Protein 2UZZ (pdb70)

Secondary structure (DSSP, 8-state):
-EEEEES-TTHHHHHHHHHHHHTT--EEEE-SS-SSSSSSS--SSEEEE-SS-TT-GGGHHHHHHHHHHHHHHHTT-SSS-SEE---EEEEEETT-HHHHHHHHHHHHTT--EEEEEHHHHHHH-TT----TTEEEEEESS-EEEEHHHHHHHHHHHHHHTT-EEE-S--EEEEEE-SSSEEEEESS-EEEEEEEEE--GGGGGGTSTT---EEEE--EEEE---GGGSTTTTPPEEEEE-TT--EEEEE--SSS-EEEEESS--EE--SGGG---TTTSTTGGGSSHHHHHHHS-S---EEEE---EEEE-TTS---EEEETTEEEEEEE----S--GGGHHHHHHHHHHHHTT---SS--GGG-STT--/--BSEEES-TTHHHHHHHHHHHHHT--EEEE-SS-SSSSSSSS-SSEEEE-SS-TT-GGGHHHHHHHHHHHHHHHHH-SSS-SEE---EEEEEETT-HHHHHHHHHHHHTT--EEEE-HHHHHHHSTT----TTEEEEEESS-EEEEHHHHHHHHHHHHHHTT-EEE-S--EEEEEE-SSSEEEEESS-EEEESSEEE--GGGGGGTSTTS--EEEEEEEEEEE--GGGSGGGT--EEEEE-TT--EEEE---SSSEEEEEESS--EE--SGGGS--TTSSTTGGGSSHHHHHHHS-S---EEEEEEEEEEE-TTSS--EEEETTEEEEEEE----S--GGGHHHHHHHHHHHTTT---SS--GGG-STT--/-EEEEES--STTHHHHHHHHHHTT--EEEE-SS-SSSSSSSS-SSEEEE-SS-TT-GGGHHHHHHHHHHHHHHHTT-SSS-SEE---EEEEEETT-HHHHHHHHHHHHTT--EEEE-HHHHHHH-TT----TTEEEEEESS-EEEEHHHHHHHHHHHHHHTT-EEE-S--B---EE-SSSEE--BSS---EEEEEEE---TTGGGTSTTS--EEEEE-EEEEE--GGGSGGGTPPEEEE--TT---EEEE--SSSEEEEEE-S--EE--SGGG---GGGSTTGGGTTHHHHHHH--S---EEEE--EEEEE-TTSS--EEEETTEEEEEEE----SS-STTHHHHHHHHHHHHTTPPPSS--GGG-S--/-EEEEES-TTHHHHHHHHHHHHTT--EEEE-SS-SSSSSSSS-SSEEEE-SS-SS-GGGHHHHHHHHHHHHHHHTT-SSS-SEE---EEEEEETT-HHHHHHHHHHHHTT--EEEE-HHHHHHHSTT----TTEEEEEESS-EEEEHHHHHHHHHHHHHHTT-EEE-S--EEEEEE-SS-EEEEESS-EEEEEEEEE--GGGGGGTSTTS--EEEEE-EEEEE--GGGSTTTTPPEEEEE-TTS-EEEEE--SSSEEEEEESS--EE--SGGGS--GGGSTTTTTSSHHHHHHTS-S--SEEEE--EEEEE-TTSS--EEE-TT-TTEEEE----S--GGGHHHHHHHHHHHHTT---SS--GGG-STT-

Solvent-accessible surface area: 58742 Å² total; per-residue (Å²): 164,35,46,0,0,0,6,5,0,11,26,8,0,0,0,0,0,21,14,0,14,140,44,65,26,77,2,3,0,0,14,45,65,42,0,44,26,103,100,13,44,7,4,11,63,6,34,16,0,9,12,0,0,5,54,5,72,69,0,0,46,1,0,48,60,0,22,99,3,0,50,70,6,23,173,106,40,165,142,62,65,0,23,34,170,14,1,0,0,1,5,0,21,57,135,12,86,26,7,58,53,2,32,92,0,10,126,108,81,164,38,80,35,85,143,38,88,4,116,22,0,54,86,115,7,85,28,1,126,15,61,127,91,6,38,0,7,21,4,51,65,0,0,2,0,44,0,67,31,0,0,128,19,0,15,78,37,0,51,131,55,66,13,39,18,40,27,37,12,59,23,74,35,32,98,48,69,138,128,1,0,8,0,68,14,52,28,27,111,58,73,3,144,44,0,0,1,11,40,20,9,36,2,63,113,26,19,102,119,7,52,2,54,1,9,3,1,4,7,4,30,1,69,12,52,50,118,2,15,56,186,80,135,2,1,0,2,10,2,21,17,120,113,44,19,44,2,34,0,8,2,3,83,127,90,7,0,6,1,2,41,36,76,30,35,68,89,10,116,42,62,130,81,42,55,37,16,7,93,47,84,62,1,8,37,26,3,52,61,2,3,158,103,6,2,43,40,8,39,13,10,48,76,19,10,10,8,3,15,6,33,6,93,69,103,22,0,0,7,37,39,17,106,63,59,107,28,1,12,1,2,1,0,27,2,36,10,8,17,9,0,0,0,0,1,0,28,13,0,4,21,42,9,73,121,137,166,37,129,22,104,44,78,36,0,98,29,75,50,41,230,115,114,38,44,0,0,0,8,6,0,11,26,10,0,0,0,0,0,22,12,0,15,136,48,63,27,78,2,4,0,0,14,36,64,104,0,42,24,103,105,11,40,7,1,12,53,5,31,18,0,10,12,1,0,8,50,7,56,70,0,0,42,3,0,48,58,0,22,108,1,0,48,69,4,19,158,102,39,148,136,64,63,0,25,29,176,14,1,0,0,2,4,0,20,67,134,11,89,19,6,59,45,1,32,80,0,11,124,104,91,162,32,87,28,90,164,30,88,2,141,26,0,66,84,121,8,82,27,1,130,10,68,132,88,9,48,0,8,26,4,55,77,0,0,5,0,42,0,58,33,0,0,128,26,0,16,97,41,1,113,138,62,63,8,36,35,47,28,108,9,65,22,74,35,31,98,49,81,111,80,0,0,10,0,58,16,64,99,25,100,46,48,0,99,31,0,0,0,9,38,25,7,40,0,75,112,30,15,90,98,7,51,2,52,2,10,2,4,8,8,4,20,1,60,12,45,48,109,1,16,58,192,79,134,1,1,0,2,9,0,19,20,117,110,44,28,36,2,36,0,8,5,6,87,139,78,6,0,5,1,3,37,36,80,33,32,68,91,8,118,18,66,82,44,50,49,33,13,9,109,55,100,59,3,10,53,25,3,57,65,0,3,162,97,6,2,41,37,12,41,13,8,34,59,9,20,7,10,5,22,5,31,4,88,62,94,21,0,0,9,40,43,13,43,25,36,86,28,0,8,0,2,0,0,25,2,38,7,9,20,10,0,0,0,0,0,0,31,18,0,4,33,35,2,56,112,129,173,47,110,28,94,45,77,38,0,68,28,27,49,60,155,142,44,45,0,0,0,6,7,0,13,24,8,0,0,0,0,0,16,12,0,10,69,16,55,30,65,2,5,0,0,14,37,65,120,0,41,25,100,112,18,41,8,8,14,60,2,34,15,0,11,8,0,0,3,52,6,72,76,0,0,42,4,0,41,50,0,18,76,2,0,47,34,5,21,134,94,37,147,92,64,55,0,28,31,170,12,1,0,0,1,5,0,21,62,129,14,80,22,8,59,54,1,34,92,0,12,138,103,82,166,34,80,28,75,157,30,90,8,124,21,0,57,90,105,6,86,32,2,127,14,61,128,84,9,48,0,7,13,3,53,73,0,0,3,0,42,0,65,36,0,0,123,16,0,25,56,34,0,70,82,57,66,15,37,45,53,33,112,14,60,19,83,34,34,92,49,98,139,130,2,0,11,0,63,16,84,119,28,96,62,75,3,143,42,0,0,1,10,39,25,10,47,2,64,119,30,18,98,148,10,62,6,48,2,12,1,5,6,8,3,19,0,53,9,57,52,108,4,18,63,187,73,142,2,0,0,3,13,2,21,12,118,104,42,32,51,3,39,0,4,3,7,78,118,89,6,0,4,1,2,36,40,75,38,34,65,90,11,124,47,66,136,75,51,53,34,6,34,113,46,135,64,3,32,67,27,3,75,56,2,3,154,102,5,2,52,35,6,39,7,20,15,27,9,13,2,10,6,19,2,33,5,117,70,100,23,2,2,4,38,44,18,101,64,60,107,32,0,11,0,3,1,0,28,2,36,10,7,19,8,1,0,0,0,2,0,30,10,0,3,31,43,11,49,109,82,191,47,138,37,101,37,77,43,0,102,48,95,112,174,33,46,0,0,0,8,7,0,12,27,12,0,0,0,0,0,26,25,0,13,160,49,65,30,89,3,4,0,0,13,36,61,110,0,41,23,94,102,14,43,7,6,14,51,5,35,15,0,12,12,0,0,5,57,8,78,74,0,0,44,4,0,51,67,0,19,98,7,0,48,82,5,21,168,96,35,153,128,61,63,0,21,29,166,18,2,0,0,1,6,0,17,59,135,12,84,24,6,58,55,2,28,103,1,13,144,96,84,167,34,83,33,73,142,32,89,8,123,22,0,62,85,114,6,89,26,2,130,9,62,126,94,9,51,0,6,15,4,54,73,0,0,3,0,39,0,59,36,0,0,115,22,0,15,76,41,0,121,125,58,65,12,35,47,56,24,96,9,62,23,82,34,33,108,52,84,137,127,6,0,10,0,56,15,85,125,23,109,55,97,6,110,23,0,0,0,9,38,22,4,45,1,50,97,27,21,23,106,14,36,3,12,1,11,1,3,5,9,4,22,0,86,12,58,46,108,3,21,52,183,77,140,2,1,0,3,8,2,25,25,108,118,40,26,41,2,40,0,8,4,4,69,142,81,7,0,6,1,3,35,35,55,30,34,53,36,11,66,54,64,124,66,55,50,52,20,7,66,39,70,38,2,2,34,19,5,11,56,2,1,96,106,9,2,62,37,3,26,23,30,87,106,22,21,1,9,5,19,6,30,3,66,64,84,20,0,0,7,37,43,23,111,64,60,110,33,0,11,0,2,1,0,24,1,36,11,10,19,8,0,0,0,1,1,0,32,12,0,3,32,46,5,72,104,143,191,31,143,22,99,40,85,39,0,101,21,85,63,85

B-factor: mean 41.79, std 2.16, range [2.0, 50.11]

GO terms:
  GO:0050660 flavin adenine dinucleotide binding (F, IDA)
  GO:0005829 cytosol (C, IDA)
  GO:0050131 N-methyl-L-amino-acid oxidase activity (F, IDA)
  GO:0006974 DNA damage response (P, IEP)

Organism: Escherichia coli (strain K12) (NCBI:txid83333)

Nearest PDB structures (foldseek):
  2uzz-assembly2_B  TM=1.003E+00  e=5.710E-87  Escherichia coli BL21(DE3)
  2olo-assembly1_A  TM=8.456E-01  e=5.880E-31  Streptomyces tendae
  3hzl-assembly1_A  TM=8.498E-01  e=1.678E-30  Streptomyces tendae
  1ng3-assembly1_A  TM=8.204E-01  e=7.331E-23  Bacillus subtilis
  1ryi-assembly1_A  TM=8.083E-01  e=1.475E-22  Bacillus subtilis

Foldseek 3Di:
DFLEEEQACELQNLLLLLQLLVVPGAYEYEHQAAHLDFLAFLDDFKFWADQLFLLALQCRVLLVVLVVLLVVLLVVPDVDRQFDQLWEKEKEAPPDSSVVSSVVSCVVVVFDKDKAAQVRCCVLQVQFHDDNRMIMIIGGRTAMGRRSVSSVSSNVSSVVSVHHYDYNWHWQEWDDDPQAIWTQTVPGIDTHRAYEYPNEQQCCNHVVPAQWFKFKWKKFKFFADDCQASVVSHGWYWYQDPVRWIKTWHRADHRIIMMTTQPDGGTDRDSVPQDWQPPDPCRQCVCVVVCCRTRVPTHGTDGIGGHIFGAHPSLDWAWAADPVDLRYIYTYHNGRNPSSSSNSSSNQSSCSSVVHDRVRDCVVNYSPPPD/DAWLEEEQALALLNLLQLLLLLVVPTAYEYEHQAARLDFLAFLDDFWFWADQLWLLALQCRVLLVVLLVLLVVLQVVDPPDGQWDQLWEKEKEAPDDSRVVSSVVNCVVVVAPKDKAFQVRCCVLQVLFFDPRRMIMIIHRRTAMGGRSVSSVSSNVSSVVSPHHYDYNWNFQEWDDDPQAIWTQTPVGIDTHSAYEYPNEQPSCNHVVPAQWFKFKWKKFKFQAADCQASVVSHGWYWYADPVRWIKTWHGADPRIIIMTTQPDTGTDDDSVPQDWQVPDPCNQPVCVVPCCRTRVRIHGTPTMGMHIFGDHPSLDWAWDCDPVPLRYTYTYHNGSNPNSSSNSSSNQSSCSSVVHDDVPDCVVNYSVVVD/DWLEEEQACELLNLLLLLQQLVVPTAYEGEHQADHLDQLAFLDDFKFWADQLFLVDLQCRVLLVVLLVLLVVLQVVPPPDGFFDQLWEKEKEAPPDSRVVSSVVNCVVVVFPKDKAAQVRVCVVAVQWHDPNRMIMIIGRRTAMGGRSVSSVSSNVSSVVSPYHYHYNKNFQEWDDDPQAIWTQTPPGIDTHNAYEYEREQQCCNHPVVAQWFKFKWKKFWFQAADCQASVNSHGWYWYADPVGFIKTWHGQDPRTIMITTQRDTHTDDDSVPLDAQPPDPVRQCVCVVVCCRTRVPTHGTDGMGRHIFTAGPSLDWAWAADDVPLRYTYTGHNGSNCSSSSNSSSNVSSCSSVVHDDPRDCVVNHSVD/DWLEEEQDLELLNLLLLLQLLVVPTAYEYEAQADRLDQLAFLDDFKAWQDALWLLDLQCRVLLVVLLVLLVVLLVVDPPDGFFDQLWEKEKEAPPDSRVVSSVVNCVVVVFDKDWAAQVGVCVLQVLFFDDRRMTMIIHRRTAMGGRSVSSVSSVVSSVVSPYHYDYSWHFQEWDDDPQAIWTDTPVGIDIHSAYEYENEQPCCNHVVVAQWFKFKFKKFWFAAADCQASVVSHGWYWYADPVGWIKTWHRADPGTIIITTQPDTHTDDDSVPQDAQPPDDCRQVVCVVVCCRTRVPTHGTDGMGIRIFGAHPSLDWAWAAPPVDLRYTYTGHNGRNPNSSSNSSSNCSSCVSVVHHDPRDCVVNHSVVD

Radius of gyration: 38.66 Å; Cα contacts (8 Å, |Δi|>4): 3502; chains: 4; bounding box: 100×107×64 Å

InterPro domains:
  IPR006076 FAD dependent oxidoreductase [PF01266] (4-352)
  IPR023493 N-methyl-L-tryptophan oxidase MTOX [MF_00515] (1-372)
  IPR036188 FAD/NAD(P)-binding domain superfamily [G3DSA:3.50.50.60] (4-359)
  IPR036188 FAD/NAD(P)-binding domain superfamily [SSF51905] (2-371)
  IPR045170 MTOX family [PTHR10961] (2-372)

Structure (mmCIF, N/CA/C/O backbone):
data_2UZZ
#
_entry.id   2UZZ
#
_cell.length_a   88.188
_cell.length_b   89.809
_cell.length_c   91.915
_cell.angle_alpha   90.00
_cell.angle_beta   104.75
_cell.angle_gamma   90.00
#
_symmetry.space_group_name_H-M   'P 1 2 1'
#
loop_
_entity.id
_entity.type
_entity.pdbx_description
1 polymer 'N-METHYL-L-TRYPTOPHAN OXIDASE'
2 non-polymer 'FLAVIN-ADENINE DINUCLEOTIDE'
3 non-polymer 'SODIUM ION'
#
loop_
_atom_site.group_PDB
_atom_site.id
_atom_site.type_symbol
_atom_site.label_atom_id
_atom_site.label_alt_id
_atom_site.label_comp_id
_atom_site.label_asym_id
_atom_site.label_entity_id
_atom_site.label_seq_id
_atom_site.pdbx_PDB_ins_code
_atom_site.Cartn_x
_atom_site.Cartn_y
_atom_site.Cartn_z
_atom_site.occupancy
_atom_site.B_iso_or_equiv
_atom_site.auth_seq_id
_atom_site.auth_comp_id
_atom_site.auth_asym_id
_atom_site.auth_atom_id
_atom_site.pdbx_PDB_model_num
ATOM 1 N N . LYS A 1 2 ? -0.325 -41.277 -11.185 1.00 43.22 2 LYS A N 1
ATOM 2 C CA . LYS A 1 2 ? -0.526 -42.649 -11.749 1.00 43.14 2 LYS A CA 1
ATOM 3 C C . LYS A 1 2 ? 0.562 -43.075 -12.748 1.00 42.96 2 LYS A C 1
ATOM 4 O O . LYS A 1 2 ? 0.491 -44.163 -13.328 1.00 43.04 2 LYS A O 1
ATOM 10 N N . TYR A 1 3 ? 1.565 -42.221 -12.935 1.00 42.64 3 TYR A N 1
ATOM 11 C CA . TYR A 1 3 ? 2.669 -42.505 -13.853 1.00 42.35 3 TYR A CA 1
ATOM 12 C C . TYR A 1 3 ? 3.571 -43.619 -13.318 1.00 42.26 3 TYR A C 1
ATOM 13 O O . TYR A 1 3 ? 3.534 -43.942 -12.130 1.00 42.31 3 TYR A O 1
ATOM 22 N N . ASP A 1 4 ? 4.357 -44.226 -14.202 1.00 42.05 4 ASP A N 1
ATOM 23 C CA . ASP A 1 4 ? 5.347 -45.213 -13.786 1.00 41.87 4 ASP A CA 1
ATOM 24 C C . ASP A 1 4 ? 6.575 -44.521 -13.198 1.00 41.79 4 ASP A C 1
ATOM 25 O O . ASP A 1 4 ? 7.229 -45.061 -12.303 1.00 41.76 4 ASP A O 1
ATOM 30 N N . LEU A 1 5 ? 6.870 -43.321 -13.701 1.00 41.69 5 LEU A N 1
ATOM 31 C CA . LEU A 1 5 ? 8.065 -42.580 -13.306 1.00 41.65 5 LEU A CA 1
ATOM 32 C C . LEU A 1 5 ? 7.954 -41.074 -13.542 1.00 41.65 5 LEU A C 1
ATOM 33 O O . LEU A 1 5 ? 7.619 -40.633 -14.642 1.00 41.73 5 LEU A O 1
ATOM 38 N N . ILE A 1 6 ? 8.253 -40.292 -12.506 1.00 41.59 6 ILE A N 1
ATOM 39 C CA . ILE A 1 6 ? 8.371 -38.841 -12.644 1.00 41.45 6 ILE A CA 1
ATOM 40 C C . ILE A 1 6 ? 9.832 -38.409 -12.582 1.00 41.43 6 ILE A C 1
ATOM 41 O O . ILE A 1 6 ? 10.541 -38.686 -11.612 1.00 41.48 6 ILE A O 1
ATOM 46 N N . ILE A 1 7 ? 10.272 -37.738 -13.637 1.00 41.39 7 ILE A N 1
ATOM 47 C CA . ILE A 1 7 ? 11.575 -37.103 -13.661 1.00 41.31 7 ILE A CA 1
ATOM 48 C C . ILE A 1 7 ? 11.373 -35.654 -13.247 1.00 41.34 7 ILE A C 1
ATOM 49 O O . ILE A 1 7 ? 10.623 -34.915 -13.894 1.00 41.26 7 ILE A O 1
ATOM 54 N N . ILE A 1 8 ? 12.023 -35.263 -12.151 1.00 41.39 8 ILE A N 1
ATOM 55 C CA . ILE A 1 8 ? 11.930 -33.893 -11.652 1.00 41.46 8 ILE A CA 1
ATOM 56 C C . ILE A 1 8 ? 12.603 -32.903 -12.611 1.00 41.51 8 ILE A C 1
ATOM 57 O O . ILE A 1 8 ? 11.953 -31.974 -13.091 1.00 41.70 8 ILE A O 1
ATOM 62 N N . GLY A 1 9 ? 13.883 -33.111 -12.914 1.00 41.40 9 GLY A N 1
ATOM 63 C CA . GLY A 1 9 ? 14.594 -32.215 -13.824 1.00 41.35 9 GLY A CA 1
ATOM 64 C C . GLY A 1 9 ? 14.948 -32.847 -15.155 1.00 41.28 9 GLY A C 1
ATOM 65 O O . GLY A 1 9 ? 15.879 -33.643 -15.237 1.00 41.30 9 GLY A O 1
ATOM 66 N N . SER A 1 10 ? 14.219 -32.480 -16.204 1.00 41.19 10 SER A N 1
ATOM 67 C CA . SER A 1 10 ? 14.469 -33.020 -17.542 1.00 41.18 10 SER A CA 1
ATOM 68 C C . SER A 1 10 ? 15.573 -32.261 -18.295 1.00 41.06 10 SER A C 1
ATOM 69 O O . SER A 1 10 ? 15.410 -31.894 -19.465 1.00 40.88 10 SER A O 1
ATOM 72 N N . GLY A 1 11 ? 16.698 -32.049 -17.611 1.00 40.99 11 GLY A N 1
ATOM 73 C CA . GLY A 1 11 ? 17.845 -31.334 -18.165 1.00 40.83 11 GLY A CA 1
ATOM 74 C C . GLY A 1 11 ? 18.783 -32.232 -18.944 1.00 40.67 11 GLY A C 1
ATOM 75 O O . GLY A 1 11 ? 18.382 -32.857 -19.917 1.00 40.72 11 GLY A O 1
ATOM 76 N N . SER A 1 12 ? 20.037 -32.293 -18.516 1.00 40.57 12 SER A N 1
ATOM 77 C CA . SER A 1 12 ? 21.036 -33.105 -19.201 1.00 40.49 12 SER A CA 1
ATOM 78 C C . SER A 1 12 ? 20.946 -34.573 -18.800 1.00 40.39 12 SER A C 1
ATOM 79 O O . SER A 1 12 ? 21.061 -35.464 -19.643 1.00 40.32 12 SER A O 1
ATOM 82 N N . VAL A 1 13 ? 20.745 -34.810 -17.509 1.00 40.30 13 VAL A N 1
ATOM 83 C CA . VAL A 1 13 ? 20.577 -36.156 -16.974 1.00 40.24 13 VAL A CA 1
ATOM 84 C C . VAL A 1 13 ? 19.136 -36.634 -17.159 1.00 40.17 13 VAL A C 1
ATOM 85 O O . VAL A 1 13 ? 18.902 -37.781 -17.547 1.00 40.19 13 VAL A O 1
ATOM 89 N N . GLY A 1 14 ? 18.185 -35.744 -16.885 1.00 40.10 14 GLY A N 1
ATOM 90 C CA . GLY A 1 14 ? 16.761 -36.045 -17.000 1.00 40.04 14 GLY A CA 1
ATOM 91 C C . GLY A 1 14 ? 16.253 -36.259 -18.414 1.00 40.07 14 GLY A C 1
ATOM 92 O O . GLY A 1 14 ? 15.321 -37.037 -18.619 1.00 40.14 14 GLY A O 1
ATOM 93 N N . ALA A 1 15 ? 16.854 -35.569 -19.385 1.00 40.04 15 ALA A N 1
ATOM 94 C CA . ALA A 1 15 ? 16.487 -35.734 -20.796 1.00 40.10 15 ALA A CA 1
ATOM 95 C C . ALA A 1 15 ? 16.781 -37.152 -21.270 1.00 40.16 15 ALA A C 1
ATOM 96 O O . ALA A 1 15 ? 15.957 -37.774 -21.944 1.00 40.20 15 ALA A O 1
ATOM 98 N N . ALA A 1 16 ? 17.964 -37.644 -20.911 1.00 40.17 16 ALA A N 1
ATOM 99 C CA . ALA A 1 16 ? 18.350 -39.020 -21.166 1.00 40.25 16 ALA A CA 1
ATOM 100 C C . ALA A 1 16 ? 17.385 -39.945 -20.444 1.00 40.33 16 ALA A C 1
ATOM 101 O O . ALA A 1 16 ? 16.782 -40.828 -21.058 1.00 40.34 16 ALA A O 1
ATOM 103 N N . ALA A 1 17 ? 17.227 -39.709 -19.142 1.00 40.42 17 ALA A N 1
ATOM 104 C CA . ALA A 1 17 ? 16.343 -40.504 -18.292 1.00 40.52 17 ALA A CA 1
ATOM 105 C C . ALA A 1 17 ? 14.948 -40.677 -18.898 1.00 40.59 17 ALA A C 1
ATOM 106 O O . ALA A 1 17 ? 14.389 -41.775 -18.869 1.00 40.60 17 ALA A O 1
ATOM 108 N N . GLY A 1 18 ? 14.406 -39.598 -19.460 1.00 40.64 18 GLY A N 1
ATOM 109 C CA . GLY A 1 18 ? 13.092 -39.629 -20.096 1.00 40.80 18 GLY A CA 1
ATOM 110 C C . GLY A 1 18 ? 13.063 -40.512 -21.326 1.00 40.93 18 GLY A C 1
ATOM 111 O O . GLY A 1 18 ? 12.216 -41.402 -21.442 1.00 40.83 18 GLY A O 1
ATOM 112 N N . TYR A 1 19 ? 14.000 -40.266 -22.240 1.00 41.10 19 TYR A N 1
ATOM 113 C CA . TYR A 1 19 ? 14.103 -41.035 -23.474 1.00 41.26 19 TYR A CA 1
ATOM 114 C C . TYR A 1 19 ? 14.244 -42.532 -23.200 1.00 41.28 19 TYR A C 1
ATOM 115 O O . TYR A 1 19 ? 13.474 -43.331 -23.733 1.00 41.35 19 TYR A O 1
ATOM 124 N N . TYR A 1 20 ? 15.218 -42.898 -22.367 1.00 41.32 20 TYR A N 1
ATOM 125 C CA . TYR A 1 20 ? 15.499 -44.303 -22.065 1.00 41.39 20 TYR A CA 1
ATOM 126 C C . TYR A 1 20 ? 14.359 -44.989 -21.320 1.00 41.50 20 TYR A C 1
ATOM 127 O O . TYR A 1 20 ? 14.069 -46.156 -21.576 1.00 41.56 20 TYR A O 1
ATOM 136 N N . ALA A 1 21 ? 13.712 -44.263 -20.411 1.00 41.59 21 ALA A N 1
ATOM 137 C CA . ALA A 1 21 ? 12.606 -44.819 -19.633 1.00 41.69 21 ALA A CA 1
ATOM 138 C C . ALA A 1 21 ? 11.332 -45.006 -20.457 1.00 41.75 21 ALA A C 1
ATOM 139 O O . ALA A 1 21 ? 10.548 -45.913 -20.179 1.00 41.85 21 ALA A O 1
ATOM 141 N N . THR A 1 22 ? 11.129 -44.154 -21.462 1.00 41.78 22 THR A N 1
ATOM 142 C CA . THR A 1 22 ? 9.970 -44.264 -22.353 1.00 41.85 22 THR A CA 1
ATOM 143 C C . THR A 1 22 ? 10.202 -45.334 -23.421 1.00 41.96 22 THR A C 1
ATOM 144 O O . THR A 1 22 ? 9.266 -46.028 -23.832 1.00 42.05 22 THR A O 1
ATOM 148 N N . ARG A 1 23 ? 11.452 -45.449 -23.865 1.00 42.05 23 ARG A N 1
ATOM 149 C CA . ARG A 1 23 ? 11.869 -46.463 -24.833 1.00 42.11 23 ARG A CA 1
ATOM 150 C C . ARG A 1 23 ? 11.914 -47.841 -24.172 1.00 42.10 23 ARG A C 1
ATOM 151 O O . ARG A 1 23 ? 11.742 -48.864 -24.836 1.00 42.09 23 ARG A O 1
ATOM 159 N N . ALA A 1 24 ? 12.125 -47.850 -22.857 1.00 42.12 24 ALA A N 1
ATOM 160 C CA . ALA A 1 24 ? 11.985 -49.059 -22.046 1.00 42.19 24 ALA A CA 1
ATOM 161 C C . ALA A 1 24 ? 10.520 -49.493 -21.962 1.00 42.23 24 ALA A C 1
ATOM 162 O O . ALA A 1 24 ? 10.224 -50.645 -21.637 1.00 42.29 24 ALA A O 1
ATOM 164 N N . GLY A 1 25 ? 9.614 -48.556 -22.245 1.00 42.24 25 GLY A N 1
ATOM 165 C CA . GLY A 1 25 ? 8.181 -48.825 -22.291 1.00 42.21 25 GLY A CA 1
ATOM 166 C C . GLY A 1 25 ? 7.408 -48.424 -21.052 1.00 42.18 25 GLY A C 1
ATOM 167 O O . GLY A 1 25 ? 6.373 -49.019 -20.742 1.00 42.26 25 GLY A O 1
ATOM 168 N N . LEU A 1 26 ? 7.904 -47.411 -20.346 1.00 42.08 26 LEU A N 1
ATOM 169 C CA . LEU A 1 26 ? 7.275 -46.952 -19.110 1.00 42.01 26 LEU A CA 1
ATOM 170 C C . LEU A 1 26 ? 6.413 -45.713 -19.319 1.00 42.02 26 LEU A C 1
ATOM 171 O O . LEU A 1 26 ? 6.639 -44.926 -20.244 1.00 42.00 26 LEU A O 1
ATOM 176 N N . ASN A 1 27 ? 5.415 -45.556 -18.457 1.00 42.02 27 ASN A N 1
ATOM 177 C CA . ASN A 1 27 ? 4.564 -44.382 -18.484 1.00 42.04 27 ASN A CA 1
ATOM 178 C C . ASN A 1 27 ? 5.250 -43.250 -17.718 1.00 41.96 27 ASN A C 1
ATOM 179 O O . ASN A 1 27 ? 5.184 -43.181 -16.488 1.00 41.94 27 ASN A O 1
ATOM 184 N N . VAL A 1 28 ? 5.914 -42.367 -18.461 1.00 41.82 28 VAL A N 1
ATOM 185 C CA . VAL A 1 28 ? 6.833 -41.393 -17.872 1.00 41.65 28 VAL A CA 1
ATOM 186 C C . VAL A 1 28 ? 6.297 -39.963 -17.913 1.00 41.52 28 VAL A C 1
ATOM 187 O O . VAL A 1 28 ? 5.674 -39.553 -18.891 1.00 41.58 28 VAL A O 1
ATOM 191 N N . LEU A 1 29 ? 6.541 -39.219 -16.836 1.00 41.40 29 LEU A N 1
ATOM 192 C CA . LEU A 1 29 ? 6.296 -37.782 -16.804 1.00 41.35 29 LEU A CA 1
ATOM 193 C C . LEU A 1 29 ? 7.628 -37.036 -16.698 1.00 41.31 29 LEU A C 1
ATOM 194 O O . LEU A 1 29 ? 8.439 -37.311 -15.812 1.00 41.28 29 LEU A O 1
ATOM 199 N N . MET A 1 30 ? 7.840 -36.102 -17.619 1.00 41.30 30 MET A N 1
ATOM 200 C CA . MET A 1 30 ? 9.025 -35.254 -17.632 1.00 41.20 30 MET A CA 1
ATOM 201 C C . MET A 1 30 ? 8.678 -33.837 -17.209 1.00 41.19 30 MET A C 1
ATOM 202 O O . MET A 1 30 ? 7.731 -33.234 -17.720 1.00 41.11 30 MET A O 1
ATOM 207 N N . THR A 1 31 ? 9.458 -33.311 -16.273 1.00 41.23 31 THR A N 1
ATOM 208 C CA . THR A 1 31 ? 9.271 -31.951 -15.790 1.00 41.22 31 THR A CA 1
ATOM 209 C C . THR A 1 31 ? 10.571 -31.170 -15.832 1.00 41.31 31 THR A C 1
ATOM 210 O O . THR A 1 31 ? 11.656 -31.741 -15.716 1.00 41.33 31 THR A O 1
ATOM 214 N N . ASP A 1 32 ? 10.447 -29.861 -16.017 1.00 41.42 32 ASP A N 1
ATOM 215 C CA . ASP A 1 32 ? 11.566 -28.936 -15.879 1.00 41.55 32 ASP A CA 1
ATOM 216 C C . ASP A 1 32 ? 10.995 -27.606 -15.407 1.00 41.64 32 ASP A C 1
ATOM 217 O O . ASP A 1 32 ? 9.779 -27.457 -15.315 1.00 41.65 32 ASP A O 1
ATOM 222 N N . ALA A 1 33 ? 11.861 -26.650 -15.091 1.00 41.83 33 ALA A N 1
ATOM 223 C CA . ALA A 1 33 ? 11.408 -25.315 -14.715 1.00 41.97 33 ALA A CA 1
ATOM 224 C C . ALA A 1 33 ? 11.258 -24.433 -15.952 1.00 42.10 33 ALA A C 1
ATOM 225 O O . ALA A 1 33 ? 10.491 -23.467 -15.944 1.00 42.11 33 ALA A O 1
ATOM 227 N N . HIS A 1 34 ? 11.992 -24.780 -17.010 1.00 42.21 34 HIS A N 1
ATOM 228 C CA . HIS A 1 34 ? 11.981 -24.027 -18.262 1.00 42.31 34 HIS A CA 1
ATOM 229 C C . HIS A 1 34 ? 11.802 -24.961 -19.467 1.00 42.45 34 HIS A C 1
ATOM 230 O O . HIS A 1 34 ? 11.256 -26.056 -19.333 1.00 42.34 34 HIS A O 1
ATOM 237 N N . MET A 1 35 ? 12.256 -24.518 -20.640 1.00 42.67 35 MET A N 1
ATOM 238 C CA . MET A 1 35 ? 12.203 -25.328 -21.852 1.00 42.76 35 MET A CA 1
ATOM 239 C C . MET A 1 35 ? 13.574 -25.954 -22.102 1.00 42.83 35 MET A C 1
ATOM 240 O O . MET A 1 35 ? 14.456 -25.300 -22.660 1.00 42.82 35 MET A O 1
ATOM 245 N N . PRO A 1 36 ? 13.736 -27.234 -21.707 1.00 42.87 36 PRO A N 1
ATOM 246 C CA . PRO A 1 36 ? 14.957 -28.015 -21.527 1.00 42.86 36 PRO A CA 1
ATOM 247 C C . PRO A 1 36 ? 16.260 -27.496 -22.156 1.00 42.84 36 PRO A C 1
ATOM 248 O O . PRO A 1 36 ? 17.205 -27.241 -21.407 1.00 43.19 36 PRO A O 1
ATOM 252 N N . PRO A 1 37 ? 16.345 -27.356 -23.499 1.00 42.52 37 PRO A N 1
ATOM 253 C CA . PRO A 1 37 ? 17.593 -26.735 -23.953 1.00 42.29 37 PRO A CA 1
ATOM 254 C C . PRO A 1 37 ? 17.564 -25.218 -23.719 1.00 42.09 37 PRO A C 1
ATOM 255 O O . PRO A 1 37 ? 17.155 -24.454 -24.601 1.00 42.23 37 PRO A O 1
ATOM 259 N N . HIS A 1 38 ? 17.984 -24.797 -22.526 1.00 41.73 38 HIS A N 1
ATOM 260 C CA . HIS A 1 38 ? 17.896 -23.393 -22.120 1.00 41.49 38 HIS A CA 1
ATOM 261 C C . HIS A 1 38 ? 19.202 -22.836 -21.533 1.00 41.42 38 HIS A C 1
ATOM 262 O O . HIS A 1 38 ? 20.259 -23.457 -21.655 1.00 41.43 38 HIS A O 1
ATOM 269 N N . GLN A 1 39 ? 19.115 -21.665 -20.903 1.00 41.26 39 GLN A N 1
ATOM 270 C CA . GLN A 1 39 ? 20.291 -20.942 -20.418 1.00 41.19 39 GLN A CA 1
ATOM 271 C C . GLN A 1 39 ? 20.343 -20.870 -18.894 1.00 41.08 39 GLN A C 1
ATOM 272 O O . GLN A 1 39 ? 21.192 -20.171 -18.330 1.00 41.05 39 GLN A O 1
ATOM 278 N N . HIS A 1 40 ? 19.442 -21.595 -18.235 1.00 40.96 40 HIS A N 1
ATOM 279 C CA . HIS A 1 40 ? 19.290 -21.513 -16.778 1.00 40.88 40 HIS A CA 1
ATOM 280 C C . HIS A 1 40 ? 19.879 -22.704 -16.017 1.00 40.69 40 HIS A C 1
ATOM 281 O O . HIS A 1 40 ? 19.926 -22.699 -14.786 1.00 40.62 40 HIS A O 1
ATOM 288 N N . GLY A 1 41 ? 20.330 -23.715 -16.753 1.00 40.55 41 GLY A N 1
ATOM 289 C CA . GLY A 1 41 ? 20.915 -24.905 -16.147 1.00 40.40 41 GLY A CA 1
ATOM 290 C C . GLY A 1 41 ? 22.424 -24.936 -16.274 1.00 40.29 41 GLY A C 1
ATOM 291 O O . GLY A 1 41 ? 23.087 -23.907 -16.142 1.00 40.30 41 GLY A O 1
ATOM 292 N N . SER A 1 42 ? 22.962 -26.127 -16.523 1.00 40.16 42 SER A N 1
ATOM 293 C CA . SER A 1 42 ? 24.393 -26.308 -16.750 1.00 40.05 42 SER A CA 1
ATOM 294 C C . SER A 1 42 ? 24.661 -27.011 -18.083 1.00 40.05 42 SER A C 1
ATOM 295 O O . SER A 1 42 ? 25.719 -27.606 -18.282 1.00 40.01 42 SER A O 1
ATOM 298 N N . HIS A 1 43 ? 23.697 -26.931 -18.995 1.00 40.03 43 HIS A N 1
ATOM 299 C CA . HIS A 1 43 ? 23.804 -27.597 -20.291 1.00 40.01 43 HIS A CA 1
ATOM 300 C C . HIS A 1 43 ? 23.996 -26.629 -21.464 1.00 39.99 43 HIS A C 1
ATOM 301 O O . HIS A 1 43 ? 24.279 -27.058 -22.584 1.00 39.93 43 HIS A O 1
ATOM 308 N N . HIS A 1 44 ? 23.849 -25.330 -21.206 1.00 40.04 44 HIS A N 1
ATOM 309 C CA . HIS A 1 44 ? 24.053 -24.308 -22.238 1.00 40.06 44 HIS A CA 1
ATOM 310 C C . HIS A 1 44 ? 25.533 -24.164 -22.604 1.00 40.19 44 HIS A C 1
ATOM 311 O O . HIS A 1 44 ? 26.392 -24.836 -22.027 1.00 40.22 44 HIS A O 1
ATOM 318 N N . GLY A 1 45 ? 25.826 -23.285 -23.562 1.00 40.32 45 GLY A N 1
ATOM 319 C CA . GLY A 1 45 ? 27.144 -23.257 -24.199 1.00 40.43 45 GLY A CA 1
ATOM 320 C C . GLY A 1 45 ? 27.133 -24.340 -25.262 1.00 40.48 45 GLY A C 1
ATOM 321 O O . GLY A 1 45 ? 26.339 -25.281 -25.178 1.00 40.66 45 GLY A O 1
ATOM 322 N N . ASP A 1 46 ? 27.995 -24.226 -26.265 1.00 40.36 46 ASP A N 1
ATOM 323 C CA . ASP A 1 46 ? 27.897 -25.132 -27.408 1.00 40.25 46 ASP A CA 1
ATOM 324 C C . ASP A 1 46 ? 28.298 -26.563 -27.061 1.00 40.01 46 ASP A C 1
ATOM 325 O O . ASP A 1 46 ? 27.608 -27.512 -27.441 1.00 39.91 46 ASP A O 1
ATOM 330 N N . THR A 1 47 ? 29.389 -26.708 -26.312 1.00 39.76 47 THR A N 1
ATOM 331 C CA . THR A 1 47 ? 30.066 -28.001 -26.193 1.00 39.50 47 THR A CA 1
ATOM 332 C C . THR A 1 47 ? 30.360 -28.489 -24.772 1.00 39.30 47 THR A C 1
ATOM 333 O O . THR A 1 47 ? 30.477 -27.697 -23.838 1.00 39.20 47 THR A O 1
ATOM 337 N N . ARG A 1 48 ? 30.463 -29.811 -24.633 1.00 39.12 48 ARG A N 1
ATOM 338 C CA . ARG A 1 48 ? 30.887 -30.456 -23.393 1.00 39.06 48 ARG A CA 1
ATOM 339 C C . ARG A 1 48 ? 31.902 -31.560 -23.687 1.00 39.12 48 ARG A C 1
ATOM 340 O O . ARG A 1 48 ? 31.760 -32.302 -24.655 1.00 39.15 48 ARG A O 1
ATOM 348 N N . LEU A 1 49 ? 32.916 -31.671 -22.837 1.00 39.18 49 LEU A N 1
ATOM 349 C CA . LEU A 1 49 ? 34.046 -32.568 -23.074 1.00 39.39 49 LEU A CA 1
ATOM 350 C C . LEU A 1 49 ? 33.781 -34.019 -22.658 1.00 39.48 49 LEU A C 1
ATOM 351 O O . LEU A 1 49 ? 33.044 -34.271 -21.708 1.00 39.54 49 LEU A O 1
ATOM 356 N N . ILE A 1 50 ? 34.384 -34.968 -23.375 1.00 39.57 50 ILE A N 1
ATOM 357 C CA . ILE A 1 50 ? 34.346 -36.383 -22.981 1.00 39.66 50 ILE A CA 1
ATOM 358 C C . ILE A 1 50 ? 35.740 -37.019 -22.950 1.00 39.77 50 ILE A C 1
ATOM 359 O O . ILE A 1 50 ? 36.508 -36.918 -23.910 1.00 39.76 50 ILE A O 1
ATOM 364 N N . ARG A 1 51 ? 36.048 -37.663 -21.829 1.00 39.88 51 ARG A N 1
ATOM 365 C CA . ARG A 1 51 ? 37.327 -38.332 -21.633 1.00 39.97 51 ARG A CA 1
ATOM 366 C C . ARG A 1 51 ? 37.087 -39.733 -21.102 1.00 40.03 51 ARG A C 1
ATOM 367 O O . ARG A 1 51 ? 36.283 -39.921 -20.190 1.00 40.09 51 ARG A O 1
ATOM 375 N N . HIS A 1 52 ? 37.775 -40.715 -21.678 1.00 40.11 52 HIS A N 1
ATOM 376 C CA . HIS A 1 52 ? 37.652 -42.094 -21.221 1.00 40.24 52 HIS A CA 1
ATOM 377 C C . HIS A 1 52 ? 38.675 -42.368 -20.125 1.00 40.33 52 HIS A C 1
ATOM 378 O O . HIS A 1 52 ? 38.305 -42.571 -18.970 1.00 40.37 52 HIS A O 1
ATOM 385 N N . ALA A 1 53 ? 39.957 -42.363 -20.490 1.00 40.48 53 ALA A N 1
ATOM 386 C CA . ALA A 1 53 ? 41.041 -42.429 -19.521 1.00 40.61 53 ALA A CA 1
ATOM 387 C C . ALA A 1 53 ? 40.873 -41.246 -18.580 1.00 40.82 53 ALA A C 1
ATOM 388 O O . ALA A 1 53 ? 41.163 -40.100 -18.936 1.00 40.87 53 ALA A O 1
ATOM 390 N N . TYR A 1 54 ? 40.378 -41.537 -17.383 1.00 41.07 54 TYR A N 1
ATOM 391 C CA . TYR A 1 54 ? 39.845 -40.506 -16.501 1.00 41.28 54 TYR A CA 1
ATOM 392 C C . TYR A 1 54 ? 40.766 -40.205 -15.328 1.00 41.35 54 TYR A C 1
ATOM 393 O O . TYR A 1 54 ? 41.010 -41.063 -14.478 1.00 41.40 54 TYR A O 1
ATOM 402 N N . GLY A 1 55 ? 41.271 -38.977 -15.289 1.00 41.44 55 GLY A N 1
ATOM 403 C CA . GLY A 1 55 ? 42.206 -38.558 -14.248 1.00 41.60 55 GLY A CA 1
ATOM 404 C C . GLY A 1 55 ? 41.577 -38.327 -12.890 1.00 41.66 55 GLY A C 1
ATOM 405 O O . GLY A 1 55 ? 42.264 -38.374 -11.867 1.00 41.68 55 GLY A O 1
ATOM 406 N N . GLU A 1 56 ? 40.270 -38.075 -12.881 1.00 41.69 56 GLU A N 1
ATOM 407 C CA . GLU A 1 56 ? 39.538 -37.798 -11.649 1.00 41.76 56 GLU A CA 1
ATOM 408 C C . GLU A 1 56 ? 39.494 -39.006 -10.722 1.00 41.84 56 GLU A C 1
ATOM 409 O O . GLU A 1 56 ? 39.451 -38.859 -9.503 1.00 41.98 56 GLU A O 1
ATOM 415 N N . GLY A 1 57 ? 39.512 -40.199 -11.303 1.00 41.87 57 GLY A N 1
ATOM 416 C CA . GLY A 1 57 ? 39.469 -41.425 -10.522 1.00 41.93 57 GLY A CA 1
ATOM 417 C C . GLY A 1 57 ? 39.174 -42.636 -11.377 1.00 42.01 57 GLY A C 1
ATOM 418 O O . GLY A 1 57 ? 38.474 -42.547 -12.389 1.00 42.03 57 GLY A O 1
ATOM 419 N N . GLU A 1 58 ? 39.715 -43.772 -10.955 1.00 42.10 58 GLU A N 1
ATOM 420 C CA . GLU A 1 58 ? 39.533 -45.048 -11.637 1.00 42.10 58 GLU A CA 1
ATOM 421 C C . GLU A 1 58 ? 38.060 -45.462 -11.652 1.00 41.93 58 GLU A C 1
ATOM 422 O O . GLU A 1 58 ? 37.601 -46.132 -12.582 1.00 41.91 58 GLU A O 1
ATOM 428 N N . LYS A 1 59 ? 37.332 -45.034 -10.620 1.00 41.68 59 LYS A N 1
ATOM 429 C CA . LYS A 1 59 ? 35.925 -45.384 -10.405 1.00 41.44 59 LYS A CA 1
ATOM 430 C C . LYS A 1 59 ? 34.966 -44.983 -11.526 1.00 41.24 59 LYS A C 1
ATOM 431 O O . LYS A 1 59 ? 33.869 -45.533 -11.623 1.00 41.32 59 LYS A O 1
ATOM 437 N N . TYR A 1 60 ? 35.376 -44.037 -12.364 1.00 40.95 60 TYR A N 1
ATOM 438 C CA . TYR A 1 60 ? 34.495 -43.487 -13.392 1.00 40.74 60 TYR A CA 1
ATOM 439 C C . TYR A 1 60 ? 34.538 -44.226 -14.725 1.00 40.70 60 TYR A C 1
ATOM 440 O O . TYR A 1 60 ? 33.617 -44.096 -15.531 1.00 40.71 60 TYR A O 1
ATOM 449 N N . VAL A 1 61 ? 35.599 -44.998 -14.949 1.00 40.70 61 VAL A N 1
ATOM 450 C CA . VAL A 1 61 ? 35.929 -45.497 -16.295 1.00 40.69 61 VAL A CA 1
ATOM 451 C C . VAL A 1 61 ? 34.843 -46.351 -16.977 1.00 40.80 61 VAL A C 1
ATOM 452 O O . VAL A 1 61 ? 34.424 -46.023 -18.094 1.00 40.83 61 VAL A O 1
ATOM 456 N N . PRO A 1 62 ? 34.373 -47.437 -16.315 1.00 40.77 62 PRO A N 1
ATOM 457 C CA . PRO A 1 62 ? 33.357 -48.271 -16.964 1.00 40.73 62 PRO A CA 1
ATOM 458 C C . PRO A 1 62 ? 32.088 -47.499 -17.333 1.00 40.69 62 PRO A C 1
ATOM 459 O O . PRO A 1 62 ? 31.463 -47.800 -18.349 1.00 40.82 62 PRO A O 1
ATOM 463 N N . LEU A 1 63 ? 31.727 -46.507 -16.522 1.00 40.59 63 LEU A N 1
ATOM 464 C CA . LEU A 1 63 ? 30.519 -45.717 -16.752 1.00 40.56 63 LEU A CA 1
ATOM 465 C C . LEU A 1 63 ? 30.643 -44.831 -17.986 1.00 40.57 63 LEU A C 1
ATOM 466 O O . LEU A 1 63 ? 29.723 -44.767 -18.799 1.00 40.60 63 LEU A O 1
ATOM 471 N N . VAL A 1 64 ? 31.783 -44.159 -18.123 1.00 40.62 64 VAL A N 1
ATOM 472 C CA . VAL A 1 64 ? 32.026 -43.271 -19.262 1.00 40.69 64 VAL A CA 1
ATOM 473 C C . VAL A 1 64 ? 32.220 -44.067 -20.562 1.00 40.73 64 VAL A C 1
ATOM 474 O O . VAL A 1 64 ? 31.941 -43.568 -21.657 1.00 40.62 64 VAL A O 1
ATOM 478 N N . LEU A 1 65 ? 32.683 -45.309 -20.421 1.00 40.77 65 LEU A N 1
ATOM 479 C CA . LEU A 1 65 ? 32.795 -46.236 -21.544 1.00 40.75 65 LEU A CA 1
ATOM 480 C C . LEU A 1 65 ? 31.414 -46.624 -22.067 1.00 40.75 65 LEU A C 1
ATOM 481 O O . LEU A 1 65 ? 31.180 -46.641 -23.277 1.00 40.71 65 LEU A O 1
ATOM 486 N N . ARG A 1 66 ? 30.504 -46.920 -21.141 1.00 40.79 66 ARG A N 1
ATOM 487 C CA . ARG A 1 66 ? 29.116 -47.216 -21.469 1.00 40.92 66 ARG A CA 1
ATOM 488 C C . ARG A 1 66 ? 28.424 -45.956 -21.994 1.00 40.95 66 ARG A C 1
ATOM 489 O O . ARG A 1 66 ? 27.630 -46.021 -22.937 1.00 40.95 66 ARG A O 1
ATOM 497 N N . ALA A 1 67 ? 28.738 -44.815 -21.379 1.00 40.96 67 ALA A N 1
ATOM 498 C CA . ALA A 1 67 ? 28.231 -43.519 -21.826 1.00 40.96 67 ALA A CA 1
ATOM 499 C C . ALA A 1 67 ? 28.562 -43.284 -23.294 1.00 41.03 67 ALA A C 1
ATOM 500 O O . ALA A 1 67 ? 27.682 -42.933 -24.079 1.00 41.10 67 ALA A O 1
ATOM 502 N N . GLN A 1 68 ? 29.825 -43.508 -23.658 1.00 41.13 68 GLN A N 1
ATOM 503 C CA . GLN A 1 68 ? 30.285 -43.332 -25.036 1.00 41.21 68 GLN A CA 1
ATOM 504 C C . GLN A 1 68 ? 29.471 -44.166 -26.019 1.00 41.31 68 GLN A C 1
ATOM 505 O O . GLN A 1 68 ? 29.124 -43.683 -27.095 1.00 41.31 68 GLN A O 1
ATOM 511 N N . MET A 1 69 ? 29.169 -45.410 -25.641 1.00 41.55 69 MET A N 1
ATOM 512 C CA . MET A 1 69 ? 28.337 -46.298 -26.457 1.00 41.80 69 MET A CA 1
ATOM 513 C C . MET A 1 69 ? 26.990 -45.655 -26.755 1.00 41.65 69 MET A C 1
ATOM 514 O O . MET A 1 69 ? 26.517 -45.675 -27.894 1.00 41.60 69 MET A O 1
ATOM 519 N N . LEU A 1 70 ? 26.390 -45.075 -25.718 1.00 41.53 70 LEU A N 1
ATOM 520 C CA . LEU A 1 70 ? 25.077 -44.449 -25.817 1.00 41.41 70 LEU A CA 1
ATOM 521 C C . LEU A 1 70 ? 25.105 -43.151 -26.622 1.00 41.40 70 LEU A C 1
ATOM 522 O O . LEU A 1 70 ? 24.149 -42.850 -27.338 1.00 41.40 70 LEU A O 1
ATOM 527 N N . TRP A 1 71 ? 26.202 -42.400 -26.507 1.00 41.39 71 TRP A N 1
ATOM 528 C CA . TRP A 1 71 ? 26.428 -41.208 -27.328 1.00 41.38 71 TRP A CA 1
ATOM 529 C C . TRP A 1 71 ? 26.543 -41.559 -28.808 1.00 41.54 71 TRP A C 1
ATOM 530 O O . TRP A 1 71 ? 26.078 -40.805 -29.669 1.00 41.53 71 TRP A O 1
ATOM 541 N N . ASP A 1 72 ? 27.177 -42.700 -29.089 1.00 41.69 72 ASP A N 1
ATOM 542 C CA . ASP A 1 72 ? 27.326 -43.212 -30.448 1.00 41.78 72 ASP A CA 1
ATOM 543 C C . ASP A 1 72 ? 25.976 -43.644 -31.001 1.00 41.85 72 ASP A C 1
ATOM 544 O O . ASP A 1 72 ? 25.661 -43.378 -32.158 1.00 41.86 72 ASP A O 1
ATOM 549 N N . GLU A 1 73 ? 25.180 -44.297 -30.159 1.00 42.04 73 GLU A N 1
ATOM 550 C CA . GLU A 1 73 ? 23.827 -44.708 -30.528 1.00 42.23 73 GLU A CA 1
ATOM 551 C C . GLU A 1 73 ? 22.902 -43.512 -30.751 1.00 42.33 73 GLU A C 1
ATOM 552 O O . GLU A 1 73 ? 22.058 -43.538 -31.648 1.00 42.39 73 GLU A O 1
ATOM 558 N N . LEU A 1 74 ? 23.066 -42.470 -29.936 1.00 42.45 74 LEU A N 1
ATOM 559 C CA . LEU A 1 74 ? 22.253 -41.259 -30.039 1.00 42.58 74 LEU A CA 1
ATOM 560 C C . LEU A 1 74 ? 22.623 -40.448 -31.282 1.00 42.74 74 LEU A C 1
ATOM 561 O O . LEU A 1 74 ? 21.743 -39.947 -31.986 1.00 42.77 74 LEU A O 1
ATOM 566 N N . SER A 1 75 ? 23.922 -40.317 -31.547 1.00 42.86 75 SER A N 1
ATOM 567 C CA . SER A 1 75 ? 24.398 -39.535 -32.685 1.00 43.05 75 SER A CA 1
ATOM 568 C C . SER A 1 75 ? 23.840 -40.081 -33.995 1.00 43.21 75 SER A C 1
ATOM 569 O O . SER A 1 75 ? 23.653 -39.330 -34.953 1.00 43.21 75 SER A O 1
ATOM 572 N N . ARG A 1 76 ? 23.568 -41.387 -34.013 1.00 43.45 76 ARG A N 1
ATOM 573 C CA . ARG A 1 76 ? 22.929 -42.063 -35.147 1.00 43.78 76 ARG A CA 1
ATOM 574 C C . ARG A 1 76 ? 21.632 -41.377 -35.603 1.00 43.98 76 ARG A C 1
ATOM 575 O O . ARG A 1 76 ? 21.406 -41.214 -36.806 1.00 44.11 76 ARG A O 1
ATOM 583 N N . HIS A 1 77 ? 20.803 -40.965 -34.640 1.00 44.19 77 HIS A N 1
ATOM 584 C CA . HIS A 1 77 ? 19.499 -40.333 -34.905 1.00 44.34 77 HIS A CA 1
ATOM 585 C C . HIS A 1 77 ? 19.561 -38.991 -35.646 1.00 44.50 77 HIS A C 1
ATOM 586 O O . HIS A 1 77 ? 18.556 -38.543 -36.203 1.00 44.65 77 HIS A O 1
ATOM 593 N N . ASN A 1 78 ? 20.727 -38.353 -35.645 1.00 44.62 78 ASN A N 1
ATOM 594 C CA . ASN A 1 78 ? 20.924 -37.121 -36.402 1.00 44.81 78 ASN A CA 1
ATOM 595 C C . ASN A 1 78 ? 22.152 -37.195 -37.312 1.00 44.99 78 ASN A C 1
ATOM 596 O O . ASN A 1 78 ? 23.296 -37.237 -36.845 1.00 45.04 78 ASN A O 1
ATOM 601 N N . GLU A 1 79 ? 21.897 -37.196 -38.617 1.00 45.13 79 GLU A N 1
ATOM 602 C CA . GLU A 1 79 ? 22.948 -37.363 -39.616 1.00 45.25 79 GLU A CA 1
ATOM 603 C C . GLU A 1 79 ? 23.706 -36.062 -39.892 1.00 45.12 79 GLU A C 1
ATOM 604 O O . GLU A 1 79 ? 24.938 -36.033 -39.832 1.00 45.12 79 GLU A O 1
ATOM 610 N N . ASP A 1 80 ? 22.966 -34.993 -40.178 1.00 45.01 80 ASP A N 1
ATOM 611 C CA . ASP A 1 80 ? 23.558 -33.693 -40.512 1.00 44.88 80 ASP A CA 1
ATOM 612 C C . ASP A 1 80 ? 24.360 -33.086 -39.354 1.00 44.63 80 ASP A C 1
ATOM 613 O O . ASP A 1 80 ? 25.305 -32.320 -39.581 1.00 44.59 80 ASP A O 1
ATOM 618 N N . ASP A 1 81 ? 23.978 -33.436 -38.124 1.00 44.30 81 ASP A N 1
ATOM 619 C CA . ASP A 1 81 ? 24.624 -32.921 -36.914 1.00 43.91 81 ASP A CA 1
ATOM 620 C C . ASP A 1 81 ? 25.131 -34.014 -35.980 1.00 43.60 81 ASP A C 1
ATOM 621 O O . ASP A 1 81 ? 24.345 -34.653 -35.271 1.00 43.65 81 ASP A O 1
ATOM 626 N N . PRO A 1 82 ? 26.454 -34.235 -35.976 1.00 43.26 82 PRO A N 1
ATOM 627 C CA . PRO A 1 82 ? 27.046 -35.185 -35.040 1.00 43.00 82 PRO A CA 1
ATOM 628 C C . PRO A 1 82 ? 26.964 -34.661 -33.609 1.00 42.67 82 PRO A C 1
ATOM 629 O O . PRO A 1 82 ? 27.412 -33.544 -33.326 1.00 42.58 82 PRO A O 1
ATOM 633 N N . ILE A 1 83 ? 26.370 -35.463 -32.730 1.00 42.31 83 ILE 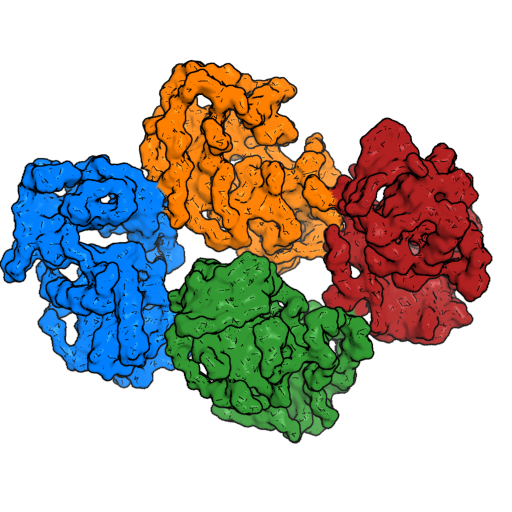A N 1
ATOM 634 C CA . ILE A 1 83 ? 26.270 -35.140 -31.307 1.00 41.96 83 ILE A CA 1
ATOM 635 C C . ILE A 1 83 ? 27.631 -35.312 -30.630 1.00 41.74 83 ILE A C 1
ATOM 636 O O . ILE A 1 83 ? 28.022 -34.501 -29.794 1.00 41.65 83 ILE A O 1
ATOM 641 N N . PHE A 1 84 ? 28.342 -36.371 -31.003 1.00 41.57 84 PHE A N 1
ATOM 642 C CA . PHE A 1 84 ? 29.709 -36.596 -30.556 1.00 41.36 84 PHE A CA 1
ATOM 643 C C . PHE A 1 84 ? 30.659 -36.341 -31.713 1.00 41.36 84 PHE A C 1
ATOM 644 O O . PHE A 1 84 ? 30.438 -36.832 -32.821 1.00 41.44 84 PHE A O 1
ATOM 652 N N . VAL A 1 85 ? 31.706 -35.563 -31.454 1.00 41.41 85 VAL A N 1
ATOM 653 C CA . VAL A 1 85 ? 32.750 -35.290 -32.444 1.00 41.47 85 VAL A CA 1
ATOM 654 C C . VAL A 1 85 ? 34.067 -35.863 -31.932 1.00 41.57 85 VAL A C 1
ATOM 655 O O . VAL A 1 85 ? 34.507 -35.523 -30.830 1.00 41.59 85 VAL A O 1
ATOM 659 N N . ARG A 1 86 ? 34.687 -36.733 -32.730 1.00 41.69 86 ARG A N 1
ATOM 660 C CA . ARG A 1 86 ? 35.915 -37.423 -32.320 1.00 41.84 86 ARG A CA 1
ATOM 661 C C . ARG A 1 86 ? 37.169 -36.613 -32.656 1.00 41.68 86 ARG A C 1
ATOM 662 O O . ARG A 1 86 ? 37.935 -36.968 -33.555 1.00 41.74 86 ARG A O 1
ATOM 670 N N . SER A 1 87 ? 37.371 -35.523 -31.918 1.00 41.54 87 SER A N 1
ATOM 671 C CA . SER A 1 87 ? 38.528 -34.651 -32.112 1.00 41.43 87 SER A CA 1
ATOM 672 C C . SER A 1 87 ? 39.758 -35.164 -31.365 1.00 41.31 87 SER A C 1
ATOM 673 O O . SER A 1 87 ? 40.882 -34.726 -31.625 1.00 41.36 87 SER A O 1
ATOM 676 N N . GLY A 1 88 ? 39.535 -36.091 -30.438 1.00 41.17 88 GLY A N 1
ATOM 677 C CA . GLY A 1 88 ? 40.591 -36.568 -29.557 1.00 41.06 88 GLY A CA 1
ATOM 678 C C . GLY A 1 88 ? 40.769 -35.608 -28.399 1.00 41.01 88 GLY A C 1
ATOM 679 O O . GLY A 1 88 ? 40.411 -34.432 -28.496 1.00 41.06 88 GLY A O 1
ATOM 680 N N . VAL A 1 89 ? 41.308 -36.108 -27.292 1.00 40.96 89 VAL A N 1
ATOM 681 C CA . VAL A 1 89 ? 41.565 -35.268 -26.128 1.00 40.94 89 VAL A CA 1
ATOM 682 C C . VAL A 1 89 ? 42.999 -35.442 -25.646 1.00 40.99 89 VAL A C 1
ATOM 683 O O . VAL A 1 89 ? 43.424 -36.555 -25.330 1.00 41.03 89 VAL A O 1
ATOM 687 N N . ILE A 1 90 ? 43.739 -34.337 -25.603 1.00 40.99 90 ILE A N 1
ATOM 688 C CA . ILE A 1 90 ? 45.101 -34.350 -25.082 1.00 40.94 90 ILE A CA 1
ATOM 689 C C . ILE A 1 90 ? 45.070 -33.911 -23.620 1.00 40.91 90 ILE A C 1
ATOM 690 O O . ILE A 1 90 ? 44.430 -32.915 -23.280 1.00 40.97 90 ILE A O 1
ATOM 695 N N . ASN A 1 91 ? 45.725 -34.683 -22.756 1.00 40.88 91 ASN A N 1
ATOM 696 C CA . ASN A 1 91 ? 45.849 -34.329 -21.341 1.00 40.85 91 ASN A CA 1
ATOM 697 C C . ASN A 1 91 ? 47.246 -33.819 -21.028 1.00 40.84 91 ASN A C 1
ATOM 698 O O . ASN A 1 91 ? 48.230 -34.558 -21.145 1.00 40.87 91 ASN A O 1
ATOM 703 N N . LEU A 1 92 ? 47.322 -32.547 -20.643 1.00 40.77 92 LEU A N 1
ATOM 704 C CA . LEU A 1 92 ? 48.596 -31.873 -20.403 1.00 40.70 92 LEU A CA 1
ATOM 705 C C . LEU A 1 92 ? 48.823 -31.620 -18.917 1.00 40.68 92 LEU A C 1
ATOM 706 O O . LEU A 1 92 ? 47.879 -31.353 -18.175 1.00 40.72 92 LEU A O 1
ATOM 711 N N . GLY A 1 93 ? 50.079 -31.714 -18.492 1.00 40.70 93 GLY A N 1
ATOM 712 C CA . GLY A 1 93 ? 50.441 -31.506 -17.093 1.00 40.89 93 GLY A CA 1
ATOM 713 C C . GLY A 1 93 ? 51.826 -32.030 -16.751 1.00 41.03 93 GLY A C 1
ATOM 714 O O . GLY A 1 93 ? 52.465 -32.678 -17.583 1.00 41.02 93 GLY A O 1
ATOM 715 N N . PRO A 1 94 ? 52.299 -31.755 -15.521 1.00 41.13 94 PRO A N 1
ATOM 716 C CA . PRO A 1 94 ? 53.623 -32.202 -15.096 1.00 41.26 94 PRO A CA 1
ATOM 717 C C . PRO A 1 94 ? 53.694 -33.717 -14.956 1.00 41.44 94 PRO A C 1
ATOM 718 O O . PRO A 1 94 ? 52.690 -34.358 -14.642 1.00 41.37 94 PRO A O 1
ATOM 722 N N . ALA A 1 95 ? 54.883 -34.267 -15.197 1.00 41.71 95 ALA A N 1
ATOM 723 C CA . ALA A 1 95 ? 55.116 -35.709 -15.173 1.00 41.84 95 ALA A CA 1
ATOM 724 C C . ALA A 1 95 ? 54.749 -36.338 -13.834 1.00 41.96 95 ALA A C 1
ATOM 725 O O . ALA A 1 95 ? 54.222 -37.450 -13.798 1.00 42.07 95 ALA A O 1
ATOM 727 N N . ASP A 1 96 ? 55.020 -35.624 -12.743 1.00 42.07 96 ASP A N 1
ATOM 728 C CA . ASP A 1 96 ? 54.751 -36.135 -11.395 1.00 42.26 96 ASP A CA 1
ATOM 729 C C . ASP A 1 96 ? 53.427 -35.634 -10.798 1.00 42.16 96 ASP A C 1
ATOM 730 O O . ASP A 1 96 ? 53.381 -35.191 -9.647 1.00 42.16 96 ASP A O 1
ATOM 735 N N . SER A 1 97 ? 52.354 -35.719 -11.584 1.00 42.06 97 SER A N 1
ATOM 736 C CA . SER A 1 97 ? 51.033 -35.267 -11.141 1.00 41.94 97 SER A CA 1
ATOM 737 C C . SER A 1 97 ? 50.089 -36.435 -10.899 1.00 41.85 97 SER A C 1
ATOM 738 O O . SER A 1 97 ? 50.044 -37.380 -11.688 1.00 41.90 97 SER A O 1
ATOM 741 N N . THR A 1 98 ? 49.325 -36.348 -9.813 1.00 41.72 98 THR A N 1
ATOM 742 C CA . THR A 1 98 ? 48.352 -37.379 -9.449 1.00 41.61 98 THR A CA 1
ATOM 743 C C . THR A 1 98 ? 47.248 -37.558 -10.501 1.00 41.55 98 THR A C 1
ATOM 744 O O . THR A 1 98 ? 46.730 -38.663 -10.676 1.00 41.58 98 THR A O 1
ATOM 746 N N . PHE A 1 99 ? 46.901 -36.476 -11.197 1.00 41.42 99 PHE A N 1
ATOM 747 C CA . PHE A 1 99 ? 45.838 -36.505 -12.201 1.00 41.29 99 PHE A CA 1
ATOM 748 C C . PHE A 1 99 ? 46.226 -37.315 -13.434 1.00 41.23 99 PHE A C 1
ATOM 749 O O . PHE A 1 99 ? 45.446 -38.143 -13.899 1.00 41.26 99 PHE A O 1
ATOM 757 N N . LEU A 1 100 ? 47.423 -37.069 -13.963 1.00 41.17 100 LEU A N 1
ATOM 758 C CA . LEU A 1 100 ? 47.895 -37.799 -15.140 1.00 41.15 100 LEU A CA 1
ATOM 759 C C . LEU A 1 100 ? 48.264 -39.232 -14.776 1.00 41.15 100 LEU A C 1
ATOM 760 O O . LEU A 1 100 ? 48.272 -40.113 -15.636 1.00 41.04 100 LEU A O 1
ATOM 765 N N . ALA A 1 101 ? 48.554 -39.451 -13.492 1.00 41.25 101 ALA A N 1
ATOM 766 C CA . ALA A 1 101 ? 48.823 -40.784 -12.951 1.00 41.37 101 ALA A CA 1
ATOM 767 C C . ALA A 1 101 ? 47.581 -41.677 -12.983 1.00 41.47 101 ALA A C 1
ATOM 768 O O . ALA A 1 101 ? 47.691 -42.903 -13.051 1.00 41.55 101 ALA A O 1
ATOM 770 N N . ASN A 1 102 ? 46.404 -41.057 -12.933 1.00 41.54 102 ASN A N 1
ATOM 771 C CA . ASN A 1 102 ? 45.141 -41.785 -13.032 1.00 41.59 102 ASN A CA 1
ATOM 772 C C . ASN A 1 102 ? 44.649 -41.962 -14.473 1.00 41.55 102 ASN A C 1
ATOM 773 O O . ASN A 1 102 ? 43.833 -42.837 -14.751 1.00 41.56 102 ASN A O 1
ATOM 778 N N . VAL A 1 103 ? 45.148 -41.131 -15.382 1.00 41.60 103 VAL A N 1
ATOM 779 C CA . VAL A 1 103 ? 44.853 -41.277 -16.808 1.00 41.70 103 VAL A CA 1
ATOM 780 C C . VAL A 1 103 ? 45.628 -42.468 -17.378 1.00 41.90 103 VAL A C 1
ATOM 781 O O . VAL A 1 103 ? 45.084 -43.257 -18.153 1.00 41.82 103 VAL A O 1
ATOM 785 N N . ALA A 1 104 ? 46.893 -42.594 -16.973 1.00 42.18 104 ALA A N 1
ATOM 786 C CA . ALA A 1 104 ? 47.792 -43.625 -17.494 1.00 42.39 104 ALA A CA 1
ATOM 787 C C . ALA A 1 104 ? 47.466 -45.002 -16.936 1.00 42.57 104 ALA A C 1
ATOM 788 O O . ALA A 1 104 ? 47.525 -46.002 -17.660 1.00 42.59 104 ALA A O 1
ATOM 790 N N . HIS A 1 105 ? 47.122 -45.042 -15.651 1.00 42.75 105 HIS A N 1
ATOM 791 C CA . HIS A 1 105 ? 46.788 -46.291 -14.970 1.00 43.00 105 HIS A CA 1
ATOM 792 C C . HIS A 1 105 ? 45.471 -46.880 -15.469 1.00 43.00 105 HIS A C 1
ATOM 793 O O . HIS A 1 105 ? 45.365 -48.089 -15.677 1.00 42.98 105 HIS A O 1
ATOM 800 N N . SER A 1 106 ? 44.479 -46.013 -15.665 1.00 43.10 106 SER A N 1
ATOM 801 C CA . SER A 1 106 ? 43.148 -46.428 -16.099 1.00 43.15 106 SER A CA 1
ATOM 802 C C . SER A 1 106 ? 43.091 -46.760 -17.586 1.00 43.22 106 SER A C 1
ATOM 803 O O . SER A 1 106 ? 42.201 -47.490 -18.024 1.00 43.33 106 SER A O 1
ATOM 806 N N . ALA A 1 107 ? 44.034 -46.223 -18.356 1.00 43.28 107 ALA A N 1
ATOM 807 C CA . ALA A 1 107 ? 44.161 -46.576 -19.769 1.00 43.39 107 ALA A CA 1
ATOM 808 C C . ALA A 1 107 ? 44.690 -47.999 -19.911 1.00 43.48 107 ALA A C 1
ATOM 809 O O . ALA A 1 107 ? 44.280 -48.735 -20.811 1.00 43.38 107 ALA A O 1
ATOM 811 N N . GLU A 1 108 ? 45.594 -48.372 -19.006 1.00 43.64 108 GLU A N 1
ATOM 812 C CA . GLU A 1 108 ? 46.239 -49.684 -19.029 1.00 43.85 108 GLU A CA 1
ATOM 813 C C . GLU A 1 108 ? 45.272 -50.830 -18.741 1.00 43.78 108 GLU A C 1
ATOM 814 O O . GLU A 1 108 ? 45.216 -51.799 -19.501 1.00 43.76 108 GLU A O 1
ATOM 820 N N . GLN A 1 109 ? 44.507 -50.705 -17.659 1.00 43.82 109 GLN A N 1
ATOM 821 C CA . GLN A 1 109 ? 43.568 -51.751 -17.245 1.00 43.82 109 GLN A CA 1
ATOM 822 C C . GLN A 1 109 ? 42.446 -51.979 -18.263 1.00 43.81 109 GLN A C 1
ATOM 823 O O . GLN A 1 109 ? 42.116 -53.129 -18.577 1.00 43.89 109 GLN A O 1
ATOM 829 N N . TRP A 1 110 ? 41.880 -50.891 -18.787 1.00 43.69 110 TRP A N 1
ATOM 830 C CA . TRP A 1 110 ? 40.738 -50.981 -19.707 1.00 43.54 110 TRP A CA 1
ATOM 831 C C . TRP A 1 110 ? 41.108 -51.055 -21.196 1.00 43.44 110 TRP A C 1
ATOM 832 O O . TRP A 1 110 ? 40.225 -50.990 -22.060 1.00 43.39 110 TRP A O 1
ATOM 843 N N . GLN A 1 111 ? 42.403 -51.208 -21.481 1.00 43.32 111 GLN A N 1
ATOM 844 C CA . GLN A 1 111 ? 42.920 -51.320 -22.854 1.00 43.25 111 GLN A CA 1
ATOM 845 C C . GLN A 1 111 ? 42.429 -50.181 -23.758 1.00 43.10 111 GLN A C 1
ATOM 846 O O . GLN A 1 111 ? 41.761 -50.407 -24.770 1.00 43.04 111 GLN A O 1
ATOM 852 N N . LEU A 1 112 ? 42.772 -48.957 -23.371 1.00 43.02 112 LEU A N 1
ATOM 853 C CA . LEU A 1 112 ? 42.305 -47.758 -24.057 1.00 42.85 112 LEU A CA 1
ATOM 854 C C . LEU A 1 112 ? 43.412 -47.154 -24.909 1.00 42.84 112 LEU A C 1
ATOM 855 O O . LEU A 1 112 ? 44.592 -47.232 -24.560 1.00 42.84 112 LEU A O 1
ATOM 860 N N . ASN A 1 113 ? 43.017 -46.539 -26.020 1.00 42.88 113 ASN A N 1
ATOM 861 C CA . ASN A 1 113 ? 43.961 -45.961 -26.972 1.00 42.96 113 ASN A CA 1
ATOM 862 C C . ASN A 1 113 ? 44.568 -44.638 -26.488 1.00 43.02 113 ASN A C 1
ATOM 863 O O . ASN A 1 113 ? 44.110 -43.555 -26.873 1.00 43.06 113 ASN A O 1
ATOM 868 N N . VAL A 1 114 ? 45.595 -44.733 -25.644 1.00 43.05 114 VAL A N 1
ATOM 869 C CA . VAL A 1 114 ? 46.280 -43.544 -25.123 1.00 43.13 114 VAL A CA 1
ATOM 870 C C . VAL A 1 114 ? 47.786 -43.585 -25.383 1.00 43.34 114 VAL A C 1
ATOM 871 O O . VAL A 1 114 ? 48.465 -44.546 -25.012 1.00 43.54 114 VAL A O 1
ATOM 875 N N . GLU A 1 115 ? 48.296 -42.529 -26.014 1.00 43.48 115 GLU A N 1
ATOM 876 C CA . GLU A 1 115 ? 49.722 -42.394 -26.307 1.00 43.55 115 GLU A CA 1
ATOM 877 C C . GLU A 1 115 ? 50.412 -41.464 -25.315 1.00 43.57 115 GLU A C 1
ATOM 878 O O . GLU A 1 115 ? 50.012 -40.307 -25.159 1.00 43.50 115 GLU A O 1
ATOM 884 N N . LYS A 1 116 ? 51.449 -41.972 -24.654 1.00 43.66 116 LYS A N 1
ATOM 885 C CA . LYS A 1 116 ? 52.365 -41.123 -23.894 1.00 43.74 116 LYS A CA 1
ATOM 886 C C . LYS A 1 116 ? 53.174 -40.305 -24.893 1.00 43.73 116 LYS A C 1
ATOM 887 O O . LYS A 1 116 ? 53.776 -40.859 -25.817 1.00 43.78 116 LYS A O 1
ATOM 893 N N . LEU A 1 117 ? 53.176 -38.991 -24.718 1.00 43.75 117 LEU A N 1
ATOM 894 C CA . LEU A 1 117 ? 53.924 -38.123 -25.614 1.00 43.75 117 LEU A CA 1
ATOM 895 C C . LEU A 1 117 ? 54.891 -37.221 -24.856 1.00 43.77 117 LEU A C 1
ATOM 896 O O . LEU A 1 117 ? 54.641 -36.828 -23.712 1.00 43.71 117 LEU A O 1
ATOM 901 N N . ASP A 1 118 ? 56.004 -36.917 -25.512 1.00 43.91 118 ASP A N 1
ATOM 902 C CA . ASP A 1 118 ? 57.082 -36.133 -24.926 1.00 44.02 118 ASP A CA 1
ATOM 903 C C . ASP A 1 118 ? 56.787 -34.640 -25.025 1.00 43.96 118 ASP A C 1
ATOM 904 O O . ASP A 1 118 ? 56.016 -34.216 -25.889 1.00 43.98 118 ASP A O 1
ATOM 909 N N . ALA A 1 119 ? 57.402 -33.851 -24.142 1.00 43.90 119 ALA A N 1
ATOM 910 C CA . ALA A 1 119 ? 57.276 -32.388 -24.168 1.00 43.81 119 ALA A CA 1
ATOM 911 C C . ALA A 1 119 ? 57.700 -31.813 -25.520 1.00 43.79 119 ALA A C 1
ATOM 912 O O . ALA A 1 119 ? 57.053 -30.907 -26.051 1.00 43.65 119 ALA A O 1
ATOM 914 N N . GLN A 1 120 ? 58.791 -32.351 -26.063 1.00 43.81 120 GLN A N 1
ATOM 915 C CA . GLN A 1 120 ? 59.280 -31.981 -27.390 1.00 43.84 120 GLN A CA 1
ATOM 916 C C . GLN A 1 120 ? 58.463 -32.676 -28.476 1.00 43.76 120 GLN A C 1
ATOM 917 O O . GLN A 1 120 ? 58.326 -32.158 -29.588 1.00 43.77 120 GLN A O 1
ATOM 923 N N . GLY A 1 121 ? 57.929 -33.851 -28.144 1.00 43.55 121 GLY A N 1
ATOM 924 C CA . GLY A 1 121 ? 57.066 -34.605 -29.046 1.00 43.27 121 GLY A CA 1
ATOM 925 C C . GLY A 1 121 ? 55.782 -33.871 -29.380 1.00 43.11 121 GLY A C 1
ATOM 926 O O . GLY A 1 121 ? 55.424 -33.759 -30.553 1.00 43.03 121 GLY A O 1
ATOM 927 N N . ILE A 1 122 ? 55.091 -33.370 -28.352 1.00 42.99 122 ILE A N 1
ATOM 928 C CA . ILE A 1 122 ? 53.834 -32.631 -28.549 1.00 42.92 122 ILE A CA 1
ATOM 929 C C . ILE A 1 122 ? 54.031 -31.340 -29.336 1.00 42.87 122 ILE A C 1
ATOM 930 O O . ILE A 1 122 ? 53.258 -31.046 -30.249 1.00 42.86 122 ILE A O 1
ATOM 935 N N . MET A 1 123 ? 55.073 -30.586 -28.990 1.00 42.78 123 MET A N 1
ATOM 936 C CA . MET A 1 123 ? 55.432 -29.379 -29.730 1.00 42.68 123 MET A CA 1
ATOM 937 C C . MET A 1 123 ? 55.761 -29.702 -31.191 1.00 42.61 123 MET A C 1
ATOM 938 O O . MET A 1 123 ? 55.501 -28.888 -32.083 1.00 42.60 123 MET A O 1
ATOM 943 N N . ALA A 1 124 ? 56.305 -30.898 -31.427 1.00 42.48 124 ALA A N 1
ATOM 944 C CA . ALA A 1 124 ? 56.615 -31.370 -32.782 1.00 42.44 124 ALA A CA 1
ATOM 945 C C . ALA A 1 124 ? 55.377 -31.845 -33.547 1.00 42.43 124 ALA A C 1
ATOM 946 O O . ALA A 1 124 ? 55.332 -31.754 -34.778 1.00 42.40 124 ALA A O 1
ATOM 948 N N . ARG A 1 125 ? 54.385 -32.361 -32.820 1.00 42.38 125 ARG A N 1
ATOM 949 C CA . ARG A 1 125 ? 53.128 -32.782 -33.436 1.00 42.28 125 ARG A CA 1
ATOM 950 C C . ARG A 1 125 ? 52.163 -31.603 -33.541 1.00 42.25 125 ARG A C 1
ATOM 951 O O . ARG A 1 125 ? 51.540 -31.400 -34.582 1.00 42.36 125 ARG A O 1
ATOM 959 N N . TRP A 1 126 ? 52.045 -30.835 -32.461 1.00 42.12 126 TRP A N 1
ATOM 960 C CA . TRP A 1 126 ? 51.272 -29.596 -32.469 1.00 42.05 126 TRP A CA 1
ATOM 961 C C . TRP A 1 126 ? 52.181 -28.418 -32.118 1.00 42.11 126 TRP A C 1
ATOM 962 O O . TRP A 1 126 ? 52.485 -28.187 -30.940 1.00 42.14 126 TRP A O 1
ATOM 973 N N . PRO A 1 127 ? 52.625 -27.669 -33.141 1.00 42.08 127 PRO A N 1
ATOM 974 C CA . PRO A 1 127 ? 53.496 -26.507 -32.942 1.00 42.04 127 PRO A CA 1
ATOM 975 C C . PRO A 1 127 ? 52.861 -25.446 -32.045 1.00 41.99 127 PRO A C 1
ATOM 976 O O . PRO A 1 127 ? 53.572 -24.722 -31.344 1.00 41.92 127 PRO A O 1
ATOM 980 N N . GLU A 1 128 ? 51.530 -25.384 -32.065 1.00 41.96 128 GLU A N 1
ATOM 981 C CA . GLU A 1 128 ? 50.761 -24.341 -31.386 1.00 41.89 128 GLU A CA 1
ATOM 982 C C . GLU A 1 128 ? 50.676 -24.589 -29.885 1.00 41.88 128 GLU A C 1
ATOM 983 O O . GLU A 1 128 ? 50.501 -23.653 -29.103 1.00 41.88 128 GLU A O 1
ATOM 989 N N . ILE A 1 129 ? 50.782 -25.855 -29.493 1.00 41.89 129 ILE A N 1
ATOM 990 C CA . ILE A 1 129 ? 50.785 -26.229 -28.085 1.00 42.03 129 ILE A CA 1
ATOM 991 C C . ILE A 1 129 ? 52.210 -26.115 -27.548 1.00 42.26 129 ILE A C 1
ATOM 992 O O . ILE A 1 129 ? 53.128 -26.747 -28.077 1.00 42.38 129 ILE A O 1
ATOM 997 N N . ARG A 1 130 ? 52.384 -25.310 -26.502 1.00 42.39 130 ARG A N 1
ATOM 998 C CA . ARG A 1 130 ? 53.704 -25.000 -25.967 1.00 42.57 130 ARG A CA 1
ATOM 999 C C . ARG A 1 130 ? 53.750 -25.254 -24.460 1.00 42.43 130 ARG A C 1
ATOM 1000 O O . ARG A 1 130 ? 53.063 -24.588 -23.690 1.00 42.35 130 ARG A O 1
ATOM 1008 N N . VAL A 1 131 ? 54.565 -26.221 -24.047 1.00 42.45 131 VAL A N 1
ATOM 1009 C CA . VAL A 1 131 ? 54.667 -26.621 -22.635 1.00 42.42 131 VAL A CA 1
ATOM 1010 C C . VAL A 1 131 ? 56.088 -26.440 -22.086 1.00 42.39 131 VAL A C 1
ATOM 1011 O O . VAL A 1 131 ? 57.023 -26.238 -22.865 1.00 42.49 131 VAL A O 1
ATOM 1015 N N . PRO A 1 132 ? 56.252 -26.489 -20.746 1.00 42.33 132 PRO A N 1
ATOM 1016 C CA . PRO A 1 132 ? 57.580 -26.605 -20.136 1.00 42.39 132 PRO A CA 1
ATOM 1017 C C . PRO A 1 132 ? 58.219 -27.950 -20.461 1.00 42.51 132 PRO A C 1
ATOM 1018 O O . PRO A 1 132 ? 57.501 -28.933 -20.654 1.00 42.54 132 PRO A O 1
ATOM 1022 N N . ASP A 1 133 ? 59.553 -27.987 -20.516 1.00 42.65 133 ASP A N 1
ATOM 1023 C CA . ASP A 1 133 ? 60.309 -29.217 -20.830 1.00 42.69 133 ASP A CA 1
ATOM 1024 C C . ASP A 1 133 ? 60.053 -30.352 -19.840 1.00 42.57 133 ASP A C 1
ATOM 1025 O O . ASP A 1 133 ? 60.097 -31.526 -20.202 1.00 42.63 133 ASP A O 1
ATOM 1030 N N . ASN A 1 134 ? 59.782 -29.978 -18.594 1.00 42.44 134 ASN A N 1
ATOM 1031 C CA . ASN A 1 134 ? 59.436 -30.910 -17.525 1.00 42.35 134 ASN A CA 1
ATOM 1032 C C . ASN A 1 134 ? 58.088 -31.635 -17.741 1.00 42.29 134 ASN A C 1
ATOM 1033 O O . ASN A 1 134 ? 57.811 -32.655 -17.103 1.00 42.22 134 ASN A O 1
ATOM 1038 N N . TYR A 1 135 ? 57.283 -31.120 -18.671 1.00 42.24 135 TYR A N 1
ATOM 1039 C CA . TYR A 1 135 ? 55.910 -31.589 -18.902 1.00 42.17 135 TYR A CA 1
ATOM 1040 C C . TYR A 1 135 ? 55.775 -32.842 -19.771 1.00 42.09 135 TYR A C 1
ATOM 1041 O O . TYR A 1 135 ? 56.677 -33.191 -20.535 1.00 42.07 135 TYR A O 1
ATOM 1050 N N . ILE A 1 136 ? 54.623 -33.499 -19.638 1.00 41.99 136 ILE A N 1
ATOM 1051 C CA . ILE A 1 136 ? 54.269 -34.689 -20.409 1.00 41.87 136 ILE A CA 1
ATOM 1052 C C . ILE A 1 136 ? 52.826 -34.566 -20.908 1.00 41.67 136 ILE A C 1
ATOM 1053 O O . ILE A 1 136 ? 52.010 -33.882 -20.289 1.00 41.59 136 ILE A O 1
ATOM 1058 N N . GLY A 1 137 ? 52.527 -35.208 -22.036 1.00 41.60 137 GLY A N 1
ATOM 1059 C CA . GLY A 1 137 ? 51.171 -35.218 -22.598 1.00 41.42 137 GLY A CA 1
ATOM 1060 C C . GLY A 1 137 ? 50.653 -36.620 -22.873 1.00 41.20 137 GLY A C 1
ATOM 1061 O O . GLY A 1 137 ? 51.405 -37.480 -23.327 1.00 41.16 137 GLY A O 1
ATOM 1062 N N . LEU A 1 138 ? 49.371 -36.849 -22.588 1.00 41.06 138 LEU A N 1
ATOM 1063 C CA . LEU A 1 138 ? 48.728 -38.148 -22.838 1.00 40.93 138 LEU A CA 1
ATOM 1064 C C . LEU A 1 138 ? 47.555 -38.021 -23.817 1.00 40.89 138 LEU A C 1
ATOM 1065 O O . LEU A 1 138 ? 46.432 -37.689 -23.426 1.00 40.87 138 LEU A O 1
ATOM 1070 N N . PHE A 1 139 ? 47.829 -38.290 -25.090 1.00 40.84 139 PHE A N 1
ATOM 1071 C CA . PHE A 1 139 ? 46.846 -38.114 -26.156 1.00 40.82 139 PHE A CA 1
ATOM 1072 C C . PHE A 1 139 ? 45.838 -39.262 -26.215 1.00 40.98 139 PHE A C 1
ATOM 1073 O O . PHE A 1 139 ? 46.209 -40.430 -26.340 1.00 41.05 139 PHE A O 1
ATOM 1081 N N . GLU A 1 140 ? 44.560 -38.914 -26.128 1.00 41.11 140 GLU A N 1
ATOM 1082 C CA . GLU A 1 140 ? 43.493 -39.898 -26.204 1.00 41.27 140 GLU A CA 1
ATOM 1083 C C . GLU A 1 140 ? 42.857 -39.850 -27.587 1.00 41.34 140 GLU A C 1
ATOM 1084 O O . GLU A 1 140 ? 42.360 -38.808 -28.020 1.00 41.31 140 GLU A O 1
ATOM 1090 N N . THR A 1 141 ? 42.875 -40.989 -28.270 1.00 41.42 141 THR A N 1
ATOM 1091 C CA . THR A 1 141 ? 42.497 -41.049 -29.675 1.00 41.55 141 THR A CA 1
ATOM 1092 C C . THR A 1 141 ? 40.983 -41.065 -29.898 1.00 41.60 141 THR A C 1
ATOM 1093 O O . THR A 1 141 ? 40.466 -40.316 -30.734 1.00 41.66 141 THR A O 1
ATOM 1097 N N . ASP A 1 142 ? 40.283 -41.913 -29.146 1.00 41.51 142 ASP A N 1
ATOM 1098 C CA . ASP A 1 142 ? 38.857 -42.164 -29.369 1.00 41.43 142 ASP A CA 1
ATOM 1099 C C . ASP A 1 142 ? 37.926 -41.189 -28.642 1.00 41.35 142 ASP A C 1
ATOM 1100 O O . ASP A 1 142 ? 36.698 -41.277 -28.778 1.00 41.40 142 ASP A O 1
ATOM 1105 N N . SER A 1 143 ? 38.511 -40.268 -27.876 1.00 41.05 143 SER A N 1
ATOM 1106 C CA . SER A 1 143 ? 37.742 -39.268 -27.136 1.00 40.75 143 SER A CA 1
ATOM 1107 C C . SER A 1 143 ? 37.349 -38.078 -28.008 1.00 40.61 143 SER A C 1
ATOM 1108 O O . SER A 1 143 ? 37.420 -38.148 -29.238 1.00 40.64 143 SER A O 1
ATOM 1111 N N . GLY A 1 144 ? 36.926 -36.994 -27.360 1.00 40.43 144 GLY A N 1
ATOM 1112 C CA . GLY A 1 144 ? 36.556 -35.763 -28.046 1.00 40.13 144 GLY A CA 1
ATOM 1113 C C . GLY A 1 144 ? 35.630 -34.905 -27.209 1.00 40.00 144 GLY A C 1
ATOM 1114 O O . GLY A 1 144 ? 35.885 -34.663 -26.027 1.00 39.82 144 GLY A O 1
ATOM 1115 N N . PHE A 1 145 ? 34.549 -34.445 -27.831 1.00 40.01 145 PHE A N 1
ATOM 1116 C CA . PHE A 1 145 ? 33.564 -33.609 -27.149 1.00 39.96 145 PHE A CA 1
ATOM 1117 C C . PHE A 1 145 ? 32.140 -33.884 -27.629 1.00 39.93 145 PHE A C 1
ATOM 1118 O O . PHE A 1 145 ? 31.929 -34.687 -28.538 1.00 39.97 145 PHE A O 1
ATOM 1126 N N . LEU A 1 146 ? 31.174 -33.212 -27.005 1.00 39.92 146 LEU A N 1
ATOM 1127 C CA . LEU A 1 146 ? 29.754 -33.438 -27.263 1.00 39.95 146 LEU A CA 1
ATOM 1128 C C . LEU A 1 146 ? 28.991 -32.132 -27.497 1.00 39.99 146 LEU A C 1
ATOM 1129 O O . LEU A 1 146 ? 29.264 -31.123 -26.846 1.00 39.98 146 LEU A O 1
ATOM 1134 N N . ARG A 1 147 ? 28.035 -32.163 -28.425 1.00 40.01 147 ARG A N 1
ATOM 1135 C CA . ARG A 1 147 ? 27.103 -31.049 -28.613 1.00 40.05 147 ARG A CA 1
ATOM 1136 C C . ARG A 1 147 ? 26.002 -31.148 -27.560 1.00 40.08 147 ARG A C 1
ATOM 1137 O O . ARG A 1 147 ? 25.022 -31.881 -27.724 1.00 40.03 147 ARG A O 1
ATOM 1145 N N . SER A 1 148 ? 26.194 -30.406 -26.472 1.00 40.12 148 SER A N 1
ATOM 1146 C CA . SER A 1 148 ? 25.374 -30.528 -25.270 1.00 40.12 148 SER A CA 1
ATOM 1147 C C . SER A 1 148 ? 23.921 -30.119 -25.464 1.00 40.22 148 SER A C 1
ATOM 1148 O O . SER A 1 148 ? 23.016 -30.787 -24.963 1.00 40.26 148 SER A O 1
ATOM 1151 N N . GLU A 1 149 ? 23.710 -29.016 -26.177 1.00 40.24 149 GLU A N 1
ATOM 1152 C CA . GLU A 1 149 ? 22.369 -28.499 -26.421 1.00 40.25 149 GLU A CA 1
ATOM 1153 C C . GLU A 1 149 ? 21.591 -29.446 -27.328 1.00 40.25 149 GLU A C 1
ATOM 1154 O O . GLU A 1 149 ? 20.436 -29.771 -27.055 1.00 40.31 149 GLU A O 1
ATOM 1160 N N . LEU A 1 150 ? 22.249 -29.901 -28.389 1.00 40.28 150 LEU A N 1
ATOM 1161 C CA . LEU A 1 150 ? 21.669 -30.832 -29.345 1.00 40.34 150 LEU A CA 1
ATOM 1162 C C . LEU A 1 150 ? 21.239 -32.126 -28.664 1.00 40.40 150 LEU A C 1
ATOM 1163 O O . LEU A 1 150 ? 20.184 -32.681 -28.980 1.00 40.44 150 LEU A O 1
ATOM 1168 N N . ALA A 1 151 ? 22.065 -32.597 -27.732 1.00 40.47 151 ALA A N 1
ATOM 1169 C CA . ALA A 1 151 ? 21.807 -33.833 -26.993 1.00 40.55 151 ALA A CA 1
ATOM 1170 C C . ALA A 1 151 ? 20.465 -33.794 -26.262 1.00 40.61 151 ALA A C 1
ATOM 1171 O O . ALA A 1 151 ? 19.721 -34.776 -26.265 1.00 40.63 151 ALA A O 1
ATOM 1173 N N . ILE A 1 152 ? 20.168 -32.653 -25.642 1.00 40.68 152 ILE A N 1
ATOM 1174 C CA . ILE A 1 152 ? 18.890 -32.435 -24.973 1.00 40.73 152 ILE A CA 1
ATOM 1175 C C . ILE A 1 152 ? 17.798 -32.444 -26.036 1.00 40.79 152 ILE A C 1
ATOM 1176 O O . ILE A 1 152 ? 16.934 -33.322 -26.034 1.00 40.84 152 ILE A O 1
ATOM 1181 N N . LYS A 1 153 ? 17.874 -31.478 -26.953 1.00 40.88 153 LYS A N 1
ATOM 1182 C CA . LYS A 1 153 ? 16.932 -31.324 -28.070 1.00 40.93 153 LYS A CA 1
ATOM 1183 C C . LYS A 1 153 ? 16.443 -32.658 -28.637 1.00 40.90 153 LYS A C 1
ATOM 1184 O O . LYS A 1 153 ? 15.239 -32.868 -28.796 1.00 40.88 153 LYS A O 1
ATOM 1190 N N . THR A 1 154 ? 17.383 -33.553 -28.926 1.00 40.92 154 THR A N 1
ATOM 1191 C CA . THR A 1 154 ? 17.065 -34.849 -29.512 1.00 41.07 154 THR A CA 1
ATOM 1192 C C . THR A 1 154 ? 16.402 -35.788 -28.508 1.00 41.08 154 THR A C 1
ATOM 1193 O O . THR A 1 154 ? 15.411 -36.441 -28.832 1.00 41.11 154 THR A O 1
ATOM 1197 N N . TRP A 1 155 ? 16.940 -35.844 -27.292 1.00 41.08 155 TRP A N 1
ATOM 1198 C CA . TRP A 1 155 ? 16.374 -36.686 -26.239 1.00 41.12 155 TRP A CA 1
ATOM 1199 C C . TRP A 1 155 ? 14.916 -36.352 -25.932 1.00 41.25 155 TRP A C 1
ATOM 1200 O O . TRP A 1 155 ? 14.133 -37.241 -25.597 1.00 41.36 155 TRP A O 1
ATOM 1211 N N . ILE A 1 156 ? 14.564 -35.073 -26.042 1.00 41.36 156 ILE A N 1
ATOM 1212 C CA . ILE A 1 156 ? 13.191 -34.617 -25.826 1.00 41.45 156 ILE A CA 1
ATOM 1213 C C . ILE A 1 156 ? 12.259 -35.061 -26.955 1.00 41.61 156 ILE A C 1
ATOM 1214 O O . ILE A 1 156 ? 11.232 -35.692 -26.694 1.00 41.67 156 ILE A O 1
ATOM 1219 N N . GLN A 1 157 ? 12.622 -34.747 -28.198 1.00 41.74 157 GLN A N 1
ATOM 1220 C CA . GLN A 1 157 ? 11.780 -35.073 -29.347 1.00 41.87 157 GLN A CA 1
ATOM 1221 C C . GLN A 1 157 ? 11.586 -36.579 -29.490 1.00 41.91 157 GLN A C 1
ATOM 1222 O O . GLN A 1 157 ? 10.497 -37.040 -29.836 1.00 41.92 157 GLN A O 1
ATOM 1228 N N . LEU A 1 158 ? 12.641 -37.337 -29.202 1.00 42.01 158 LEU A N 1
ATOM 1229 C CA . LEU A 1 158 ? 12.576 -38.795 -29.225 1.00 42.09 158 LEU A CA 1
ATOM 1230 C C . LEU A 1 158 ? 11.623 -39.333 -28.162 1.00 42.12 158 LEU A C 1
ATOM 1231 O O . LEU A 1 158 ? 10.917 -40.314 -28.398 1.00 42.19 158 LEU A O 1
ATOM 1236 N N . ALA A 1 159 ? 11.610 -38.685 -26.997 1.00 42.15 159 ALA A N 1
ATOM 1237 C CA . ALA A 1 159 ? 10.694 -39.045 -25.917 1.00 42.22 159 ALA A CA 1
ATOM 1238 C C . ALA A 1 159 ? 9.272 -38.604 -26.259 1.00 42.28 159 ALA A C 1
ATOM 1239 O O . ALA A 1 159 ? 8.317 -39.368 -26.100 1.00 42.23 159 ALA A O 1
ATOM 1241 N N . LYS A 1 160 ? 9.151 -37.371 -26.745 1.00 42.43 160 LYS A N 1
ATOM 1242 C CA . LYS A 1 160 ? 7.871 -36.793 -27.150 1.00 42.59 160 LYS A CA 1
ATOM 1243 C C . LYS A 1 160 ? 7.174 -37.619 -28.239 1.00 42.58 160 LYS A C 1
ATOM 1244 O O . LYS A 1 160 ? 5.947 -37.736 -28.238 1.00 42.62 160 LYS A O 1
ATOM 1250 N N . GLU A 1 161 ? 7.959 -38.198 -29.147 1.00 42.57 161 GLU A N 1
ATOM 1251 C CA . GLU A 1 161 ? 7.422 -39.066 -30.195 1.00 42.60 161 GLU A CA 1
ATOM 1252 C C . GLU A 1 161 ? 7.059 -40.441 -29.656 1.00 42.51 161 GLU A C 1
ATOM 1253 O O . GLU A 1 161 ? 6.153 -41.096 -30.173 1.00 42.57 161 GLU A O 1
ATOM 1259 N N . ALA A 1 162 ? 7.775 -40.869 -28.620 1.00 42.41 162 ALA A N 1
ATOM 1260 C CA . ALA A 1 162 ? 7.556 -42.169 -27.997 1.00 42.36 162 ALA A CA 1
ATOM 1261 C C . ALA A 1 162 ? 6.386 -42.160 -26.999 1.00 42.36 162 ALA A C 1
ATOM 1262 O O . ALA A 1 162 ? 6.159 -43.140 -26.280 1.00 42.41 162 ALA A O 1
ATOM 1264 N N . GLY A 1 163 ? 5.655 -41.047 -26.960 1.00 42.27 163 GLY A N 1
ATOM 1265 C CA . GLY A 1 163 ? 4.448 -40.930 -26.148 1.00 42.16 163 GLY A CA 1
ATOM 1266 C C . GLY A 1 163 ? 4.654 -40.459 -24.720 1.00 42.08 163 GLY A C 1
ATOM 1267 O O . GLY A 1 163 ? 3.764 -40.604 -23.883 1.00 42.07 163 GLY A O 1
ATOM 1268 N N . CYS A 1 164 ? 5.823 -39.891 -24.443 1.00 42.04 164 CYS A N 1
ATOM 1269 C CA . CYS A 1 164 ? 6.140 -39.372 -23.114 1.00 41.95 164 CYS A CA 1
ATOM 1270 C C . CYS A 1 164 ? 5.367 -38.086 -22.821 1.00 41.88 164 CYS A C 1
ATOM 1271 O O . CYS A 1 164 ? 5.297 -37.187 -23.661 1.00 41.80 164 CYS A O 1
ATOM 1274 N N . ALA A 1 165 ? 4.776 -38.019 -21.632 1.00 41.81 165 ALA A N 1
ATOM 1275 C CA . ALA A 1 165 ? 4.080 -36.821 -21.177 1.00 41.78 165 ALA A CA 1
ATOM 1276 C C . ALA A 1 165 ? 5.093 -35.842 -20.599 1.00 41.73 165 ALA A C 1
ATOM 1277 O O . ALA A 1 165 ? 5.832 -36.184 -19.674 1.00 41.61 165 ALA A O 1
ATOM 1279 N N . GLN A 1 166 ? 5.122 -34.631 -21.151 1.00 41.69 166 GLN A N 1
ATOM 1280 C CA . GLN A 1 166 ? 6.141 -33.645 -20.804 1.00 41.68 166 GLN A CA 1
ATOM 1281 C C . GLN A 1 166 ? 5.553 -32.318 -20.333 1.00 41.80 166 GLN A C 1
ATOM 1282 O O . GLN A 1 166 ? 4.848 -31.635 -21.081 1.00 41.88 166 GLN A O 1
ATOM 1288 N N . LEU A 1 167 ? 5.857 -31.963 -19.088 1.00 41.89 167 LEU A N 1
ATOM 1289 C CA . LEU A 1 167 ? 5.416 -30.701 -18.498 1.00 42.04 167 LEU A CA 1
ATOM 1290 C C . LEU A 1 167 ? 6.634 -29.803 -18.277 1.00 42.12 167 LEU A C 1
ATOM 1291 O O . LEU A 1 167 ? 7.382 -29.984 -17.313 1.00 42.25 167 LEU A O 1
ATOM 1296 N N . PHE A 1 168 ? 6.830 -28.832 -19.166 1.00 42.12 168 PHE A N 1
ATOM 1297 C CA . PHE A 1 168 ? 8.119 -28.146 -19.248 1.00 42.08 168 PHE A CA 1
ATOM 1298 C C . PHE A 1 168 ? 8.261 -26.806 -18.532 1.00 42.18 168 PHE A C 1
ATOM 1299 O O . PHE A 1 168 ? 9.084 -26.689 -17.631 1.00 42.26 168 PHE A O 1
ATOM 1307 N N . ASN A 1 169 ? 7.487 -25.801 -18.931 1.00 42.23 169 ASN A N 1
ATOM 1308 C CA . ASN A 1 169 ? 7.630 -24.465 -18.347 1.00 42.33 169 ASN A CA 1
ATOM 1309 C C . ASN A 1 169 ? 6.979 -24.334 -16.970 1.00 42.42 169 ASN A C 1
ATOM 1310 O O . ASN A 1 169 ? 6.577 -23.243 -16.557 1.00 42.57 169 ASN A O 1
ATOM 1315 N N . CYS A 1 170 ? 6.901 -25.453 -16.259 1.00 42.49 170 CYS A N 1
ATOM 1316 C CA . CYS A 1 170 ? 6.202 -25.533 -14.985 1.00 42.52 170 CYS A CA 1
ATOM 1317 C C . CYS A 1 170 ? 7.131 -26.050 -13.885 1.00 42.38 170 CYS A C 1
ATOM 1318 O O . CYS A 1 170 ? 7.363 -27.256 -13.786 1.00 42.35 170 CYS A O 1
ATOM 1321 N N . PRO A 1 171 ? 7.672 -25.134 -13.057 1.00 42.31 171 PRO A N 1
ATOM 1322 C CA . PRO A 1 171 ? 8.559 -25.520 -11.959 1.00 42.30 171 PRO A CA 1
ATOM 1323 C C . PRO A 1 171 ? 7.880 -26.460 -10.967 1.00 42.32 171 PRO A C 1
ATOM 1324 O O . PRO A 1 171 ? 6.668 -26.372 -10.761 1.00 42.31 171 PRO A O 1
ATOM 1328 N N . VAL A 1 172 ? 8.663 -27.364 -10.383 1.00 42.38 172 VAL A N 1
ATOM 1329 C CA . VAL A 1 172 ? 8.210 -28.184 -9.260 1.00 42.39 172 VAL A CA 1
ATOM 1330 C C . VAL A 1 172 ? 8.488 -27.387 -7.991 1.00 42.47 172 VAL A C 1
ATOM 1331 O O . VAL A 1 172 ? 9.499 -26.692 -7.901 1.00 42.50 172 VAL A O 1
ATOM 1335 N N . THR A 1 173 ? 7.586 -27.477 -7.019 1.00 42.60 173 THR A N 1
ATOM 1336 C CA . THR A 1 173 ? 7.713 -26.678 -5.803 1.00 42.85 173 THR A CA 1
ATOM 1337 C C . THR A 1 173 ? 8.019 -27.480 -4.537 1.00 42.98 173 THR A C 1
ATOM 1338 O O . THR A 1 173 ? 8.693 -26.978 -3.636 1.00 42.96 173 THR A O 1
ATOM 1342 N N . ALA A 1 174 ? 7.529 -28.719 -4.475 1.00 43.22 174 ALA A N 1
ATOM 1343 C CA . ALA A 1 174 ? 7.829 -29.625 -3.361 1.00 43.52 174 ALA A CA 1
ATOM 1344 C C . ALA A 1 174 ? 7.667 -31.098 -3.738 1.00 43.76 174 ALA A C 1
ATOM 1345 O O . ALA A 1 174 ? 6.846 -31.438 -4.599 1.00 43.74 174 ALA A O 1
ATOM 1347 N N . ILE A 1 175 ? 8.463 -31.956 -3.093 1.00 44.04 175 ILE A N 1
ATOM 1348 C CA . ILE A 1 175 ? 8.349 -33.413 -3.236 1.00 44.35 175 ILE A CA 1
ATOM 1349 C C . ILE A 1 175 ? 7.726 -34.014 -1.983 1.00 44.65 175 ILE A C 1
ATOM 1350 O O . ILE A 1 175 ? 8.179 -33.755 -0.865 1.00 44.61 175 ILE A O 1
ATOM 1355 N N . ARG A 1 176 ? 6.690 -34.822 -2.186 1.00 45.09 176 ARG A N 1
ATOM 1356 C CA . ARG A 1 176 ? 5.973 -35.469 -1.094 1.00 45.62 176 ARG A CA 1
ATOM 1357 C C . ARG A 1 176 ? 6.025 -36.988 -1.256 1.00 45.91 176 ARG A C 1
ATOM 1358 O O . ARG A 1 176 ? 6.022 -37.505 -2.379 1.00 46.02 176 ARG A O 1
ATOM 1366 N N . HIS A 1 177 ? 6.069 -37.698 -0.134 1.00 46.23 177 HIS A N 1
ATOM 1367 C CA . HIS A 1 177 ? 6.101 -39.157 -0.169 1.00 46.65 177 HIS A CA 1
ATOM 1368 C C . HIS A 1 177 ? 4.878 -39.790 0.475 1.00 46.89 177 HIS A C 1
ATOM 1369 O O . HIS A 1 177 ? 4.425 -39.350 1.534 1.00 47.04 177 HIS A O 1
ATOM 1376 N N . ASP A 1 178 ? 4.355 -40.825 -0.177 1.00 47.14 178 ASP A N 1
ATOM 1377 C CA . ASP A 1 178 ? 3.186 -41.549 0.313 1.00 47.39 178 ASP A CA 1
ATOM 1378 C C . ASP A 1 178 ? 3.635 -42.864 0.956 1.00 47.51 178 ASP A C 1
ATOM 1379 O O . ASP A 1 178 ? 4.212 -42.868 2.050 1.00 47.51 178 ASP A O 1
ATOM 1384 N N . ASP A 1 179 ? 3.364 -43.969 0.267 1.00 47.59 179 ASP A N 1
ATOM 1385 C CA . ASP A 1 179 ? 3.850 -45.287 0.651 1.00 47.58 179 ASP A CA 1
ATOM 1386 C C . ASP A 1 179 ? 3.961 -46.141 -0.605 1.00 47.55 179 ASP A C 1
ATOM 1387 O O . ASP A 1 179 ? 4.759 -47.078 -0.666 1.00 47.59 179 ASP A O 1
ATOM 1392 N N . ASP A 1 180 ? 3.145 -45.803 -1.602 1.00 47.42 180 ASP A N 1
ATOM 1393 C CA . ASP A 1 180 ? 3.206 -46.427 -2.918 1.00 47.26 180 ASP A CA 1
ATOM 1394 C C . ASP A 1 180 ? 4.344 -45.805 -3.721 1.00 47.05 180 ASP A C 1
ATOM 1395 O O . ASP A 1 180 ? 5.339 -46.472 -4.027 1.00 47.06 180 ASP A O 1
ATOM 1400 N N . GLY A 1 181 ? 4.191 -44.522 -4.047 1.00 46.72 181 GLY A N 1
ATOM 1401 C CA . GLY A 1 181 ? 5.145 -43.813 -4.889 1.00 46.20 181 GLY A CA 1
ATOM 1402 C C . GLY A 1 181 ? 5.496 -42.420 -4.407 1.00 45.87 181 GLY A C 1
ATOM 1403 O O . GLY A 1 181 ? 5.639 -42.177 -3.204 1.00 45.84 181 GLY A O 1
ATOM 1404 N N . VAL A 1 182 ? 5.647 -41.506 -5.360 1.00 45.52 182 VAL A N 1
ATOM 1405 C CA . VAL A 1 182 ? 6.097 -40.149 -5.075 1.00 45.26 182 VAL A CA 1
ATOM 1406 C C . VAL A 1 182 ? 5.122 -39.133 -5.657 1.00 45.07 182 VAL A C 1
ATOM 1407 O O . VAL A 1 182 ? 4.727 -39.245 -6.819 1.00 45.01 182 VAL A O 1
ATOM 1411 N N . THR A 1 183 ? 4.739 -38.152 -4.841 1.00 44.81 183 THR A N 1
ATOM 1412 C CA . THR A 1 183 ? 3.972 -36.997 -5.311 1.00 44.67 183 THR A CA 1
ATOM 1413 C C . THR A 1 183 ? 4.855 -35.771 -5.459 1.00 44.56 183 THR A C 1
ATOM 1414 O O . THR A 1 183 ? 5.754 -35.531 -4.646 1.00 44.42 183 THR A O 1
ATOM 1418 N N . ILE A 1 184 ? 4.589 -35.002 -6.512 1.00 44.50 184 ILE A N 1
ATOM 1419 C CA . ILE A 1 184 ? 5.215 -33.699 -6.708 1.00 44.34 184 ILE A CA 1
ATOM 1420 C C . ILE A 1 184 ? 4.139 -32.630 -6.870 1.00 44.35 184 ILE A C 1
ATOM 1421 O O . ILE A 1 184 ? 3.302 -32.704 -7.771 1.00 44.35 184 ILE A O 1
ATOM 1426 N N . GLU A 1 185 ? 4.137 -31.662 -5.961 1.00 44.39 185 GLU A N 1
ATOM 1427 C CA . GLU A 1 185 ? 3.235 -30.523 -6.082 1.00 44.45 185 GLU A CA 1
ATOM 1428 C C . GLU A 1 185 ? 3.935 -29.402 -6.840 1.00 44.44 185 GLU A C 1
ATOM 1429 O O . GLU A 1 185 ? 5.060 -29.021 -6.514 1.00 44.50 185 GLU A O 1
ATOM 1435 N N . THR A 1 186 ? 3.271 -28.905 -7.874 1.00 44.44 186 THR A N 1
ATOM 1436 C CA . THR A 1 186 ? 3.813 -27.838 -8.700 1.00 44.50 186 THR A CA 1
ATOM 1437 C C . THR A 1 186 ? 2.936 -26.606 -8.555 1.00 44.56 186 THR A C 1
ATOM 1438 O O . THR A 1 186 ? 1.825 -26.690 -8.027 1.00 44.58 186 THR A O 1
ATOM 1442 N N . ALA A 1 187 ? 3.435 -25.465 -9.026 1.00 44.69 187 ALA A N 1
ATOM 1443 C CA . ALA A 1 187 ? 2.643 -24.238 -9.085 1.00 44.79 187 ALA A CA 1
ATOM 1444 C C . ALA A 1 187 ? 1.443 -24.442 -10.016 1.00 44.87 187 ALA A C 1
ATOM 1445 O O . ALA A 1 187 ? 0.513 -23.628 -10.051 1.00 44.90 187 ALA A O 1
ATOM 1447 N N . ASP A 1 188 ? 1.484 -25.550 -10.756 1.00 44.88 188 ASP A N 1
ATOM 1448 C CA . ASP A 1 188 ? 0.417 -25.959 -11.652 1.00 44.90 188 ASP A CA 1
ATOM 1449 C C . ASP A 1 188 ? -0.573 -26.830 -10.882 1.00 44.93 188 ASP A C 1
ATOM 1450 O O . ASP A 1 188 ? -1.549 -26.316 -10.328 1.00 44.98 188 ASP A O 1
ATOM 1455 N N . GLY A 1 189 ? -0.305 -28.138 -10.837 1.00 44.93 189 GLY A N 1
ATOM 1456 C CA . GLY A 1 189 ? -1.163 -29.108 -10.143 1.00 44.84 189 GLY A CA 1
ATOM 1457 C C . GLY A 1 189 ? -0.382 -30.173 -9.390 1.00 44.79 189 GLY A C 1
ATOM 1458 O O . GLY A 1 189 ? 0.803 -29.996 -9.099 1.00 44.86 189 GLY A O 1
ATOM 1459 N N . GLU A 1 190 ? -1.049 -31.281 -9.071 1.00 44.71 190 GLU A N 1
ATOM 1460 C CA . GLU A 1 190 ? -0.419 -32.390 -8.347 1.00 44.60 190 GLU A CA 1
ATOM 1461 C C . GLU A 1 190 ? -0.367 -33.672 -9.178 1.00 44.50 190 GLU A C 1
ATOM 1462 O O . GLU A 1 190 ? -1.393 -34.133 -9.686 1.00 44.59 190 GLU A O 1
ATOM 1468 N N . TYR A 1 191 ? 0.830 -34.242 -9.302 1.00 44.32 191 TYR A N 1
ATOM 1469 C CA . TYR A 1 191 ? 1.039 -35.475 -10.068 1.00 44.20 191 TYR A CA 1
ATOM 1470 C C . TYR A 1 191 ? 1.803 -36.509 -9.243 1.00 44.20 191 TYR A C 1
ATOM 1471 O O . TYR A 1 191 ? 2.626 -36.150 -8.393 1.00 44.16 191 TYR A O 1
ATOM 1480 N N . GLN A 1 192 ? 1.536 -37.788 -9.499 1.00 44.14 192 GLN A N 1
ATOM 1481 C CA . GLN A 1 192 ? 2.244 -38.855 -8.793 1.00 44.19 192 GLN A CA 1
ATOM 1482 C C . GLN A 1 192 ? 2.676 -40.033 -9.676 1.00 44.06 192 GLN A C 1
ATOM 1483 O O . GLN A 1 192 ? 2.150 -40.234 -10.771 1.00 44.12 192 GLN A O 1
ATOM 1489 N N . ALA A 1 193 ? 3.659 -40.789 -9.189 1.00 43.88 193 ALA A N 1
ATOM 1490 C CA . ALA A 1 193 ? 4.191 -41.938 -9.913 1.00 43.72 193 ALA A CA 1
ATOM 1491 C C . ALA A 1 193 ? 4.708 -43.007 -8.963 1.00 43.62 193 ALA A C 1
ATOM 1492 O O . ALA A 1 193 ? 4.906 -42.742 -7.777 1.00 43.63 193 ALA A O 1
ATOM 1494 N N . LYS A 1 194 ? 4.929 -44.208 -9.501 1.00 43.46 194 LYS A N 1
ATOM 1495 C CA . LYS A 1 194 ? 5.451 -45.343 -8.738 1.00 43.39 194 LYS A CA 1
ATOM 1496 C C . LYS A 1 194 ? 6.850 -45.078 -8.196 1.00 43.19 194 LYS A C 1
ATOM 1497 O O . LYS A 1 194 ? 7.153 -45.421 -7.052 1.00 43.28 194 LYS A O 1
ATOM 1503 N N . LYS A 1 195 ? 7.696 -44.486 -9.036 1.00 42.83 195 LYS A N 1
ATOM 1504 C CA . LYS A 1 195 ? 9.064 -44.140 -8.667 1.00 42.46 195 LYS A CA 1
ATOM 1505 C C . LYS A 1 195 ? 9.414 -42.756 -9.201 1.00 42.18 195 LYS A C 1
ATOM 1506 O O . LYS A 1 195 ? 8.712 -42.218 -10.061 1.00 42.07 195 LYS A O 1
ATOM 1512 N N . ALA A 1 196 ? 10.500 -42.182 -8.690 1.00 41.92 196 ALA A N 1
ATOM 1513 C CA . ALA A 1 196 ? 10.958 -40.868 -9.137 1.00 41.67 196 ALA A CA 1
ATOM 1514 C C . ALA A 1 196 ? 12.478 -40.741 -9.191 1.00 41.46 196 ALA A C 1
ATOM 1515 O O . ALA A 1 196 ? 13.199 -41.334 -8.386 1.00 41.33 196 ALA A O 1
ATOM 1517 N N . ILE A 1 197 ? 12.949 -39.964 -10.159 1.00 41.23 197 ILE A N 1
ATOM 1518 C CA . ILE A 1 197 ? 14.353 -39.592 -10.239 1.00 40.97 197 ILE A CA 1
ATOM 1519 C C . ILE A 1 197 ? 14.482 -38.077 -10.109 1.00 40.77 197 ILE A C 1
ATOM 1520 O O . ILE A 1 197 ? 13.822 -37.313 -10.823 1.00 40.67 197 ILE A O 1
ATOM 1525 N N . VAL A 1 198 ? 15.318 -37.659 -9.166 1.00 40.61 198 VAL A N 1
ATOM 1526 C CA . VAL A 1 198 ? 15.527 -36.251 -8.890 1.00 40.54 198 VAL A CA 1
ATOM 1527 C C . VAL A 1 198 ? 16.821 -35.806 -9.550 1.00 40.55 198 VAL A C 1
ATOM 1528 O O . VAL A 1 198 ? 17.914 -36.213 -9.147 1.00 40.56 198 VAL A O 1
ATOM 1532 N N . CYS A 1 199 ? 16.682 -34.981 -10.582 1.00 40.50 199 CYS A N 1
ATOM 1533 C CA . CYS A 1 199 ? 17.821 -34.438 -11.303 1.00 40.39 199 CYS A CA 1
ATOM 1534 C C . CYS A 1 199 ? 17.556 -32.987 -11.681 1.00 40.46 199 CYS A C 1
ATOM 1535 O O . CYS A 1 199 ? 17.693 -32.596 -12.840 1.00 40.51 199 CYS A O 1
ATOM 1538 N N . ALA A 1 200 ? 17.175 -32.198 -10.677 1.00 40.57 200 ALA A N 1
ATOM 1539 C CA . ALA A 1 200 ? 16.992 -30.751 -10.819 1.00 40.61 200 ALA A CA 1
ATOM 1540 C C . ALA A 1 200 ? 18.328 -30.025 -10.980 1.00 40.64 200 ALA A C 1
ATOM 1541 O O . ALA A 1 200 ? 18.365 -28.833 -11.286 1.00 40.69 200 ALA A O 1
ATOM 1543 N N . GLY A 1 201 ? 19.419 -30.753 -10.759 1.00 40.71 201 GLY A N 1
ATOM 1544 C CA . GLY A 1 201 ? 20.757 -30.254 -11.034 1.00 40.78 201 GLY A CA 1
ATOM 1545 C C . GLY A 1 201 ? 21.274 -29.279 -10.003 1.00 40.79 201 GLY A C 1
ATOM 1546 O O . GLY A 1 201 ? 21.177 -29.519 -8.802 1.00 40.73 201 GLY A O 1
ATOM 1547 N N . THR A 1 202 ? 21.807 -28.166 -10.492 1.00 40.91 202 THR A N 1
ATOM 1548 C CA . THR A 1 202 ? 22.542 -27.197 -9.676 1.00 41.04 202 THR A CA 1
ATOM 1549 C C . THR A 1 202 ? 21.677 -26.351 -8.720 1.00 41.04 202 THR A C 1
ATOM 1550 O O . THR A 1 202 ? 22.213 -25.587 -7.918 1.00 41.13 202 THR A O 1
ATOM 1554 N N . TRP A 1 203 ? 20.354 -26.493 -8.796 1.00 41.11 203 TRP A N 1
ATOM 1555 C CA . TRP A 1 203 ? 19.450 -25.808 -7.861 1.00 41.16 203 TRP A CA 1
ATOM 1556 C C . TRP A 1 203 ? 18.502 -26.761 -7.135 1.00 41.21 203 TRP A C 1
ATOM 1557 O O . TRP A 1 203 ? 17.459 -26.346 -6.628 1.00 41.15 203 TRP A O 1
ATOM 1568 N N . VAL A 1 204 ? 18.878 -28.036 -7.080 1.00 41.36 204 VAL A N 1
ATOM 1569 C CA . VAL A 1 204 ? 18.104 -29.059 -6.377 1.00 41.55 204 VAL A CA 1
ATOM 1570 C C . VAL A 1 204 ? 18.052 -28.759 -4.877 1.00 41.71 204 VAL A C 1
ATOM 1571 O O . VAL A 1 204 ? 17.172 -29.244 -4.164 1.00 41.82 204 VAL A O 1
ATOM 1575 N N . LYS A 1 205 ? 18.997 -27.941 -4.419 1.00 41.88 205 LYS A N 1
ATOM 1576 C CA . LYS A 1 205 ? 19.105 -27.548 -3.018 1.00 41.87 205 LYS A CA 1
ATOM 1577 C C . LYS A 1 205 ? 17.815 -26.901 -2.509 1.00 41.76 205 LYS A C 1
ATOM 1578 O O . LYS A 1 205 ? 17.360 -27.226 -1.420 1.00 41.76 205 LYS A O 1
ATOM 1584 N N . ASP A 1 206 ? 17.220 -26.003 -3.294 1.00 41.72 206 ASP A N 1
ATOM 1585 C CA . ASP A 1 206 ? 15.952 -25.376 -2.888 1.00 41.71 206 ASP A CA 1
ATOM 1586 C C . ASP A 1 206 ? 14.703 -26.204 -3.241 1.00 41.61 206 ASP A C 1
ATOM 1587 O O . ASP A 1 206 ? 13.608 -25.666 -3.416 1.00 41.56 206 ASP A O 1
ATOM 1592 N N . LEU A 1 207 ? 14.888 -27.517 -3.334 1.00 41.52 207 LEU A N 1
ATOM 1593 C CA . LEU A 1 207 ? 13.790 -28.466 -3.463 1.00 41.55 207 LEU A CA 1
ATOM 1594 C C . LEU A 1 207 ? 14.034 -29.639 -2.517 1.00 41.62 207 LEU A C 1
ATOM 1595 O O . LEU A 1 207 ? 13.107 -30.369 -2.169 1.00 41.66 207 LEU A O 1
ATOM 1600 N N . LEU A 1 208 ? 15.291 -29.807 -2.110 1.00 41.73 208 LEU A N 1
ATOM 1601 C CA . LEU A 1 208 ? 15.704 -30.849 -1.172 1.00 41.75 208 LEU A CA 1
ATOM 1602 C C . LEU A 1 208 ? 16.877 -30.298 -0.349 1.00 41.81 208 LEU A C 1
ATOM 1603 O O . LEU A 1 208 ? 18.024 -30.699 -0.558 1.00 41.83 208 LEU A O 1
ATOM 1608 N N . PRO A 1 209 ? 16.582 -29.382 0.600 1.00 41.88 209 PRO A N 1
ATOM 1609 C CA . PRO A 1 209 ? 17.568 -28.491 1.244 1.00 41.95 209 PRO A CA 1
ATOM 1610 C C . PRO A 1 209 ? 18.742 -29.132 1.992 1.00 41.99 209 PRO A C 1
ATOM 1611 O O . PRO A 1 209 ? 19.796 -28.506 2.111 1.00 41.98 209 PRO A O 1
ATOM 1615 N N . GLU A 1 210 ? 18.571 -30.355 2.482 1.00 42.06 210 GLU A N 1
ATOM 1616 C CA . GLU A 1 210 ? 19.579 -30.976 3.344 1.00 42.23 210 GLU A CA 1
ATOM 1617 C C . GLU A 1 210 ? 20.845 -31.446 2.622 1.00 42.20 210 GLU A C 1
ATOM 1618 O O . GLU A 1 210 ? 21.884 -31.633 3.261 1.00 42.29 210 GLU A O 1
ATOM 1624 N N . LEU A 1 211 ? 20.748 -31.633 1.304 1.00 42.07 211 LEU A N 1
ATOM 1625 C CA . LEU A 1 211 ? 21.841 -32.190 0.493 1.00 41.89 211 LEU A CA 1
ATOM 1626 C C . LEU A 1 211 ? 23.148 -31.406 0.630 1.00 41.76 211 LEU A C 1
ATOM 1627 O O . LEU A 1 211 ? 23.127 -30.177 0.713 1.00 41.78 211 LEU A O 1
ATOM 1632 N N . PRO A 1 212 ? 24.292 -32.118 0.664 1.00 41.61 212 PRO A N 1
ATOM 1633 C CA . PRO A 1 212 ? 25.573 -31.440 0.802 1.00 41.47 212 PRO A CA 1
ATOM 1634 C C . PRO A 1 212 ? 26.167 -31.048 -0.550 1.00 41.37 212 PRO A C 1
ATOM 1635 O O . PRO A 1 212 ? 27.335 -31.325 -0.816 1.00 41.47 212 PRO A O 1
ATOM 1639 N N . VAL A 1 213 ? 25.362 -30.410 -1.394 1.00 41.21 213 VAL A N 1
ATOM 1640 C CA . VAL A 1 213 ? 25.839 -29.915 -2.684 1.00 41.10 213 VAL A CA 1
ATOM 1641 C C . VAL A 1 213 ? 25.832 -28.393 -2.733 1.00 41.07 213 VAL A C 1
ATOM 1642 O O . VAL A 1 213 ? 24.851 -27.758 -2.348 1.00 41.06 213 VAL A O 1
ATOM 1646 N N . GLN A 1 214 ? 26.938 -27.821 -3.205 1.00 41.03 214 GLN A N 1
ATOM 1647 C CA . GLN A 1 214 ? 27.126 -26.374 -3.230 1.00 40.99 214 GLN A CA 1
ATOM 1648 C C . GLN A 1 214 ? 27.266 -25.843 -4.659 1.00 40.92 214 GLN A C 1
ATOM 1649 O O . GLN A 1 214 ? 28.272 -26.108 -5.322 1.00 40.96 214 GLN A O 1
ATOM 1655 N N . PRO A 1 215 ? 26.243 -25.111 -5.147 1.00 40.80 215 PRO A N 1
ATOM 1656 C CA . PRO A 1 215 ? 26.341 -24.415 -6.431 1.00 40.75 215 PRO A CA 1
ATOM 1657 C C . PRO A 1 215 ? 27.427 -23.339 -6.415 1.00 40.75 215 PRO A C 1
ATOM 1658 O O . PRO A 1 215 ? 27.577 -22.623 -5.421 1.00 40.76 215 PRO A O 1
ATOM 1662 N N . VAL A 1 216 ? 28.183 -23.250 -7.508 1.00 40.72 216 VAL A N 1
ATOM 1663 C CA . VAL A 1 216 ? 29.303 -22.316 -7.635 1.00 40.61 216 VAL A CA 1
ATOM 1664 C C . VAL A 1 216 ? 29.278 -21.705 -9.033 1.00 40.57 216 VAL A C 1
ATOM 1665 O O . VAL A 1 216 ? 29.163 -22.429 -10.024 1.00 40.59 216 VAL A O 1
ATOM 1669 N N . ARG A 1 217 ? 29.381 -20.379 -9.112 1.00 40.53 217 ARG A N 1
ATOM 1670 C CA . ARG A 1 217 ? 29.387 -19.683 -10.403 1.00 40.49 217 ARG A CA 1
ATOM 1671 C C . ARG A 1 217 ? 30.679 -19.937 -11.177 1.00 40.54 217 ARG A C 1
ATOM 1672 O O . ARG A 1 217 ? 31.760 -19.496 -10.773 1.00 40.46 217 ARG A O 1
ATOM 1680 N N . LYS A 1 218 ? 30.549 -20.653 -12.289 1.00 40.57 218 LYS A N 1
ATOM 1681 C CA . LYS A 1 218 ? 31.670 -20.882 -13.189 1.00 40.66 218 LYS A CA 1
ATOM 1682 C C . LYS A 1 218 ? 31.442 -20.232 -14.552 1.00 40.69 218 LYS A C 1
ATOM 1683 O O . LYS A 1 218 ? 30.316 -19.876 -14.898 1.00 40.73 218 LYS A O 1
ATOM 1689 N N . VAL A 1 219 ? 32.523 -20.078 -15.313 1.00 40.67 219 VAL A N 1
ATOM 1690 C CA . VAL A 1 219 ? 32.486 -19.358 -16.581 1.00 40.68 219 VAL A CA 1
ATOM 1691 C C . VAL A 1 219 ? 33.464 -19.956 -17.597 1.00 40.75 219 VAL A C 1
ATOM 1692 O O . VAL A 1 219 ? 34.629 -20.220 -17.271 1.00 40.83 219 VAL A O 1
ATOM 1696 N N . PHE A 1 220 ? 32.980 -20.191 -18.815 1.00 40.74 220 PHE A N 1
ATOM 1697 C CA . PHE A 1 220 ? 33.873 -20.444 -19.951 1.00 40.85 220 PHE A CA 1
ATOM 1698 C C . PHE A 1 220 ? 33.783 -19.317 -20.997 1.00 40.88 220 PHE A C 1
ATOM 1699 O O . PHE A 1 220 ? 32.783 -18.595 -21.053 1.00 41.01 220 PHE A O 1
ATOM 1707 N N . ALA A 1 221 ? 34.830 -19.161 -21.806 1.00 40.79 221 ALA A N 1
ATOM 1708 C CA . ALA A 1 221 ? 34.912 -18.040 -22.744 1.00 40.69 221 ALA A CA 1
ATOM 1709 C C . ALA A 1 221 ? 35.428 -18.429 -24.127 1.00 40.69 221 ALA A C 1
ATOM 1710 O O . ALA A 1 221 ? 36.068 -19.467 -24.294 1.00 40.63 221 ALA A O 1
ATOM 1712 N N . TRP A 1 222 ? 35.143 -17.575 -25.109 1.00 40.74 222 TRP A N 1
ATOM 1713 C CA . TRP A 1 222 ? 35.594 -17.762 -26.489 1.00 40.84 222 TRP A CA 1
ATOM 1714 C C . TRP A 1 222 ? 36.670 -16.739 -26.880 1.00 41.00 222 TRP A C 1
ATOM 1715 O O . TRP A 1 222 ? 36.426 -15.527 -26.886 1.00 40.96 222 TRP A O 1
ATOM 1726 N N . TYR A 1 223 ? 37.858 -17.244 -27.204 1.00 41.14 223 TYR A N 1
ATOM 1727 C CA . TYR A 1 223 ? 38.990 -16.410 -27.600 1.00 41.27 223 TYR A CA 1
ATOM 1728 C C . TYR A 1 223 ? 39.235 -16.517 -29.109 1.00 41.45 223 TYR A C 1
ATOM 1729 O O . TYR A 1 223 ? 38.907 -17.536 -29.718 1.00 41.49 223 TYR A O 1
ATOM 1738 N N . GLN A 1 224 ? 39.809 -15.471 -29.706 1.00 41.63 224 GLN A N 1
ATOM 1739 C CA . GLN A 1 224 ? 40.003 -15.431 -31.164 1.00 41.84 224 GLN A CA 1
ATOM 1740 C C . GLN A 1 224 ? 41.136 -16.336 -31.668 1.00 41.88 224 GLN A C 1
ATOM 1741 O O . GLN A 1 224 ? 42.317 -16.052 -31.467 1.00 41.82 224 GLN A O 1
ATOM 1747 N N . ALA A 1 225 ? 40.756 -17.426 -32.329 1.00 42.00 225 ALA A N 1
ATOM 1748 C CA . ALA A 1 225 ? 41.716 -18.360 -32.913 1.00 42.07 225 ALA A CA 1
ATOM 1749 C C . ALA A 1 225 ? 41.682 -18.320 -34.441 1.00 42.14 225 ALA A C 1
ATOM 1750 O O . ALA A 1 225 ? 41.075 -17.426 -35.036 1.00 42.19 225 ALA A O 1
ATOM 1752 N N . ASP A 1 226 ? 42.340 -19.293 -35.067 1.00 42.21 226 ASP A N 1
ATOM 1753 C CA . ASP A 1 226 ? 42.405 -19.387 -36.526 1.00 42.32 226 ASP A CA 1
ATOM 1754 C C . ASP A 1 226 ? 42.493 -20.845 -36.993 1.00 42.32 226 ASP A C 1
ATOM 1755 O O . ASP A 1 226 ? 42.788 -21.740 -36.197 1.00 42.41 226 ASP A O 1
ATOM 1760 N N . GLY A 1 227 ? 42.244 -21.063 -38.285 1.00 42.33 227 GLY A N 1
ATOM 1761 C CA . GLY A 1 227 ? 42.188 -22.402 -38.900 1.00 42.39 227 GLY A CA 1
ATOM 1762 C C . GLY A 1 227 ? 43.150 -23.499 -38.453 1.00 42.37 227 GLY A C 1
ATOM 1763 O O . GLY A 1 227 ? 42.803 -24.680 -38.503 1.00 42.24 227 GLY A O 1
ATOM 1764 N N . ARG A 1 228 ? 44.355 -23.122 -38.026 1.00 42.42 228 ARG A N 1
ATOM 1765 C CA . ARG A 1 228 ? 45.360 -24.100 -37.583 1.00 42.47 228 ARG A CA 1
ATOM 1766 C C . ARG A 1 228 ? 45.140 -24.581 -36.138 1.00 42.36 228 ARG A C 1
ATOM 1767 O O . ARG A 1 228 ? 45.883 -25.426 -35.632 1.00 42.23 228 ARG A O 1
ATOM 1775 N N . TYR A 1 229 ? 44.117 -24.032 -35.486 1.00 42.32 229 TYR A N 1
ATOM 1776 C CA . TYR A 1 229 ? 43.697 -24.473 -34.160 1.00 42.32 229 TYR A CA 1
ATOM 1777 C C . TYR A 1 229 ? 42.461 -25.381 -34.232 1.00 42.45 229 TYR A C 1
ATOM 1778 O O . TYR A 1 229 ? 41.825 -25.645 -33.210 1.00 42.54 229 TYR A O 1
ATOM 1787 N N . SER A 1 230 ? 42.138 -25.871 -35.429 1.00 42.52 230 SER A N 1
ATOM 1788 C CA . SER A 1 230 ? 40.863 -26.559 -35.676 1.00 42.58 230 SER A CA 1
ATOM 1789 C C . SER A 1 230 ? 40.968 -28.082 -35.814 1.00 42.62 230 SER A C 1
ATOM 1790 O O . SER A 1 230 ? 42.065 -28.636 -35.909 1.00 42.68 230 SER A O 1
ATOM 1793 N N . VAL A 1 231 ? 39.807 -28.742 -35.832 1.00 42.67 231 VAL A N 1
ATOM 1794 C CA . VAL A 1 231 ? 39.706 -30.189 -36.066 1.00 42.69 231 VAL A CA 1
ATOM 1795 C C . VAL A 1 231 ? 40.223 -30.553 -37.463 1.00 42.78 231 VAL A C 1
ATOM 1796 O O . VAL A 1 231 ? 40.779 -31.638 -37.662 1.00 42.82 231 VAL A O 1
ATOM 1800 N N . LYS A 1 232 ? 40.031 -29.643 -38.419 1.00 42.81 232 LYS A N 1
ATOM 1801 C CA . LYS A 1 232 ? 40.550 -29.810 -39.777 1.00 42.91 232 LYS A CA 1
ATOM 1802 C C . LYS A 1 232 ? 42.071 -29.927 -39.772 1.00 42.81 232 LYS A C 1
ATOM 1803 O O . LYS A 1 232 ? 42.639 -30.774 -40.472 1.00 42.89 232 LYS A O 1
ATOM 1809 N N . ASN A 1 233 ? 42.720 -29.087 -38.966 1.00 42.55 233 ASN A N 1
ATOM 1810 C CA . ASN A 1 233 ? 44.169 -29.143 -38.797 1.00 42.26 233 ASN A CA 1
ATOM 1811 C C . ASN A 1 233 ? 44.602 -30.027 -37.619 1.00 42.07 233 ASN A C 1
ATOM 1812 O O . ASN A 1 233 ? 45.652 -29.806 -37.014 1.00 42.03 233 ASN A O 1
ATOM 1817 N N . LYS A 1 234 ? 43.778 -31.025 -37.306 1.00 41.89 234 LYS A N 1
ATOM 1818 C CA . LYS A 1 234 ? 44.101 -32.058 -36.311 1.00 41.83 234 LYS A CA 1
ATOM 1819 C C . LYS A 1 234 ? 44.311 -31.562 -34.875 1.00 41.68 234 LYS A C 1
ATOM 1820 O O . LYS A 1 234 ? 44.894 -32.275 -34.051 1.00 41.78 234 LYS A O 1
ATOM 1826 N N . PHE A 1 235 ? 43.835 -30.355 -34.575 1.00 41.37 235 PHE A N 1
ATOM 1827 C CA . PHE A 1 235 ? 43.947 -29.807 -33.224 1.00 41.17 235 PHE A CA 1
ATOM 1828 C C . PHE A 1 235 ? 42.935 -30.464 -32.279 1.00 41.07 235 PHE A C 1
ATOM 1829 O O . PHE A 1 235 ? 41.738 -30.499 -32.579 1.00 41.20 235 PHE A O 1
ATOM 1837 N N . PRO A 1 236 ? 43.417 -30.998 -31.141 1.00 40.86 236 PRO A N 1
ATOM 1838 C CA . PRO A 1 236 ? 42.581 -31.742 -30.207 1.00 40.78 236 PRO A CA 1
ATOM 1839 C C . PRO A 1 236 ? 42.005 -30.910 -29.062 1.00 40.72 236 PRO A C 1
ATOM 1840 O O . PRO A 1 236 ? 42.565 -29.870 -28.702 1.00 40.66 236 PRO A O 1
ATOM 1844 N N . ALA A 1 237 ? 40.891 -31.385 -28.502 1.00 40.62 237 ALA A N 1
ATOM 1845 C CA . ALA A 1 237 ? 40.334 -30.844 -27.263 1.00 40.54 237 ALA A CA 1
ATOM 1846 C C . ALA A 1 237 ? 41.249 -31.224 -26.101 1.00 40.54 237 ALA A C 1
ATOM 1847 O O . ALA A 1 237 ? 41.862 -32.292 -26.122 1.00 40.61 237 ALA A O 1
ATOM 1849 N N . PHE A 1 238 ? 41.343 -30.362 -25.089 1.00 40.44 238 PHE A N 1
ATOM 1850 C CA . PHE A 1 238 ? 42.387 -30.525 -24.070 1.00 40.44 238 PHE A CA 1
ATOM 1851 C C . PHE A 1 238 ? 41.963 -30.369 -22.611 1.00 40.51 238 PHE A C 1
ATOM 1852 O O . PHE A 1 238 ? 40.946 -29.751 -22.305 1.00 40.51 238 PHE A O 1
ATOM 1860 N N . THR A 1 239 ? 42.762 -30.962 -21.725 1.00 40.68 239 THR A N 1
ATOM 1861 C CA . THR A 1 239 ? 42.756 -30.640 -20.298 1.00 40.90 239 THR A CA 1
ATOM 1862 C C . THR A 1 239 ? 44.185 -30.373 -19.868 1.00 41.04 239 THR A C 1
ATOM 1863 O O . THR A 1 239 ? 45.084 -31.170 -20.155 1.00 41.06 239 THR A O 1
ATOM 1867 N N . GLY A 1 240 ? 44.392 -29.254 -19.182 1.00 41.20 240 GLY A N 1
ATOM 1868 C CA . GLY A 1 240 ? 45.731 -28.854 -18.774 1.00 41.49 240 GLY A CA 1
ATOM 1869 C C . GLY A 1 240 ? 45.894 -28.653 -17.284 1.00 41.69 240 GLY A C 1
ATOM 1870 O O . GLY A 1 240 ? 44.956 -28.259 -16.593 1.00 41.76 240 GLY A O 1
ATOM 1871 N N . GLU A 1 241 ? 47.094 -28.945 -16.793 1.00 41.87 241 GLU A N 1
ATOM 1872 C CA . GLU A 1 241 ? 47.507 -28.548 -15.455 1.00 42.05 241 GLU A CA 1
ATOM 1873 C C . GLU A 1 241 ? 48.590 -27.478 -15.547 1.00 42.18 241 GLU A C 1
ATOM 1874 O O . GLU A 1 241 ? 49.457 -27.524 -16.425 1.00 42.15 241 GLU A O 1
ATOM 1880 N N . LEU A 1 242 ? 48.525 -26.510 -14.643 1.00 42.30 242 LEU A N 1
ATOM 1881 C CA . LEU A 1 242 ? 49.583 -25.523 -14.500 1.00 42.42 242 LEU A CA 1
ATOM 1882 C C . LEU A 1 242 ? 50.383 -25.845 -13.232 1.00 42.57 242 LEU A C 1
ATOM 1883 O O . LEU A 1 242 ? 49.883 -26.577 -12.368 1.00 42.50 242 LEU A O 1
ATOM 1888 N N . PRO A 1 243 ? 51.634 -25.334 -13.121 1.00 42.68 243 PRO A N 1
ATOM 1889 C CA . PRO A 1 243 ? 52.456 -25.597 -11.925 1.00 42.74 243 PRO A CA 1
ATOM 1890 C C . PRO A 1 243 ? 51.743 -25.127 -10.666 1.00 42.75 243 PRO A C 1
ATOM 1891 O O . PRO A 1 243 ? 52.116 -25.492 -9.548 1.00 42.81 243 PRO A O 1
ATOM 1895 N N . ASN A 1 244 ? 50.715 -24.317 -10.895 1.00 42.76 244 ASN A N 1
ATOM 1896 C CA . ASN A 1 244 ? 49.770 -23.847 -9.901 1.00 42.78 244 ASN A CA 1
ATOM 1897 C C . ASN A 1 244 ? 48.899 -24.966 -9.330 1.00 42.74 244 ASN A C 1
ATOM 1898 O O . ASN A 1 244 ? 48.422 -24.876 -8.198 1.00 42.81 244 ASN A O 1
ATOM 1903 N N . GLY A 1 245 ? 48.682 -26.010 -10.125 1.00 42.70 245 GLY A N 1
ATOM 1904 C CA . GLY A 1 245 ? 47.715 -27.054 -9.793 1.00 42.61 245 GLY A CA 1
ATOM 1905 C C . GLY A 1 245 ? 46.352 -26.733 -10.383 1.00 42.47 245 GLY A C 1
ATOM 1906 O O . GLY A 1 245 ? 45.393 -27.489 -10.208 1.00 42.43 245 GLY A O 1
ATOM 1907 N N . ASP A 1 246 ? 46.278 -25.602 -11.083 1.00 42.34 246 ASP A N 1
ATOM 1908 C CA . ASP A 1 246 ? 45.055 -25.146 -11.733 1.00 42.14 246 ASP A CA 1
ATOM 1909 C C . ASP A 1 246 ? 44.769 -25.968 -12.980 1.00 42.00 246 ASP A C 1
ATOM 1910 O O . ASP A 1 246 ? 45.642 -26.148 -13.828 1.00 42.06 246 ASP A O 1
ATOM 1915 N N . GLN A 1 247 ? 43.542 -26.473 -13.076 1.00 41.82 247 GLN A N 1
ATOM 1916 C CA . GLN A 1 247 ? 43.114 -27.258 -14.229 1.00 41.62 247 GLN A CA 1
ATOM 1917 C C . GLN A 1 247 ? 42.336 -26.403 -15.223 1.00 41.47 247 GLN A C 1
ATOM 1918 O O . GLN A 1 247 ? 41.527 -25.557 -14.831 1.00 41.47 247 GLN A O 1
ATOM 1924 N N . TYR A 1 248 ? 42.586 -26.631 -16.508 1.00 41.25 248 TYR A N 1
ATOM 1925 C CA . TYR A 1 248 ? 41.857 -25.945 -17.569 1.00 41.03 248 TYR A CA 1
ATOM 1926 C C . TYR A 1 248 ? 41.366 -26.940 -18.609 1.00 40.92 248 TYR A C 1
ATOM 1927 O O . TYR A 1 248 ? 42.054 -27.908 -18.929 1.00 40.92 248 TYR A O 1
ATOM 1936 N N . TYR A 1 249 ? 40.167 -26.696 -19.124 1.00 40.78 249 TYR A N 1
ATOM 1937 C CA . TYR A 1 249 ? 39.603 -27.498 -20.204 1.00 40.69 249 TYR A CA 1
ATOM 1938 C C . TYR A 1 249 ? 39.450 -26.631 -21.452 1.00 40.67 249 TYR A C 1
ATOM 1939 O O . TYR A 1 249 ? 39.299 -25.411 -21.350 1.00 40.68 249 TYR A O 1
ATOM 1948 N N . GLY A 1 250 ? 39.489 -27.259 -22.625 1.00 40.62 250 GLY A N 1
ATOM 1949 C CA . GLY A 1 250 ? 39.389 -26.523 -23.882 1.00 40.61 250 GLY A CA 1
ATOM 1950 C C . GLY A 1 250 ? 38.976 -27.328 -25.099 1.00 40.60 250 GLY A C 1
ATOM 1951 O O . GLY A 1 250 ? 39.118 -28.551 -25.126 1.00 40.59 250 GLY A O 1
ATOM 1952 N N . PHE A 1 251 ? 38.487 -26.622 -26.115 1.00 40.60 251 PHE A N 1
ATOM 1953 C CA . PHE A 1 251 ? 37.928 -27.238 -27.316 1.00 40.62 251 PHE A CA 1
ATOM 1954 C C . PHE A 1 251 ? 38.612 -26.701 -28.572 1.00 40.73 251 PHE A C 1
ATOM 1955 O O . PHE A 1 251 ? 39.086 -25.569 -28.574 1.00 40.72 251 PHE A O 1
ATOM 1963 N N . PRO A 1 252 ? 38.668 -27.516 -29.644 1.00 40.89 252 PRO A N 1
ATOM 1964 C CA . PRO A 1 252 ? 39.260 -27.081 -30.907 1.00 41.06 252 PRO A CA 1
ATOM 1965 C C . PRO A 1 252 ? 38.462 -25.948 -31.531 1.00 41.26 252 PRO A C 1
ATOM 1966 O O . PRO A 1 252 ? 37.252 -26.079 -31.714 1.00 41.28 252 PRO A O 1
ATOM 1970 N N . ALA A 1 253 ? 39.146 -24.852 -31.851 1.00 41.57 253 ALA A N 1
ATOM 1971 C CA . ALA A 1 253 ? 38.527 -23.669 -32.444 1.00 41.88 253 ALA A CA 1
ATOM 1972 C C . ALA A 1 253 ? 37.425 -24.027 -33.439 1.00 42.19 253 ALA A C 1
ATOM 1973 O O . ALA A 1 253 ? 37.649 -24.803 -34.374 1.00 42.25 253 ALA A O 1
ATOM 1975 N N . GLU A 1 254 ? 36.238 -23.465 -33.218 1.00 42.55 254 GLU A N 1
ATOM 1976 C CA . GLU A 1 254 ? 35.058 -23.797 -34.011 1.00 42.84 254 GLU A CA 1
ATOM 1977 C C . GLU A 1 254 ? 35.092 -23.060 -35.345 1.00 42.96 254 GLU A C 1
ATOM 1978 O O . GLU A 1 254 ? 35.676 -23.556 -36.312 1.00 43.06 254 GLU A O 1
ATOM 1984 N N . ASN A 1 255 ? 34.459 -21.891 -35.402 1.00 43.10 255 ASN A N 1
ATOM 1985 C CA . ASN A 1 255 ? 34.693 -20.958 -36.501 1.00 43.18 255 ASN A CA 1
ATOM 1986 C C . ASN A 1 255 ? 35.489 -19.759 -35.993 1.00 43.09 255 ASN A C 1
ATOM 1987 O O . ASN A 1 255 ? 34.923 -18.734 -35.619 1.00 43.15 255 ASN A O 1
ATOM 1992 N N . ASP A 1 256 ? 36.811 -19.934 -35.958 1.00 42.98 256 ASP A N 1
ATOM 1993 C CA . ASP A 1 256 ? 37.772 -18.912 -35.521 1.00 42.86 256 ASP A CA 1
ATOM 1994 C C . ASP A 1 256 ? 37.549 -18.465 -34.065 1.00 42.72 256 ASP A C 1
ATOM 1995 O O . ASP A 1 256 ? 37.606 -17.271 -33.745 1.00 42.67 256 ASP A O 1
ATOM 2000 N N . ALA A 1 257 ? 37.296 -19.443 -33.194 1.00 42.51 257 ALA A N 1
ATOM 2001 C CA . ALA A 1 257 ? 37.109 -19.202 -31.764 1.00 42.26 257 ALA A CA 1
ATOM 2002 C C . ALA A 1 257 ? 37.506 -20.424 -30.931 1.00 42.13 257 ALA A C 1
ATOM 2003 O O . ALA A 1 257 ? 36.996 -21.522 -31.157 1.00 42.26 257 ALA A O 1
ATOM 2005 N N . LEU A 1 258 ? 38.408 -20.220 -29.969 1.00 41.86 258 LEU A N 1
ATOM 2006 C CA . LEU A 1 258 ? 38.882 -21.277 -29.061 1.00 41.57 258 LEU A CA 1
ATOM 2007 C C . LEU A 1 258 ? 38.205 -21.155 -27.689 1.00 41.44 258 LEU A C 1
ATOM 2008 O O . LEU A 1 258 ? 38.287 -20.105 -27.045 1.00 41.43 258 LEU A O 1
ATOM 2013 N N . LYS A 1 259 ? 37.547 -22.224 -27.240 1.00 41.27 259 LYS A N 1
ATOM 2014 C CA . LYS A 1 259 ? 36.834 -22.199 -25.954 1.00 41.10 259 LYS A CA 1
ATOM 2015 C C . LYS A 1 259 ? 37.673 -22.754 -24.798 1.00 41.12 259 LYS A C 1
ATOM 2016 O O . LYS A 1 259 ? 38.108 -23.905 -24.840 1.00 41.13 259 LYS A O 1
ATOM 2022 N N . ILE A 1 260 ? 37.894 -21.933 -23.772 1.00 41.08 260 ILE A N 1
ATOM 2023 C CA . ILE A 1 260 ? 38.633 -22.359 -22.577 1.00 41.14 260 ILE A CA 1
ATOM 2024 C C . ILE A 1 260 ? 37.846 -22.045 -21.305 1.00 41.16 260 ILE A C 1
ATOM 2025 O O . ILE A 1 260 ? 36.899 -21.257 -21.328 1.00 41.22 260 ILE A O 1
ATOM 2030 N N . GLY A 1 261 ? 38.254 -22.659 -20.198 1.00 41.12 261 GLY A N 1
ATOM 2031 C CA . GLY A 1 261 ? 37.701 -22.351 -18.883 1.00 41.20 261 GLY A CA 1
ATOM 2032 C C . GLY A 1 261 ? 38.570 -22.903 -17.770 1.00 41.27 261 GLY A C 1
ATOM 2033 O O . GLY A 1 261 ? 39.227 -23.927 -17.945 1.00 41.41 261 GLY A O 1
ATOM 2034 N N . LYS A 1 262 ? 38.591 -22.214 -16.632 1.00 41.30 262 LYS A N 1
ATOM 2035 C CA . LYS A 1 262 ? 39.261 -22.709 -15.433 1.00 41.37 262 LYS A CA 1
ATOM 2036 C C . LYS A 1 262 ? 38.326 -23.713 -14.774 1.00 41.43 262 LYS A C 1
ATOM 2037 O O . LYS A 1 262 ? 37.113 -23.642 -14.968 1.00 41.49 262 LYS A O 1
ATOM 2043 N N . HIS A 1 263 ? 38.880 -24.644 -14.000 1.00 41.59 263 HIS A N 1
ATOM 2044 C CA . HIS A 1 263 ? 38.068 -25.672 -13.341 1.00 41.73 263 HIS A CA 1
ATOM 2045 C C . HIS A 1 263 ? 38.033 -25.549 -11.816 1.00 41.78 263 HIS A C 1
ATOM 2046 O O . HIS A 1 263 ? 37.015 -25.846 -11.192 1.00 41.80 263 HIS A O 1
ATOM 2053 N N . ASN A 1 264 ? 39.141 -25.110 -11.227 1.00 41.87 264 ASN A N 1
ATOM 2054 C CA . ASN A 1 264 ? 39.325 -25.161 -9.772 1.00 42.02 264 ASN A CA 1
ATOM 2055 C C . ASN A 1 264 ? 38.719 -24.008 -8.960 1.00 41.99 264 ASN A C 1
ATOM 2056 O O . ASN A 1 264 ? 38.413 -24.177 -7.774 1.00 41.95 264 ASN A O 1
ATOM 2061 N N . GLY A 1 265 ? 38.548 -22.850 -9.596 1.00 41.93 265 GLY A N 1
ATOM 2062 C CA . GLY A 1 265 ? 38.108 -21.635 -8.900 1.00 41.89 265 GLY A CA 1
ATOM 2063 C C . GLY A 1 265 ? 36.612 -21.386 -8.931 1.00 41.81 265 GLY A C 1
ATOM 2064 O O . GLY A 1 265 ? 35.817 -22.311 -8.756 1.00 41.78 265 GLY A O 1
ATOM 2065 N N . GLY A 1 266 ? 36.234 -20.128 -9.150 1.00 41.77 266 GLY A N 1
ATOM 2066 C CA . GLY A 1 266 ? 34.827 -19.738 -9.253 1.00 41.70 266 GLY A CA 1
ATOM 2067 C C . GLY A 1 266 ? 34.242 -19.260 -7.936 1.00 41.66 266 GLY A C 1
ATOM 2068 O O . GLY A 1 266 ? 34.520 -19.841 -6.880 1.00 41.74 266 GLY A O 1
ATOM 2069 N N . GLN A 1 267 ? 33.424 -18.207 -8.006 1.00 41.47 267 GLN A N 1
ATOM 2070 C CA . GLN A 1 267 ? 32.802 -17.604 -6.821 1.00 41.30 267 GLN A CA 1
ATOM 2071 C C . GLN A 1 267 ? 31.489 -18.276 -6.409 1.00 41.23 267 GLN A C 1
ATOM 2072 O O . GLN A 1 267 ? 30.623 -18.544 -7.241 1.00 41.19 267 GLN A O 1
ATOM 2078 N N . VAL A 1 268 ? 31.365 -18.538 -5.110 1.00 41.17 268 VAL A N 1
ATOM 2079 C CA . VAL A 1 268 ? 30.254 -19.300 -4.542 1.00 41.16 268 VAL A CA 1
ATOM 2080 C C . VAL A 1 268 ? 28.961 -18.480 -4.543 1.00 41.20 268 VAL A C 1
ATOM 2081 O O . VAL A 1 268 ? 28.950 -17.336 -4.086 1.00 41.37 268 VAL A O 1
ATOM 2085 N N . ILE A 1 269 ? 27.885 -19.061 -5.076 1.00 41.20 269 ILE A N 1
ATOM 2086 C CA . ILE A 1 269 ? 26.550 -18.446 -5.014 1.00 41.26 269 ILE A CA 1
ATOM 2087 C C . ILE A 1 269 ? 25.527 -19.382 -4.365 1.00 41.36 269 ILE A C 1
ATOM 2088 O O . ILE A 1 269 ? 25.857 -20.513 -4.007 1.00 41.30 269 ILE A O 1
ATOM 2093 N N . HIS A 1 270 ? 24.292 -18.905 -4.209 1.00 41.58 270 HIS A N 1
ATOM 2094 C CA . HIS A 1 270 ? 23.244 -19.681 -3.536 1.00 41.81 270 HIS A CA 1
ATOM 2095 C C . HIS A 1 270 ? 21.866 -19.590 -4.197 1.00 41.91 270 HIS A C 1
ATOM 2096 O O . HIS A 1 270 ? 21.033 -20.480 -4.024 1.00 41.92 270 HIS A O 1
ATOM 2103 N N . SER A 1 271 ? 21.635 -18.519 -4.948 1.00 42.05 271 SER A N 1
ATOM 2104 C CA . SER A 1 271 ? 20.378 -18.329 -5.666 1.00 42.22 271 SER A CA 1
ATOM 2105 C C . SER A 1 271 ? 20.618 -18.333 -7.168 1.00 42.30 271 SER A C 1
ATOM 2106 O O . SER A 1 271 ? 21.700 -17.962 -7.627 1.00 42.33 271 SER A O 1
ATOM 2109 N N . ALA A 1 272 ? 19.602 -18.749 -7.925 1.00 42.46 272 ALA A N 1
ATOM 2110 C CA . ALA A 1 272 ? 19.656 -18.756 -9.396 1.00 42.56 272 ALA A CA 1
ATOM 2111 C C . ALA A 1 272 ? 19.830 -17.353 -9.964 1.00 42.64 272 ALA A C 1
ATOM 2112 O O . ALA A 1 272 ? 20.426 -17.172 -11.026 1.00 42.63 272 ALA A O 1
ATOM 2114 N N . ASP A 1 273 ? 19.300 -16.373 -9.234 1.00 42.79 273 ASP A N 1
ATOM 2115 C CA . ASP A 1 273 ? 19.429 -14.960 -9.558 1.00 42.88 273 ASP A CA 1
ATOM 2116 C C . ASP A 1 273 ? 20.872 -14.475 -9.419 1.00 42.77 273 ASP A C 1
ATOM 2117 O O . ASP A 1 273 ? 21.299 -13.569 -10.139 1.00 42.79 273 ASP A O 1
ATOM 2122 N N . GLU A 1 274 ? 21.618 -15.086 -8.499 1.00 42.64 274 GLU A N 1
ATOM 2123 C CA . GLU A 1 274 ? 22.984 -14.653 -8.187 1.00 42.58 274 GLU A CA 1
ATOM 2124 C C . GLU A 1 274 ? 24.011 -14.977 -9.282 1.00 42.48 274 GLU A C 1
ATOM 2125 O O . GLU A 1 274 ? 25.158 -14.538 -9.219 1.00 42.55 274 GLU A O 1
ATOM 2131 N N . ARG A 1 275 ? 23.585 -15.723 -10.293 1.00 42.37 275 ARG A N 1
ATOM 2132 C CA . ARG A 1 275 ? 24.454 -16.090 -11.399 1.00 42.29 275 ARG A CA 1
ATOM 2133 C C . ARG A 1 275 ? 24.585 -14.935 -12.390 1.00 42.38 275 ARG A C 1
ATOM 2134 O O . ARG A 1 275 ? 23.998 -14.971 -13.476 1.00 42.44 275 ARG A O 1
ATOM 2142 N N . VAL A 1 276 ? 25.351 -13.914 -12.008 1.00 42.42 276 VAL A N 1
ATOM 2143 C CA . VAL A 1 276 ? 25.600 -12.749 -12.870 1.00 42.45 276 VAL A CA 1
ATOM 2144 C C . VAL A 1 276 ? 26.250 -13.166 -14.191 1.00 42.44 276 VAL A C 1
ATOM 2145 O O . VAL A 1 276 ? 27.216 -13.924 -14.182 1.00 42.43 276 VAL A O 1
ATOM 2149 N N . PRO A 1 277 ? 25.705 -12.686 -15.328 1.00 42.55 277 PRO A N 1
ATOM 2150 C CA . PRO A 1 277 ? 26.153 -13.035 -16.688 1.00 42.66 277 PRO A CA 1
ATOM 2151 C C . PRO A 1 277 ? 27.653 -12.830 -16.941 1.00 42.78 277 PRO A C 1
ATOM 2152 O O . PRO A 1 277 ? 28.370 -12.331 -16.067 1.00 42.79 277 PRO A O 1
ATOM 2156 N N . PHE A 1 278 ? 28.106 -13.191 -18.141 1.00 42.84 278 PHE A N 1
ATOM 2157 C CA . PHE A 1 278 ? 29.536 -13.300 -18.442 1.00 42.94 278 PHE A CA 1
ATOM 2158 C C . PHE A 1 278 ? 30.432 -12.163 -17.936 1.00 43.16 278 PHE A C 1
ATOM 2159 O O . PHE A 1 278 ? 31.293 -12.390 -17.088 1.00 43.28 278 PHE A O 1
ATOM 2167 N N . ALA A 1 279 ? 30.233 -10.951 -18.439 1.00 43.27 279 ALA A N 1
ATOM 2168 C CA . ALA A 1 279 ? 31.200 -9.877 -18.199 1.00 43.46 279 ALA A CA 1
ATOM 2169 C C . ALA A 1 279 ? 31.009 -9.085 -16.897 1.00 43.59 279 ALA A C 1
ATOM 2170 O O . ALA A 1 279 ? 31.750 -8.133 -16.633 1.00 43.53 279 ALA A O 1
ATOM 2172 N N . GLU A 1 280 ? 30.039 -9.490 -16.078 1.00 43.74 280 GLU A N 1
ATOM 2173 C CA . GLU A 1 280 ? 29.644 -8.695 -14.909 1.00 43.89 280 GLU A CA 1
ATOM 2174 C C . GLU A 1 280 ? 30.621 -8.724 -13.734 1.00 43.91 280 GLU A C 1
ATOM 2175 O O . GLU A 1 280 ? 30.844 -7.699 -13.090 1.00 44.01 280 GLU A O 1
ATOM 2181 N N . VAL A 1 281 ? 31.198 -9.888 -13.454 1.00 43.96 281 VAL A N 1
ATOM 2182 C CA . VAL A 1 281 ? 32.321 -9.956 -12.516 1.00 43.99 281 VAL A CA 1
ATOM 2183 C C . VAL A 1 281 ? 33.629 -10.028 -13.317 1.00 44.06 281 VAL A C 1
ATOM 2184 O O . VAL A 1 281 ? 33.681 -10.648 -14.382 1.00 44.26 281 VAL A O 1
ATOM 2188 N N . VAL A 1 282 ? 34.674 -9.384 -12.803 1.00 44.07 282 VAL A N 1
ATOM 2189 C CA . VAL A 1 282 ? 35.816 -8.976 -13.633 1.00 43.99 282 VAL A CA 1
ATOM 2190 C C . VAL A 1 282 ? 37.021 -9.929 -13.724 1.00 43.93 282 VAL A C 1
ATOM 2191 O O . VAL A 1 282 ? 38.067 -9.560 -14.282 1.00 43.99 282 VAL A O 1
ATOM 2195 N N . SER A 1 283 ? 36.884 -11.142 -13.193 1.00 43.82 283 SER A N 1
ATOM 2196 C CA . SER A 1 283 ? 37.915 -12.158 -13.394 1.00 43.81 283 SER A CA 1
ATOM 2197 C C . SER A 1 283 ? 37.710 -12.802 -14.754 1.00 43.78 283 SER A C 1
ATOM 2198 O O . SER A 1 283 ? 38.654 -13.298 -15.375 1.00 43.86 283 SER A O 1
ATOM 2201 N N . ASP A 1 284 ? 36.461 -12.751 -15.210 1.00 43.62 284 ASP A N 1
ATOM 2202 C CA . ASP A 1 284 ? 35.969 -13.562 -16.315 1.00 43.53 284 ASP A CA 1
ATOM 2203 C C . ASP A 1 284 ? 36.743 -13.389 -17.616 1.00 43.46 284 ASP A C 1
ATOM 2204 O O . ASP A 1 284 ? 37.327 -14.349 -18.118 1.00 43.54 284 ASP A O 1
ATOM 2209 N N . GLY A 1 285 ? 36.769 -12.163 -18.135 1.00 43.35 285 GLY A N 1
ATOM 2210 C CA . GLY A 1 285 ? 37.435 -11.864 -19.404 1.00 43.24 285 GLY A CA 1
ATOM 2211 C C . GLY A 1 285 ? 38.910 -12.227 -19.481 1.00 43.17 285 GLY A C 1
ATOM 2212 O O . GLY A 1 285 ? 39.477 -12.287 -20.571 1.00 43.20 285 GLY A O 1
ATOM 2213 N N . SER A 1 286 ? 39.524 -12.473 -18.326 1.00 43.13 286 SER A N 1
ATOM 2214 C CA . SER A 1 286 ? 40.952 -12.774 -18.242 1.00 43.16 286 SER A CA 1
ATOM 2215 C C . SER A 1 286 ? 41.221 -14.005 -17.375 1.00 43.11 286 SER A C 1
ATOM 2216 O O . SER A 1 286 ? 42.297 -14.142 -16.787 1.00 43.11 286 SER A O 1
ATOM 2219 N N . GLU A 1 287 ? 40.237 -14.899 -17.311 1.00 43.11 287 GLU A N 1
ATOM 2220 C CA . GLU A 1 287 ? 40.313 -16.098 -16.478 1.00 43.07 287 GLU A CA 1
ATOM 2221 C C . GLU A 1 287 ? 41.190 -17.182 -17.108 1.00 42.99 287 GLU A C 1
ATOM 2222 O O . GLU A 1 287 ? 41.966 -17.842 -16.415 1.00 42.97 287 GLU A O 1
ATOM 2228 N N . ALA A 1 288 ? 41.065 -17.353 -18.421 1.00 42.88 288 ALA A N 1
ATOM 2229 C CA . ALA A 1 288 ? 41.815 -18.371 -19.147 1.00 42.91 288 ALA A CA 1
ATOM 2230 C C . ALA A 1 288 ? 43.197 -17.880 -19.611 1.00 43.00 288 ALA A C 1
ATOM 2231 O O . ALA A 1 288 ? 43.956 -18.626 -20.238 1.00 42.95 288 ALA A O 1
ATOM 2233 N N . PHE A 1 289 ? 43.519 -16.631 -19.280 1.00 43.13 289 PHE A N 1
ATOM 2234 C CA . PHE A 1 289 ? 44.769 -15.990 -19.699 1.00 43.16 289 PHE A CA 1
ATOM 2235 C C . PHE A 1 289 ? 46.031 -16.725 -19.223 1.00 42.97 289 PHE A C 1
ATOM 2236 O O . PHE A 1 289 ? 46.920 -16.996 -20.032 1.00 43.05 289 PHE A O 1
ATOM 2244 N N . PRO A 1 290 ? 46.119 -17.046 -17.914 1.00 42.79 290 PRO A N 1
ATOM 2245 C CA . PRO A 1 290 ? 47.324 -17.720 -17.412 1.00 42.67 290 PRO A CA 1
ATOM 2246 C C . PRO A 1 290 ? 47.678 -19.010 -18.162 1.00 42.48 290 PRO A C 1
ATOM 2247 O O . PRO A 1 290 ? 48.860 -19.327 -18.319 1.00 42.41 290 PRO A O 1
ATOM 2251 N N . PHE A 1 291 ? 46.664 -19.739 -18.618 1.00 42.30 291 PHE A N 1
ATOM 2252 C CA . PHE A 1 291 ? 46.881 -20.931 -19.428 1.00 42.18 291 PHE A CA 1
ATOM 2253 C C . PHE A 1 291 ? 47.266 -20.542 -20.849 1.00 42.13 291 PHE A C 1
ATOM 2254 O O . PHE A 1 291 ? 48.182 -21.119 -21.429 1.00 42.09 291 PHE A O 1
ATOM 2262 N N . LEU A 1 292 ? 46.563 -19.555 -21.397 1.00 42.16 292 LEU A N 1
ATOM 2263 C CA . LEU A 1 292 ? 46.690 -19.199 -22.810 1.00 42.21 292 LEU A CA 1
ATOM 2264 C C . LEU A 1 292 ? 48.038 -18.604 -23.210 1.00 42.25 292 LEU A C 1
ATOM 2265 O O . LEU A 1 292 ? 48.564 -18.933 -24.267 1.00 42.23 292 LEU A O 1
ATOM 2270 N N . ARG A 1 293 ? 48.594 -17.733 -22.373 1.00 42.31 293 ARG A N 1
ATOM 2271 C CA . ARG A 1 293 ? 49.855 -17.074 -22.701 1.00 42.48 293 ARG A CA 1
ATOM 2272 C C . ARG A 1 293 ? 51.026 -18.056 -22.642 1.00 42.47 293 ARG A C 1
ATOM 2273 O O . ARG A 1 293 ? 51.956 -17.969 -23.446 1.00 42.57 293 ARG A O 1
ATOM 2281 N N . ASN A 1 294 ? 50.967 -18.993 -21.698 1.00 42.42 294 ASN A N 1
ATOM 2282 C CA . ASN A 1 294 ? 51.983 -20.038 -21.570 1.00 42.32 294 ASN A CA 1
ATOM 2283 C C . ASN A 1 294 ? 51.837 -21.171 -22.588 1.00 42.24 294 ASN A C 1
ATOM 2284 O O . ASN A 1 294 ? 52.793 -21.506 -23.292 1.00 42.30 294 ASN A O 1
ATOM 2289 N N . VAL A 1 295 ? 50.638 -21.744 -22.666 1.00 42.07 295 VAL A N 1
ATOM 2290 C CA . VAL A 1 295 ? 50.410 -22.969 -23.434 1.00 41.97 295 VAL A CA 1
ATOM 2291 C C . VAL A 1 295 ? 49.975 -22.720 -24.879 1.00 41.95 295 VAL A C 1
ATOM 2292 O O . VAL A 1 295 ? 50.415 -23.425 -25.789 1.00 42.08 295 VAL A O 1
ATOM 2296 N N . LEU A 1 296 ? 49.116 -21.727 -25.093 1.00 41.85 296 LEU A N 1
ATOM 2297 C CA . LEU A 1 296 ? 48.626 -21.427 -26.438 1.00 41.84 296 LEU A CA 1
ATOM 2298 C C . LEU A 1 296 ? 48.870 -19.959 -26.783 1.00 41.91 296 LEU A C 1
ATOM 2299 O O . LEU A 1 296 ? 47.915 -19.214 -26.997 1.00 42.03 296 LEU A O 1
ATOM 2304 N N . PRO A 1 297 ? 50.151 -19.541 -26.856 1.00 41.90 297 PRO A N 1
ATOM 2305 C CA . PRO A 1 297 ? 50.510 -18.115 -26.879 1.00 41.93 297 PRO A CA 1
ATOM 2306 C C . PRO A 1 297 ? 49.978 -17.305 -28.073 1.00 42.00 297 PRO A C 1
ATOM 2307 O O . PRO A 1 297 ? 49.761 -16.097 -27.942 1.00 41.95 297 PRO A O 1
ATOM 2311 N N . GLY A 1 298 ? 49.772 -17.956 -29.215 1.00 42.08 298 GLY A N 1
ATOM 2312 C CA . GLY A 1 298 ? 49.195 -17.290 -30.384 1.00 42.19 298 GLY A CA 1
ATOM 2313 C C . GLY A 1 298 ? 47.687 -17.460 -30.455 1.00 42.29 298 GLY A C 1
ATOM 2314 O O . GLY A 1 298 ? 47.172 -18.047 -31.408 1.00 42.33 298 GLY A O 1
ATOM 2315 N N . ILE A 1 299 ? 46.979 -16.929 -29.456 1.00 42.29 299 ILE A N 1
ATOM 2316 C CA . ILE A 1 299 ? 45.542 -17.185 -29.312 1.00 42.35 299 ILE A CA 1
ATOM 2317 C C . ILE A 1 299 ? 44.650 -15.934 -29.190 1.00 42.42 299 ILE A C 1
ATOM 2318 O O . ILE A 1 299 ? 43.419 -16.036 -29.259 1.00 42.51 299 ILE A O 1
ATOM 2323 N N . GLY A 1 300 ? 45.262 -14.770 -28.992 1.00 42.36 300 GLY A N 1
ATOM 2324 C CA . GLY A 1 300 ? 44.533 -13.498 -29.033 1.00 42.30 300 GLY A CA 1
ATOM 2325 C C . GLY A 1 300 ? 43.493 -13.242 -27.950 1.00 42.18 300 GLY A C 1
ATOM 2326 O O . GLY A 1 300 ? 43.483 -13.901 -26.904 1.00 42.14 300 GLY A O 1
ATOM 2327 N N . CYS A 1 301 ? 42.610 -12.282 -28.230 1.00 42.03 301 CYS A N 1
ATOM 2328 C CA . CYS A 1 301 ? 41.676 -11.720 -27.251 1.00 41.92 301 CYS A CA 1
ATOM 2329 C C . CYS A 1 301 ? 40.412 -12.537 -27.016 1.00 41.95 301 CYS A C 1
ATOM 2330 O O . CYS A 1 301 ? 39.968 -13.287 -27.886 1.00 42.02 301 CYS A O 1
ATOM 2333 N N . CYS A 1 302 ? 39.834 -12.359 -25.831 1.00 41.89 302 CYS A N 1
ATOM 2334 C CA . CYS A 1 302 ? 38.508 -12.866 -25.516 1.00 41.91 302 CYS A CA 1
ATOM 2335 C C . CYS A 1 302 ? 37.466 -12.130 -26.357 1.00 41.82 302 CYS A C 1
ATOM 2336 O O . CYS A 1 302 ? 37.502 -10.900 -26.456 1.00 41.82 302 CYS A O 1
ATOM 2339 N N . LEU A 1 303 ? 36.548 -12.884 -26.961 1.00 41.70 303 LEU A N 1
ATOM 2340 C CA . LEU A 1 303 ? 35.506 -12.311 -27.823 1.00 41.61 303 LEU A CA 1
ATOM 2341 C C . LEU A 1 303 ? 34.150 -12.224 -27.109 1.00 41.56 303 LEU A C 1
ATOM 2342 O O . LEU A 1 303 ? 33.514 -11.167 -27.085 1.00 41.48 303 LEU A O 1
ATOM 2347 N N . TYR A 1 304 ? 33.726 -13.351 -26.538 1.00 41.57 304 TYR A N 1
ATOM 2348 C CA . TYR A 1 304 ? 32.490 -13.467 -25.756 1.00 41.52 304 TYR A CA 1
ATOM 2349 C C . TYR A 1 304 ? 32.633 -14.661 -24.810 1.00 41.49 304 TYR A C 1
ATOM 2350 O O . TYR A 1 304 ? 33.684 -15.307 -24.803 1.00 41.50 304 TYR A O 1
ATOM 2359 N N . GLY A 1 305 ? 31.609 -14.950 -24.003 1.00 41.51 305 GLY A N 1
ATOM 2360 C CA . GLY A 1 305 ? 31.691 -16.087 -23.062 1.00 41.66 305 GLY A CA 1
ATOM 2361 C C . GLY A 1 305 ? 30.373 -16.462 -22.359 1.00 41.75 305 GLY A C 1
ATOM 2362 O O . GLY A 1 305 ? 29.272 -16.018 -22.752 1.00 41.82 305 GLY A O 1
ATOM 2363 N N . ALA A 1 306 ? 30.487 -17.295 -21.317 1.00 41.78 306 ALA A N 1
ATOM 2364 C CA . ALA A 1 306 ? 29.302 -17.810 -20.635 1.00 41.77 306 ALA A CA 1
ATOM 2365 C C . ALA A 1 306 ? 29.084 -17.596 -19.136 1.00 41.81 306 ALA A C 1
ATOM 2366 O O . ALA A 1 306 ? 29.623 -16.632 -18.541 1.00 42.08 306 ALA A O 1
ATOM 2368 N N . ALA A 1 307 ? 28.288 -18.471 -18.518 1.00 41.66 307 ALA A N 1
ATOM 2369 C CA . ALA A 1 307 ? 27.642 -18.069 -17.252 1.00 41.51 307 ALA A CA 1
ATOM 2370 C C . ALA A 1 307 ? 27.308 -19.258 -16.320 1.00 41.44 307 ALA A C 1
ATOM 2371 O O . ALA A 1 307 ? 26.570 -19.098 -15.344 1.00 41.65 307 ALA A O 1
ATOM 2373 N N . CYS A 1 308 ? 27.863 -20.408 -16.610 1.00 41.13 308 CYS A N 1
ATOM 2374 C CA . CYS A 1 308 ? 27.383 -21.672 -16.048 1.00 40.83 308 CYS A CA 1
ATOM 2375 C C . CYS A 1 308 ? 27.560 -21.850 -14.522 1.00 40.70 308 CYS A C 1
ATOM 2376 O O . CYS A 1 308 ? 28.156 -21.002 -13.853 1.00 40.65 308 CYS A O 1
ATOM 2379 N N . THR A 1 309 ? 27.044 -22.975 -13.983 1.00 40.60 309 THR A N 1
ATOM 2380 C CA . THR A 1 309 ? 27.164 -23.299 -12.549 1.00 40.48 309 THR A CA 1
ATOM 2381 C C . THR A 1 309 ? 27.578 -24.749 -12.261 1.00 40.46 309 THR A C 1
ATOM 2382 O O . THR A 1 309 ? 26.958 -25.688 -12.762 1.00 40.47 309 THR A O 1
ATOM 2386 N N . TYR A 1 310 ? 28.626 -24.919 -11.452 1.00 40.50 310 TYR A N 1
ATOM 2387 C CA . TYR A 1 310 ? 29.050 -26.241 -10.971 1.00 40.48 310 TYR A CA 1
ATOM 2388 C C . TYR A 1 310 ? 28.164 -26.738 -9.829 1.00 40.53 310 TYR A C 1
ATOM 2389 O O . TYR A 1 310 ? 27.874 -26.000 -8.884 1.00 40.41 310 TYR A O 1
ATOM 2398 N N . ASP A 1 311 ? 27.752 -27.998 -9.915 1.00 40.66 311 ASP A N 1
ATOM 2399 C CA . ASP A 1 311 ? 26.996 -28.643 -8.846 1.00 40.88 311 ASP A CA 1
ATOM 2400 C C . ASP A 1 311 ? 27.970 -29.415 -7.957 1.00 40.91 311 ASP A C 1
ATOM 2401 O O . ASP A 1 311 ? 28.007 -30.649 -7.972 1.00 41.01 311 ASP A O 1
ATOM 2406 N N . ASN A 1 312 ? 28.759 -28.671 -7.185 1.00 40.96 312 ASN A N 1
ATOM 2407 C CA . ASN A 1 312 ? 29.852 -29.233 -6.392 1.00 40.93 312 ASN A CA 1
ATOM 2408 C C . ASN A 1 312 ? 29.402 -30.043 -5.183 1.00 40.93 312 ASN A C 1
ATOM 2409 O O . ASN A 1 312 ? 28.530 -29.612 -4.434 1.00 40.89 312 ASN A O 1
ATOM 2414 N N . SER A 1 313 ? 29.999 -31.222 -5.018 1.00 40.99 313 SER A N 1
ATOM 2415 C CA . SER A 1 313 ? 29.932 -31.974 -3.767 1.00 41.04 313 SER A CA 1
ATOM 2416 C C . SER A 1 313 ? 31.219 -31.663 -2.988 1.00 41.15 313 SER A C 1
ATOM 2417 O O . SER A 1 313 ? 32.166 -31.124 -3.570 1.00 41.15 313 SER A O 1
ATOM 2420 N N . PRO A 1 314 ? 31.268 -31.996 -1.679 1.00 41.19 314 PRO A N 1
ATOM 2421 C CA . PRO A 1 314 ? 32.438 -31.626 -0.869 1.00 41.24 314 PRO A CA 1
ATOM 2422 C C . PRO A 1 314 ? 33.725 -32.380 -1.207 1.00 41.26 314 PRO A C 1
ATOM 2423 O O . PRO A 1 314 ? 34.811 -31.896 -0.877 1.00 41.34 314 PRO A O 1
ATOM 2427 N N . ASP A 1 315 ? 33.609 -33.546 -1.843 1.00 41.24 315 ASP A N 1
ATOM 2428 C CA . ASP A 1 315 ? 34.789 -34.288 -2.305 1.00 41.20 315 ASP A CA 1
ATOM 2429 C C . ASP A 1 315 ? 34.907 -34.302 -3.831 1.00 41.18 315 ASP A C 1
ATOM 2430 O O . ASP A 1 315 ? 35.761 -34.998 -4.388 1.00 41.20 315 ASP A O 1
ATOM 2435 N N . GLU A 1 316 ? 34.035 -33.529 -4.484 1.00 41.14 316 GLU A N 1
ATOM 2436 C CA . GLU A 1 316 ? 34.003 -33.356 -5.949 1.00 41.14 316 GLU A CA 1
ATOM 2437 C C . GLU A 1 316 ? 33.574 -34.595 -6.742 1.00 41.00 316 GLU A C 1
ATOM 2438 O O . GLU A 1 316 ? 33.562 -34.566 -7.974 1.00 40.96 316 GLU A O 1
ATOM 2444 N N . ASP A 1 317 ? 33.217 -35.669 -6.038 1.00 40.87 317 ASP A N 1
ATOM 2445 C CA . ASP A 1 317 ? 32.701 -36.882 -6.672 1.00 40.77 317 ASP A CA 1
ATOM 2446 C C . ASP A 1 317 ? 31.183 -36.821 -6.826 1.00 40.69 317 ASP A C 1
ATOM 2447 O O . ASP A 1 317 ? 30.525 -35.988 -6.204 1.00 40.64 317 ASP A O 1
ATOM 2452 N N . PHE A 1 318 ? 30.635 -37.705 -7.658 1.00 40.70 318 PHE A N 1
ATOM 2453 C CA . PHE A 1 318 ? 29.195 -37.731 -7.920 1.00 40.64 318 PHE A CA 1
ATOM 2454 C C . PHE A 1 318 ? 28.410 -38.248 -6.716 1.00 40.72 318 PHE A C 1
ATOM 2455 O O . PHE A 1 318 ? 28.939 -38.986 -5.877 1.00 40.84 318 PHE A O 1
ATOM 2463 N N . ILE A 1 319 ? 27.145 -37.848 -6.644 1.00 40.70 319 ILE A N 1
ATOM 2464 C CA . ILE A 1 319 ? 26.201 -38.418 -5.696 1.00 40.69 319 ILE A CA 1
ATOM 2465 C C . ILE A 1 319 ? 25.117 -39.139 -6.494 1.00 40.73 319 ILE A C 1
ATOM 2466 O O . ILE A 1 319 ? 24.237 -38.509 -7.088 1.00 40.71 319 ILE A O 1
ATOM 2471 N N . ILE A 1 320 ? 25.222 -40.463 -6.532 1.00 40.77 320 ILE A N 1
ATOM 2472 C CA . ILE A 1 320 ? 24.227 -41.314 -7.174 1.00 40.82 320 ILE A CA 1
ATOM 2473 C C . ILE A 1 320 ? 23.759 -42.316 -6.127 1.00 41.01 320 ILE A C 1
ATOM 2474 O O . ILE A 1 320 ? 24.440 -43.303 -5.843 1.00 41.10 320 ILE A O 1
ATOM 2479 N N . ASP A 1 321 ? 22.605 -42.035 -5.533 1.00 41.20 321 ASP A N 1
ATOM 2480 C CA . ASP A 1 321 ? 22.076 -42.857 -4.454 1.00 41.46 321 ASP A CA 1
ATOM 2481 C C . ASP A 1 321 ? 20.574 -42.656 -4.327 1.00 41.62 321 ASP A C 1
ATOM 2482 O O . ASP A 1 321 ? 20.039 -41.608 -4.699 1.00 41.64 321 ASP A O 1
ATOM 2487 N N . THR A 1 322 ? 19.900 -43.682 -3.818 1.00 41.81 322 THR A N 1
ATOM 2488 C CA . THR A 1 322 ? 18.493 -43.589 -3.466 1.00 41.82 322 THR A CA 1
ATOM 2489 C C . THR A 1 322 ? 18.362 -42.771 -2.173 1.00 41.88 322 THR A C 1
ATOM 2490 O O . THR A 1 322 ? 19.246 -42.808 -1.309 1.00 41.83 322 THR A O 1
ATOM 2494 N N . LEU A 1 323 ? 17.270 -42.019 -2.064 1.00 42.02 323 LEU A N 1
ATOM 2495 C CA . LEU A 1 323 ? 17.043 -41.102 -0.948 1.00 42.11 323 LEU A CA 1
ATOM 2496 C C . LEU A 1 323 ? 17.074 -41.851 0.389 1.00 42.25 323 LEU A C 1
ATOM 2497 O O . LEU A 1 323 ? 16.581 -42.981 0.464 1.00 42.40 323 LEU A O 1
ATOM 2502 N N . PRO A 1 324 ? 17.675 -41.238 1.437 1.00 42.33 324 PRO A N 1
ATOM 2503 C CA . PRO A 1 324 ? 17.818 -41.824 2.782 1.00 42.33 324 PRO A CA 1
ATOM 2504 C C . PRO A 1 324 ? 16.602 -42.608 3.303 1.00 42.28 324 PRO A C 1
ATOM 2505 O O . PRO A 1 324 ? 16.759 -43.729 3.788 1.00 42.27 324 PRO A O 1
ATOM 2509 N N . GLY A 1 325 ? 15.409 -42.029 3.200 1.00 42.20 325 GLY A N 1
ATOM 2510 C CA . GLY A 1 325 ? 14.211 -42.675 3.716 1.00 42.23 325 GLY A CA 1
ATOM 2511 C C . GLY A 1 325 ? 13.375 -43.406 2.684 1.00 42.27 325 GLY A C 1
ATOM 2512 O O . GLY A 1 325 ? 12.459 -44.148 3.043 1.00 42.27 325 GLY A O 1
ATOM 2513 N N . HIS A 1 326 ? 13.687 -43.205 1.404 1.00 42.36 326 HIS A N 1
ATOM 2514 C CA . HIS A 1 326 ? 12.857 -43.730 0.315 1.00 42.32 326 HIS A CA 1
ATOM 2515 C C . HIS A 1 326 ? 13.667 -44.383 -0.807 1.00 42.28 326 HIS A C 1
ATOM 2516 O O . HIS A 1 326 ? 14.335 -43.696 -1.584 1.00 42.13 326 HIS A O 1
ATOM 2523 N N . ASP A 1 327 ? 13.598 -45.714 -0.875 1.00 42.38 327 ASP A N 1
ATOM 2524 C CA . ASP A 1 327 ? 14.140 -46.488 -2.001 1.00 42.48 327 ASP A CA 1
ATOM 2525 C C . ASP A 1 327 ? 13.287 -46.211 -3.228 1.00 42.45 327 ASP A C 1
ATOM 2526 O O . ASP A 1 327 ? 13.708 -46.414 -4.370 1.00 42.36 327 ASP A O 1
ATOM 2531 N N . ASN A 1 328 ? 12.067 -45.767 -2.942 1.00 42.45 328 ASN A N 1
ATOM 2532 C CA . ASN A 1 328 ? 11.123 -45.190 -3.886 1.00 42.45 328 ASN A CA 1
ATOM 2533 C C . ASN A 1 328 ? 11.758 -44.250 -4.918 1.00 42.31 328 ASN A C 1
ATOM 2534 O O . ASN A 1 328 ? 11.472 -44.352 -6.111 1.00 42.32 328 ASN A O 1
ATOM 2539 N N . THR A 1 329 ? 12.617 -43.347 -4.447 1.00 42.17 329 THR A N 1
ATOM 2540 C CA . THR A 1 329 ? 13.205 -42.302 -5.291 1.00 42.01 329 THR A CA 1
ATOM 2541 C C . THR A 1 329 ? 14.741 -42.290 -5.312 1.00 41.89 329 THR A C 1
ATOM 2542 O O . THR A 1 329 ? 15.396 -42.469 -4.280 1.00 41.86 329 THR A O 1
ATOM 2546 N N . LEU A 1 330 ? 15.285 -42.047 -6.503 1.00 41.65 330 LEU A N 1
ATOM 2547 C CA . LEU A 1 330 ? 16.723 -41.999 -6.756 1.00 41.45 330 LEU A CA 1
ATOM 2548 C C . LEU A 1 330 ? 17.130 -40.573 -7.113 1.00 41.34 330 LEU A C 1
ATOM 2549 O O . LEU A 1 330 ? 16.416 -39.893 -7.846 1.00 41.41 330 LEU A O 1
ATOM 2554 N N . LEU A 1 331 ? 18.268 -40.114 -6.602 1.00 41.21 331 LEU A N 1
ATOM 2555 C CA . LEU A 1 331 ? 18.780 -38.802 -7.004 1.00 41.19 331 LEU A CA 1
ATOM 2556 C C . LEU A 1 331 ? 20.201 -38.822 -7.586 1.00 41.16 331 LEU A C 1
ATOM 2557 O O . LEU A 1 331 ? 21.066 -39.583 -7.138 1.00 41.17 331 LEU A O 1
ATOM 2562 N N . ILE A 1 332 ? 20.408 -37.981 -8.599 1.00 41.04 332 ILE A N 1
ATOM 2563 C CA . ILE A 1 332 ? 21.713 -37.764 -9.218 1.00 40.89 332 ILE A CA 1
ATOM 2564 C C . ILE A 1 332 ? 22.023 -36.275 -9.101 1.00 40.91 332 ILE A C 1
ATOM 2565 O O . ILE A 1 332 ? 21.311 -35.445 -9.674 1.00 40.90 332 ILE A O 1
ATOM 2570 N N . THR A 1 333 ? 23.069 -35.932 -8.351 1.00 40.99 333 THR A N 1
ATOM 2571 C CA . THR A 1 333 ? 23.338 -34.521 -8.047 1.00 41.18 333 THR A CA 1
ATOM 2572 C C . THR A 1 333 ? 24.799 -34.112 -7.809 1.00 41.25 333 THR A C 1
ATOM 2573 O O . THR A 1 333 ? 25.136 -32.935 -7.938 1.00 41.30 333 THR A O 1
ATOM 2577 N N . GLY A 1 334 ? 25.657 -35.064 -7.457 1.00 41.28 334 GLY A N 1
ATOM 2578 C CA . GLY A 1 334 ? 27.040 -34.739 -7.095 1.00 41.27 334 GLY A CA 1
ATOM 2579 C C . GLY A 1 334 ? 27.920 -34.242 -8.228 1.00 41.25 334 GLY A C 1
ATOM 2580 O O . GLY A 1 334 ? 29.026 -33.757 -7.985 1.00 41.19 334 GLY A O 1
ATOM 2581 N N . LEU A 1 335 ? 27.420 -34.359 -9.459 1.00 41.25 335 LEU A N 1
ATOM 2582 C CA . LEU A 1 335 ? 28.170 -34.012 -10.672 1.00 41.27 335 LEU A CA 1
ATOM 2583 C C . LEU A 1 335 ? 28.819 -32.633 -10.628 1.00 41.18 335 LEU A C 1
ATOM 2584 O O . LEU A 1 335 ? 28.203 -31.623 -10.972 1.00 41.20 335 LEU A O 1
ATOM 2589 N N . SER A 1 336 ? 30.082 -32.621 -10.208 1.00 41.15 336 SER A N 1
ATOM 2590 C CA . SER A 1 336 ? 30.809 -31.392 -9.920 1.00 41.06 336 SER A CA 1
ATOM 2591 C C . SER A 1 336 ? 31.625 -30.914 -11.113 1.00 41.03 336 SER A C 1
ATOM 2592 O O . SER A 1 336 ? 32.854 -30.887 -11.061 1.00 41.12 336 SER A O 1
ATOM 2595 N N . GLY A 1 337 ? 30.937 -30.545 -12.190 1.00 40.96 337 GLY A N 1
ATOM 2596 C CA . GLY A 1 337 ? 31.590 -29.930 -13.343 1.00 40.88 337 GLY A CA 1
ATOM 2597 C C . GLY A 1 337 ? 32.214 -30.867 -14.363 1.00 40.82 337 GLY A C 1
ATOM 2598 O O . GLY A 1 337 ? 32.807 -30.412 -15.344 1.00 40.80 337 GLY A O 1
ATOM 2599 N N . HIS A 1 338 ? 32.086 -32.172 -14.140 1.00 40.69 338 HIS A N 1
ATOM 2600 C CA . HIS A 1 338 ? 32.569 -33.153 -15.105 1.00 40.72 338 HIS A CA 1
ATOM 2601 C C . HIS A 1 338 ? 31.513 -34.222 -15.395 1.00 40.72 338 HIS A C 1
ATOM 2602 O O . HIS A 1 338 ? 31.836 -35.385 -15.653 1.00 40.89 338 HIS A O 1
ATOM 2609 N N . GLY A 1 339 ? 30.250 -33.805 -15.388 1.00 40.60 339 GLY A N 1
ATOM 2610 C CA . GLY A 1 339 ? 29.130 -34.735 -15.435 1.00 40.39 339 GLY A CA 1
ATOM 2611 C C . GLY A 1 339 ? 28.424 -34.939 -16.762 1.00 40.31 339 GLY A C 1
ATOM 2612 O O . GLY A 1 339 ? 27.768 -35.969 -16.947 1.00 40.32 339 GLY A O 1
ATOM 2613 N N . PHE A 1 340 ? 28.535 -33.985 -17.687 1.00 40.16 340 PHE A N 1
ATOM 2614 C CA . PHE A 1 340 ? 27.784 -34.106 -18.943 1.00 40.07 340 PHE A CA 1
ATOM 2615 C C . PHE A 1 340 ? 28.175 -35.322 -19.778 1.00 40.02 340 PHE A C 1
ATOM 2616 O O . PHE A 1 340 ? 27.310 -35.973 -20.351 1.00 40.12 340 PHE A O 1
ATOM 2624 N N . LYS A 1 341 ? 29.468 -35.624 -19.845 1.00 39.98 341 LYS A N 1
ATOM 2625 C CA . LYS A 1 341 ? 29.945 -36.826 -20.535 1.00 39.96 341 LYS A CA 1
ATOM 2626 C C . LYS A 1 341 ? 29.243 -38.098 -20.044 1.00 39.89 341 LYS A C 1
ATOM 2627 O O . LYS A 1 341 ? 29.159 -39.088 -20.771 1.00 39.81 341 LYS A O 1
ATOM 2633 N N . PHE A 1 342 ? 28.733 -38.047 -18.815 1.00 39.84 342 PHE A N 1
ATOM 2634 C CA . PHE A 1 342 ? 28.048 -39.173 -18.193 1.00 39.84 342 PHE A CA 1
ATOM 2635 C C . PHE A 1 342 ? 26.533 -39.124 -18.359 1.00 39.86 342 PHE A C 1
ATOM 2636 O O . PHE A 1 342 ? 25.849 -40.097 -18.048 1.00 39.90 342 PHE A O 1
ATOM 2644 N N . ALA A 1 343 ? 26.011 -37.998 -18.844 1.00 39.89 343 ALA A N 1
ATOM 2645 C CA . ALA A 1 343 ? 24.559 -37.800 -18.992 1.00 39.97 343 ALA A CA 1
ATOM 2646 C C . ALA A 1 343 ? 23.811 -39.014 -19.557 1.00 39.99 343 ALA A C 1
ATOM 2647 O O . ALA A 1 343 ? 22.793 -39.433 -19.003 1.00 40.06 343 ALA A O 1
ATOM 2649 N N . SER A 1 344 ? 24.331 -39.574 -20.648 1.00 40.03 344 SER A N 1
ATOM 2650 C CA . SER A 1 344 ? 23.715 -40.715 -21.324 1.00 40.02 344 SER A CA 1
ATOM 2651 C C . SER A 1 344 ? 23.650 -41.967 -20.449 1.00 40.09 344 SER A C 1
ATOM 2652 O O . SER A 1 344 ? 22.622 -42.652 -20.417 1.00 40.17 344 SER A O 1
ATOM 2655 N N . VAL A 1 345 ? 24.741 -42.264 -19.742 1.00 40.05 345 VAL A N 1
ATOM 2656 C CA . VAL A 1 345 ? 24.794 -43.451 -18.886 1.00 40.06 345 VAL A CA 1
ATOM 2657 C C . VAL A 1 345 ? 23.974 -43.274 -17.609 1.00 40.10 345 VAL A C 1
ATOM 2658 O O . VAL A 1 345 ? 23.436 -44.245 -17.075 1.00 40.19 345 VAL A O 1
ATOM 2662 N N . LEU A 1 346 ? 23.870 -42.033 -17.136 1.00 40.11 346 LEU A N 1
ATOM 2663 C CA . LEU A 1 346 ? 23.141 -41.740 -15.907 1.00 40.11 346 LEU A CA 1
ATOM 2664 C C . LEU A 1 346 ? 21.638 -41.821 -16.119 1.00 40.23 346 LEU A C 1
ATOM 2665 O O . LEU A 1 346 ? 20.898 -42.203 -15.210 1.00 40.19 346 LEU A O 1
ATOM 2670 N N . GLY A 1 347 ? 21.202 -41.466 -17.326 1.00 40.37 347 GLY A N 1
ATOM 2671 C CA . GLY A 1 347 ? 19.811 -41.639 -17.735 1.00 40.55 347 GLY A CA 1
ATOM 2672 C C . GLY A 1 347 ? 19.432 -43.109 -17.832 1.00 40.70 347 GLY A C 1
ATOM 2673 O O . GLY A 1 347 ? 18.326 -43.500 -17.445 1.00 40.69 347 GLY A O 1
ATOM 2674 N N . GLU A 1 348 ? 20.362 -43.917 -18.340 1.00 40.74 348 GLU A N 1
ATOM 2675 C CA . GLU A 1 348 ? 20.160 -45.356 -18.496 1.00 40.84 348 GLU A CA 1
ATOM 2676 C C . GLU A 1 348 ? 20.041 -46.068 -17.151 1.00 40.96 348 GLU A C 1
ATOM 2677 O O . GLU A 1 348 ? 19.160 -46.910 -16.971 1.00 40.95 348 GLU A O 1
ATOM 2683 N N . ILE A 1 349 ? 20.924 -45.731 -16.213 1.00 41.14 349 ILE A N 1
ATOM 2684 C CA . ILE A 1 349 ? 20.891 -46.345 -14.884 1.00 41.33 349 ILE A CA 1
ATOM 2685 C C . ILE A 1 349 ? 19.644 -45.917 -14.098 1.00 41.45 349 ILE A C 1
ATOM 2686 O O . ILE A 1 349 ? 19.176 -46.641 -13.213 1.00 41.45 349 ILE A O 1
ATOM 2691 N N . ALA A 1 350 ? 19.113 -44.744 -14.442 1.00 41.53 350 ALA A N 1
ATOM 2692 C CA . ALA A 1 350 ? 17.843 -44.270 -13.902 1.00 41.62 350 ALA A CA 1
ATOM 2693 C C . ALA A 1 350 ? 16.669 -45.032 -14.520 1.00 41.74 350 ALA A C 1
ATOM 2694 O O . ALA A 1 350 ? 15.726 -45.402 -13.819 1.00 41.71 350 ALA A O 1
ATOM 2696 N N . ALA A 1 351 ? 16.737 -45.262 -15.832 1.00 41.89 351 ALA A N 1
ATOM 2697 C CA . ALA A 1 351 ? 15.736 -46.064 -16.540 1.00 41.95 351 ALA A CA 1
ATOM 2698 C C . ALA A 1 351 ? 15.748 -47.508 -16.038 1.00 42.04 351 ALA A C 1
ATOM 2699 O O . ALA A 1 351 ? 14.693 -48.132 -15.903 1.00 42.08 351 ALA A O 1
ATOM 2701 N N . ASP A 1 352 ? 16.947 -48.024 -15.762 1.00 42.13 352 ASP A N 1
ATOM 2702 C CA . ASP A 1 352 ? 17.108 -49.338 -15.141 1.00 42.16 352 ASP A CA 1
ATOM 2703 C C . ASP A 1 352 ? 16.516 -49.341 -13.735 1.00 42.15 352 ASP A C 1
ATOM 2704 O O . ASP A 1 352 ? 15.779 -50.260 -13.369 1.00 42.26 352 ASP A O 1
ATOM 2709 N N . PHE A 1 353 ? 16.827 -48.301 -12.963 1.00 41.99 353 PHE A N 1
ATOM 2710 C CA . PHE A 1 353 ? 16.309 -48.162 -11.606 1.00 41.88 353 PHE A CA 1
ATOM 2711 C C . PHE A 1 353 ? 14.779 -48.161 -11.576 1.00 41.83 353 PHE A C 1
ATOM 2712 O O . PHE A 1 353 ? 14.173 -48.713 -10.653 1.00 41.79 353 PHE A O 1
ATOM 2720 N N . ALA A 1 354 ? 14.176 -47.543 -12.593 1.00 41.81 354 ALA A N 1
ATOM 2721 C CA . ALA A 1 354 ? 12.726 -47.333 -12.664 1.00 41.77 354 ALA A CA 1
ATOM 2722 C C . ALA A 1 354 ? 11.947 -48.638 -12.754 1.00 41.75 354 ALA A C 1
ATOM 2723 O O . ALA A 1 354 ? 10.905 -48.789 -12.107 1.00 41.64 354 ALA A O 1
ATOM 2725 N N . GLN A 1 355 ? 12.458 -49.568 -13.560 1.00 41.71 355 GLN A N 1
ATOM 2726 C CA . GLN A 1 355 ? 11.880 -50.907 -13.676 1.00 41.73 355 GLN A CA 1
ATOM 2727 C C . GLN A 1 355 ? 12.661 -51.907 -12.824 1.00 41.70 355 GLN A C 1
ATOM 2728 O O . GLN A 1 355 ? 12.903 -53.043 -13.242 1.00 41.67 355 GLN A O 1
ATOM 2734 N N . ASP A 1 356 ? 13.020 -51.462 -11.616 1.00 41.78 356 ASP A N 1
ATOM 2735 C CA . ASP A 1 356 ? 13.887 -52.188 -10.671 1.00 41.87 356 ASP A CA 1
ATOM 2736 C C . ASP A 1 356 ? 14.769 -53.242 -11.336 1.00 41.97 356 ASP A C 1
ATOM 2737 O O . ASP A 1 356 ? 14.638 -54.446 -11.085 1.00 41.92 356 ASP A O 1
ATOM 2742 N N . LYS A 1 357 ? 15.665 -52.750 -12.192 1.00 42.07 357 LYS A N 1
ATOM 2743 C CA . LYS A 1 357 ? 16.544 -53.590 -12.996 1.00 42.13 357 LYS A CA 1
ATOM 2744 C C . LYS A 1 357 ? 17.992 -53.558 -12.468 1.00 42.26 357 LYS A C 1
ATOM 2745 O O . LYS A 1 357 ? 18.223 -53.170 -11.292 1.00 42.26 357 LYS A O 1
ATOM 2751 N N . LYS A 1 358 ? 18.976 -53.930 -13.378 1.00 42.40 358 LYS A N 1
ATOM 2752 C CA . LYS A 1 358 ? 20.350 -54.261 -12.856 1.00 42.52 358 LYS A CA 1
ATOM 2753 C C . LYS A 1 358 ? 21.495 -53.373 -13.412 1.00 42.65 358 LYS A C 1
ATOM 2754 O O . LYS A 1 358 ? 21.799 -53.359 -14.664 1.00 42.69 358 LYS A O 1
ATOM 2760 N N . SER A 1 359 ? 22.308 -52.963 -12.626 1.00 20.00 359 SER A N 1
ATOM 2761 C CA . SER A 1 359 ? 23.283 -51.879 -12.597 1.00 20.00 359 SER A CA 1
ATOM 2762 C C . SER A 1 359 ? 24.167 -51.898 -13.841 1.00 20.00 359 SER A C 1
ATOM 2763 O O . SER A 1 359 ? 24.535 -50.557 -14.140 1.00 43.03 359 SER A O 1
ATOM 2766 N N . ASP A 1 360 ? 24.676 -52.878 -14.366 1.00 42.83 360 ASP A N 1
ATOM 2767 C CA . ASP A 1 360 ? 26.072 -53.393 -14.132 1.00 42.79 360 ASP A CA 1
ATOM 2768 C C . ASP A 1 360 ? 27.124 -52.765 -13.186 1.00 42.70 360 ASP A C 1
ATOM 2769 O O . ASP A 1 360 ? 27.845 -53.504 -12.525 1.00 42.78 360 ASP A O 1
ATOM 2774 N N . PHE A 1 361 ? 27.279 -51.445 -13.170 1.00 42.49 361 PHE A N 1
ATOM 2775 C CA . PHE A 1 361 ? 28.350 -50.789 -12.420 1.00 42.18 361 PHE A CA 1
ATOM 2776 C C . PHE A 1 361 ? 28.174 -50.917 -10.943 1.00 42.02 361 PHE A C 1
ATOM 2777 O O . PHE A 1 361 ? 27.083 -51.182 -10.495 1.00 41.98 361 PHE A O 1
ATOM 2785 N N . ASP A 1 362 ? 29.244 -50.713 -10.181 1.00 41.84 362 ASP A N 1
ATOM 2786 C CA . ASP A 1 362 ? 29.100 -50.553 -8.735 1.00 41.84 362 ASP A CA 1
ATOM 2787 C C . ASP A 1 362 ? 29.135 -49.070 -8.364 1.00 41.80 362 ASP A C 1
ATOM 2788 O O . ASP A 1 362 ? 30.130 -48.374 -8.593 1.00 41.73 362 ASP A O 1
ATOM 2793 N N . LEU A 1 363 ? 28.023 -48.587 -7.819 1.00 41.70 363 LEU A N 1
ATOM 2794 C CA . LEU A 1 363 ? 27.879 -47.170 -7.503 1.00 41.63 363 LEU A CA 1
ATOM 2795 C C . LEU A 1 363 ? 28.237 -46.876 -6.047 1.00 41.65 363 LEU A C 1
ATOM 2796 O O . LEU A 1 363 ? 27.780 -45.882 -5.475 1.00 41.65 363 LEU A O 1
ATOM 2801 N N . THR A 1 364 ? 29.067 -47.740 -5.464 1.00 41.67 364 THR A N 1
ATOM 2802 C CA . THR A 1 364 ? 29.465 -47.619 -4.059 1.00 41.79 364 THR A CA 1
ATOM 2803 C C . THR A 1 364 ? 30.105 -46.259 -3.730 1.00 41.72 364 THR A C 1
ATOM 2804 O O . THR A 1 364 ? 29.679 -45.603 -2.780 1.00 41.74 364 THR A O 1
ATOM 2808 N N . PRO A 1 365 ? 31.110 -45.817 -4.519 1.00 41.65 365 PRO A N 1
ATOM 2809 C CA . PRO A 1 365 ? 31.773 -44.551 -4.184 1.00 41.73 365 PRO A CA 1
ATOM 2810 C C . PRO A 1 365 ? 30.911 -43.300 -4.375 1.00 41.79 365 PRO A C 1
ATOM 2811 O O . PRO A 1 365 ? 31.375 -42.190 -4.106 1.00 41.88 365 PRO A O 1
ATOM 2815 N N . PHE A 1 366 ? 29.675 -43.478 -4.832 1.00 41.85 366 PHE A N 1
ATOM 2816 C CA . PHE A 1 366 ? 28.749 -42.358 -5.011 1.00 41.88 366 PHE A CA 1
ATOM 2817 C C . PHE A 1 366 ? 27.638 -42.405 -3.960 1.00 42.08 366 PHE A C 1
ATOM 2818 O O . PHE A 1 366 ? 26.558 -41.825 -4.132 1.00 42.10 366 PHE A O 1
ATOM 2826 N N . ARG A 1 367 ? 27.938 -43.109 -2.869 1.00 42.19 367 ARG A N 1
ATOM 2827 C CA . ARG A 1 367 ? 27.118 -43.140 -1.668 1.00 42.39 367 ARG A CA 1
ATOM 2828 C C . ARG A 1 367 ? 26.818 -41.740 -1.145 1.0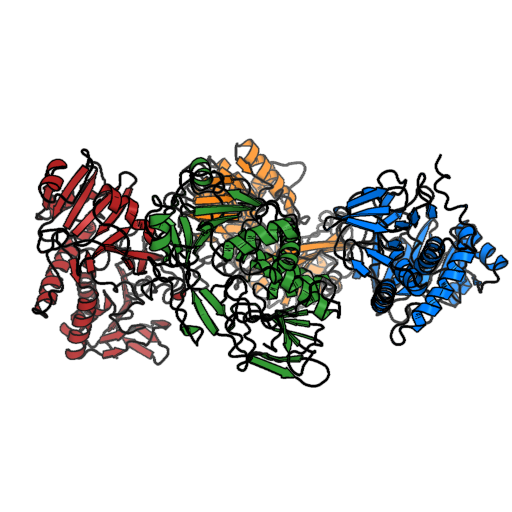0 42.41 367 ARG A C 1
ATOM 2829 O O . ARG A 1 367 ? 27.621 -40.814 -1.298 1.00 42.47 367 ARG A O 1
ATOM 2837 N N . LEU A 1 368 ? 25.658 -41.600 -0.518 1.00 42.42 368 LEU A N 1
ATOM 2838 C CA . LEU A 1 368 ? 25.320 -40.393 0.219 1.00 42.42 368 LEU A CA 1
ATOM 2839 C C . LEU A 1 368 ? 25.906 -40.507 1.631 1.00 42.43 368 LEU A C 1
ATOM 2840 O O . LEU A 1 368 ? 26.117 -39.505 2.316 1.00 42.40 368 LEU A O 1
ATOM 2845 N N . SER A 1 369 ? 26.191 -41.743 2.034 1.00 42.58 369 SER A N 1
ATOM 2846 C CA . SER A 1 369 ? 26.730 -42.071 3.354 1.00 42.76 369 SER A CA 1
ATOM 2847 C C . SER A 1 369 ? 28.097 -41.458 3.626 1.00 42.88 369 SER A C 1
ATOM 2848 O O . SER A 1 369 ? 28.365 -41.043 4.752 1.00 42.86 369 SER A O 1
ATOM 2851 N N . ARG A 1 370 ? 28.953 -41.416 2.599 1.00 43.16 370 ARG A N 1
ATOM 2852 C CA . ARG A 1 370 ? 30.345 -40.943 2.719 1.00 43.37 370 ARG A CA 1
ATOM 2853 C C . ARG A 1 370 ? 30.503 -39.842 3.767 1.00 43.82 370 ARG A C 1
ATOM 2854 O O . ARG A 1 370 ? 31.329 -39.945 4.679 1.00 43.90 370 ARG A O 1
ATOM 2862 N N . PHE A 1 371 ? 29.696 -38.795 3.629 1.00 44.37 371 PHE A N 1
ATOM 2863 C CA . PHE A 1 371 ? 29.774 -37.630 4.497 1.00 45.05 371 PHE A CA 1
ATOM 2864 C C . PHE A 1 371 ? 29.298 -38.013 5.888 1.00 45.39 371 PHE A C 1
ATOM 2865 O O . PHE A 1 371 ? 28.178 -38.506 6.052 1.00 45.55 371 PHE A O 1
ATOM 2873 N N . GLN A 1 372 ? 30.172 -37.796 6.874 1.00 45.70 372 GLN A N 1
ATOM 2874 C CA . GLN A 1 372 ? 30.020 -38.306 8.248 1.00 45.98 372 GLN A CA 1
ATOM 2875 C C . GLN A 1 372 ? 30.648 -39.692 8.363 1.00 45.96 372 GLN A C 1
ATOM 2876 O O . GLN A 1 372 ? 31.815 -39.825 8.732 1.00 45.99 372 GLN A O 1
ATOM 2882 N N . MET B 1 1 ? 0.698 23.190 -2.329 1.00 45.85 1 MET B N 1
ATOM 2883 C CA . MET B 1 1 ? 0.080 21.770 -2.486 1.00 45.92 1 MET B CA 1
ATOM 2884 C C . MET B 1 1 ? 0.854 20.711 -1.620 1.00 45.50 1 MET B C 1
ATOM 2885 O O . MET B 1 1 ? 0.339 19.573 -1.410 1.00 45.65 1 MET B O 1
ATOM 2890 N N . LYS B 1 2 ? 2.089 20.478 -1.188 1.00 44.74 2 LYS B N 1
ATOM 2891 C CA . LYS B 1 2 ? 2.499 19.467 -0.192 1.00 44.09 2 LYS B CA 1
ATOM 2892 C C . LYS B 1 2 ? 4.017 19.444 -0.129 1.00 43.69 2 LYS B C 1
ATOM 2893 O O . LYS B 1 2 ? 4.620 19.800 0.895 1.00 43.66 2 LYS B O 1
ATOM 2899 N N . TYR B 1 3 ? 4.618 19.009 -1.234 1.00 43.10 3 TYR B N 1
ATOM 2900 C CA . TYR B 1 3 ? 6.021 19.246 -1.482 1.00 42.53 3 TYR B CA 1
ATOM 2901 C C . TYR B 1 3 ? 6.091 20.400 -2.463 1.00 42.31 3 TYR B C 1
ATOM 2902 O O . TYR B 1 3 ? 5.176 20.599 -3.261 1.00 42.21 3 TYR B O 1
ATOM 2911 N N . ASP B 1 4 ? 7.161 21.179 -2.389 1.00 42.15 4 ASP B N 1
ATOM 2912 C CA . ASP B 1 4 ? 7.382 22.251 -3.348 1.00 42.01 4 ASP B CA 1
ATOM 2913 C C . ASP B 1 4 ? 7.825 21.686 -4.696 1.00 41.99 4 ASP B C 1
ATOM 2914 O O . ASP B 1 4 ? 7.513 22.257 -5.750 1.00 41.95 4 ASP B O 1
ATOM 2919 N N . LEU B 1 5 ? 8.533 20.554 -4.650 1.00 41.87 5 LEU B N 1
ATOM 2920 C CA . LEU B 1 5 ? 9.078 19.920 -5.847 1.00 41.76 5 LEU B CA 1
ATOM 2921 C C . LEU B 1 5 ? 9.123 18.398 -5.761 1.00 41.70 5 LEU B C 1
ATOM 2922 O O . LEU B 1 5 ? 9.595 17.844 -4.771 1.00 41.80 5 LEU B O 1
ATOM 2927 N N . ILE B 1 6 ? 8.638 17.735 -6.810 1.00 41.66 6 ILE B N 1
ATOM 2928 C CA . ILE B 1 6 ? 8.748 16.277 -6.942 1.00 41.61 6 ILE B CA 1
ATOM 2929 C C . ILE B 1 6 ? 9.700 15.921 -8.082 1.00 41.57 6 ILE B C 1
ATOM 2930 O O . ILE B 1 6 ? 9.549 16.407 -9.204 1.00 41.64 6 ILE B O 1
ATOM 2935 N N . ILE B 1 7 ? 10.681 15.076 -7.785 1.00 41.46 7 ILE B N 1
ATOM 2936 C CA . ILE B 1 7 ? 11.653 14.642 -8.782 1.00 41.31 7 ILE B CA 1
ATOM 2937 C C . ILE B 1 7 ? 11.396 13.184 -9.135 1.00 41.30 7 ILE B C 1
ATOM 2938 O O . ILE B 1 7 ? 11.602 12.287 -8.314 1.00 41.18 7 ILE B O 1
ATOM 2943 N N . ILE B 1 8 ? 10.937 12.968 -10.364 1.00 41.40 8 ILE B N 1
ATOM 2944 C CA . ILE B 1 8 ? 10.521 11.646 -10.824 1.00 41.52 8 ILE B CA 1
ATOM 2945 C C . ILE B 1 8 ? 11.685 10.660 -10.905 1.00 41.64 8 ILE B C 1
ATOM 2946 O O . ILE B 1 8 ? 11.524 9.483 -10.567 1.00 41.92 8 ILE B O 1
ATOM 2951 N N . GLY B 1 9 ? 12.851 11.137 -11.333 1.00 41.58 9 GLY B N 1
ATOM 2952 C CA . GLY B 1 9 ? 14.023 10.271 -11.457 1.00 41.52 9 GLY B CA 1
ATOM 2953 C C . GLY B 1 9 ? 15.269 10.830 -10.801 1.00 41.48 9 GLY B C 1
ATOM 2954 O O . GLY B 1 9 ? 15.989 11.626 -11.405 1.00 41.56 9 GLY B O 1
ATOM 2955 N N . SER B 1 10 ? 15.537 10.398 -9.571 1.00 41.38 10 SER B N 1
ATOM 2956 C CA . SER B 1 10 ? 16.707 10.874 -8.829 1.00 41.28 10 SER B CA 1
ATOM 2957 C C . SER B 1 10 ? 18.005 10.137 -9.202 1.00 41.19 10 SER B C 1
ATOM 2958 O O . SER B 1 10 ? 18.741 9.658 -8.333 1.00 41.14 10 SER B O 1
ATOM 2961 N N . GLY B 1 11 ? 18.272 10.067 -10.506 1.00 41.03 11 GLY B N 1
ATOM 2962 C CA . GLY B 1 11 ? 19.520 9.522 -11.027 1.00 40.81 11 GLY B CA 1
ATOM 2963 C C . GLY B 1 11 ? 20.580 10.598 -11.040 1.00 40.65 11 GLY B C 1
ATOM 2964 O O . GLY B 1 11 ? 20.838 11.216 -10.016 1.00 40.71 11 GLY B O 1
ATOM 2965 N N . SER B 1 12 ? 21.184 10.837 -12.200 1.00 40.52 12 SER B N 1
ATOM 2966 C CA . SER B 1 12 ? 22.252 11.833 -12.313 1.00 40.41 12 SER B CA 1
ATOM 2967 C C . SER B 1 12 ? 21.760 13.283 -12.317 1.00 40.24 12 SER B C 1
ATOM 2968 O O . SER B 1 12 ? 22.269 14.110 -11.565 1.00 40.21 12 SER B O 1
ATOM 2971 N N . VAL B 1 13 ? 20.777 13.587 -13.160 1.00 40.16 13 VAL B N 1
ATOM 2972 C CA . VAL B 1 13 ? 20.156 14.911 -13.172 1.00 40.11 13 VAL B CA 1
ATOM 2973 C C . VAL B 1 13 ? 19.362 15.108 -11.885 1.00 40.06 13 VAL B C 1
ATOM 2974 O O . VAL B 1 13 ? 19.351 16.197 -11.316 1.00 40.07 13 VAL B O 1
ATOM 2978 N N . GLY B 1 14 ? 18.717 14.035 -11.429 1.00 40.07 14 GLY B N 1
ATOM 2979 C CA . GLY B 1 14 ? 17.858 14.064 -10.249 1.00 39.98 14 GLY B CA 1
ATOM 2980 C C . GLY B 1 14 ? 18.597 14.254 -8.942 1.00 39.94 14 GLY B C 1
ATOM 2981 O O . GLY B 1 14 ? 18.172 15.047 -8.102 1.00 39.93 14 GLY B O 1
ATOM 2982 N N . ALA B 1 15 ? 19.700 13.526 -8.769 1.00 39.99 15 ALA B N 1
ATOM 2983 C CA . ALA B 1 15 ? 20.554 13.666 -7.587 1.00 40.04 15 ALA B CA 1
ATOM 2984 C C . ALA B 1 15 ? 21.040 15.101 -7.431 1.00 40.10 15 ALA B C 1
ATOM 2985 O O . ALA B 1 15 ? 21.135 15.613 -6.315 1.00 40.24 15 ALA B O 1
ATOM 2987 N N . ALA B 1 16 ? 21.343 15.742 -8.557 1.00 40.08 16 ALA B N 1
ATOM 2988 C CA . ALA B 1 16 ? 21.690 17.155 -8.573 1.00 40.09 16 ALA B CA 1
ATOM 2989 C C . ALA B 1 16 ? 20.475 17.998 -8.224 1.00 40.10 16 ALA B C 1
ATOM 2990 O O . ALA B 1 16 ? 20.538 18.853 -7.341 1.00 40.07 16 ALA B O 1
ATOM 2992 N N . ALA B 1 17 ? 19.368 17.732 -8.916 1.00 40.20 17 ALA B N 1
ATOM 2993 C CA . ALA B 1 17 ? 18.135 18.502 -8.768 1.00 40.31 17 ALA B CA 1
ATOM 2994 C C . ALA B 1 17 ? 17.684 18.587 -7.320 1.00 40.42 17 ALA B C 1
ATOM 2995 O O . ALA B 1 17 ? 17.307 19.658 -6.854 1.00 40.56 17 ALA B O 1
ATOM 2997 N N . GLY B 1 18 ? 17.742 17.457 -6.616 1.00 40.52 18 GLY B N 1
ATOM 2998 C CA . GLY B 1 18 ? 17.355 17.383 -5.210 1.00 40.53 18 GLY B CA 1
ATOM 2999 C C . GLY B 1 18 ? 18.267 18.166 -4.292 1.00 40.56 18 GLY B C 1
ATOM 3000 O O . GLY B 1 18 ? 17.800 18.963 -3.483 1.00 40.52 18 GLY B O 1
ATOM 3001 N N . TYR B 1 19 ? 19.571 17.943 -4.422 1.00 40.67 19 TYR B N 1
ATOM 3002 C CA . TYR B 1 19 ? 20.550 18.642 -3.602 1.00 40.86 19 TYR B CA 1
ATOM 3003 C C . TYR B 1 19 ? 20.396 20.159 -3.713 1.00 40.96 19 TYR B C 1
ATOM 3004 O O . TYR B 1 19 ? 20.327 20.852 -2.698 1.00 41.01 19 TYR B O 1
ATOM 3013 N N . TYR B 1 20 ? 20.329 20.662 -4.942 1.00 41.07 20 TYR B N 1
ATOM 3014 C CA . TYR B 1 20 ? 20.259 22.102 -5.172 1.00 41.22 20 TYR B CA 1
ATOM 3015 C C . TYR B 1 20 ? 18.913 22.702 -4.771 1.00 41.42 20 TYR B C 1
ATOM 3016 O O . TYR B 1 20 ? 18.869 23.799 -4.209 1.00 41.56 20 TYR B O 1
ATOM 3025 N N . ALA B 1 21 ? 17.828 21.977 -5.042 1.00 41.50 21 ALA B N 1
ATOM 3026 C CA . ALA B 1 21 ? 16.485 22.420 -4.665 1.00 41.59 21 ALA B CA 1
ATOM 3027 C C . ALA B 1 21 ? 16.298 22.475 -3.147 1.00 41.79 21 ALA B C 1
ATOM 3028 O O . ALA B 1 21 ? 15.711 23.425 -2.626 1.00 41.89 21 ALA B O 1
ATOM 3030 N N . THR B 1 22 ? 16.799 21.459 -2.445 1.00 41.96 22 THR B N 1
ATOM 3031 C CA . THR B 1 22 ? 16.716 21.419 -0.984 1.00 42.06 22 THR B CA 1
ATOM 3032 C C . THR B 1 22 ? 17.626 22.473 -0.363 1.00 42.20 22 THR B C 1
ATOM 3033 O O . THR B 1 22 ? 17.307 23.022 0.696 1.00 42.35 22 THR B O 1
ATOM 3037 N N . ARG B 1 23 ? 18.751 22.754 -1.026 1.00 42.26 23 ARG B N 1
ATOM 3038 C CA . ARG B 1 23 ? 19.678 23.794 -0.576 1.00 42.33 23 ARG B CA 1
ATOM 3039 C C . ARG B 1 23 ? 19.081 25.188 -0.766 1.00 42.28 23 ARG B C 1
ATOM 3040 O O . ARG B 1 23 ? 19.473 26.136 -0.085 1.00 42.22 23 ARG B O 1
ATOM 3048 N N . ALA B 1 24 ? 18.135 25.298 -1.697 1.00 42.35 24 ALA B N 1
ATOM 3049 C CA . ALA B 1 24 ? 17.356 26.523 -1.883 1.00 42.42 24 ALA B CA 1
ATOM 3050 C C . ALA B 1 24 ? 16.294 26.662 -0.790 1.00 42.43 24 ALA B C 1
ATOM 3051 O O . ALA B 1 24 ? 15.824 27.767 -0.503 1.00 42.45 24 ALA B O 1
ATOM 3053 N N . GLY B 1 25 ? 15.927 25.532 -0.186 1.00 42.38 25 GLY B N 1
ATOM 3054 C CA . GLY B 1 25 ? 15.019 25.506 0.957 1.00 42.33 25 GLY B CA 1
ATOM 3055 C C . GLY B 1 25 ? 13.603 25.105 0.609 1.00 42.29 25 GLY B C 1
ATOM 3056 O O . GLY B 1 25 ? 12.643 25.553 1.240 1.00 42.46 25 GLY B O 1
ATOM 3057 N N . LEU B 1 26 ? 13.474 24.251 -0.397 1.00 42.06 26 LEU B N 1
ATOM 3058 C CA . LEU B 1 26 ? 12.171 23.803 -0.837 1.00 41.90 26 LEU B CA 1
ATOM 3059 C C . LEU B 1 26 ? 11.865 22.442 -0.240 1.00 41.85 26 LEU B C 1
ATOM 3060 O O . LEU B 1 26 ? 12.758 21.614 -0.089 1.00 41.96 26 LEU B O 1
ATOM 3065 N N . ASN B 1 27 ? 10.606 22.228 0.129 1.00 41.80 27 ASN B N 1
ATOM 3066 C CA . ASN B 1 27 ? 10.159 20.922 0.583 1.00 41.78 27 ASN B CA 1
ATOM 3067 C C . ASN B 1 27 ? 10.122 19.999 -0.626 1.00 41.69 27 ASN B C 1
ATOM 3068 O O . ASN B 1 27 ? 9.252 20.132 -1.482 1.00 41.82 27 ASN B O 1
ATOM 3073 N N . VAL B 1 28 ? 11.088 19.088 -0.711 1.00 41.54 28 VAL B N 1
ATOM 3074 C CA . VAL B 1 28 ? 11.288 18.296 -1.927 1.00 41.41 28 VAL B CA 1
ATOM 3075 C C . VAL B 1 28 ? 11.100 16.796 -1.703 1.00 41.39 28 VAL B C 1
ATOM 3076 O O . VAL B 1 28 ? 11.483 16.263 -0.660 1.00 41.52 28 VAL B O 1
ATOM 3080 N N . LEU B 1 29 ? 10.498 16.130 -2.689 1.00 41.29 29 LEU B N 1
ATOM 3081 C CA . LEU B 1 29 ? 10.417 14.673 -2.715 1.00 41.16 29 LEU B CA 1
ATOM 3082 C C . LEU B 1 29 ? 11.238 14.114 -3.872 1.00 41.05 29 LEU B C 1
ATOM 3083 O O . LEU B 1 29 ? 10.977 14.415 -5.036 1.00 40.99 29 LEU B O 1
ATOM 3088 N N . MET B 1 30 ? 12.232 13.302 -3.526 1.00 41.03 30 MET B N 1
ATOM 3089 C CA . MET B 1 30 ? 13.068 12.595 -4.487 1.00 40.95 30 MET B CA 1
ATOM 3090 C C . MET B 1 30 ? 12.570 11.172 -4.677 1.00 40.97 30 MET B C 1
ATOM 3091 O O . MET B 1 30 ? 12.437 10.417 -3.709 1.00 40.86 30 MET B O 1
ATOM 3096 N N . THR B 1 31 ? 12.309 10.807 -5.927 1.00 41.04 31 THR B N 1
ATOM 3097 C CA . THR B 1 31 ? 11.844 9.464 -6.249 1.00 41.16 31 THR B CA 1
ATOM 3098 C C . THR B 1 31 ? 12.721 8.803 -7.305 1.00 41.25 31 THR B C 1
ATOM 3099 O O . THR B 1 31 ? 13.230 9.467 -8.208 1.00 41.28 31 THR B O 1
ATOM 3103 N N . ASP B 1 32 ? 12.908 7.494 -7.160 1.00 41.37 32 ASP B N 1
ATOM 3104 C CA . ASP B 1 32 ? 13.590 6.669 -8.154 1.00 41.50 32 ASP B CA 1
ATOM 3105 C C . ASP B 1 32 ? 12.960 5.286 -8.103 1.00 41.60 32 ASP B C 1
ATOM 3106 O O . ASP B 1 32 ? 12.164 5.004 -7.212 1.00 41.59 32 ASP B O 1
ATOM 3111 N N . ALA B 1 33 ? 13.301 4.432 -9.059 1.00 41.79 33 ALA B N 1
ATOM 3112 C CA . ALA B 1 33 ? 12.805 3.063 -9.060 1.00 41.96 33 ALA B CA 1
ATOM 3113 C C . ALA B 1 33 ? 13.754 2.145 -8.290 1.00 42.12 33 ALA B C 1
ATOM 3114 O O . ALA B 1 33 ? 13.320 1.169 -7.676 1.00 42.24 33 ALA B O 1
ATOM 3116 N N . HIS B 1 34 ? 15.044 2.472 -8.318 1.00 42.19 34 HIS B N 1
ATOM 3117 C CA . HIS B 1 34 ? 16.069 1.641 -7.700 1.00 42.31 34 HIS B CA 1
ATOM 3118 C C . HIS B 1 34 ? 16.831 2.421 -6.622 1.00 42.48 34 HIS B C 1
ATOM 3119 O O . HIS B 1 34 ? 16.299 3.371 -6.047 1.00 42.45 34 HIS B O 1
ATOM 3126 N N . MET B 1 35 ? 18.063 1.998 -6.339 1.00 42.71 35 MET B N 1
ATOM 3127 C CA . MET B 1 35 ? 18.971 2.740 -5.466 1.00 42.86 35 MET B CA 1
ATOM 3128 C C . MET B 1 35 ? 19.928 3.552 -6.340 1.00 42.87 35 MET B C 1
ATOM 3129 O O . MET B 1 35 ? 20.873 2.991 -6.892 1.00 42.84 35 MET B O 1
ATOM 3134 N N . PRO B 1 36 ? 19.689 4.876 -6.456 1.00 42.91 36 PRO B N 1
ATOM 3135 C CA . PRO B 1 36 ? 20.289 5.815 -7.418 1.00 42.89 36 PRO B CA 1
ATOM 3136 C C . PRO B 1 36 ? 21.697 5.498 -7.969 1.00 42.79 36 PRO B C 1
ATOM 3137 O O . PRO B 1 36 ? 21.860 5.503 -9.190 1.00 42.99 36 PRO B O 1
ATOM 3141 N N . PRO B 1 37 ? 22.713 5.262 -7.108 1.00 42.48 37 PRO B N 1
ATOM 3142 C CA . PRO B 1 37 ? 23.917 4.717 -7.742 1.00 42.20 37 PRO B CA 1
ATOM 3143 C C . PRO B 1 37 ? 23.729 3.225 -8.061 1.00 41.98 37 PRO B C 1
ATOM 3144 O O . PRO B 1 37 ? 24.165 2.361 -7.295 1.00 42.00 37 PRO B O 1
ATOM 3148 N N . HIS B 1 38 ? 23.064 2.945 -9.182 1.00 41.74 38 HIS B N 1
ATOM 3149 C CA . HIS B 1 38 ? 22.699 1.577 -9.575 1.00 41.50 38 HIS B CA 1
ATOM 3150 C C . HIS B 1 38 ? 23.108 1.213 -11.005 1.00 41.34 38 HIS B C 1
ATOM 3151 O O . HIS B 1 38 ? 23.809 1.972 -11.668 1.00 41.41 38 HIS B O 1
ATOM 3158 N N . GLN B 1 39 ? 22.646 0.054 -11.470 1.00 41.16 39 GLN B N 1
ATOM 3159 C CA . GLN B 1 39 ? 23.055 -0.499 -12.761 1.00 41.07 39 GLN B CA 1
ATOM 3160 C C . GLN B 1 39 ? 21.997 -0.379 -13.871 1.00 40.97 39 GLN B C 1
ATOM 3161 O O . GLN B 1 39 ? 22.272 -0.680 -15.034 1.00 40.84 39 GLN B O 1
ATOM 3167 N N . HIS B 1 40 ? 20.795 0.067 -13.513 1.00 40.93 40 HIS B N 1
ATOM 3168 C CA . HIS B 1 40 ? 19.670 0.108 -14.451 1.00 40.87 40 HIS B CA 1
ATOM 3169 C C . HIS B 1 40 ? 19.470 1.468 -15.131 1.00 40.79 40 HIS B C 1
ATOM 3170 O O . HIS B 1 40 ? 18.546 1.642 -15.927 1.00 40.78 40 HIS B O 1
ATOM 3177 N N . GLY B 1 41 ? 20.345 2.423 -14.824 1.00 40.73 41 GLY B N 1
ATOM 3178 C CA . GLY B 1 41 ? 20.300 3.750 -15.436 1.00 40.65 41 GLY B CA 1
ATOM 3179 C C . GLY B 1 41 ? 21.467 3.972 -16.378 1.00 40.61 41 GLY B C 1
ATOM 3180 O O . GLY B 1 41 ? 22.007 3.015 -16.932 1.00 40.71 41 GLY B O 1
ATOM 3181 N N . SER B 1 42 ? 21.857 5.232 -16.560 1.00 40.51 42 SER B N 1
ATOM 3182 C CA . SER B 1 42 ? 23.002 5.572 -17.413 1.00 40.34 42 SER B CA 1
ATOM 3183 C C . SER B 1 42 ? 24.108 6.321 -16.659 1.00 40.29 42 SER B C 1
ATOM 3184 O O . SER B 1 42 ? 24.953 6.985 -17.267 1.00 40.25 42 SER B O 1
ATOM 3187 N N . HIS B 1 43 ? 24.095 6.194 -15.335 1.00 40.20 43 HIS B N 1
ATOM 3188 C CA . HIS B 1 43 ? 25.068 6.856 -14.471 1.00 40.11 43 HIS B CA 1
ATOM 3189 C C . HIS B 1 43 ? 26.136 5.902 -13.935 1.00 40.10 43 HIS B C 1
ATOM 3190 O O . HIS B 1 43 ? 27.085 6.335 -13.280 1.00 40.17 43 HIS B O 1
ATOM 3197 N N . HIS B 1 44 ? 25.988 4.609 -14.219 1.00 40.10 44 HIS B N 1
ATOM 3198 C CA . HIS B 1 44 ? 26.956 3.604 -13.766 1.00 40.05 44 HIS B CA 1
ATOM 3199 C C . HIS B 1 44 ? 28.251 3.609 -14.593 1.00 40.18 44 HIS B C 1
ATOM 3200 O O . HIS B 1 44 ? 28.504 4.537 -15.360 1.00 40.17 44 HIS B O 1
ATOM 3207 N N . GLY B 1 45 ? 29.069 2.572 -14.431 1.00 40.33 45 GLY B N 1
ATOM 3208 C CA . GLY B 1 45 ? 30.440 2.593 -14.943 1.00 40.46 45 GLY B CA 1
ATOM 3209 C C . GLY B 1 45 ? 31.278 3.412 -13.979 1.00 40.56 45 GLY B C 1
ATOM 3210 O O . GLY B 1 45 ? 30.750 3.961 -13.006 1.00 40.66 45 GLY B O 1
ATOM 3211 N N . ASP B 1 46 ? 32.579 3.507 -14.227 1.00 40.44 46 ASP B N 1
ATOM 3212 C CA . ASP B 1 46 ? 33.438 4.217 -13.287 1.00 40.37 46 ASP B CA 1
ATOM 3213 C C . ASP B 1 46 ? 33.316 5.729 -13.458 1.00 40.18 46 ASP B C 1
ATOM 3214 O O . ASP B 1 46 ? 33.012 6.450 -12.501 1.00 40.10 46 ASP B O 1
ATOM 3219 N N . THR B 1 47 ? 33.525 6.192 -14.688 1.00 39.97 47 THR B N 1
ATOM 3220 C CA . THR B 1 47 ? 33.804 7.600 -14.945 1.00 39.66 47 THR B CA 1
ATOM 3221 C C . THR B 1 47 ? 32.992 8.181 -16.088 1.00 39.54 47 THR B C 1
ATOM 3222 O O . THR B 1 47 ? 32.584 7.465 -17.003 1.00 39.54 47 THR B O 1
ATOM 3226 N N . ARG B 1 48 ? 32.773 9.492 -16.021 1.00 39.40 48 ARG B N 1
ATOM 3227 C CA . ARG B 1 48 ? 32.200 10.256 -17.127 1.00 39.30 48 ARG B CA 1
ATOM 3228 C C . ARG B 1 48 ? 33.145 11.379 -17.548 1.00 39.33 48 ARG B C 1
ATOM 3229 O O . ARG B 1 48 ? 33.868 11.934 -16.721 1.00 39.28 48 ARG B O 1
ATOM 3237 N N . LEU B 1 49 ? 33.132 11.706 -18.835 1.00 39.26 49 LEU B N 1
ATOM 3238 C CA . LEU B 1 49 ? 34.018 12.725 -19.384 1.00 39.29 49 LEU B CA 1
ATOM 3239 C C . LEU B 1 49 ? 33.422 14.120 -19.223 1.00 39.28 49 LEU B C 1
ATOM 3240 O O . LEU B 1 49 ? 32.205 14.273 -19.140 1.00 39.16 49 LEU B O 1
ATOM 3245 N N . ILE B 1 50 ? 34.289 15.128 -19.172 1.00 39.38 50 ILE B N 1
ATOM 3246 C CA . ILE B 1 50 ? 33.860 16.528 -19.201 1.00 39.49 50 ILE B CA 1
ATOM 3247 C C . ILE B 1 50 ? 34.757 17.368 -20.111 1.00 39.62 50 ILE B C 1
ATOM 3248 O O . ILE B 1 50 ? 35.982 17.360 -19.981 1.00 39.63 50 ILE B O 1
ATOM 3253 N N . ARG B 1 51 ? 34.119 18.076 -21.041 1.00 39.81 51 ARG B N 1
ATOM 3254 C CA . ARG B 1 51 ? 34.799 18.897 -22.036 1.00 39.86 51 ARG B CA 1
ATOM 3255 C C . ARG B 1 51 ? 34.177 20.285 -22.059 1.00 39.99 51 ARG B C 1
ATOM 3256 O O . ARG B 1 51 ? 32.954 20.418 -22.096 1.00 39.98 51 ARG B O 1
ATOM 3264 N N . HIS B 1 52 ? 35.014 21.319 -22.032 1.00 40.19 52 HIS B N 1
ATOM 3265 C CA . HIS B 1 52 ? 34.514 22.696 -22.077 1.00 40.33 52 HIS B CA 1
ATOM 3266 C C . HIS B 1 52 ? 34.371 23.185 -23.513 1.00 40.41 52 HIS B C 1
ATOM 3267 O O . HIS B 1 52 ? 33.268 23.534 -23.944 1.00 40.48 52 HIS B O 1
ATOM 3274 N N . ALA B 1 53 ? 35.483 23.209 -24.244 1.00 40.50 53 ALA B N 1
ATOM 3275 C CA . ALA B 1 53 ? 35.462 23.519 -25.666 1.00 40.67 53 ALA B CA 1
ATOM 3276 C C . ALA B 1 53 ? 34.713 22.388 -26.355 1.00 40.79 53 ALA B C 1
ATOM 3277 O O . ALA B 1 53 ? 35.242 21.289 -26.535 1.00 40.81 53 ALA B O 1
ATOM 3279 N N . TYR B 1 54 ? 33.468 22.671 -26.723 1.00 41.01 54 TYR B N 1
ATOM 3280 C CA . TYR B 1 54 ? 32.515 21.622 -27.050 1.00 41.23 54 TYR B CA 1
ATOM 3281 C C . TYR B 1 54 ? 32.287 21.438 -28.545 1.00 41.31 54 TYR B C 1
ATOM 3282 O O . TYR B 1 54 ? 31.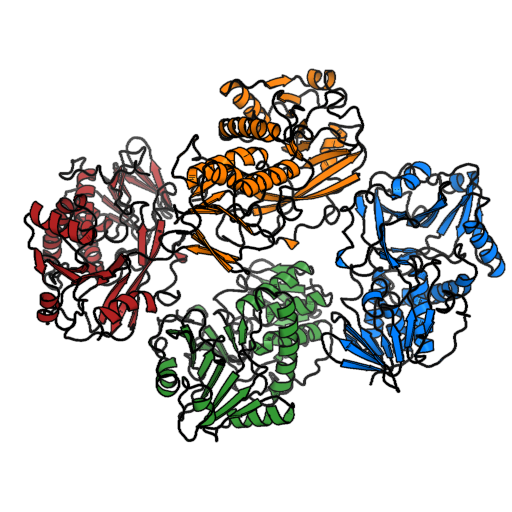702 22.297 -29.211 1.00 41.24 54 TYR B O 1
ATOM 3291 N N . GLY B 1 55 ? 32.753 20.300 -29.055 1.00 41.47 55 GLY B N 1
ATOM 3292 C CA . GLY B 1 55 ? 32.611 19.948 -30.466 1.00 41.66 55 GLY B CA 1
ATOM 3293 C C . GLY B 1 55 ? 31.177 19.751 -30.925 1.00 41.82 55 GLY B C 1
ATOM 3294 O O . GLY B 1 55 ? 30.876 19.906 -32.110 1.00 41.92 55 GLY B O 1
ATOM 3295 N N . GLU B 1 56 ? 30.292 19.410 -29.989 1.00 41.92 56 GLU B N 1
ATOM 3296 C CA . GLU B 1 56 ? 28.868 19.227 -30.282 1.00 41.92 56 GLU B CA 1
ATOM 3297 C C . GLU B 1 56 ? 28.183 20.533 -30.668 1.00 41.91 56 GLU B C 1
ATOM 3298 O O . GLU B 1 56 ? 27.163 20.522 -31.356 1.00 42.01 56 GLU B O 1
ATOM 3304 N N . GLY B 1 57 ? 28.741 21.653 -30.218 1.00 41.89 57 GLY B N 1
ATOM 3305 C CA . GLY B 1 57 ? 28.187 22.958 -30.548 1.00 42.01 57 GLY B CA 1
ATOM 3306 C C . GLY B 1 57 ? 28.584 24.053 -29.584 1.00 42.00 57 GLY B C 1
ATOM 3307 O O . GLY B 1 57 ? 28.844 23.796 -28.409 1.00 42.01 57 GLY B O 1
ATOM 3308 N N . GLU B 1 58 ? 28.628 25.280 -30.095 1.00 42.05 58 GLU B N 1
ATOM 3309 C CA . GLU B 1 58 ? 28.941 26.460 -29.294 1.00 42.07 58 GLU B CA 1
ATOM 3310 C C . GLU B 1 58 ? 27.886 26.690 -28.206 1.00 41.84 58 GLU B C 1
ATOM 3311 O O . GLU B 1 58 ? 28.212 27.138 -27.106 1.00 41.81 58 GLU B O 1
ATOM 3317 N N . LYS B 1 59 ? 26.632 26.367 -28.524 1.00 41.56 59 LYS B N 1
ATOM 3318 C CA . LYS B 1 59 ? 25.490 26.615 -27.636 1.00 41.28 59 LYS B CA 1
ATOM 3319 C C . LYS B 1 59 ? 25.643 26.063 -26.221 1.00 41.07 59 LYS B C 1
ATOM 3320 O O . LYS B 1 59 ? 25.094 26.629 -25.277 1.00 41.10 59 LYS B O 1
ATOM 3326 N N . TYR B 1 60 ? 26.396 24.973 -26.088 1.00 40.80 60 TYR B N 1
ATOM 3327 C CA . TYR B 1 60 ? 26.553 24.252 -24.820 1.00 40.50 60 TYR B CA 1
ATOM 3328 C C . TYR B 1 60 ? 27.534 24.877 -23.829 1.00 40.46 60 TYR B C 1
ATOM 3329 O O . TYR B 1 60 ? 27.450 24.626 -22.626 1.00 40.34 60 TYR B O 1
ATOM 3338 N N . VAL B 1 61 ? 28.457 25.685 -24.344 1.00 40.49 61 VAL B N 1
ATOM 3339 C CA . VAL B 1 61 ? 29.634 26.134 -23.589 1.00 40.49 61 VAL B CA 1
ATOM 3340 C C . VAL B 1 61 ? 29.344 26.885 -22.275 1.00 40.53 61 VAL B C 1
ATOM 3341 O O . VAL B 1 61 ? 29.862 26.492 -21.226 1.00 40.50 61 VAL B O 1
ATOM 3345 N N . PRO B 1 62 ? 28.514 27.951 -22.317 1.00 40.59 62 PRO B N 1
ATOM 3346 C CA . PRO B 1 62 ? 28.249 28.672 -21.065 1.00 40.58 62 PRO B CA 1
ATOM 3347 C C . PRO B 1 62 ? 27.622 27.808 -19.965 1.00 40.55 62 PRO B C 1
ATOM 3348 O O . PRO B 1 62 ? 27.796 28.103 -18.783 1.00 40.66 62 PRO B O 1
ATOM 3352 N N . LEU B 1 63 ? 26.915 26.748 -20.350 1.00 40.48 63 LEU B N 1
ATOM 3353 C CA . LEU B 1 63 ? 26.337 25.812 -19.385 1.00 40.44 63 LEU B CA 1
ATOM 3354 C C . LEU B 1 63 ? 27.417 24.951 -18.735 1.00 40.43 63 LEU B C 1
ATOM 3355 O O . LEU B 1 63 ? 27.513 24.891 -17.510 1.00 40.40 63 LEU B O 1
ATOM 3360 N N . VAL B 1 64 ? 28.230 24.297 -19.564 1.00 40.49 64 VAL B N 1
ATOM 3361 C CA . VAL B 1 64 ? 29.272 23.381 -19.090 1.00 40.51 64 VAL B CA 1
ATOM 3362 C C . VAL B 1 64 ? 30.326 24.106 -18.239 1.00 40.52 64 VAL B C 1
ATOM 3363 O O . VAL B 1 64 ? 30.978 23.498 -17.387 1.00 40.46 64 VAL B O 1
ATOM 3367 N N . LEU B 1 65 ? 30.470 25.408 -18.475 1.00 40.56 65 LEU B N 1
ATOM 3368 C CA . LEU B 1 65 ? 31.315 26.268 -17.655 1.00 40.57 65 LEU B CA 1
ATOM 3369 C C . LEU B 1 65 ? 30.701 26.505 -16.275 1.00 40.60 65 LEU B C 1
ATOM 3370 O O . LEU B 1 65 ? 31.419 26.562 -15.275 1.00 40.63 65 LEU B O 1
ATOM 3375 N N . ARG B 1 66 ? 29.375 26.639 -16.230 1.00 40.64 66 ARG B N 1
ATOM 3376 C CA . ARG B 1 66 ? 28.649 26.799 -14.972 1.00 40.65 66 ARG B CA 1
ATOM 3377 C C . ARG B 1 66 ? 28.631 25.464 -14.248 1.00 40.61 66 ARG B C 1
ATOM 3378 O O . ARG B 1 66 ? 28.642 25.414 -13.022 1.00 40.59 66 ARG B O 1
ATOM 3386 N N . ALA B 1 67 ? 28.605 24.384 -15.020 1.00 40.69 67 ALA B N 1
ATOM 3387 C CA . ALA B 1 67 ? 28.656 23.038 -14.466 1.00 40.80 67 ALA B CA 1
ATOM 3388 C C . ALA B 1 67 ? 29.977 22.797 -13.741 1.00 40.79 67 ALA B C 1
ATOM 3389 O O . ALA B 1 67 ? 29.994 22.222 -12.655 1.00 40.75 67 ALA B O 1
ATOM 3391 N N . GLN B 1 68 ? 31.068 23.262 -14.347 1.00 40.89 68 GLN B N 1
ATOM 3392 C CA . GLN B 1 68 ? 32.418 23.096 -13.807 1.00 40.92 68 GLN B CA 1
ATOM 3393 C C . GLN B 1 68 ? 32.607 23.786 -12.455 1.00 40.99 68 GLN B C 1
ATOM 3394 O O . GLN B 1 68 ? 33.285 23.249 -11.580 1.00 40.92 68 GLN B O 1
ATOM 3400 N N . MET B 1 69 ? 32.012 24.967 -12.290 1.00 41.23 69 MET B N 1
ATOM 3401 C CA . MET B 1 69 ? 31.983 25.646 -10.992 1.00 41.53 69 MET B CA 1
ATOM 3402 C C . MET B 1 69 ? 31.334 24.720 -9.960 1.00 41.54 69 MET B C 1
ATOM 3403 O O . MET B 1 69 ? 31.856 24.533 -8.858 1.00 41.62 69 MET B O 1
ATOM 3408 N N . LEU B 1 70 ? 30.194 24.142 -10.338 1.00 41.47 70 LEU B N 1
ATOM 3409 C CA . LEU B 1 70 ? 29.387 23.327 -9.434 1.00 41.38 70 LEU B CA 1
ATOM 3410 C C . LEU B 1 70 ? 30.001 21.955 -9.131 1.00 41.46 70 LEU B C 1
ATOM 3411 O O . LEU B 1 70 ? 29.740 21.376 -8.071 1.00 41.56 70 LEU B O 1
ATOM 3416 N N . TRP B 1 71 ? 30.807 21.436 -10.057 1.00 41.40 71 TRP B N 1
ATOM 3417 C CA . TRP B 1 71 ? 31.554 20.205 -9.820 1.00 41.32 71 TRP B CA 1
ATOM 3418 C C . TRP B 1 71 ? 32.703 20.469 -8.856 1.00 41.47 71 TRP B C 1
ATOM 3419 O O . TRP B 1 71 ? 32.977 19.650 -7.977 1.00 41.54 71 TRP B O 1
ATOM 3430 N N . ASP B 1 72 ? 33.367 21.612 -9.034 1.00 41.60 72 ASP B N 1
ATOM 3431 C CA . ASP B 1 72 ? 34.445 22.053 -8.146 1.00 41.75 72 ASP B CA 1
ATOM 3432 C C . ASP B 1 72 ? 33.946 22.212 -6.711 1.00 41.88 72 ASP B C 1
ATOM 3433 O O . ASP B 1 72 ? 34.589 21.740 -5.771 1.00 41.90 72 ASP B O 1
ATOM 3438 N N . GLU B 1 73 ? 32.800 22.876 -6.558 1.00 41.99 73 GLU B N 1
ATOM 3439 C CA . GLU B 1 73 ? 32.173 23.080 -5.250 1.00 42.13 73 GLU B CA 1
ATOM 3440 C C . GLU B 1 73 ? 31.787 21.754 -4.601 1.00 42.17 73 GLU B C 1
ATOM 3441 O O . GLU B 1 73 ? 31.932 21.584 -3.390 1.00 42.17 73 GLU B O 1
ATOM 3447 N N . LEU B 1 74 ? 31.298 20.824 -5.419 1.00 42.23 74 LEU B N 1
ATOM 3448 C CA . LEU B 1 74 ? 30.899 19.503 -4.951 1.00 42.38 74 LEU B CA 1
ATOM 3449 C C . LEU B 1 74 ? 32.121 18.703 -4.510 1.00 42.52 74 LEU B C 1
ATOM 3450 O O . LEU B 1 74 ? 32.100 18.042 -3.470 1.00 42.49 74 LEU B O 1
ATOM 3455 N N . SER B 1 75 ? 33.185 18.774 -5.306 1.00 42.69 75 SER B N 1
ATOM 3456 C CA . SER B 1 75 ? 34.414 18.038 -5.027 1.00 42.86 75 SER B CA 1
ATOM 3457 C C . SER B 1 75 ? 35.019 18.419 -3.680 1.00 43.10 75 SER B C 1
ATOM 3458 O O . SER B 1 75 ? 35.594 17.571 -3.000 1.00 43.15 75 SER B O 1
ATOM 3461 N N . ARG B 1 76 ? 34.874 19.691 -3.304 1.00 43.36 76 ARG B N 1
ATOM 3462 C CA . ARG B 1 76 ? 35.380 20.198 -2.028 1.00 43.68 76 ARG B CA 1
ATOM 3463 C C . ARG B 1 76 ? 34.850 19.434 -0.814 1.00 43.87 76 ARG B C 1
ATOM 3464 O O . ARG B 1 76 ? 35.572 19.255 0.171 1.00 43.91 76 ARG B O 1
ATOM 3472 N N . HIS B 1 77 ? 33.599 18.978 -0.894 1.00 44.09 77 HIS B N 1
ATOM 3473 C CA . HIS B 1 77 ? 32.974 18.198 0.182 1.00 44.33 77 HIS B CA 1
ATOM 3474 C C . HIS B 1 77 ? 33.730 16.908 0.508 1.00 44.50 77 HIS B C 1
ATOM 3475 O O . HIS B 1 77 ? 33.799 16.505 1.668 1.00 44.63 77 HIS B O 1
ATOM 3482 N N . ASN B 1 78 ? 34.300 16.272 -0.512 1.00 44.71 78 ASN B N 1
ATOM 3483 C CA . ASN B 1 78 ? 35.056 15.038 -0.324 1.00 44.90 78 ASN B CA 1
ATOM 3484 C C . ASN B 1 78 ? 36.535 15.219 -0.661 1.00 45.02 78 ASN B C 1
ATOM 3485 O O . ASN B 1 78 ? 36.902 15.405 -1.826 1.00 45.08 78 ASN B O 1
ATOM 3490 N N . GLU B 1 79 ? 37.378 15.152 0.366 1.00 45.12 79 GLU B N 1
ATOM 3491 C CA . GLU B 1 79 ? 38.827 15.299 0.190 1.00 45.24 79 GLU B CA 1
ATOM 3492 C C . GLU B 1 79 ? 39.455 13.990 -0.301 1.00 45.13 79 GLU B C 1
ATOM 3493 O O . GLU B 1 79 ? 40.267 13.998 -1.230 1.00 45.14 79 GLU B O 1
ATOM 3499 N N . ASP B 1 80 ? 39.060 12.879 0.325 1.00 44.96 80 ASP B N 1
ATOM 3500 C CA . ASP B 1 80 ? 39.593 11.539 0.031 1.00 44.79 80 ASP B CA 1
ATOM 3501 C C . ASP B 1 80 ? 39.426 11.107 -1.423 1.00 44.52 80 ASP B C 1
ATOM 3502 O O . ASP B 1 80 ? 40.348 10.550 -2.021 1.00 44.49 80 ASP B O 1
ATOM 3507 N N . ASP B 1 81 ? 38.244 11.356 -1.976 1.00 44.17 81 ASP B N 1
ATOM 3508 C CA . ASP B 1 81 ? 37.944 10.990 -3.352 1.00 43.81 81 ASP B CA 1
ATOM 3509 C C . ASP B 1 81 ? 37.489 12.201 -4.152 1.00 43.49 81 ASP B C 1
ATOM 3510 O O . ASP B 1 81 ? 36.409 12.745 -3.903 1.00 43.57 81 ASP B O 1
ATOM 3515 N N . PRO B 1 82 ? 38.318 12.638 -5.114 1.00 43.12 82 PRO B N 1
ATOM 3516 C CA . PRO B 1 82 ? 37.955 13.757 -5.967 1.00 42.85 82 PRO B CA 1
ATOM 3517 C C . PRO B 1 82 ? 36.881 13.322 -6.948 1.00 42.60 82 PRO B C 1
ATOM 3518 O O . PRO B 1 82 ? 37.060 12.327 -7.657 1.00 42.68 82 PRO B O 1
ATOM 3522 N N . ILE B 1 83 ? 35.767 14.049 -6.968 1.00 42.22 83 ILE B N 1
ATOM 3523 C CA . ILE B 1 83 ? 34.701 13.778 -7.925 1.00 41.82 83 ILE B CA 1
ATOM 3524 C C . ILE B 1 83 ? 35.160 14.194 -9.316 1.00 41.60 83 ILE B C 1
ATOM 3525 O O . ILE B 1 83 ? 34.878 13.503 -10.290 1.00 41.58 83 ILE B O 1
ATOM 3530 N N . PHE B 1 84 ? 35.872 15.316 -9.396 1.00 41.39 84 PHE B N 1
ATOM 3531 C CA . PHE B 1 84 ? 36.477 15.766 -10.648 1.00 41.29 84 PHE B CA 1
ATOM 3532 C C . PHE B 1 84 ? 37.989 15.593 -10.616 1.00 41.32 84 PHE B C 1
ATOM 3533 O O . PHE B 1 84 ? 38.646 15.980 -9.650 1.00 41.44 84 PHE B O 1
ATOM 3541 N N . VAL B 1 85 ? 38.526 15.014 -11.685 1.00 41.26 85 VAL B N 1
ATOM 3542 C CA . VAL B 1 85 ? 39.957 14.802 -11.832 1.00 41.24 85 VAL B CA 1
ATOM 3543 C C . VAL B 1 85 ? 40.427 15.584 -13.047 1.00 41.34 85 VAL B C 1
ATOM 3544 O O . VAL B 1 85 ? 39.913 15.393 -14.145 1.00 41.40 85 VAL B O 1
ATOM 3548 N N . ARG B 1 86 ? 41.403 16.464 -12.846 1.00 41.55 86 ARG B N 1
ATOM 3549 C CA . ARG B 1 86 ? 41.893 17.342 -13.911 1.00 41.68 86 ARG B CA 1
ATOM 3550 C C . ARG B 1 86 ? 42.972 16.658 -14.750 1.00 41.46 86 ARG B C 1
ATOM 3551 O O . ARG B 1 86 ? 44.122 17.101 -14.796 1.00 41.37 86 ARG B O 1
ATOM 3559 N N . SER B 1 87 ? 42.582 15.576 -15.418 1.00 41.33 87 SER B N 1
ATOM 3560 C CA . SER B 1 87 ? 43.495 14.793 -16.248 1.00 41.20 87 SER B CA 1
ATOM 3561 C C . SER B 1 87 ? 43.820 15.488 -17.564 1.00 41.12 87 SER B C 1
ATOM 3562 O O . SER B 1 87 ? 44.878 15.259 -18.148 1.00 41.17 87 SER B O 1
ATOM 3565 N N . GLY B 1 88 ? 42.903 16.337 -18.017 1.00 41.01 88 GLY B N 1
ATOM 3566 C CA . GLY B 1 88 ? 43.002 16.956 -19.329 1.00 40.84 88 GLY B CA 1
ATOM 3567 C C . GLY B 1 88 ? 42.270 16.107 -20.347 1.00 40.79 88 GLY B C 1
ATOM 3568 O O . GLY B 1 88 ? 42.092 14.904 -20.148 1.00 40.76 88 GLY B O 1
ATOM 3569 N N . VAL B 1 89 ? 41.828 16.738 -21.429 1.00 40.75 89 VAL B N 1
ATOM 3570 C CA . VAL B 1 89 ? 41.135 16.041 -22.505 1.00 40.72 89 VAL B CA 1
ATOM 3571 C C . VAL B 1 89 ? 41.774 16.421 -23.832 1.00 40.73 89 VAL B C 1
ATOM 3572 O O . VAL B 1 89 ? 41.843 17.601 -24.174 1.00 40.78 89 VAL B O 1
ATOM 3576 N N . ILE B 1 90 ? 42.248 15.419 -24.567 1.00 40.76 90 ILE B N 1
ATOM 3577 C CA . ILE B 1 90 ? 42.854 15.653 -25.876 1.00 40.76 90 ILE B CA 1
ATOM 3578 C C . ILE B 1 90 ? 41.892 15.263 -26.998 1.00 40.78 90 ILE B C 1
ATOM 3579 O O . ILE B 1 90 ? 41.399 14.135 -27.046 1.00 40.73 90 ILE B O 1
ATOM 3584 N N . ASN B 1 91 ? 41.617 16.212 -27.886 1.00 40.81 91 ASN B N 1
ATOM 3585 C CA . ASN B 1 91 ? 40.678 15.991 -28.978 1.00 40.85 91 ASN B CA 1
ATOM 3586 C C . ASN B 1 91 ? 41.381 15.659 -30.295 1.00 40.82 91 ASN B C 1
ATOM 3587 O O . ASN B 1 91 ? 42.089 16.493 -30.864 1.00 40.80 91 ASN B O 1
ATOM 3592 N N . LEU B 1 92 ? 41.178 14.430 -30.763 1.00 40.77 92 LEU B N 1
ATOM 3593 C CA . LEU B 1 92 ? 41.837 13.922 -31.963 1.00 40.73 92 LEU B CA 1
ATOM 3594 C C . LEU B 1 92 ? 40.879 13.783 -33.133 1.00 40.78 92 LEU B C 1
ATOM 3595 O O . LEU B 1 92 ? 39.689 13.504 -32.951 1.00 40.83 92 LEU B O 1
ATOM 3600 N N . GLY B 1 93 ? 41.415 13.966 -34.336 1.00 40.75 93 GLY B N 1
ATOM 3601 C CA . GLY B 1 93 ? 40.634 13.856 -35.558 1.00 40.81 93 GLY B CA 1
ATOM 3602 C C . GLY B 1 93 ? 41.353 14.456 -36.747 1.00 40.87 93 GLY B C 1
ATOM 3603 O O . GLY B 1 93 ? 42.379 15.114 -36.580 1.00 40.79 93 GLY B O 1
ATOM 3604 N N . PRO B 1 94 ? 40.823 14.227 -37.963 1.00 41.02 94 PRO B N 1
ATOM 3605 C CA . PRO B 1 94 ? 41.426 14.792 -39.162 1.00 41.22 94 PRO B CA 1
ATOM 3606 C C . PRO B 1 94 ? 41.222 16.304 -39.237 1.00 41.49 94 PRO B C 1
ATOM 3607 O O . PRO B 1 94 ? 40.280 16.836 -38.637 1.00 41.52 94 PRO B O 1
ATOM 3611 N N . ALA B 1 95 ? 42.104 16.975 -39.976 1.00 41.69 95 ALA B N 1
ATOM 3612 C CA . ALA B 1 95 ? 42.092 18.432 -40.113 1.00 41.89 95 ALA B CA 1
ATOM 3613 C C . ALA B 1 95 ? 40.709 19.019 -40.401 1.00 41.99 95 ALA B C 1
ATOM 3614 O O . ALA B 1 95 ? 40.331 20.044 -39.831 1.00 42.03 95 ALA B O 1
ATOM 3616 N N . ASP B 1 96 ? 39.957 18.355 -41.273 1.00 42.11 96 ASP B N 1
ATOM 3617 C CA . ASP B 1 96 ? 38.679 18.882 -41.743 1.00 42.37 96 ASP B CA 1
ATOM 3618 C C . ASP B 1 96 ? 37.457 18.198 -41.121 1.00 42.26 96 ASP B C 1
ATOM 3619 O O . ASP B 1 96 ? 36.603 17.669 -41.840 1.00 42.27 96 ASP B O 1
ATOM 3624 N N . SER B 1 97 ? 37.365 18.233 -39.791 1.00 42.15 97 SER B N 1
ATOM 3625 C CA . SER B 1 97 ? 36.235 17.628 -39.077 1.00 41.93 97 SER B CA 1
ATOM 3626 C C . SER B 1 97 ? 35.315 18.671 -38.450 1.00 41.85 97 SER B C 1
ATOM 3627 O O . SER B 1 97 ? 35.782 19.644 -37.852 1.00 41.83 97 SER B O 1
ATOM 3630 N N . THR B 1 98 ? 34.008 18.445 -38.579 1.00 41.76 98 THR B N 1
ATOM 3631 C CA . THR B 1 98 ? 32.984 19.325 -38.001 1.00 41.68 98 THR B CA 1
ATOM 3632 C C . THR B 1 98 ? 33.134 19.500 -36.488 1.00 41.65 98 THR B C 1
ATOM 3633 O O . THR B 1 98 ? 32.837 20.567 -35.946 1.00 41.59 98 THR B O 1
ATOM 3635 N N . PHE B 1 99 ? 33.605 18.445 -35.825 1.00 41.64 99 PHE B N 1
ATOM 3636 C CA . PHE B 1 99 ? 33.755 18.412 -34.370 1.00 41.52 99 PHE B CA 1
ATOM 3637 C C . PHE B 1 99 ? 34.892 19.310 -33.877 1.00 41.48 99 PHE B C 1
ATOM 3638 O O . PHE B 1 99 ? 34.662 20.204 -33.062 1.00 41.51 99 PHE B O 1
ATOM 3646 N N . LEU B 1 100 ? 36.107 19.076 -34.373 1.00 41.41 100 LEU B N 1
ATOM 3647 C CA . LEU B 1 100 ? 37.277 19.856 -33.949 1.00 41.36 100 LEU B CA 1
ATOM 3648 C C . LEU B 1 100 ? 37.143 21.339 -34.282 1.00 41.34 100 LEU B C 1
ATOM 3649 O O . LEU B 1 100 ? 37.719 22.185 -33.596 1.00 41.35 100 LEU B O 1
ATOM 3654 N N . ALA B 1 101 ? 36.381 21.640 -35.333 1.00 41.35 101 ALA B N 1
ATOM 3655 C CA . ALA B 1 101 ? 36.097 23.016 -35.730 1.00 41.35 101 ALA B CA 1
ATOM 3656 C C . ALA B 1 101 ? 35.344 23.764 -34.633 1.00 41.35 101 ALA B C 1
ATOM 3657 O O . ALA B 1 101 ? 35.636 24.931 -34.356 1.00 41.39 101 ALA B O 1
ATOM 3659 N N . ASN B 1 102 ? 34.383 23.082 -34.010 1.00 41.35 102 ASN B N 1
ATOM 3660 C CA . ASN B 1 102 ? 33.588 23.662 -32.930 1.00 41.32 102 ASN B CA 1
ATOM 3661 C C . ASN B 1 102 ? 34.329 23.725 -31.601 1.00 41.34 102 ASN B C 1
ATOM 3662 O O . ASN B 1 102 ? 33.970 24.506 -30.722 1.00 41.36 102 ASN B O 1
ATOM 3667 N N . VAL B 1 103 ? 35.359 22.897 -31.461 1.00 41.35 103 VAL B N 1
ATOM 3668 C CA . VAL B 1 103 ? 36.227 22.953 -30.296 1.00 41.36 103 VAL B CA 1
ATOM 3669 C C . VAL B 1 103 ? 37.095 24.205 -30.410 1.00 41.58 103 VAL B C 1
ATOM 3670 O O . VAL B 1 103 ? 37.264 24.943 -29.437 1.00 41.59 103 VAL B O 1
ATOM 3674 N N . ALA B 1 104 ? 37.609 24.449 -31.616 1.00 41.88 104 ALA B N 1
ATOM 3675 C CA . ALA B 1 104 ? 38.460 25.609 -31.899 1.00 42.11 104 ALA B CA 1
ATOM 3676 C C . ALA B 1 104 ? 37.681 26.910 -31.770 1.00 42.26 104 ALA B C 1
ATOM 3677 O O . ALA B 1 104 ? 38.133 27.849 -31.109 1.00 42.28 104 ALA B O 1
ATOM 3679 N N . HIS B 1 105 ? 36.508 26.945 -32.398 1.00 42.40 105 HIS B N 1
ATOM 3680 C CA . HIS B 1 105 ? 35.615 28.094 -32.345 1.00 42.69 105 HIS B CA 1
ATOM 3681 C C . HIS B 1 105 ? 35.206 28.436 -30.910 1.00 42.83 105 HIS B C 1
ATOM 3682 O O . HIS B 1 105 ? 35.296 29.592 -30.491 1.00 42.86 105 HIS B O 1
ATOM 3689 N N . SER B 1 106 ? 34.773 27.422 -30.162 1.00 43.01 106 SER B N 1
ATOM 3690 C CA . SER B 1 106 ? 34.358 27.594 -28.769 1.00 43.16 106 SER B CA 1
ATOM 3691 C C . SER B 1 106 ? 35.484 28.123 -27.892 1.00 43.22 106 SER B C 1
ATOM 3692 O O . SER B 1 106 ? 35.252 28.981 -27.039 1.00 43.33 106 SER B O 1
ATOM 3695 N N . ALA B 1 107 ? 36.693 27.604 -28.111 1.00 43.29 107 ALA B N 1
ATOM 3696 C CA . ALA B 1 107 ? 37.886 28.031 -27.377 1.00 43.36 107 ALA B CA 1
ATOM 3697 C C . ALA B 1 107 ? 38.138 29.527 -27.552 1.00 43.45 107 ALA B C 1
ATOM 3698 O O . ALA B 1 107 ? 38.373 30.242 -26.573 1.00 43.35 107 ALA B O 1
ATOM 3700 N N . GLU B 1 108 ? 38.073 29.983 -28.803 1.00 43.54 108 GLU B N 1
ATOM 3701 C CA . GLU B 1 108 ? 38.259 31.390 -29.148 1.00 43.63 108 GLU B CA 1
ATOM 3702 C C . GLU B 1 108 ? 37.224 32.254 -28.439 1.00 43.57 108 GLU B C 1
ATOM 3703 O O . GLU B 1 108 ? 37.572 33.095 -27.611 1.00 43.53 108 GLU B O 1
ATOM 3709 N N . GLN B 1 109 ? 35.955 32.003 -28.754 1.00 43.63 109 GLN B N 1
ATOM 3710 C CA . GLN B 1 109 ? 34.818 32.762 -28.232 1.00 43.62 109 GLN B CA 1
ATOM 3711 C C . GLN B 1 109 ? 34.842 32.972 -26.722 1.00 43.53 109 GLN B C 1
ATOM 3712 O O . GLN B 1 109 ? 34.714 34.101 -26.256 1.00 43.68 109 GLN B O 1
ATOM 3718 N N . TRP B 1 110 ? 35.010 31.891 -25.966 1.00 43.39 110 TRP B N 1
ATOM 3719 C CA . TRP B 1 110 ? 35.002 31.976 -24.504 1.00 43.32 110 TRP B CA 1
ATOM 3720 C C . TRP B 1 110 ? 36.396 32.006 -23.857 1.00 43.21 110 TRP B C 1
ATOM 3721 O O . TRP B 1 110 ? 36.534 31.765 -22.653 1.00 43.15 110 TRP B O 1
ATOM 3732 N N . GLN B 1 111 ? 37.413 32.317 -24.663 1.00 43.08 111 GLN B N 1
ATOM 3733 C CA . GLN B 1 111 ? 38.798 32.476 -24.200 1.00 42.99 111 GLN B CA 1
ATOM 3734 C C . GLN B 1 111 ? 39.312 31.257 -23.422 1.00 42.85 111 GLN B C 1
ATOM 3735 O O . GLN B 1 111 ? 40.040 31.396 -22.439 1.00 42.90 111 GLN B O 1
ATOM 3741 N N . LEU B 1 112 ? 38.935 30.066 -23.877 1.00 42.70 112 LEU B N 1
ATOM 3742 C CA . LEU B 1 112 ? 39.235 28.828 -23.160 1.00 42.62 112 LEU B CA 1
ATOM 3743 C C . LEU B 1 112 ? 40.671 28.380 -23.388 1.00 42.64 112 LEU B C 1
ATOM 3744 O O . LEU B 1 112 ? 41.218 28.572 -24.472 1.00 42.69 112 LEU B O 1
ATOM 3749 N N . ASN B 1 113 ? 41.277 27.784 -22.364 1.00 42.69 113 ASN B N 1
ATOM 3750 C CA . ASN B 1 113 ? 42.656 27.308 -22.456 1.00 42.74 113 ASN B CA 1
ATOM 3751 C C . ASN B 1 113 ? 42.743 26.030 -23.281 1.00 42.71 113 ASN B C 1
ATOM 3752 O O . ASN B 1 113 ? 42.753 24.922 -22.737 1.00 42.61 113 ASN B O 1
ATOM 3757 N N . VAL 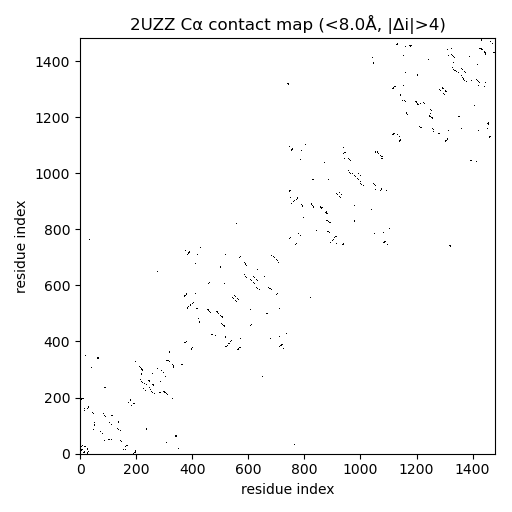B 1 114 ? 42.791 26.200 -24.601 1.00 42.79 114 VAL B N 1
ATOM 3758 C CA . VAL B 1 114 ? 42.912 25.083 -25.538 1.00 42.81 114 VAL B CA 1
ATOM 3759 C C . VAL B 1 114 ? 44.072 25.331 -26.497 1.00 42.90 114 VAL B C 1
ATOM 3760 O O . VAL B 1 114 ? 44.171 26.400 -27.101 1.00 42.92 114 VAL B O 1
ATOM 3764 N N . GLU B 1 115 ? 44.949 24.339 -26.617 1.00 42.99 115 GLU B N 1
ATOM 3765 C CA . GLU B 1 115 ? 46.098 24.412 -27.508 1.00 43.11 115 GLU B CA 1
ATOM 3766 C C . GLU B 1 115 ? 45.827 23.605 -28.771 1.00 43.15 115 GLU B C 1
ATOM 3767 O O . GLU B 1 115 ? 45.292 22.500 -28.702 1.00 43.21 115 GLU B O 1
ATOM 3773 N N . LYS B 1 116 ? 46.190 24.168 -29.922 1.00 43.24 116 LYS B N 1
ATOM 3774 C CA . LYS B 1 116 ? 46.068 23.471 -31.203 1.00 43.30 116 LYS B CA 1
ATOM 3775 C C . LYS B 1 116 ? 47.355 22.717 -31.507 1.00 43.22 116 LYS B C 1
ATOM 3776 O O . LYS B 1 116 ? 48.394 23.325 -31.757 1.00 43.22 116 LYS B O 1
ATOM 3782 N N . LEU B 1 117 ? 47.278 21.391 -31.483 1.00 43.29 117 LEU B N 1
ATOM 3783 C CA . LEU B 1 117 ? 48.465 20.549 -31.628 1.00 43.37 117 LEU B CA 1
ATOM 3784 C C . LEU B 1 117 ? 48.652 19.929 -33.008 1.00 43.47 117 LEU B C 1
ATOM 3785 O O . LEU B 1 117 ? 47.708 19.440 -33.637 1.00 43.29 117 LEU B O 1
ATOM 3790 N N . ASP B 1 118 ? 49.904 19.963 -33.450 1.00 43.68 118 ASP B N 1
ATOM 3791 C CA . ASP B 1 118 ? 50.349 19.364 -34.696 1.00 43.79 118 ASP B CA 1
ATOM 3792 C C . ASP B 1 118 ? 50.307 17.842 -34.586 1.00 43.80 118 ASP B C 1
ATOM 3793 O O . ASP B 1 118 ? 50.432 17.292 -33.488 1.00 43.96 118 ASP B O 1
ATOM 3798 N N . ALA B 1 119 ? 50.136 17.167 -35.719 1.00 43.72 119 ALA B N 1
ATOM 3799 C CA . ALA B 1 119 ? 50.211 15.707 -35.766 1.00 43.67 119 ALA B CA 1
ATOM 3800 C C . ALA B 1 119 ? 51.546 15.207 -35.216 1.00 43.65 119 ALA B C 1
ATOM 3801 O O . ALA B 1 119 ? 51.598 14.195 -34.516 1.00 43.66 119 ALA B O 1
ATOM 3803 N N . GLN B 1 120 ? 52.616 15.928 -35.539 1.00 43.65 120 GLN B N 1
ATOM 3804 C CA . GLN B 1 120 ? 53.948 15.638 -35.016 1.00 43.67 120 GLN B CA 1
ATOM 3805 C C . GLN B 1 120 ? 54.012 15.942 -33.520 1.00 43.51 120 GLN B C 1
ATOM 3806 O O . GLN B 1 120 ? 54.650 15.208 -32.760 1.00 43.52 120 GLN B O 1
ATOM 3812 N N . GLY B 1 121 ? 53.342 17.021 -33.114 1.00 43.24 121 GLY B N 1
ATOM 3813 C CA . GLY B 1 121 ? 53.359 17.495 -31.732 1.00 43.02 121 GLY B CA 1
ATOM 3814 C C . GLY B 1 121 ? 52.714 16.560 -30.725 1.00 42.88 121 GLY B C 1
ATOM 3815 O O . GLY B 1 121 ? 53.250 16.350 -29.636 1.00 42.80 121 GLY B O 1
ATOM 3816 N N . ILE B 1 122 ? 51.561 16.004 -31.091 1.00 42.79 122 ILE B N 1
ATOM 3817 C CA . ILE B 1 122 ? 50.841 15.071 -30.224 1.00 42.70 122 ILE B CA 1
ATOM 3818 C C . ILE B 1 122 ? 51.638 13.805 -29.946 1.00 42.58 122 ILE B C 1
ATOM 3819 O O . ILE B 1 122 ? 51.686 13.337 -28.812 1.00 42.63 122 ILE B O 1
ATOM 3824 N N . MET B 1 123 ? 52.269 13.267 -30.985 1.00 42.45 123 MET B N 1
ATOM 3825 C CA . MET B 1 123 ? 53.079 12.061 -30.857 1.00 42.30 123 MET B CA 1
ATOM 3826 C C . MET B 1 123 ? 54.377 12.326 -30.093 1.00 42.25 123 MET B C 1
ATOM 3827 O O . MET B 1 123 ? 54.868 11.457 -29.376 1.00 42.24 123 MET B O 1
ATOM 3832 N N . ALA B 1 124 ? 54.912 13.536 -30.237 1.00 42.21 124 ALA B N 1
ATOM 3833 C CA . ALA B 1 124 ? 56.096 13.962 -29.493 1.00 42.20 124 ALA B CA 1
ATOM 3834 C C . ALA B 1 124 ? 55.817 14.040 -27.991 1.00 42.21 124 ALA B C 1
ATOM 3835 O O . ALA B 1 124 ? 56.619 13.577 -27.178 1.00 42.20 124 ALA B O 1
ATOM 3837 N N . ARG B 1 125 ? 54.673 14.626 -27.642 1.00 42.23 125 ARG B N 1
ATOM 3838 C CA . ARG B 1 125 ? 54.274 14.824 -26.253 1.00 42.14 125 ARG B CA 1
ATOM 3839 C C . ARG B 1 125 ? 53.715 13.542 -25.651 1.00 42.13 125 ARG B C 1
ATOM 3840 O O . ARG B 1 125 ? 54.103 13.147 -24.554 1.00 42.29 125 ARG B O 1
ATOM 3848 N N . TRP B 1 126 ? 52.792 12.904 -26.363 1.00 42.02 126 TRP B N 1
ATOM 3849 C CA . TRP B 1 126 ? 52.271 11.609 -25.950 1.00 41.98 126 TRP B CA 1
ATOM 3850 C C . TRP B 1 126 ? 52.743 10.542 -26.924 1.00 42.03 126 TRP B C 1
ATOM 3851 O O . TRP B 1 126 ? 52.142 10.362 -27.988 1.00 42.14 126 TRP B O 1
ATOM 3862 N N . PRO B 1 127 ? 53.833 9.837 -26.562 1.00 42.00 127 PRO B N 1
ATOM 3863 C CA . PRO B 1 127 ? 54.512 8.873 -27.434 1.00 41.90 127 PRO B CA 1
ATOM 3864 C C . PRO B 1 127 ? 53.631 7.697 -27.849 1.00 41.80 127 PRO B C 1
ATOM 3865 O O . PRO B 1 127 ? 53.788 7.176 -28.953 1.00 41.69 127 PRO B O 1
ATOM 3869 N N . GLU B 1 128 ? 52.709 7.306 -26.970 1.00 41.82 128 GLU B N 1
ATOM 3870 C CA . GLU B 1 128 ? 51.833 6.144 -27.180 1.00 41.77 128 GLU B CA 1
ATOM 3871 C C . GLU B 1 128 ? 50.598 6.428 -28.048 1.00 41.73 128 GLU B C 1
ATOM 3872 O O . GLU B 1 128 ? 49.821 5.519 -28.347 1.00 41.65 128 GLU B O 1
ATOM 3878 N N . ILE B 1 129 ? 50.427 7.686 -28.448 1.00 41.78 129 ILE B N 1
ATOM 3879 C CA . ILE B 1 129 ? 49.396 8.065 -29.412 1.00 41.86 129 ILE B CA 1
ATOM 3880 C C . ILE B 1 129 ? 49.975 8.033 -30.831 1.00 41.97 129 ILE B C 1
ATOM 3881 O O . ILE B 1 129 ? 51.011 8.638 -31.101 1.00 41.89 129 ILE B O 1
ATOM 3886 N N . ARG B 1 130 ? 49.304 7.308 -31.723 1.00 42.17 130 ARG B N 1
ATOM 3887 C CA . ARG B 1 130 ? 49.739 7.175 -33.108 1.00 42.51 130 ARG B CA 1
ATOM 3888 C C . ARG B 1 130 ? 48.653 7.692 -34.046 1.00 42.50 130 ARG B C 1
ATOM 3889 O O . ARG B 1 130 ? 47.564 7.122 -34.126 1.00 42.61 130 ARG B O 1
ATOM 3897 N N . VAL B 1 131 ? 48.954 8.785 -34.741 1.00 42.43 131 VAL B N 1
ATOM 3898 C CA . VAL B 1 131 ? 48.003 9.413 -35.655 1.00 42.29 131 VAL B CA 1
ATOM 3899 C C . VAL B 1 131 ? 48.637 9.631 -37.026 1.00 42.30 131 VAL B C 1
ATOM 3900 O O . VAL B 1 131 ? 49.850 9.838 -37.115 1.00 42.32 131 VAL B O 1
ATOM 3904 N N . PRO B 1 132 ? 47.824 9.576 -38.102 1.00 42.32 132 PRO B N 1
ATOM 3905 C CA . PRO B 1 132 ? 48.319 9.969 -39.422 1.00 42.29 132 PRO B CA 1
ATOM 3906 C C . PRO B 1 132 ? 48.809 11.411 -39.406 1.00 42.30 132 PRO B C 1
ATOM 3907 O O . PRO B 1 132 ? 48.347 12.212 -38.592 1.00 42.24 132 PRO B O 1
ATOM 3911 N N . ASP B 1 133 ? 49.739 11.730 -40.301 1.00 42.35 133 ASP B N 1
ATOM 3912 C CA . ASP B 1 133 ? 50.390 13.045 -40.324 1.00 42.47 133 ASP B CA 1
ATOM 3913 C C . ASP B 1 133 ? 49.454 14.219 -40.640 1.00 42.38 133 ASP B C 1
ATOM 3914 O O . ASP B 1 133 ? 49.777 15.368 -40.339 1.00 42.30 133 ASP B O 1
ATOM 3919 N N . ASN B 1 134 ? 48.298 13.926 -41.232 1.00 42.36 134 ASN B N 1
ATOM 3920 C CA . ASN B 1 134 ? 47.322 14.962 -41.566 1.00 42.36 134 ASN B CA 1
ATOM 3921 C C . ASN B 1 134 ? 46.392 15.294 -40.399 1.00 42.29 134 ASN B C 1
ATOM 3922 O O . ASN B 1 134 ? 45.569 16.208 -40.492 1.00 42.37 134 ASN B O 1
ATOM 3927 N N . TYR B 1 135 ? 46.532 14.548 -39.307 1.00 42.21 135 TYR B N 1
ATOM 3928 C CA . TYR B 1 135 ? 45.674 14.712 -38.133 1.00 42.18 135 TYR B CA 1
ATOM 3929 C C . TYR B 1 135 ? 45.964 15.979 -37.329 1.00 42.11 135 TYR B C 1
ATOM 3930 O O . TYR B 1 135 ? 47.057 16.545 -37.403 1.00 42.21 135 TYR B O 1
ATOM 3939 N N . ILE B 1 136 ? 44.958 16.420 -36.578 1.00 41.96 136 ILE B N 1
ATOM 3940 C CA . ILE B 1 136 ? 45.035 17.624 -35.753 1.00 41.79 136 ILE B CA 1
ATOM 3941 C C . ILE B 1 136 ? 44.577 17.294 -34.333 1.00 41.65 136 ILE B C 1
ATOM 3942 O O . ILE B 1 136 ? 43.638 16.517 -34.137 1.00 41.68 136 ILE B O 1
ATOM 3947 N N . GLY B 1 137 ? 45.254 17.879 -33.350 1.00 41.47 137 GLY B N 1
ATOM 3948 C CA . GLY B 1 137 ? 44.867 17.725 -31.954 1.00 41.21 137 GLY B CA 1
ATOM 3949 C C . GLY B 1 137 ? 44.478 19.045 -31.322 1.00 41.03 137 GLY B C 1
ATOM 3950 O O . GLY B 1 137 ? 45.025 20.091 -31.665 1.00 41.05 137 GLY B O 1
ATOM 3951 N N . LEU B 1 138 ? 43.513 19.001 -30.412 1.00 40.91 138 LEU B N 1
ATOM 3952 C CA . LEU B 1 138 ? 43.199 20.163 -29.587 1.00 40.86 138 LEU B CA 1
ATOM 3953 C C . LEU B 1 138 ? 43.119 19.743 -28.128 1.00 40.77 138 LEU B C 1
ATOM 3954 O O . LEU B 1 138 ? 42.185 19.045 -27.725 1.00 40.74 138 LEU B O 1
ATOM 3959 N N . PHE B 1 139 ? 44.115 20.158 -27.349 1.00 40.66 139 PHE B N 1
ATOM 3960 C CA . PHE B 1 139 ? 44.242 19.734 -25.959 1.00 40.59 139 PHE B CA 1
ATOM 3961 C C . PHE B 1 139 ? 43.626 20.732 -24.985 1.00 40.69 139 PHE B C 1
ATOM 3962 O O . PHE B 1 139 ? 44.021 21.897 -24.935 1.00 40.74 139 PHE B O 1
ATOM 3970 N N . GLU B 1 140 ? 42.655 20.258 -24.213 1.00 40.80 140 GLU B N 1
ATOM 3971 C CA . GLU B 1 140 ? 42.017 21.066 -23.187 1.00 41.01 140 GLU B CA 1
ATOM 3972 C C . GLU B 1 140 ? 42.620 20.741 -21.824 1.00 41.12 140 GLU B C 1
ATOM 3973 O O . GLU B 1 140 ? 42.492 19.623 -21.324 1.00 41.23 140 GLU B O 1
ATOM 3979 N N . THR B 1 141 ? 43.276 21.734 -21.232 1.00 41.23 141 THR B N 1
ATOM 3980 C CA . THR B 1 141 ? 44.042 21.550 -20.001 1.00 41.24 141 THR B CA 1
ATOM 3981 C C . THR B 1 141 ? 43.159 21.534 -18.751 1.00 41.25 141 THR B C 1
ATOM 3982 O O . THR B 1 141 ? 43.355 20.707 -17.860 1.00 41.32 141 THR B O 1
ATOM 3986 N N . ASP B 1 142 ? 42.188 22.444 -18.699 1.00 41.20 142 ASP B N 1
ATOM 3987 C CA . ASP B 1 142 ? 41.312 22.590 -17.536 1.00 41.14 142 ASP B CA 1
ATOM 3988 C C . ASP B 1 142 ? 40.228 21.514 -17.424 1.00 40.93 142 ASP B C 1
ATOM 3989 O O . ASP B 1 142 ? 39.570 21.398 -16.387 1.00 40.87 142 ASP B O 1
ATOM 3994 N N . SER B 1 143 ? 40.057 20.734 -18.491 1.00 40.66 143 SER B N 1
ATOM 3995 C CA . SER B 1 143 ? 39.087 19.639 -18.537 1.00 40.36 143 SER B CA 1
ATOM 3996 C C . SER B 1 143 ? 39.552 18.427 -17.743 1.00 40.20 143 SER B C 1
ATOM 3997 O O . SER B 1 143 ? 40.584 18.464 -17.069 1.00 40.16 143 SER B O 1
ATOM 4000 N N . GLY B 1 144 ? 38.780 17.349 -17.836 1.00 39.98 144 GLY B N 1
ATOM 4001 C CA . GLY B 1 144 ? 39.134 16.089 -17.208 1.00 39.92 144 GLY B CA 1
ATOM 4002 C C . GLY B 1 144 ? 38.003 15.089 -17.281 1.00 39.91 144 GLY B C 1
ATOM 4003 O O . GLY B 1 144 ? 37.293 15.011 -18.284 1.00 40.01 144 GLY B O 1
ATOM 4004 N N . PHE B 1 145 ? 37.843 14.312 -16.217 1.00 39.84 145 PHE B N 1
ATOM 4005 C CA . PHE B 1 145 ? 36.747 13.364 -16.128 1.00 39.87 145 PHE B CA 1
ATOM 4006 C C . PHE B 1 145 ? 36.113 13.385 -14.747 1.00 39.95 145 PHE B C 1
ATOM 4007 O O . PHE B 1 145 ? 36.736 13.811 -13.774 1.00 39.97 145 PHE B O 1
ATOM 4015 N N . LEU B 1 146 ? 34.872 12.913 -14.676 1.00 39.99 146 LEU B N 1
ATOM 4016 C CA . LEU B 1 146 ? 34.104 12.922 -13.442 1.00 40.02 146 LEU B CA 1
ATOM 4017 C C . LEU B 1 146 ? 33.848 11.515 -12.925 1.00 40.10 146 LEU B C 1
ATOM 4018 O O . LEU B 1 146 ? 33.636 10.584 -13.703 1.00 40.16 146 LEU B O 1
ATOM 4023 N N . ARG B 1 147 ? 33.874 11.372 -11.605 1.00 40.15 147 ARG B N 1
ATOM 4024 C CA . ARG B 1 147 ? 33.499 10.125 -10.959 1.00 40.26 147 ARG B CA 1
ATOM 4025 C C . ARG B 1 147 ? 31.987 10.133 -10.750 1.00 40.25 147 ARG B C 1
ATOM 4026 O O . ARG B 1 147 ? 31.488 10.689 -9.769 1.00 40.26 147 ARG B O 1
ATOM 4034 N N . SER B 1 148 ? 31.273 9.520 -11.696 1.00 40.25 148 SER B N 1
ATOM 4035 C CA . SER B 1 148 ? 29.810 9.611 -11.781 1.00 40.19 148 SER B CA 1
ATOM 4036 C C . SER B 1 148 ? 29.076 9.014 -10.587 1.00 40.21 148 SER B C 1
ATOM 4037 O O . SER B 1 148 ? 28.247 9.685 -9.975 1.00 40.21 148 SER B O 1
ATOM 4040 N N . GLU B 1 149 ? 29.390 7.763 -10.257 1.00 40.25 149 GLU B N 1
ATOM 4041 C CA . GLU B 1 149 ? 28.757 7.069 -9.136 1.00 40.34 149 GLU B CA 1
ATOM 4042 C C . GLU B 1 149 ? 29.004 7.787 -7.807 1.00 40.39 149 GLU B C 1
ATOM 4043 O O . GLU B 1 149 ? 28.134 7.818 -6.935 1.00 40.48 149 GLU B O 1
ATOM 4049 N N . LEU B 1 150 ? 30.185 8.384 -7.675 1.00 40.40 150 LEU B N 1
ATOM 4050 C CA . LEU B 1 150 ? 30.543 9.161 -6.495 1.00 40.45 150 LEU B CA 1
ATOM 4051 C C . LEU B 1 150 ? 29.724 10.453 -6.405 1.00 40.44 150 LEU B C 1
ATOM 4052 O O . LEU B 1 150 ? 29.369 10.898 -5.311 1.00 40.36 150 LEU B O 1
ATOM 4057 N N . ALA B 1 151 ? 29.438 11.045 -7.562 1.00 40.47 151 ALA B N 1
ATOM 4058 C CA . ALA B 1 151 ? 28.690 12.296 -7.639 1.00 40.51 151 ALA B CA 1
ATOM 4059 C C . ALA B 1 151 ? 27.238 12.098 -7.228 1.00 40.58 151 ALA B C 1
ATOM 4060 O O . ALA B 1 151 ? 26.660 12.947 -6.545 1.00 40.56 151 ALA B O 1
ATOM 4062 N N . ILE B 1 152 ? 26.659 10.975 -7.648 1.00 40.65 152 ILE B N 1
ATOM 4063 C CA . ILE B 1 152 ? 25.300 10.613 -7.258 1.00 40.74 152 ILE B CA 1
ATOM 4064 C C . ILE B 1 152 ? 25.278 10.404 -5.746 1.00 40.83 152 ILE B C 1
ATOM 4065 O O . ILE B 1 152 ? 24.548 11.094 -5.032 1.00 40.85 152 ILE B O 1
ATOM 4070 N N . LYS B 1 153 ? 26.113 9.473 -5.279 1.00 40.90 153 LYS B N 1
ATOM 4071 C CA . LYS B 1 153 ? 26.218 9.097 -3.865 1.00 40.93 153 LYS B CA 1
ATOM 4072 C C . LYS B 1 153 ? 26.220 10.297 -2.923 1.00 40.94 153 LYS B C 1
ATOM 4073 O O . LYS B 1 153 ? 25.442 10.343 -1.970 1.00 40.98 153 LYS B O 1
ATOM 4079 N N . THR B 1 154 ? 27.090 11.263 -3.203 1.00 41.01 154 THR B N 1
ATOM 4080 C CA . THR B 1 154 ? 27.245 12.442 -2.351 1.00 41.15 154 THR B CA 1
ATOM 4081 C C . THR B 1 154 ? 26.073 13.420 -2.452 1.00 41.13 154 THR B C 1
ATOM 4082 O O . THR B 1 154 ? 25.722 14.059 -1.460 1.00 41.09 154 THR B O 1
ATOM 4086 N N . TRP B 1 155 ? 25.471 13.526 -3.640 1.00 41.12 155 TRP B N 1
ATOM 4087 C CA . TRP B 1 155 ? 24.302 14.391 -3.850 1.00 41.12 155 TRP B CA 1
ATOM 4088 C C . TRP B 1 155 ? 23.053 13.935 -3.088 1.00 41.21 155 TRP B C 1
ATOM 4089 O O . TRP B 1 155 ? 22.287 14.766 -2.596 1.00 41.20 155 TRP B O 1
ATOM 4100 N N . ILE B 1 156 ? 22.841 12.622 -3.012 1.00 41.30 156 ILE B N 1
ATOM 4101 C CA . ILE B 1 156 ? 21.749 12.069 -2.214 1.00 41.42 156 ILE B CA 1
ATOM 4102 C C . ILE B 1 156 ? 22.005 12.310 -0.724 1.00 41.60 156 ILE B C 1
ATOM 4103 O O . ILE B 1 156 ? 21.125 12.811 -0.019 1.00 41.73 156 ILE B O 1
ATOM 4108 N N . GLN B 1 157 ? 23.210 11.981 -0.258 1.00 41.70 157 GLN B N 1
ATOM 4109 C CA . GLN B 1 157 ? 23.526 12.063 1.166 1.00 41.86 157 GLN B CA 1
ATOM 4110 C C . GLN B 1 157 ? 23.495 13.489 1.698 1.00 41.87 157 GLN B C 1
ATOM 4111 O O . GLN B 1 157 ? 23.089 13.717 2.834 1.00 41.93 157 GLN B O 1
ATOM 4117 N N . LEU B 1 158 ? 23.912 14.444 0.871 1.00 41.94 158 LEU B N 1
ATOM 4118 C CA . LEU B 1 158 ? 23.855 15.859 1.239 1.00 41.96 158 LEU B CA 1
ATOM 4119 C C . LEU B 1 158 ? 22.413 16.361 1.296 1.00 42.04 158 LEU B C 1
ATOM 4120 O O . LEU B 1 158 ? 22.059 17.151 2.175 1.00 42.05 158 LEU B O 1
ATOM 4125 N N . ALA B 1 159 ? 21.594 15.894 0.354 1.00 42.06 159 ALA B N 1
ATOM 4126 C CA . ALA B 1 159 ? 20.179 16.244 0.298 1.00 42.09 159 ALA B CA 1
ATOM 4127 C C . ALA B 1 159 ? 19.429 15.679 1.500 1.00 42.17 159 ALA B C 1
ATOM 4128 O O . ALA B 1 159 ? 18.586 16.356 2.093 1.00 42.10 159 ALA B O 1
ATOM 4130 N N . LYS B 1 160 ? 19.760 14.442 1.861 1.00 42.32 160 LYS B N 1
ATOM 4131 C CA . LYS B 1 160 ? 19.088 13.738 2.946 1.00 42.54 160 LYS B CA 1
ATOM 4132 C C . LYS B 1 160 ? 19.407 14.342 4.312 1.00 42.64 160 LYS B C 1
ATOM 4133 O O . LYS B 1 160 ? 18.578 14.291 5.222 1.00 42.73 160 LYS B O 1
ATOM 4139 N N . GLU B 1 161 ? 20.606 14.907 4.446 1.00 42.71 161 GLU B N 1
ATOM 4140 C CA . GLU B 1 161 ? 20.999 15.627 5.659 1.00 42.76 161 GLU B CA 1
ATOM 4141 C C . GLU B 1 161 ? 20.250 16.948 5.788 1.00 42.68 161 GLU B C 1
ATOM 4142 O O . GLU B 1 161 ? 20.012 17.425 6.898 1.00 42.72 161 GLU B O 1
ATOM 4148 N N . ALA B 1 162 ? 19.886 17.528 4.644 1.00 42.61 162 ALA B N 1
ATOM 4149 C CA . ALA B 1 162 ? 19.154 18.793 4.591 1.00 42.52 162 ALA B CA 1
ATOM 4150 C C . ALA B 1 162 ? 17.633 18.608 4.675 1.00 42.48 162 ALA B C 1
ATOM 4151 O O . ALA B 1 162 ? 16.873 19.567 4.509 1.00 42.37 162 ALA B O 1
ATOM 4153 N N . GLY B 1 163 ? 17.199 17.372 4.927 1.00 42.49 163 GLY B N 1
ATOM 4154 C CA . GLY B 1 163 ? 15.788 17.063 5.185 1.00 42.48 163 GLY B CA 1
ATOM 4155 C C . GLY B 1 163 ? 14.933 16.699 3.980 1.00 42.42 163 GLY B C 1
ATOM 4156 O O . GLY B 1 163 ? 13.703 16.669 4.078 1.00 42.40 163 GLY B O 1
ATOM 4157 N N . CYS B 1 164 ? 15.582 16.425 2.848 1.00 42.30 164 CYS B N 1
ATOM 4158 C CA . CYS B 1 164 ? 14.894 16.037 1.616 1.00 42.18 164 CYS B CA 1
ATOM 4159 C C . CYS B 1 164 ? 14.300 14.633 1.757 1.00 42.11 164 CYS B C 1
ATOM 4160 O O . CYS B 1 164 ? 14.946 13.730 2.293 1.00 42.15 164 CYS B O 1
ATOM 4163 N N . ALA B 1 165 ? 13.066 14.464 1.287 1.00 41.99 165 ALA B N 1
ATOM 4164 C CA . ALA B 1 165 ? 12.376 13.180 1.371 1.00 41.95 165 ALA B CA 1
ATOM 4165 C C . ALA B 1 165 ? 12.751 12.301 0.190 1.00 41.90 165 ALA B C 1
ATOM 4166 O O . ALA B 1 165 ? 12.687 12.738 -0.955 1.00 41.86 165 ALA B O 1
ATOM 4168 N N . GLN B 1 166 ? 13.143 11.062 0.479 1.00 41.92 166 GLN B N 1
ATOM 4169 C CA . GLN B 1 166 ? 13.648 10.144 -0.548 1.00 41.91 166 GLN B CA 1
ATOM 4170 C C . GLN B 1 166 ? 12.948 8.785 -0.536 1.00 41.93 166 GLN B C 1
ATOM 4171 O O . GLN B 1 166 ? 13.084 8.005 0.415 1.00 41.85 166 GLN B O 1
ATOM 4177 N N . LEU B 1 167 ? 12.214 8.511 -1.611 1.00 41.89 167 LEU B N 1
ATOM 4178 C CA . LEU B 1 167 ? 11.482 7.263 -1.768 1.00 41.94 167 LEU B CA 1
ATOM 4179 C C . LEU B 1 167 ? 12.099 6.476 -2.920 1.00 42.00 167 LEU B C 1
ATOM 4180 O O . LEU B 1 167 ? 11.792 6.728 -4.086 1.00 42.09 167 LEU B O 1
ATOM 4185 N N . PHE B 1 168 ? 12.963 5.516 -2.592 1.00 42.09 168 PHE B N 1
ATOM 4186 C CA . PHE B 1 168 ? 13.867 4.944 -3.596 1.00 42.12 168 PHE B CA 1
ATOM 4187 C C . PHE B 1 168 ? 13.431 3.706 -4.366 1.00 42.29 168 PHE B C 1
ATOM 4188 O O . PHE B 1 168 ? 13.255 3.785 -5.577 1.00 42.50 168 PHE B O 1
ATOM 4196 N N . ASN B 1 169 ? 13.278 2.563 -3.705 1.00 42.35 169 ASN B N 1
ATOM 4197 C CA . ASN B 1 169 ? 12.928 1.337 -4.433 1.00 42.51 169 ASN B CA 1
ATOM 4198 C C . ASN B 1 169 ? 11.457 1.305 -4.860 1.00 42.65 169 ASN B C 1
ATOM 4199 O O . ASN B 1 169 ? 10.777 0.278 -4.743 1.00 42.84 169 ASN B O 1
ATOM 4204 N N . CYS B 1 170 ? 10.988 2.437 -5.383 1.00 42.71 170 CYS B N 1
ATOM 4205 C CA . CYS B 1 170 ? 9.573 2.657 -5.656 1.00 42.79 170 CYS B CA 1
ATOM 4206 C C . CYS B 1 170 ? 9.338 3.273 -7.039 1.00 42.67 170 CYS B C 1
ATOM 4207 O O . CYS B 1 170 ? 9.352 4.501 -7.182 1.00 42.63 170 CYS B O 1
ATOM 4210 N N . PRO B 1 171 ? 9.114 2.419 -8.060 1.00 42.58 171 PRO B N 1
ATOM 4211 C CA . PRO B 1 171 ? 8.854 2.868 -9.429 1.00 42.54 171 PRO B CA 1
ATOM 4212 C C . PRO B 1 171 ? 7.607 3.736 -9.521 1.00 42.52 171 PRO B C 1
ATOM 4213 O O . PRO B 1 171 ? 6.544 3.337 -9.040 1.00 42.60 171 PRO B O 1
ATOM 4217 N N . VAL B 1 172 ? 7.751 4.916 -10.119 1.00 42.49 172 VAL B N 1
ATOM 4218 C CA . VAL B 1 172 ? 6.620 5.802 -10.392 1.00 42.59 172 VAL B CA 1
ATOM 4219 C C . VAL B 1 172 ? 5.867 5.276 -11.612 1.00 42.74 172 VAL B C 1
ATOM 4220 O O . VAL B 1 172 ? 6.480 5.015 -12.650 1.00 42.82 172 VAL B O 1
ATOM 4224 N N . THR B 1 173 ? 4.549 5.116 -11.483 1.00 42.86 173 THR B N 1
ATOM 4225 C CA . THR B 1 173 ? 3.735 4.521 -12.552 1.00 43.05 173 THR B CA 1
ATOM 4226 C C . THR B 1 173 ? 3.126 5.521 -13.534 1.00 43.18 173 THR B C 1
ATOM 4227 O O . THR B 1 173 ? 3.019 5.221 -14.722 1.00 43.17 173 THR B O 1
ATOM 4231 N N . ALA B 1 174 ? 2.720 6.693 -13.043 1.00 43.44 174 ALA B N 1
ATOM 4232 C CA . ALA B 1 174 ? 2.072 7.704 -13.889 1.00 43.74 174 ALA B CA 1
ATOM 4233 C C . ALA B 1 174 ? 2.084 9.117 -13.305 1.00 43.99 174 ALA B C 1
ATOM 4234 O O . ALA B 1 174 ? 2.025 9.306 -12.083 1.00 44.03 174 ALA B O 1
ATOM 4236 N N . ILE B 1 175 ? 2.155 10.102 -14.199 1.00 44.20 175 ILE B N 1
ATOM 4237 C CA . ILE B 1 175 ? 1.995 11.503 -13.829 1.00 44.43 175 ILE B CA 1
ATOM 4238 C C . ILE B 1 175 ? 0.554 11.932 -14.112 1.00 44.78 175 ILE B C 1
ATOM 4239 O O . ILE B 1 175 ? -0.003 11.619 -15.169 1.00 44.76 175 ILE B O 1
ATOM 4244 N N . ARG B 1 176 ? -0.047 12.630 -13.151 1.00 45.20 176 ARG B N 1
ATOM 4245 C CA . ARG B 1 176 ? -1.400 13.154 -13.301 1.00 45.62 176 ARG B CA 1
ATOM 4246 C C . ARG B 1 176 ? -1.431 14.640 -12.944 1.00 45.82 176 ARG B C 1
ATOM 4247 O O . ARG B 1 176 ? -0.763 15.073 -12.001 1.00 45.83 176 ARG B O 1
ATOM 4255 N N . HIS B 1 177 ? -2.201 15.414 -13.704 1.00 46.10 177 HIS B N 1
ATOM 4256 C CA . HIS B 1 177 ? -2.310 16.852 -13.476 1.00 46.46 177 HIS B CA 1
ATOM 4257 C C . HIS B 1 177 ? -3.723 17.259 -13.076 1.00 46.76 177 HIS B C 1
ATOM 4258 O O . HIS B 1 177 ? -4.703 16.657 -13.523 1.00 46.91 177 HIS B O 1
ATOM 4265 N N . ASP B 1 178 ? -3.817 18.286 -12.235 1.00 47.04 178 ASP B N 1
ATOM 4266 C CA . ASP B 1 178 ? -5.099 18.775 -11.731 1.00 47.29 178 ASP B CA 1
ATOM 4267 C C . ASP B 1 178 ? -5.313 20.208 -12.199 1.00 47.42 178 ASP B C 1
ATOM 4268 O O . ASP B 1 178 ? -5.827 20.439 -13.294 1.00 47.57 178 ASP B O 1
ATOM 4273 N N . ASP B 1 179 ? -4.909 21.163 -11.366 1.00 47.53 179 ASP B N 1
ATOM 4274 C CA . ASP B 1 179 ? -4.932 22.581 -11.718 1.00 47.60 179 ASP B CA 1
ATOM 4275 C C . ASP B 1 179 ? -3.887 23.308 -10.890 1.00 47.58 179 ASP B C 1
ATOM 4276 O O . ASP B 1 179 ? -3.222 24.229 -11.375 1.00 47.69 179 ASP B O 1
ATOM 4281 N N . ASP B 1 180 ? -3.752 22.883 -9.635 1.00 47.44 180 ASP B N 1
ATOM 4282 C CA . ASP B 1 180 ? -2.760 23.440 -8.726 1.00 47.24 180 ASP B CA 1
ATOM 4283 C C . ASP B 1 180 ? -1.351 22.956 -9.086 1.00 47.00 180 ASP B C 1
ATOM 4284 O O . ASP B 1 180 ? -0.488 23.757 -9.458 1.00 46.96 180 ASP B O 1
ATOM 4289 N N . GLY B 1 181 ? -1.133 21.645 -8.995 1.00 46.66 181 GLY B N 1
ATOM 4290 C CA . GLY B 1 181 ? 0.192 21.080 -9.205 1.00 46.23 181 GLY B CA 1
ATOM 4291 C C . GLY B 1 181 ? 0.236 19.708 -9.846 1.00 45.96 181 GLY B C 1
ATOM 4292 O O . GLY B 1 181 ? -0.630 19.347 -10.649 1.00 46.01 181 GLY B O 1
ATOM 4293 N N . VAL B 1 182 ? 1.263 18.948 -9.477 1.00 45.61 182 VAL B N 1
ATOM 4294 C CA . VAL B 1 182 ? 1.534 17.634 -10.044 1.00 45.24 182 VAL B CA 1
ATOM 4295 C C . VAL B 1 182 ? 1.325 16.530 -9.006 1.00 45.03 182 VAL B C 1
ATOM 4296 O O . VAL B 1 182 ? 1.886 16.583 -7.911 1.00 44.96 182 VAL B O 1
ATOM 4300 N N . THR B 1 183 ? 0.504 15.544 -9.354 1.00 44.81 183 THR B N 1
ATOM 4301 C CA . THR B 1 183 ? 0.436 14.299 -8.596 1.00 44.69 183 THR B CA 1
ATOM 4302 C C . THR B 1 183 ? 1.151 13.197 -9.370 1.00 44.61 183 THR B C 1
ATOM 4303 O O . THR B 1 183 ? 1.039 13.117 -10.597 1.00 44.59 183 THR B O 1
ATOM 4307 N N . ILE B 1 184 ? 1.897 12.361 -8.656 1.00 44.49 184 ILE B N 1
ATOM 4308 C CA . ILE B 1 184 ? 2.441 11.144 -9.253 1.00 44.44 184 ILE B CA 1
ATOM 4309 C C . ILE B 1 184 ? 1.982 9.919 -8.471 1.00 44.45 184 ILE B C 1
ATOM 4310 O O . ILE B 1 184 ? 2.179 9.826 -7.257 1.00 44.39 184 ILE B O 1
ATOM 4315 N N . GLU B 1 185 ? 1.335 9.000 -9.180 1.00 44.47 185 GLU B N 1
ATOM 4316 C CA . GLU B 1 185 ? 0.838 7.771 -8.574 1.00 44.56 185 GLU B CA 1
ATOM 4317 C C . GLU B 1 185 ? 1.885 6.663 -8.638 1.00 44.56 185 GLU B C 1
ATOM 4318 O O . GLU B 1 185 ? 2.514 6.442 -9.676 1.00 44.54 185 GLU B O 1
ATOM 4324 N N . THR B 1 186 ? 2.072 5.987 -7.508 1.00 44.63 186 THR B N 1
ATOM 4325 C CA . THR B 1 186 ? 3.038 4.897 -7.388 1.00 44.61 186 THR B CA 1
ATOM 4326 C C . THR B 1 186 ? 2.381 3.636 -6.831 1.00 44.66 186 THR B C 1
ATOM 4327 O O . THR B 1 186 ? 1.327 3.705 -6.185 1.00 44.51 186 THR B O 1
ATOM 4331 N N . ALA B 1 187 ? 3.017 2.490 -7.085 1.00 44.80 187 ALA B N 1
ATOM 4332 C CA . ALA B 1 187 ? 2.614 1.210 -6.496 1.00 44.85 187 ALA B CA 1
ATOM 4333 C C . ALA B 1 187 ? 2.543 1.323 -4.973 1.00 44.85 187 ALA B C 1
ATOM 4334 O O . ALA B 1 187 ? 1.828 0.566 -4.309 1.00 44.88 187 ALA B O 1
ATOM 4336 N N . ASP B 1 188 ? 3.281 2.294 -4.442 1.00 44.87 188 ASP B N 1
ATOM 4337 C CA . ASP B 1 188 ? 3.360 2.558 -3.017 1.00 44.99 188 ASP B CA 1
ATOM 4338 C C . ASP B 1 188 ? 2.209 3.456 -2.555 1.00 44.98 188 ASP B C 1
ATOM 4339 O O . ASP B 1 188 ? 1.470 3.098 -1.638 1.00 45.02 188 ASP B O 1
ATOM 4344 N N . GLY B 1 189 ? 2.057 4.615 -3.197 1.00 45.00 189 GLY B N 1
ATOM 4345 C CA . GLY B 1 189 ? 1.017 5.584 -2.835 1.00 44.93 189 GLY B CA 1
ATOM 4346 C C . GLY B 1 189 ? 0.919 6.774 -3.781 1.00 44.86 189 GLY B C 1
ATOM 4347 O O . GLY B 1 189 ? 1.388 6.715 -4.922 1.00 44.82 189 GLY B O 1
ATOM 4348 N N . GLU B 1 190 ? 0.306 7.856 -3.302 1.00 44.70 190 GLU B N 1
ATOM 4349 C CA . GLU B 1 190 ? 0.101 9.055 -4.113 1.00 44.61 190 GLU B CA 1
ATOM 4350 C C . GLU B 1 190 ? 0.590 10.307 -3.405 1.00 44.53 190 GLU B C 1
ATOM 4351 O O . GLU B 1 190 ? 0.149 10.613 -2.293 1.00 44.62 190 GLU B O 1
ATOM 4357 N N . TYR B 1 191 ? 1.493 11.031 -4.065 1.00 44.41 191 TYR B N 1
ATOM 4358 C CA . TYR B 1 191 ? 2.103 12.243 -3.508 1.00 44.20 191 TYR B CA 1
ATOM 4359 C C . TYR B 1 191 ? 1.932 13.417 -4.467 1.00 44.16 191 TYR B C 1
ATOM 4360 O O . TYR B 1 191 ? 1.905 13.230 -5.685 1.00 44.22 191 TYR B O 1
ATOM 4369 N N . GLN B 1 192 ? 1.821 14.622 -3.913 1.00 44.09 192 GLN B N 1
ATOM 4370 C CA . GLN B 1 192 ? 1.558 15.811 -4.715 1.00 44.14 192 GLN B CA 1
ATOM 4371 C C . GLN B 1 192 ? 2.571 16.926 -4.462 1.00 43.99 192 GLN B C 1
ATOM 4372 O O . GLN B 1 192 ? 3.138 17.032 -3.369 1.00 43.99 192 GLN B O 1
ATOM 4378 N N . ALA B 1 193 ? 2.791 17.741 -5.492 1.00 43.80 193 ALA B N 1
ATOM 4379 C CA . ALA B 1 193 ? 3.616 18.943 -5.397 1.00 43.70 193 ALA B CA 1
ATOM 4380 C C . ALA B 1 193 ? 3.075 20.043 -6.302 1.00 43.61 193 ALA B C 1
ATOM 4381 O O . ALA B 1 193 ? 2.324 19.765 -7.232 1.00 43.53 193 ALA B O 1
ATOM 4383 N N . LYS B 1 194 ? 3.469 21.286 -6.030 1.00 43.55 194 LYS B N 1
ATOM 4384 C CA . LYS B 1 194 ? 3.034 22.430 -6.838 1.00 43.47 194 LYS B CA 1
ATOM 4385 C C . LYS B 1 194 ? 3.901 22.626 -8.087 1.00 43.30 194 LYS B C 1
ATOM 4386 O O . LYS B 1 194 ? 3.567 23.439 -8.954 1.00 43.40 194 LYS B O 1
ATOM 4392 N N . LYS B 1 195 ? 5.017 21.896 -8.150 1.00 42.96 195 LYS B N 1
ATOM 4393 C CA . LYS B 1 195 ? 5.917 21.864 -9.310 1.00 42.60 195 LYS B CA 1
ATOM 4394 C C . LYS B 1 195 ? 6.676 20.543 -9.316 1.00 42.36 195 LYS B C 1
ATOM 4395 O O . LYS B 1 195 ? 6.797 19.896 -8.276 1.00 42.42 195 LYS B O 1
ATOM 4401 N N . ALA B 1 196 ? 7.191 20.144 -10.476 1.00 42.02 196 ALA B N 1
ATOM 4402 C CA . ALA B 1 196 ? 7.856 18.846 -10.608 1.00 41.69 196 ALA B CA 1
ATOM 4403 C C . ALA B 1 196 ? 8.883 18.801 -11.734 1.00 41.47 196 ALA B C 1
ATOM 4404 O O . ALA B 1 196 ? 8.761 19.517 -12.727 1.00 41.50 196 ALA B O 1
ATOM 4406 N N . ILE B 1 197 ? 9.894 17.951 -11.568 1.00 41.25 197 ILE B N 1
ATOM 4407 C CA . ILE B 1 197 ? 10.902 17.715 -12.603 1.00 41.06 197 ILE B CA 1
ATOM 4408 C C . ILE B 1 197 ? 10.875 16.256 -13.056 1.00 40.87 197 ILE B C 1
ATOM 4409 O O . ILE B 1 197 ? 10.938 15.342 -12.233 1.00 40.87 197 ILE B O 1
ATOM 4414 N N . VAL B 1 198 ? 10.766 16.051 -14.365 1.00 40.69 198 VAL B N 1
ATOM 4415 C CA . VAL B 1 198 ? 10.742 14.707 -14.933 1.00 40.59 198 VAL B CA 1
ATOM 4416 C C . VAL B 1 198 ? 12.095 14.377 -15.555 1.00 40.56 198 VAL B C 1
ATOM 4417 O O . VAL B 1 198 ? 12.411 14.821 -16.663 1.00 40.51 198 VAL B O 1
ATOM 4421 N N . CYS B 1 199 ? 12.889 13.595 -14.828 1.00 40.49 199 CYS B N 1
ATOM 4422 C CA . CYS B 1 199 ? 14.218 13.200 -15.283 1.00 40.33 199 CYS B CA 1
ATOM 4423 C C . CYS B 1 199 ? 14.472 11.710 -15.062 1.00 40.34 199 CYS B C 1
ATOM 4424 O O . CYS B 1 199 ? 15.472 11.320 -14.450 1.00 40.33 199 CYS B O 1
ATOM 4427 N N . ALA B 1 200 ? 13.563 10.888 -15.585 1.00 40.30 200 ALA B N 1
ATOM 4428 C CA . ALA B 1 200 ? 13.661 9.429 -15.494 1.00 40.36 200 ALA B CA 1
ATOM 4429 C C . ALA B 1 200 ? 14.715 8.855 -16.443 1.00 40.37 200 ALA B C 1
ATOM 4430 O O . ALA B 1 200 ? 14.855 7.636 -16.573 1.00 40.27 200 ALA B O 1
ATOM 4432 N N . GLY B 1 201 ? 15.452 9.746 -17.097 1.00 40.46 201 GLY B N 1
ATOM 4433 C CA . GLY B 1 201 ? 16.526 9.361 -17.996 1.00 40.56 201 GLY B CA 1
ATOM 4434 C C . GLY B 1 201 ? 16.035 8.649 -19.236 1.00 40.66 201 GLY B C 1
ATOM 4435 O O . GLY B 1 201 ? 15.011 9.019 -19.819 1.00 40.61 201 GLY B O 1
ATOM 4436 N N . THR B 1 202 ? 16.774 7.610 -19.615 1.00 40.75 202 THR B N 1
ATOM 4437 C CA . THR B 1 202 ? 16.560 6.864 -20.857 1.00 40.85 202 THR B CA 1
ATOM 4438 C C . THR B 1 202 ? 15.148 6.288 -21.023 1.00 40.90 202 THR B C 1
ATOM 4439 O O . THR B 1 202 ? 14.627 6.229 -22.140 1.00 40.87 202 THR B O 1
ATOM 4443 N N . TRP B 1 203 ? 14.534 5.882 -19.913 1.00 41.09 203 TRP B N 1
ATOM 4444 C CA . TRP B 1 203 ? 13.217 5.236 -19.945 1.00 41.17 203 TRP B CA 1
ATOM 4445 C C . TRP B 1 203 ? 12.066 6.144 -19.523 1.00 41.24 203 TRP B C 1
ATOM 4446 O O . TRP B 1 203 ? 11.113 5.689 -18.890 1.00 41.31 203 TRP B O 1
ATOM 4457 N N . VAL B 1 204 ? 12.155 7.421 -19.888 1.00 41.34 204 VAL B N 1
ATOM 4458 C CA . VAL B 1 204 ? 11.089 8.385 -19.610 1.00 41.46 204 VAL B CA 1
ATOM 4459 C C . VAL B 1 204 ? 9.894 8.135 -20.541 1.00 41.58 204 VAL B C 1
ATOM 4460 O O . VAL B 1 204 ? 8.755 8.481 -20.220 1.00 41.59 204 VAL B O 1
ATOM 4464 N N . LYS B 1 205 ? 10.173 7.495 -21.675 1.00 41.74 205 LYS B N 1
ATOM 4465 C CA . LYS B 1 205 ? 9.195 7.266 -22.735 1.00 41.82 205 LYS B CA 1
ATOM 4466 C C . LYS B 1 205 ? 8.011 6.380 -22.313 1.00 41.87 205 LYS B C 1
ATOM 4467 O O . LYS B 1 205 ? 6.914 6.529 -22.841 1.00 41.87 205 LYS B O 1
ATOM 4473 N N . ASP B 1 206 ? 8.220 5.461 -21.371 1.00 41.95 206 ASP B N 1
ATOM 4474 C CA . ASP B 1 206 ? 7.112 4.623 -20.885 1.00 41.94 206 ASP B CA 1
ATOM 4475 C C . ASP B 1 206 ? 6.407 5.245 -19.672 1.00 41.91 206 ASP B C 1
ATOM 4476 O O . ASP B 1 206 ? 5.814 4.548 -18.842 1.00 41.92 206 ASP B O 1
ATOM 4481 N N . LEU B 1 207 ? 6.489 6.569 -19.598 1.00 41.78 207 LEU B N 1
ATOM 4482 C CA . LEU B 1 207 ? 5.821 7.362 -18.584 1.00 41.70 207 LEU B CA 1
ATOM 4483 C C . LEU B 1 207 ? 5.213 8.573 -19.288 1.00 41.73 207 LEU B C 1
ATOM 4484 O O . LEU B 1 207 ? 4.163 9.077 -18.892 1.00 41.71 207 LEU B O 1
ATOM 4489 N N . LEU B 1 208 ? 5.901 9.021 -20.337 1.00 41.81 208 LEU B N 1
ATOM 4490 C CA . LEU B 1 208 ? 5.444 10.077 -21.240 1.00 41.80 208 LEU B CA 1
ATOM 4491 C C . LEU B 1 208 ? 5.700 9.618 -22.685 1.00 41.84 208 LEU B C 1
ATOM 4492 O O . LEU B 1 208 ? 6.662 10.068 -23.314 1.00 41.84 208 LEU B O 1
ATOM 4497 N N . PRO B 1 209 ? 4.849 8.709 -23.214 1.00 41.87 209 PRO B N 1
ATOM 4498 C CA . PRO B 1 209 ? 5.125 8.029 -24.495 1.00 41.84 209 PRO B CA 1
ATOM 4499 C C . PRO B 1 209 ? 5.296 8.949 -25.699 1.00 41.88 209 PRO B C 1
ATOM 4500 O O . PRO B 1 209 ? 6.030 8.613 -26.628 1.00 41.85 209 PRO B O 1
ATOM 4504 N N . GLU B 1 210 ? 4.635 10.103 -25.654 1.00 42.00 210 GLU B N 1
ATOM 4505 C CA . GLU B 1 210 ? 4.615 11.081 -26.743 1.00 42.04 210 GLU B CA 1
ATOM 4506 C C . GLU B 1 210 ? 5.988 11.647 -27.118 1.00 41.96 210 GLU B C 1
ATOM 4507 O O . GLU B 1 210 ? 6.174 12.123 -28.238 1.00 42.01 210 GLU B O 1
ATOM 4513 N N . LEU B 1 211 ? 6.934 11.598 -26.180 1.00 41.86 211 LEU B N 1
ATOM 4514 C CA . LEU B 1 211 ? 8.239 12.244 -26.335 1.00 41.69 211 LEU B CA 1
ATOM 4515 C C . LEU B 1 211 ? 9.089 11.652 -27.456 1.00 41.69 211 LEU B C 1
ATOM 4516 O O . LEU B 1 211 ? 9.135 10.429 -27.624 1.00 41.72 211 LEU B O 1
ATOM 4521 N N . PRO B 1 212 ? 9.775 12.522 -28.223 1.00 41.66 212 PRO B N 1
ATOM 4522 C CA . PRO B 1 212 ? 10.558 12.081 -29.372 1.00 41.60 212 PRO B CA 1
ATOM 4523 C C . PRO B 1 212 ? 11.983 11.688 -28.984 1.00 41.51 212 PRO B C 1
ATOM 4524 O O . PRO B 1 212 ? 12.947 12.197 -29.555 1.00 41.55 212 PRO B O 1
ATOM 4528 N N . VAL B 1 213 ? 12.107 10.786 -28.016 1.00 41.40 213 VAL B N 1
ATOM 4529 C CA . VAL B 1 213 ? 13.414 10.296 -27.590 1.00 41.27 213 VAL B CA 1
ATOM 4530 C C . VAL B 1 213 ? 13.550 8.789 -27.782 1.00 41.18 213 VAL B C 1
ATOM 4531 O O . VAL B 1 213 ? 12.624 8.031 -27.497 1.00 41.13 213 VAL B O 1
ATOM 4535 N N . GLN B 1 214 ? 14.712 8.369 -28.274 1.00 41.14 214 GLN B N 1
ATOM 4536 C CA . GLN B 1 214 ? 14.972 6.960 -28.549 1.00 41.12 214 GLN B CA 1
ATOM 4537 C C . GLN B 1 214 ? 16.069 6.385 -27.647 1.00 41.01 214 GLN B C 1
ATOM 4538 O O . GLN B 1 214 ? 17.233 6.791 -27.743 1.00 41.00 214 GLN B O 1
ATOM 4544 N N . PRO B 1 215 ? 15.694 5.458 -26.745 1.00 40.82 215 PRO B N 1
ATOM 4545 C CA . PRO B 1 215 ? 16.694 4.667 -26.039 1.00 40.73 215 PRO B CA 1
ATOM 4546 C C . PRO B 1 215 ? 17.521 3.836 -27.019 1.00 40.65 215 PRO B C 1
ATOM 4547 O O . PRO B 1 215 ? 16.964 3.221 -27.933 1.00 40.68 215 PRO B O 1
ATOM 4551 N N . VAL B 1 216 ? 18.840 3.855 -26.838 1.00 40.53 216 VAL B N 1
ATOM 4552 C CA . VAL B 1 216 ? 19.771 3.116 -27.693 1.00 40.43 216 VAL B CA 1
ATOM 4553 C C . VAL B 1 216 ? 20.774 2.371 -26.815 1.00 40.31 216 VAL B C 1
ATOM 4554 O O . VAL B 1 216 ? 21.392 2.968 -25.937 1.00 40.17 216 VAL B O 1
ATOM 4558 N N . ARG B 1 217 ? 20.921 1.068 -27.046 1.00 40.29 217 ARG B N 1
ATOM 4559 C CA . ARG B 1 217 ? 21.876 0.263 -26.286 1.00 40.36 217 ARG B CA 1
ATOM 4560 C C . ARG B 1 217 ? 23.303 0.590 -26.696 1.00 40.46 217 ARG B C 1
ATOM 4561 O O . ARG B 1 217 ? 23.693 0.409 -27.850 1.00 40.48 217 ARG B O 1
ATOM 4569 N N . LYS B 1 218 ? 24.071 1.078 -25.732 1.00 40.60 218 LYS B N 1
ATOM 4570 C CA . LYS B 1 218 ? 25.462 1.435 -25.951 1.00 40.68 218 LYS B CA 1
ATOM 4571 C C . LYS B 1 218 ? 26.368 0.677 -24.994 1.00 40.73 218 LYS B C 1
ATOM 4572 O O . LYS B 1 218 ? 25.887 0.008 -24.077 1.00 40.82 218 LYS B O 1
ATOM 4578 N N . VAL B 1 219 ? 27.675 0.780 -25.215 1.00 40.73 219 VAL B N 1
ATOM 4579 C CA . VAL B 1 219 ? 28.651 -0.005 -24.471 1.00 40.76 219 VAL B CA 1
ATOM 4580 C C . VAL B 1 219 ? 29.963 0.752 -24.265 1.00 40.79 219 VAL B C 1
ATOM 4581 O O . VAL B 1 219 ? 30.434 1.455 -25.163 1.00 40.85 219 VAL B O 1
ATOM 4585 N N . PHE B 1 220 ? 30.531 0.625 -23.068 1.00 40.80 220 PHE B N 1
ATOM 4586 C CA . PHE B 1 220 ? 31.953 0.913 -22.869 1.00 40.88 220 PHE B CA 1
ATOM 4587 C C . PHE B 1 220 ? 32.699 -0.302 -22.308 1.00 40.83 220 PHE B C 1
ATOM 4588 O O . PHE B 1 220 ? 32.128 -1.107 -21.564 1.00 40.70 220 PHE B O 1
ATOM 4596 N N . ALA B 1 221 ? 33.970 -0.426 -22.685 1.00 40.78 221 ALA B N 1
ATOM 4597 C CA . ALA B 1 221 ? 34.778 -1.584 -22.323 1.00 40.81 221 ALA B CA 1
ATOM 4598 C C . ALA B 1 221 ? 36.170 -1.180 -21.858 1.00 40.81 221 ALA B C 1
ATOM 4599 O O . ALA B 1 221 ? 36.712 -0.169 -22.308 1.00 40.86 221 ALA B O 1
ATOM 4601 N N . TRP B 1 222 ? 36.737 -1.984 -20.962 1.00 40.82 222 TRP B N 1
ATOM 4602 C CA . TRP B 1 222 ? 38.076 -1.758 -20.425 1.00 40.85 222 TRP B CA 1
ATOM 4603 C C . TRP B 1 222 ? 39.116 -2.657 -21.092 1.00 41.02 222 TRP B C 1
ATOM 4604 O O . TRP B 1 222 ? 38.906 -3.862 -21.240 1.00 41.17 222 TRP B O 1
ATOM 4615 N N . TYR B 1 223 ? 40.237 -2.063 -21.492 1.00 41.14 223 TYR B N 1
ATOM 4616 C CA . TYR B 1 223 ? 41.296 -2.787 -22.186 1.00 41.21 223 TYR B CA 1
ATOM 4617 C C . TYR B 1 223 ? 42.586 -2.750 -21.383 1.00 41.40 223 TYR B C 1
ATOM 4618 O O . TYR B 1 223 ? 42.941 -1.714 -20.823 1.00 41.44 223 TYR B O 1
ATOM 4627 N N . GLN B 1 224 ? 43.284 -3.884 -21.334 1.00 41.63 224 GLN B N 1
ATOM 4628 C CA . GLN B 1 224 ? 44.498 -4.017 -20.525 1.00 41.82 224 GLN B CA 1
ATOM 4629 C C . GLN B 1 224 ? 45.630 -3.090 -20.972 1.00 41.89 224 GLN B C 1
ATOM 4630 O O . GLN B 1 224 ? 46.423 -3.426 -21.855 1.00 41.94 224 GLN B O 1
ATOM 4636 N N . ALA B 1 225 ? 45.683 -1.914 -20.354 1.00 41.97 225 ALA B N 1
ATOM 4637 C CA . ALA B 1 225 ? 46.779 -0.976 -20.563 1.00 42.04 225 ALA B CA 1
ATOM 4638 C C . ALA B 1 225 ? 47.815 -1.098 -19.439 1.00 42.12 225 ALA B C 1
ATOM 4639 O O . ALA B 1 225 ? 47.898 -2.134 -18.772 1.00 42.16 225 ALA B O 1
ATOM 4641 N N . ASP B 1 226 ? 48.604 -0.043 -19.241 1.00 42.17 226 ASP B N 1
ATOM 4642 C CA . ASP B 1 226 ? 49.669 -0.035 -18.239 1.00 42.21 226 ASP B CA 1
ATOM 4643 C C . ASP B 1 226 ? 49.942 1.365 -17.690 1.00 42.22 226 ASP B C 1
ATOM 4644 O O . ASP B 1 226 ? 49.320 2.340 -18.116 1.00 42.26 226 ASP B O 1
ATOM 4649 N N . GLY B 1 227 ? 50.886 1.454 -16.754 1.00 42.24 227 GLY B N 1
ATOM 4650 C CA . GLY B 1 227 ? 51.186 2.697 -16.041 1.00 42.28 227 GLY B CA 1
ATOM 4651 C C . GLY B 1 227 ? 51.471 3.939 -16.870 1.00 42.26 227 GLY B C 1
ATOM 4652 O O . GLY B 1 227 ? 51.262 5.057 -16.399 1.00 42.29 227 GLY B O 1
ATOM 4653 N N . ARG B 1 228 ? 51.947 3.752 -18.099 1.00 42.25 228 ARG B N 1
ATOM 4654 C CA . ARG B 1 228 ? 52.321 4.881 -18.958 1.00 42.31 228 ARG B CA 1
ATOM 4655 C C . ARG B 1 228 ? 51.116 5.588 -19.598 1.00 42.24 228 ARG B C 1
ATOM 4656 O O . ARG B 1 228 ? 51.243 6.695 -20.133 1.00 42.21 228 ARG B O 1
ATOM 4664 N N . TYR B 1 229 ? 49.955 4.942 -19.526 1.00 42.18 229 TYR B N 1
ATOM 4665 C CA . TYR B 1 229 ? 48.699 5.515 -19.999 1.00 42.10 229 TYR B CA 1
ATOM 4666 C C . TYR B 1 229 ? 47.913 6.179 -18.855 1.00 42.15 229 TYR B C 1
ATOM 4667 O O . TYR B 1 229 ? 46.726 6.481 -19.004 1.00 42.14 229 TYR B O 1
ATOM 4676 N N . SER B 1 230 ? 48.572 6.406 -17.720 1.00 42.17 230 SER B N 1
ATOM 4677 C CA . SER B 1 230 ? 47.900 6.935 -16.528 1.00 42.20 230 SER B CA 1
ATOM 4678 C C . SER B 1 230 ? 48.185 8.413 -16.279 1.00 42.15 230 SER B C 1
ATOM 4679 O O . SER B 1 230 ? 49.105 8.986 -16.861 1.00 42.14 230 SER B O 1
ATOM 4682 N N . VAL B 1 231 ? 47.388 9.008 -15.394 1.00 42.17 231 VAL B N 1
ATOM 4683 C CA . VAL B 1 231 ? 47.544 10.403 -14.984 1.00 42.21 231 VAL B CA 1
ATOM 4684 C C . VAL B 1 231 ? 48.911 10.620 -14.334 1.00 42.31 231 VAL B C 1
ATOM 4685 O O . VAL B 1 231 ? 49.490 11.705 -14.428 1.00 42.31 231 VAL B O 1
ATOM 4689 N N . LYS B 1 232 ? 49.418 9.579 -13.677 1.00 42.45 232 LYS B N 1
ATOM 4690 C CA . LYS B 1 232 ? 50.757 9.595 -13.094 1.00 42.61 232 LYS B CA 1
ATOM 4691 C C . LYS B 1 232 ? 51.815 9.872 -14.161 1.00 42.57 232 LYS B C 1
ATOM 4692 O O . LYS B 1 232 ? 52.790 10.588 -13.907 1.00 42.66 232 LYS B O 1
ATOM 4698 N N . ASN B 1 233 ? 51.614 9.301 -15.350 1.00 42.30 233 ASN B N 1
ATOM 4699 C CA . ASN B 1 233 ? 52.506 9.536 -16.477 1.00 42.06 233 ASN B CA 1
ATOM 4700 C C . ASN B 1 233 ? 51.945 10.599 -17.423 1.00 41.85 233 ASN B C 1
ATOM 4701 O O . ASN B 1 233 ? 52.162 10.547 -18.634 1.00 41.81 233 ASN B O 1
ATOM 4706 N N . LYS B 1 234 ? 51.216 11.557 -16.848 1.00 41.66 234 LYS B N 1
ATOM 4707 C CA . LYS B 1 234 ? 50.677 12.717 -17.570 1.00 41.48 234 LYS B CA 1
ATOM 4708 C C . LYS B 1 234 ? 49.838 12.383 -18.816 1.00 41.25 234 LYS B C 1
ATOM 4709 O O . LYS B 1 234 ? 49.795 13.160 -19.771 1.00 41.20 234 LYS B O 1
ATOM 4715 N N . PHE B 1 235 ? 49.175 11.231 -18.800 1.00 41.06 235 PHE B N 1
ATOM 4716 C CA . PHE B 1 235 ? 48.309 10.843 -19.903 1.00 40.89 235 PHE B CA 1
ATOM 4717 C C . PHE B 1 235 ? 46.905 11.413 -19.696 1.00 40.75 235 PHE B C 1
ATOM 4718 O O . PHE B 1 235 ? 46.374 11.355 -18.585 1.00 40.85 235 PHE B O 1
ATOM 4726 N N . PRO B 1 236 ? 46.304 11.977 -20.760 1.00 40.51 236 PRO B N 1
ATOM 4727 C CA . PRO B 1 236 ? 45.015 12.626 -20.614 1.00 40.43 236 PRO B CA 1
ATOM 4728 C C . PRO B 1 236 ? 43.835 11.719 -20.965 1.00 40.37 236 PRO B C 1
ATOM 4729 O O . PRO B 1 236 ? 44.013 10.532 -21.233 1.00 40.35 236 PRO B O 1
ATOM 4733 N N . ALA B 1 237 ? 42.639 12.297 -20.948 1.00 40.28 237 ALA B N 1
ATOM 4734 C CA . ALA B 1 237 ? 41.468 11.691 -21.553 1.00 40.22 237 ALA B CA 1
ATOM 4735 C C . ALA B 1 237 ? 41.407 12.114 -23.023 1.00 40.24 237 ALA B C 1
ATOM 4736 O O . ALA B 1 237 ? 42.133 13.018 -23.447 1.00 40.17 237 ALA B O 1
ATOM 4738 N N . PHE B 1 238 ? 40.550 11.463 -23.806 1.00 40.29 238 PHE B N 1
ATOM 4739 C CA . PHE B 1 238 ? 40.504 11.732 -25.242 1.00 40.29 238 PHE B CA 1
ATOM 4740 C C . PHE B 1 238 ? 39.138 11.602 -25.911 1.00 40.43 238 PHE B C 1
ATOM 4741 O O . PHE B 1 238 ? 38.255 10.904 -25.419 1.00 40.43 238 PHE B O 1
ATOM 4749 N N . THR B 1 239 ? 38.983 12.307 -27.030 1.00 40.68 239 THR B N 1
ATOM 4750 C CA . THR B 1 239 ? 37.939 12.027 -28.016 1.00 40.87 239 THR B CA 1
ATOM 4751 C C . THR B 1 239 ? 38.615 11.957 -29.375 1.00 41.00 239 THR B C 1
ATOM 4752 O O . THR B 1 239 ? 39.301 12.895 -29.786 1.00 41.07 239 THR B O 1
ATOM 4756 N N . GLY B 1 240 ? 38.439 10.837 -30.060 1.00 41.10 240 GLY B N 1
ATOM 4757 C CA . GLY B 1 240 ? 39.095 10.630 -31.337 1.00 41.44 240 GLY B CA 1
ATOM 4758 C C . GLY B 1 240 ? 38.114 10.420 -32.465 1.00 41.71 240 GLY B C 1
ATOM 4759 O O . GLY B 1 240 ? 36.997 9.941 -32.250 1.00 41.80 240 GLY B O 1
ATOM 4760 N N . GLU B 1 241 ? 38.535 10.796 -33.670 1.00 41.92 241 GLU B N 1
ATOM 4761 C CA . GLU B 1 241 ? 37.783 10.521 -34.887 1.00 42.08 241 GLU B CA 1
ATOM 4762 C C . GLU B 1 241 ? 38.632 9.693 -35.833 1.00 42.22 241 GLU B C 1
ATOM 4763 O O . GLU B 1 241 ? 39.864 9.724 -35.770 1.00 42.30 241 GLU B O 1
ATOM 4769 N N . LEU B 1 242 ? 37.962 8.950 -36.705 1.00 42.35 242 LEU B N 1
ATOM 4770 C CA . LEU B 1 242 ? 38.621 8.253 -37.801 1.00 42.48 242 LEU B CA 1
ATOM 4771 C C . LEU B 1 242 ? 38.123 8.841 -39.122 1.00 42.65 242 LEU B C 1
ATOM 4772 O O . LEU B 1 242 ? 37.146 9.594 -39.128 1.00 42.78 242 LEU B O 1
ATOM 4777 N N . PRO B 1 243 ? 38.808 8.538 -40.243 1.00 42.81 243 PRO B N 1
ATOM 4778 C CA . PRO B 1 243 ? 38.286 8.893 -41.574 1.00 42.84 243 PRO B CA 1
ATOM 4779 C C . PRO B 1 243 ? 36.814 8.521 -41.806 1.00 42.81 243 PRO B C 1
ATOM 4780 O O . PRO B 1 243 ? 36.139 9.184 -42.594 1.00 42.87 243 PRO B O 1
ATOM 4784 N N . ASN B 1 244 ? 36.335 7.477 -41.127 1.00 42.75 244 ASN B N 1
ATOM 4785 C CA . ASN B 1 244 ? 34.929 7.052 -41.195 1.00 42.80 244 ASN B CA 1
ATOM 4786 C C . ASN B 1 244 ? 33.961 8.106 -40.667 1.00 42.76 244 ASN B C 1
ATOM 4787 O O . ASN B 1 244 ? 32.820 8.201 -41.125 1.00 42.84 244 ASN B O 1
ATOM 4792 N N . GLY B 1 245 ? 34.425 8.879 -39.690 1.00 42.64 245 GLY B N 1
ATOM 4793 C CA . GLY B 1 245 ? 33.561 9.751 -38.916 1.00 42.45 245 GLY B CA 1
ATOM 4794 C C . GLY B 1 245 ? 33.106 9.038 -37.656 1.00 42.35 245 GLY B C 1
ATOM 4795 O O . GLY B 1 245 ? 32.226 9.525 -36.945 1.00 42.50 245 GLY B O 1
ATOM 4796 N N . ASP B 1 246 ? 33.702 7.877 -37.389 1.00 42.10 246 ASP B N 1
ATOM 4797 C CA . ASP B 1 246 ? 33.438 7.130 -36.167 1.00 41.96 246 ASP B CA 1
ATOM 4798 C C . ASP B 1 246 ? 34.125 7.815 -34.992 1.00 41.83 246 ASP B C 1
ATOM 4799 O O . ASP B 1 246 ? 35.338 8.012 -35.010 1.00 41.88 246 ASP B O 1
ATOM 4804 N N . GLN B 1 247 ? 33.344 8.185 -33.981 1.00 41.70 247 GLN B N 1
ATOM 4805 C CA . GLN B 1 247 ? 33.876 8.838 -32.786 1.00 41.55 247 GLN B CA 1
ATOM 4806 C C . GLN B 1 247 ? 34.091 7.850 -31.649 1.00 41.39 247 GLN B C 1
ATOM 4807 O O . GLN B 1 247 ? 33.271 6.953 -31.426 1.00 41.35 247 GLN B O 1
ATOM 4813 N N . TYR B 1 248 ? 35.199 8.030 -30.932 1.00 41.21 248 TYR B N 1
ATOM 4814 C CA . TYR B 1 248 ? 35.520 7.233 -29.744 1.00 41.03 248 TYR B CA 1
ATOM 4815 C C . TYR B 1 248 ? 35.946 8.157 -28.605 1.00 40.92 248 TYR B C 1
ATOM 4816 O O . TYR B 1 248 ? 36.566 9.195 -28.840 1.00 41.06 248 TYR B O 1
ATOM 4825 N N . TYR B 1 249 ? 35.605 7.777 -27.378 1.00 40.70 249 TYR B N 1
ATOM 4826 C CA . TYR B 1 249 ? 36.018 8.512 -26.185 1.00 40.47 249 TYR B CA 1
ATOM 4827 C C . TYR B 1 249 ? 36.776 7.576 -25.256 1.00 40.37 249 TYR B C 1
ATOM 4828 O O . TYR B 1 249 ? 36.590 6.361 -25.310 1.00 40.46 249 TYR B O 1
ATOM 4837 N N . GLY B 1 250 ? 37.623 8.138 -24.401 1.00 40.33 250 GLY B N 1
ATOM 4838 C CA . GLY B 1 250 ? 38.427 7.329 -23.489 1.00 40.24 250 GLY B CA 1
ATOM 4839 C C . GLY B 1 250 ? 38.899 8.017 -22.225 1.00 40.22 250 GLY B C 1
ATOM 4840 O O . GLY B 1 250 ? 38.786 9.236 -22.083 1.00 40.12 250 GLY B O 1
ATOM 4841 N N . PHE B 1 251 ? 39.440 7.216 -21.312 1.00 40.30 251 PHE B N 1
ATOM 4842 C CA . PHE B 1 251 ? 39.870 7.683 -19.996 1.00 40.41 251 PHE B CA 1
ATOM 4843 C C . PHE B 1 251 ? 41.269 7.163 -19.678 1.00 40.40 251 PHE B C 1
ATOM 4844 O O . PHE B 1 251 ? 41.680 6.149 -20.230 1.00 40.31 251 PHE B O 1
ATOM 4852 N N . PRO B 1 252 ? 42.009 7.855 -18.787 1.00 40.58 252 PRO B N 1
ATOM 4853 C CA . PRO B 1 252 ? 43.339 7.377 -18.402 1.00 40.82 252 PRO B CA 1
ATOM 4854 C C . PRO B 1 252 ? 43.276 6.047 -17.657 1.00 41.12 252 PRO B C 1
ATOM 4855 O O . PRO B 1 252 ? 42.349 5.820 -16.874 1.00 41.15 252 PRO B O 1
ATOM 4859 N N . ALA B 1 253 ? 44.259 5.183 -17.905 1.00 41.46 253 ALA B N 1
ATOM 4860 C CA . ALA B 1 253 ? 44.308 3.852 -17.297 1.00 41.84 253 ALA B CA 1
ATOM 4861 C C . ALA B 1 253 ? 44.203 3.919 -15.775 1.00 42.10 253 ALA B C 1
ATOM 4862 O O . ALA B 1 253 ? 44.860 4.742 -15.131 1.00 42.10 253 ALA B O 1
ATOM 4864 N N . GLU B 1 254 ? 43.364 3.053 -15.215 1.00 42.47 254 GLU B N 1
ATOM 4865 C CA . GLU B 1 254 ? 43.093 3.060 -13.784 1.00 42.80 254 GLU B CA 1
ATOM 4866 C C . GLU B 1 254 ? 43.984 2.056 -13.040 1.00 42.99 254 GLU B C 1
ATOM 4867 O O . GLU B 1 254 ? 45.115 2.390 -12.672 1.00 43.10 254 GLU B O 1
ATOM 4873 N N . ASN B 1 255 ? 43.483 0.839 -12.821 1.00 43.06 255 ASN B N 1
ATOM 4874 C CA . ASN B 1 255 ? 44.289 -0.218 -12.211 1.00 43.16 255 ASN B CA 1
ATOM 4875 C C . ASN B 1 255 ? 45.372 -0.629 -13.193 1.00 43.10 255 ASN B C 1
ATOM 4876 O O . ASN B 1 255 ? 46.563 -0.497 -12.908 1.00 43.22 255 ASN B O 1
ATOM 4881 N N . ASP B 1 256 ? 44.930 -1.126 -14.346 1.00 42.91 256 ASP B N 1
ATOM 4882 C CA . ASP B 1 256 ? 45.761 -1.343 -15.524 1.00 42.72 256 ASP B CA 1
ATOM 4883 C C . ASP B 1 256 ? 44.830 -1.532 -16.714 1.00 42.59 256 ASP B C 1
ATOM 4884 O O . ASP B 1 256 ? 45.131 -2.279 -17.646 1.00 42.62 256 ASP B O 1
ATOM 4889 N N . ALA B 1 257 ? 43.695 -0.837 -16.669 1.00 42.37 257 ALA B N 1
ATOM 4890 C CA . ALA B 1 257 ? 42.659 -0.975 -17.684 1.00 42.13 257 ALA B CA 1
ATOM 4891 C C . ALA B 1 257 ? 42.262 0.372 -18.274 1.00 41.97 257 ALA B C 1
ATOM 4892 O O . ALA B 1 257 ? 41.961 1.317 -17.543 1.00 42.09 257 ALA B O 1
ATOM 4894 N N . LEU B 1 258 ? 42.262 0.443 -19.601 1.00 41.66 258 LEU B N 1
ATOM 4895 C CA . LEU B 1 258 ? 41.896 1.652 -20.327 1.00 41.46 258 LEU B CA 1
ATOM 4896 C C . LEU B 1 258 ? 40.444 1.545 -20.786 1.00 41.32 258 LEU B C 1
ATOM 4897 O O . LEU B 1 258 ? 40.081 0.591 -21.475 1.00 41.28 258 LEU B O 1
ATOM 4902 N N . LYS B 1 259 ? 39.618 2.519 -20.406 1.00 41.12 259 LYS B N 1
ATOM 4903 C CA . LYS B 1 259 ? 38.217 2.531 -20.821 1.00 40.90 259 LYS B CA 1
ATOM 4904 C C . LYS B 1 259 ? 38.036 3.238 -22.161 1.00 40.93 259 LYS B C 1
ATOM 4905 O O . LYS B 1 259 ? 38.462 4.380 -22.334 1.00 40.89 259 LYS B O 1
ATOM 4911 N N . ILE B 1 260 ? 37.409 2.541 -23.104 1.00 40.96 260 ILE B N 1
ATOM 4912 C CA . ILE B 1 260 ? 37.071 3.103 -24.408 1.00 41.12 260 ILE B CA 1
ATOM 4913 C C . ILE B 1 260 ? 35.593 2.866 -24.668 1.00 41.21 260 ILE B C 1
ATOM 4914 O O . ILE B 1 260 ? 34.997 1.944 -24.107 1.00 41.33 260 ILE B O 1
ATOM 4919 N N . GLY B 1 261 ? 35.011 3.700 -25.524 1.00 41.22 261 GLY B N 1
ATOM 4920 C CA . GLY B 1 261 ? 33.649 3.497 -25.999 1.00 41.35 261 GLY B CA 1
ATOM 4921 C C . GLY B 1 261 ? 33.422 4.130 -27.358 1.00 41.41 261 GLY B C 1
ATOM 4922 O O . GLY B 1 261 ? 33.835 5.266 -27.596 1.00 41.49 261 GLY B O 1
ATOM 4923 N N . LYS B 1 262 ? 32.780 3.388 -28.257 1.00 41.42 262 LYS B N 1
ATOM 4924 C CA . LYS B 1 262 ? 32.349 3.944 -29.532 1.00 41.48 262 LYS B CA 1
ATOM 4925 C C . LYS B 1 262 ? 31.112 4.788 -29.255 1.00 41.50 262 LYS B C 1
ATOM 4926 O O . LYS B 1 262 ? 30.267 4.408 -28.443 1.00 41.46 262 LYS B O 1
ATOM 4932 N N . HIS B 1 263 ? 31.014 5.933 -29.925 1.00 41.60 263 HIS B N 1
ATOM 4933 C CA . HIS B 1 263 ? 29.959 6.903 -29.636 1.00 41.65 263 HIS B CA 1
ATOM 4934 C C . HIS B 1 263 ? 28.762 6.840 -30.581 1.00 41.72 263 HIS B C 1
ATOM 4935 O O . HIS B 1 263 ? 27.629 7.065 -30.157 1.00 41.77 263 HIS B O 1
ATOM 4942 N N . ASN B 1 264 ? 29.008 6.531 -31.850 1.00 41.84 264 ASN B N 1
ATOM 4943 C CA . ASN B 1 264 ? 27.993 6.741 -32.882 1.00 42.00 264 ASN B CA 1
ATOM 4944 C C . ASN B 1 264 ? 27.139 5.532 -33.261 1.00 41.97 264 ASN B C 1
ATOM 4945 O O . ASN B 1 264 ? 26.036 5.700 -33.784 1.00 42.12 264 ASN B O 1
ATOM 4950 N N . GLY B 1 265 ? 27.637 4.327 -32.997 1.00 41.89 265 GLY B N 1
ATOM 4951 C CA . GLY B 1 265 ? 26.906 3.102 -33.340 1.00 41.83 265 GLY B CA 1
ATOM 4952 C C . GLY B 1 265 ? 25.784 2.772 -32.371 1.00 41.70 265 GLY B C 1
ATOM 4953 O O . GLY B 1 265 ? 25.000 3.646 -31.991 1.00 41.64 265 GLY B O 1
ATOM 4954 N N . GLY B 1 266 ? 25.709 1.504 -31.973 1.00 41.66 266 GLY B N 1
ATOM 4955 C CA . GLY B 1 266 ? 24.764 1.065 -30.943 1.00 41.58 266 GLY B CA 1
ATOM 4956 C C . GLY B 1 266 ? 23.399 0.668 -31.468 1.00 41.45 266 GLY B C 1
ATOM 4957 O O . GLY B 1 266 ? 22.882 1.278 -32.404 1.00 41.48 266 GLY B O 1
ATOM 4958 N N . GLN B 1 267 ? 22.812 -0.351 -30.846 1.00 41.35 267 GLN B N 1
ATOM 4959 C CA . GLN B 1 267 ? 21.535 -0.907 -31.295 1.00 41.43 267 GLN B CA 1
ATOM 4960 C C . GLN B 1 267 ? 20.310 -0.236 -30.673 1.00 41.43 267 GLN B C 1
ATOM 4961 O O . GLN B 1 267 ? 20.292 0.089 -29.483 1.00 41.39 267 GLN B O 1
ATOM 4967 N N . VAL B 1 268 ? 19.287 -0.043 -31.500 1.00 41.38 268 VAL B N 1
ATOM 4968 C CA . VAL B 1 268 ? 18.037 0.565 -31.070 1.00 41.40 268 VAL B CA 1
ATOM 4969 C C . VAL B 1 268 ? 17.220 -0.453 -30.270 1.00 41.47 268 VAL B C 1
ATOM 4970 O O . VAL B 1 268 ? 17.015 -1.587 -30.712 1.00 41.52 268 VAL B O 1
ATOM 4974 N N .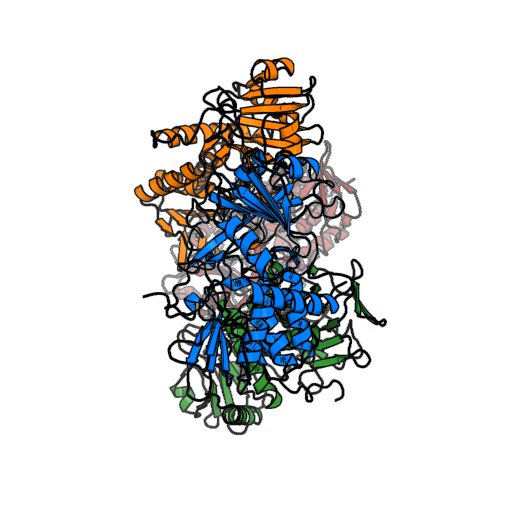 ILE B 1 269 ? 16.778 -0.042 -29.085 1.00 41.48 269 ILE B N 1
ATOM 4975 C CA . ILE B 1 269 ? 15.936 -0.879 -28.232 1.00 41.52 269 ILE B CA 1
ATOM 4976 C C . ILE B 1 269 ? 14.647 -0.143 -27.873 1.00 41.67 269 ILE B C 1
ATOM 4977 O O . ILE B 1 269 ? 14.470 1.023 -28.236 1.00 41.67 269 ILE B O 1
ATOM 4982 N N . HIS B 1 270 ? 13.747 -0.827 -27.170 1.00 41.76 270 HIS B N 1
ATOM 4983 C CA . HIS B 1 270 ? 12.457 -0.248 -26.803 1.00 41.86 270 HIS B CA 1
ATOM 4984 C C . HIS B 1 270 ? 12.034 -0.623 -25.380 1.00 41.96 270 HIS B C 1
ATOM 4985 O O . HIS B 1 270 ? 11.155 0.012 -24.797 1.00 41.98 270 HIS B O 1
ATOM 4992 N N . SER B 1 271 ? 12.676 -1.647 -24.822 1.00 42.08 271 SER B N 1
ATOM 4993 C CA . SER B 1 271 ? 12.346 -2.142 -23.491 1.00 42.21 271 SER B CA 1
ATOM 4994 C C . SER B 1 271 ? 13.586 -2.219 -22.603 1.00 42.24 271 SER B C 1
ATOM 4995 O O . SER B 1 271 ? 14.678 -2.530 -23.077 1.00 42.21 271 SER B O 1
ATOM 4998 N N . ALA B 1 272 ? 13.400 -1.936 -21.314 1.00 42.40 272 ALA B N 1
ATOM 4999 C CA . ALA B 1 272 ? 14.489 -1.935 -20.330 1.00 42.51 272 ALA B CA 1
ATOM 5000 C C . ALA B 1 272 ? 15.233 -3.265 -20.278 1.00 42.62 272 ALA B C 1
ATOM 5001 O O . ALA B 1 272 ? 16.427 -3.305 -19.970 1.00 42.62 272 ALA B O 1
ATOM 5003 N N . ASP B 1 273 ? 14.509 -4.338 -20.595 1.00 42.70 273 ASP B N 1
ATOM 5004 C CA . ASP B 1 273 ? 15.035 -5.700 -20.609 1.00 42.84 273 ASP B CA 1
ATOM 5005 C C . ASP B 1 273 ? 15.999 -5.940 -21.765 1.00 42.76 273 ASP B C 1
ATOM 5006 O O . ASP B 1 273 ? 16.883 -6.794 -21.677 1.00 42.71 273 ASP B O 1
ATOM 5011 N N . GLU B 1 274 ? 15.828 -5.180 -22.843 1.00 42.81 274 GLU B N 1
ATOM 5012 C CA . GLU B 1 274 ? 16.590 -5.392 -24.079 1.00 42.86 274 GLU B CA 1
ATOM 5013 C C . GLU B 1 274 ? 18.063 -4.965 -24.026 1.00 42.86 274 GLU B C 1
ATOM 5014 O O . GLU B 1 274 ? 18.845 -5.305 -24.921 1.00 42.98 274 GLU B O 1
ATOM 5020 N N . ARG B 1 275 ? 18.436 -4.227 -22.982 1.00 42.76 275 ARG B N 1
ATOM 5021 C CA . ARG B 1 275 ? 19.829 -3.845 -22.765 1.00 42.64 275 ARG B CA 1
ATOM 5022 C C . ARG B 1 275 ? 20.628 -5.048 -22.251 1.00 42.65 275 ARG B C 1
ATOM 5023 O O . ARG B 1 275 ? 20.897 -5.160 -21.049 1.00 42.71 275 ARG B O 1
ATOM 5031 N N . VAL B 1 276 ? 20.999 -5.942 -23.168 1.00 42.59 276 VAL B N 1
ATOM 5032 C CA . VAL B 1 276 ? 21.707 -7.181 -22.814 1.00 42.69 276 VAL B CA 1
ATOM 5033 C C . VAL B 1 276 ? 23.117 -6.932 -22.254 1.00 42.67 276 VAL B C 1
ATOM 5034 O O . VAL B 1 276 ? 23.843 -6.079 -22.771 1.00 42.65 276 VAL B O 1
ATOM 5038 N N . PRO B 1 277 ? 23.499 -7.670 -21.185 1.00 42.66 277 PRO B N 1
ATOM 5039 C CA . PRO B 1 277 ? 24.811 -7.552 -20.539 1.00 42.74 277 PRO B CA 1
ATOM 5040 C C . PRO B 1 277 ? 25.976 -7.494 -21.524 1.00 42.81 277 PRO B C 1
ATOM 5041 O O . PRO B 1 277 ? 25.904 -8.077 -22.607 1.00 42.82 277 PRO B O 1
ATOM 5045 N N . PHE B 1 278 ? 27.043 -6.806 -21.125 1.00 42.89 278 PHE B N 1
ATOM 5046 C CA . PHE B 1 278 ? 28.146 -6.454 -22.022 1.00 42.98 278 PHE B CA 1
ATOM 5047 C C . PHE B 1 278 ? 28.501 -7.511 -23.073 1.00 43.18 278 PHE B C 1
ATOM 5048 O O . PHE B 1 278 ? 28.658 -7.186 -24.244 1.00 43.26 278 PHE B O 1
ATOM 5056 N N . ALA B 1 279 ? 28.617 -8.768 -22.660 1.00 43.31 279 ALA B N 1
ATOM 5057 C CA . ALA B 1 279 ? 29.089 -9.813 -23.565 1.00 43.54 279 ALA B CA 1
ATOM 5058 C C . ALA B 1 279 ? 28.101 -10.209 -24.666 1.00 43.70 279 ALA B C 1
ATOM 5059 O O . ALA B 1 279 ? 28.509 -10.467 -25.802 1.00 43.72 279 ALA B O 1
ATOM 5061 N N . GLU B 1 280 ? 26.813 -10.235 -24.325 1.00 43.83 280 GLU B N 1
ATOM 5062 C CA . GLU B 1 280 ? 25.796 -10.957 -25.111 1.00 43.95 280 GLU B CA 1
ATOM 5063 C C . GLU B 1 280 ? 25.775 -10.703 -26.625 1.00 43.97 280 GLU B C 1
ATOM 5064 O O . GLU B 1 280 ? 25.825 -11.655 -27.407 1.00 44.00 280 GLU B O 1
ATOM 5070 N N . VAL B 1 281 ? 25.710 -9.441 -27.044 1.00 44.04 281 VAL B N 1
ATOM 5071 C CA . VAL B 1 281 ? 25.841 -9.139 -28.472 1.00 44.18 281 VAL B CA 1
ATOM 5072 C C . VAL B 1 281 ? 27.330 -9.023 -28.834 1.00 44.24 281 VAL B C 1
ATOM 5073 O O . VAL B 1 281 ? 28.141 -8.587 -28.010 1.00 44.33 281 VAL B O 1
ATOM 5077 N N . VAL B 1 282 ? 27.685 -9.426 -30.054 1.00 44.25 282 VAL B N 1
ATOM 5078 C CA . VAL B 1 282 ? 29.097 -9.640 -30.412 1.00 44.26 282 VAL B CA 1
ATOM 5079 C C . VAL B 1 282 ? 29.754 -8.562 -31.295 1.00 44.21 282 VAL B C 1
ATOM 5080 O O . VAL B 1 282 ? 30.415 -8.866 -32.291 1.00 44.35 282 VAL B O 1
ATOM 5084 N N . SER B 1 283 ? 29.560 -7.303 -30.922 1.00 44.06 283 SER B N 1
ATOM 5085 C CA . SER B 1 283 ? 30.420 -6.229 -31.396 1.00 43.88 283 SER B CA 1
ATOM 5086 C C . SER B 1 283 ? 31.200 -5.751 -30.182 1.00 43.87 283 SER B C 1
ATOM 5087 O O . SER B 1 283 ? 32.302 -5.223 -30.299 1.00 43.92 283 SER B O 1
ATOM 5090 N N . ASP B 1 284 ? 30.617 -5.994 -29.012 1.00 43.76 284 ASP B N 1
ATOM 5091 C CA . ASP B 1 284 ? 31.065 -5.428 -27.744 1.00 43.77 284 ASP B CA 1
ATOM 5092 C C . ASP B 1 284 ? 32.508 -5.746 -27.364 1.00 43.74 284 ASP B C 1
ATOM 5093 O O . ASP B 1 284 ? 33.224 -4.874 -26.870 1.00 43.88 284 ASP B O 1
ATOM 5098 N N . GLY B 1 285 ? 32.927 -6.988 -27.589 1.00 43.59 285 GLY B N 1
ATOM 5099 C CA . GLY B 1 285 ? 34.284 -7.406 -27.255 1.00 43.45 285 GLY B CA 1
ATOM 5100 C C . GLY B 1 285 ? 35.336 -6.698 -28.088 1.00 43.39 285 GLY B C 1
ATOM 5101 O O . GLY B 1 285 ? 36.433 -6.407 -27.603 1.00 43.34 285 GLY B O 1
ATOM 5102 N N . SER B 1 286 ? 34.987 -6.409 -29.340 1.00 43.31 286 SER B N 1
ATOM 5103 C CA . SER B 1 286 ? 35.915 -5.805 -30.291 1.00 43.33 286 SER B CA 1
ATOM 5104 C C . SER B 1 286 ? 35.295 -4.605 -31.011 1.00 43.28 286 SER B C 1
ATOM 5105 O O . SER B 1 286 ? 35.387 -4.478 -32.238 1.00 43.21 286 SER B O 1
ATOM 5108 N N . GLU B 1 287 ? 34.663 -3.726 -30.236 1.00 43.28 287 GLU B N 1
ATOM 5109 C CA . GLU B 1 287 ? 34.001 -2.547 -30.789 1.00 43.26 287 GLU B CA 1
ATOM 5110 C C . GLU B 1 287 ? 34.975 -1.386 -30.910 1.00 43.15 287 GLU B C 1
ATOM 5111 O O . GLU B 1 287 ? 34.849 -0.554 -31.809 1.00 43.19 287 GLU B O 1
ATOM 5117 N N . ALA B 1 288 ? 35.948 -1.351 -30.006 1.00 43.10 288 ALA B N 1
ATOM 5118 C CA . ALA B 1 288 ? 36.905 -0.253 -29.927 1.00 43.14 288 ALA B CA 1
ATOM 5119 C C . ALA B 1 288 ? 38.198 -0.517 -30.713 1.00 43.20 288 ALA B C 1
ATOM 5120 O O . ALA B 1 288 ? 39.098 0.327 -30.742 1.00 43.19 288 ALA B O 1
ATOM 5122 N N . PHE B 1 289 ? 38.276 -1.679 -31.359 1.00 43.25 289 PHE B N 1
ATOM 5123 C CA . PHE B 1 289 ? 39.481 -2.093 -32.089 1.00 43.21 289 PHE B CA 1
ATOM 5124 C C . PHE B 1 289 ? 39.924 -1.163 -33.231 1.00 42.93 289 PHE B C 1
ATOM 5125 O O . PHE B 1 289 ? 41.103 -0.819 -33.294 1.00 42.95 289 PHE B O 1
ATOM 5133 N N . PRO B 1 290 ? 38.998 -0.757 -34.133 1.00 42.69 290 PRO B N 1
ATOM 5134 C CA . PRO B 1 290 ? 39.416 0.126 -35.234 1.00 42.51 290 PRO B CA 1
ATOM 5135 C C . PRO B 1 290 ? 40.187 1.365 -34.766 1.00 42.31 290 PRO B C 1
ATOM 5136 O O . PRO B 1 290 ? 41.116 1.806 -35.441 1.00 42.28 290 PRO B O 1
ATOM 5140 N N . PHE B 1 291 ? 39.802 1.905 -33.614 1.00 42.15 291 PHE B N 1
ATOM 5141 C CA . PHE B 1 291 ? 40.495 3.037 -33.012 1.00 42.04 291 PHE B CA 1
ATOM 5142 C C . PHE B 1 291 ? 41.770 2.576 -32.307 1.00 42.07 291 PHE B C 1
ATOM 5143 O O . PHE B 1 291 ? 42.868 3.041 -32.621 1.00 42.03 291 PHE B O 1
ATOM 5151 N N . LEU B 1 292 ? 41.610 1.652 -31.364 1.00 42.15 292 LEU B N 1
ATOM 5152 C CA . LEU B 1 292 ? 42.701 1.201 -30.502 1.00 42.18 292 LEU B CA 1
ATOM 5153 C C . LEU B 1 292 ? 43.965 0.791 -31.248 1.00 42.32 292 LEU B C 1
ATOM 5154 O O . LEU B 1 292 ? 45.044 1.287 -30.947 1.00 42.43 292 LEU B O 1
ATOM 5159 N N . ARG B 1 293 ? 43.828 -0.095 -32.228 1.00 42.47 293 ARG B N 1
ATOM 5160 C CA . ARG B 1 293 ? 44.981 -0.612 -32.956 1.00 42.55 293 ARG B CA 1
ATOM 5161 C C . ARG B 1 293 ? 45.756 0.502 -33.673 1.00 42.48 293 ARG B C 1
ATOM 5162 O O . ARG B 1 293 ? 46.989 0.507 -33.668 1.00 42.48 293 ARG B O 1
ATOM 5170 N N . ASN B 1 294 ? 45.029 1.447 -34.269 1.00 42.42 294 ASN B N 1
ATOM 5171 C CA . ASN B 1 294 ? 45.644 2.558 -34.997 1.00 42.31 294 ASN B CA 1
ATOM 5172 C C . ASN B 1 294 ? 46.248 3.621 -34.094 1.00 42.21 294 ASN B C 1
ATOM 5173 O O . ASN B 1 294 ? 47.425 3.958 -34.222 1.00 42.25 294 ASN B O 1
ATOM 5178 N N . VAL B 1 295 ? 45.431 4.138 -33.181 1.00 42.07 295 VAL B N 1
ATOM 5179 C CA . VAL B 1 295 ? 45.788 5.301 -32.376 1.00 41.88 295 VAL B CA 1
ATOM 5180 C C . VAL B 1 295 ? 46.572 4.930 -31.114 1.00 41.79 295 VAL B C 1
ATOM 5181 O O . VAL B 1 295 ? 47.541 5.599 -30.765 1.00 41.78 295 VAL B O 1
ATOM 5185 N N . LEU B 1 296 ? 46.163 3.856 -30.448 1.00 41.73 296 LEU B N 1
ATOM 5186 C CA . LEU B 1 296 ? 46.808 3.415 -29.212 1.00 41.70 296 LEU B CA 1
ATOM 5187 C C . LEU B 1 296 ? 47.304 1.969 -29.344 1.00 41.80 296 LEU B C 1
ATOM 5188 O O . LEU B 1 296 ? 46.798 1.077 -28.662 1.00 41.87 296 LEU B O 1
ATOM 5193 N N . PRO B 1 297 ? 48.307 1.734 -30.213 1.00 41.82 297 PRO B N 1
ATOM 5194 C CA . PRO B 1 297 ? 48.671 0.375 -30.632 1.00 41.84 297 PRO B CA 1
ATOM 5195 C C . PRO B 1 297 ? 49.064 -0.585 -29.507 1.00 41.88 297 PRO B C 1
ATOM 5196 O O . PRO B 1 297 ? 48.750 -1.771 -29.591 1.00 41.89 297 PRO B O 1
ATOM 5200 N N . GLY B 1 298 ? 49.746 -0.084 -28.479 1.00 41.96 298 GLY B N 1
ATOM 5201 C CA . GLY B 1 298 ? 50.192 -0.926 -27.366 1.00 42.04 298 GLY B CA 1
ATOM 5202 C C . GLY B 1 298 ? 49.152 -0.981 -26.267 1.00 42.07 298 GLY B C 1
ATOM 5203 O O . GLY B 1 298 ? 49.319 -0.359 -25.223 1.00 42.16 298 GLY B O 1
ATOM 5204 N N . ILE B 1 299 ? 48.082 -1.739 -26.495 1.00 42.08 299 ILE B N 1
ATOM 5205 C CA . ILE B 1 299 ? 46.905 -1.648 -25.638 1.00 42.12 299 ILE B CA 1
ATOM 5206 C C . ILE B 1 299 ? 46.267 -2.986 -25.230 1.00 42.16 299 ILE B C 1
ATOM 5207 O O . ILE B 1 299 ? 45.599 -3.071 -24.198 1.00 42.24 299 ILE B O 1
ATOM 5212 N N . GLY B 1 300 ? 46.463 -4.025 -26.035 1.00 42.14 300 GLY B N 1
ATOM 5213 C CA . GLY B 1 300 ? 46.009 -5.364 -25.665 1.00 42.12 300 GLY B CA 1
ATOM 5214 C C . GLY B 1 300 ? 44.509 -5.613 -25.721 1.00 42.07 300 GLY B C 1
ATOM 5215 O O . GLY B 1 300 ? 43.781 -4.949 -26.466 1.00 42.09 300 GLY B O 1
ATOM 5216 N N . CYS B 1 301 ? 44.061 -6.573 -24.910 1.00 41.99 301 CYS B N 1
ATOM 5217 C CA . CYS B 1 301 ? 42.712 -7.143 -24.988 1.00 41.84 301 CYS B CA 1
ATOM 5218 C C . CYS B 1 301 ? 41.691 -6.453 -24.094 1.00 41.86 301 CYS B C 1
ATOM 5219 O O . CYS B 1 301 ? 42.055 -5.735 -23.163 1.00 41.89 301 CYS B O 1
ATOM 5222 N N . CYS B 1 302 ? 40.411 -6.694 -24.380 1.00 41.82 302 CYS B N 1
ATOM 5223 C CA . CYS B 1 302 ? 39.324 -6.278 -23.498 1.00 41.82 302 CYS B CA 1
ATOM 5224 C C . CYS B 1 302 ? 39.263 -7.194 -22.280 1.00 41.68 302 CYS B C 1
ATOM 5225 O O . CYS B 1 302 ? 39.158 -8.418 -22.415 1.00 41.63 302 CYS B O 1
ATOM 5228 N N . LEU B 1 303 ? 39.340 -6.589 -21.098 1.00 41.56 303 LEU B N 1
ATOM 5229 C CA . LEU B 1 303 ? 39.283 -7.321 -19.836 1.00 41.50 303 LEU B CA 1
ATOM 5230 C C . LEU B 1 303 ? 37.846 -7.477 -19.357 1.00 41.52 303 LEU B C 1
ATOM 5231 O O . LEU B 1 303 ? 37.474 -8.527 -18.832 1.00 41.56 303 LEU B O 1
ATOM 5236 N N . TYR B 1 304 ? 37.055 -6.419 -19.534 1.00 41.52 304 TYR B N 1
ATOM 5237 C CA . TYR B 1 304 ? 35.640 -6.404 -19.162 1.00 41.53 304 TYR B CA 1
ATOM 5238 C C . TYR B 1 304 ? 34.923 -5.191 -19.761 1.00 41.53 304 TYR B C 1
ATOM 5239 O O . TYR B 1 304 ? 35.537 -4.375 -20.449 1.00 41.49 304 TYR B O 1
ATOM 5248 N N . GLY B 1 305 ? 33.620 -5.088 -19.507 1.00 41.55 305 GLY B N 1
ATOM 5249 C CA . GLY B 1 305 ? 32.821 -3.963 -19.983 1.00 41.55 305 GLY B CA 1
ATOM 5250 C C . GLY B 1 305 ? 31.456 -3.911 -19.326 1.00 41.56 305 GLY B C 1
ATOM 5251 O O . GLY B 1 305 ? 31.165 -4.694 -18.422 1.00 41.59 305 GLY B O 1
ATOM 5252 N N . ALA B 1 306 ? 30.617 -2.985 -19.785 1.00 41.59 306 ALA B N 1
ATOM 5253 C CA . ALA B 1 306 ? 29.271 -2.811 -19.236 1.00 41.53 306 ALA B CA 1
ATOM 5254 C C . ALA B 1 306 ? 28.262 -2.368 -20.293 1.00 41.51 306 ALA B C 1
ATOM 5255 O O . ALA B 1 306 ? 28.635 -1.897 -21.370 1.00 41.56 306 ALA B O 1
ATOM 5257 N N . ALA B 1 307 ? 26.982 -2.529 -19.969 1.00 41.39 307 ALA B N 1
ATOM 5258 C CA . ALA B 1 307 ? 25.897 -2.119 -20.848 1.00 41.20 307 ALA B CA 1
ATOM 5259 C C . ALA B 1 307 ? 25.284 -0.822 -20.347 1.00 41.07 307 ALA B C 1
ATOM 5260 O O . ALA B 1 307 ? 24.861 -0.727 -19.195 1.00 41.05 307 ALA B O 1
ATOM 5262 N N . CYS B 1 308 ? 25.250 0.176 -21.223 1.00 40.91 308 CYS B N 1
ATOM 5263 C CA . CYS B 1 308 ? 24.634 1.458 -20.919 1.00 40.76 308 CYS B CA 1
ATOM 5264 C C . CYS B 1 308 ? 23.684 1.856 -22.054 1.00 40.64 308 CYS B C 1
ATOM 5265 O O . CYS B 1 308 ? 23.639 1.196 -23.094 1.00 40.47 308 CYS B O 1
ATOM 5268 N N . THR B 1 309 ? 22.909 2.916 -21.840 1.00 40.58 309 THR B N 1
ATOM 5269 C CA . THR B 1 309 ? 21.929 3.365 -22.825 1.00 40.55 309 THR B CA 1
ATOM 5270 C C . THR B 1 309 ? 21.980 4.867 -23.075 1.00 40.55 309 THR B C 1
ATOM 5271 O O . THR B 1 309 ? 22.195 5.653 -22.152 1.00 40.53 309 THR B O 1
ATOM 5275 N N . TYR B 1 310 ? 21.780 5.252 -24.333 1.00 40.52 310 TYR B N 1
ATOM 5276 C CA . TYR B 1 310 ? 21.660 6.655 -24.705 1.00 40.49 310 TYR B CA 1
ATOM 5277 C C . TYR B 1 310 ? 20.200 7.088 -24.729 1.00 40.55 310 TYR B C 1
ATOM 5278 O O . TYR B 1 310 ? 19.320 6.303 -25.075 1.00 40.57 310 TYR B O 1
ATOM 5287 N N . ASP B 1 311 ? 19.952 8.340 -24.358 1.00 40.65 311 ASP B N 1
ATOM 5288 C CA . ASP B 1 311 ? 18.616 8.923 -24.408 1.00 40.78 311 ASP B CA 1
ATOM 5289 C C . ASP B 1 311 ? 18.537 9.837 -25.629 1.00 40.89 311 ASP B C 1
ATOM 5290 O O . ASP B 1 311 ? 18.594 11.066 -25.505 1.00 40.97 311 ASP B O 1
ATOM 5295 N N . ASN B 1 312 ? 18.402 9.225 -26.807 1.00 40.92 312 ASN B N 1
ATOM 5296 C CA . ASN B 1 312 ? 18.599 9.918 -28.084 1.00 40.87 312 ASN B CA 1
ATOM 5297 C C . ASN B 1 312 ? 17.418 10.715 -28.629 1.00 40.90 312 ASN B C 1
ATOM 5298 O O . ASN B 1 312 ? 16.416 10.143 -29.064 1.00 40.93 312 ASN B O 1
ATOM 5303 N N . SER B 1 313 ? 17.558 12.039 -28.619 1.00 40.90 313 SER B N 1
ATOM 5304 C CA . SER B 1 313 ? 16.670 12.9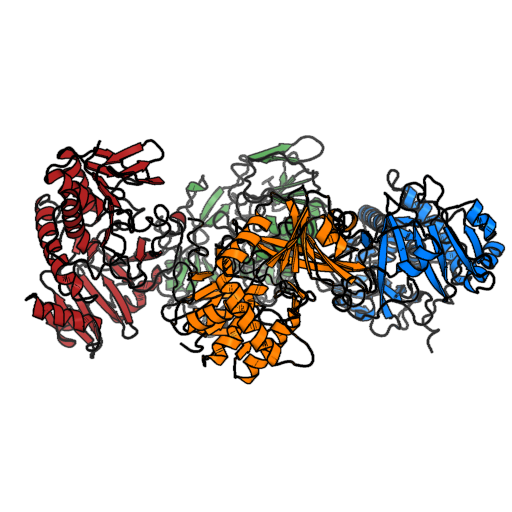18 -29.370 1.00 40.86 313 SER B CA 1
ATOM 5305 C C . SER B 1 313 ? 17.043 12.800 -30.851 1.00 40.95 313 SER B C 1
ATOM 5306 O O . SER B 1 313 ? 18.147 12.343 -31.165 1.00 41.02 313 SER B O 1
ATOM 5309 N N . PRO B 1 314 ? 16.132 13.188 -31.768 1.00 40.98 314 PRO B N 1
ATOM 5310 C CA . PRO B 1 314 ? 16.447 13.055 -33.198 1.00 41.01 314 PRO B CA 1
ATOM 5311 C C . PRO B 1 314 ? 17.626 13.912 -33.684 1.00 41.02 314 PRO B C 1
ATOM 5312 O O . PRO B 1 314 ? 18.400 13.457 -34.530 1.00 41.03 314 PRO B O 1
ATOM 5316 N N . ASP B 1 315 ? 17.769 15.124 -33.150 1.00 41.04 315 ASP B N 1
ATOM 5317 C CA . ASP B 1 315 ? 18.887 15.997 -33.524 1.00 41.08 315 ASP B CA 1
ATOM 5318 C C . ASP B 1 315 ? 20.062 15.908 -32.546 1.00 41.09 315 ASP B C 1
ATOM 5319 O O . ASP B 1 315 ? 20.981 16.728 -32.597 1.00 41.19 315 ASP B O 1
ATOM 5324 N N . GLU B 1 316 ? 20.011 14.914 -31.660 1.00 41.06 316 GLU B N 1
ATOM 5325 C CA . GLU B 1 316 ? 21.077 14.616 -30.689 1.00 41.05 316 GLU B CA 1
ATOM 5326 C C . GLU B 1 316 ? 21.483 15.773 -29.764 1.00 40.98 316 GLU B C 1
ATOM 5327 O O . GLU B 1 316 ? 22.601 15.815 -29.250 1.00 40.97 316 GLU B O 1
ATOM 5333 N N . ASP B 1 317 ? 20.554 16.702 -29.557 1.00 40.97 317 ASP B N 1
ATOM 5334 C CA . ASP B 1 317 ? 20.719 17.793 -28.599 1.00 40.88 317 ASP B CA 1
ATOM 5335 C C . ASP B 1 317 ? 19.778 17.583 -27.421 1.00 40.85 317 ASP B C 1
ATOM 5336 O O . ASP B 1 317 ? 18.866 16.760 -27.499 1.00 40.98 317 ASP B O 1
ATOM 5341 N N . PHE B 1 318 ? 19.998 18.323 -26.334 1.00 40.75 318 PHE B N 1
ATOM 5342 C CA . PHE B 1 318 ? 19.184 18.169 -25.124 1.00 40.55 318 PHE B CA 1
ATOM 5343 C C . PHE B 1 318 ? 17.761 18.661 -25.331 1.00 40.56 318 PHE B C 1
ATOM 5344 O O . PHE B 1 318 ? 17.507 19.553 -26.146 1.00 40.59 318 PHE B O 1
ATOM 5352 N N . ILE B 1 319 ? 16.838 18.064 -24.585 1.00 40.50 319 ILE B N 1
ATOM 5353 C CA . ILE B 1 319 ? 15.485 18.578 -24.471 1.00 40.51 319 ILE B CA 1
ATOM 5354 C C . ILE B 1 319 ? 15.298 19.084 -23.040 1.00 40.54 319 ILE B C 1
ATOM 5355 O O . ILE B 1 319 ? 15.194 18.298 -22.096 1.00 40.45 319 ILE B O 1
ATOM 5360 N N . ILE B 1 320 ? 15.311 20.409 -22.900 1.00 40.61 320 ILE B N 1
ATOM 5361 C CA . ILE B 1 320 ? 15.071 21.090 -21.632 1.00 40.68 320 ILE B CA 1
ATOM 5362 C C . ILE B 1 320 ? 13.929 22.080 -21.846 1.00 40.86 320 ILE B C 1
ATOM 5363 O O . ILE B 1 320 ? 14.161 23.245 -22.180 1.00 40.91 320 ILE B O 1
ATOM 5368 N N . ASP B 1 321 ? 12.696 21.610 -21.671 1.00 41.03 321 ASP B N 1
ATOM 5369 C CA . ASP B 1 321 ? 11.523 22.442 -21.932 1.00 41.29 321 ASP B CA 1
ATOM 5370 C C . ASP B 1 321 ? 10.366 22.135 -20.991 1.00 41.48 321 ASP B C 1
ATOM 5371 O O . ASP B 1 321 ? 10.180 20.996 -20.562 1.00 41.59 321 ASP B O 1
ATOM 5376 N N . THR B 1 322 ? 9.599 23.173 -20.673 1.00 41.63 322 THR B N 1
ATOM 5377 C CA . THR B 1 322 ? 8.364 23.038 -19.917 1.00 41.70 322 THR B CA 1
ATOM 5378 C C . THR B 1 322 ? 7.374 22.161 -20.688 1.00 41.76 322 THR B C 1
ATOM 5379 O O . THR B 1 322 ? 7.195 22.331 -21.894 1.00 41.82 322 THR B O 1
ATOM 5383 N N . LEU B 1 323 ? 6.762 21.212 -19.983 1.00 41.88 323 LEU B N 1
ATOM 5384 C CA . LEU B 1 323 ? 5.814 20.265 -20.575 1.00 41.93 323 LEU B CA 1
ATOM 5385 C C . LEU B 1 323 ? 4.706 20.999 -21.344 1.00 41.98 323 LEU B C 1
ATOM 5386 O O . LEU B 1 323 ? 4.146 21.970 -20.834 1.00 41.89 323 LEU B O 1
ATOM 5391 N N . PRO B 1 324 ? 4.414 20.550 -22.586 1.00 42.14 324 PRO B N 1
ATOM 5392 C CA . PRO B 1 324 ? 3.542 21.219 -23.564 1.00 42.26 324 PRO B CA 1
ATOM 5393 C C . PRO B 1 324 ? 2.308 21.947 -23.017 1.00 42.38 324 PRO B C 1
ATOM 5394 O O . PRO B 1 324 ? 2.041 23.083 -23.420 1.00 42.51 324 PRO B O 1
ATOM 5398 N N . GLY B 1 325 ? 1.567 21.308 -22.118 1.00 42.38 325 GLY B N 1
ATOM 5399 C CA . GLY B 1 325 ? 0.376 21.932 -21.547 1.00 42.41 325 GLY B CA 1
ATOM 5400 C C . GLY B 1 325 ? 0.462 22.227 -20.062 1.00 42.41 325 GLY B C 1
ATOM 5401 O O . GLY B 1 325 ? -0.557 22.481 -19.414 1.00 42.50 325 GLY B O 1
ATOM 5402 N N . HIS B 1 326 ? 1.674 22.195 -19.518 1.00 42.36 326 HIS B N 1
ATOM 5403 C CA . HIS B 1 326 ? 1.865 22.347 -18.081 1.00 42.34 326 HIS B CA 1
ATOM 5404 C C . HIS B 1 326 ? 3.153 23.104 -17.738 1.00 42.41 326 HIS B C 1
ATOM 5405 O O . HIS B 1 326 ? 4.218 22.497 -17.589 1.00 42.33 326 HIS B O 1
ATOM 5412 N N . ASP B 1 327 ? 3.039 24.431 -17.624 1.00 42.50 327 ASP B N 1
ATOM 5413 C CA . ASP B 1 327 ? 4.111 25.289 -17.098 1.00 42.58 327 ASP B CA 1
ATOM 5414 C C . ASP B 1 327 ? 4.561 24.740 -15.755 1.00 42.58 327 ASP B C 1
ATOM 5415 O O . ASP B 1 327 ? 5.697 24.936 -15.323 1.00 42.57 327 ASP B O 1
ATOM 5420 N N . ASN B 1 328 ? 3.617 24.064 -15.109 1.00 42.57 328 ASN B N 1
ATOM 5421 C CA . ASN B 1 328 ? 3.792 23.340 -13.867 1.00 42.43 328 ASN B CA 1
ATOM 5422 C C . ASN B 1 328 ? 5.086 22.536 -13.773 1.00 42.24 328 ASN B C 1
ATOM 5423 O O . ASN B 1 328 ? 5.872 22.718 -12.845 1.00 42.27 328 ASN B O 1
ATOM 5428 N N . THR B 1 329 ? 5.301 21.658 -14.747 1.00 42.04 329 THR B N 1
ATOM 5429 C CA . THR B 1 329 ? 6.351 20.654 -14.662 1.00 41.79 329 THR B CA 1
ATOM 5430 C C . THR B 1 329 ? 7.365 20.740 -15.795 1.00 41.66 329 THR B C 1
ATOM 5431 O O . THR B 1 329 ? 7.004 20.891 -16.964 1.00 41.71 329 THR B O 1
ATOM 5435 N N . LEU B 1 330 ? 8.635 20.618 -15.423 1.00 41.46 330 LEU B N 1
ATOM 5436 C CA . LEU B 1 330 ? 9.757 20.738 -16.346 1.00 41.29 330 LEU B CA 1
ATOM 5437 C C . LEU B 1 330 ? 10.385 19.372 -16.576 1.00 41.22 330 LEU B C 1
ATOM 5438 O O . LEU B 1 330 ? 10.532 18.593 -15.638 1.00 41.24 330 LEU B O 1
ATOM 5443 N N . LEU B 1 331 ? 10.760 19.081 -17.817 1.00 41.13 331 LEU B N 1
ATOM 5444 C CA . LEU B 1 331 ? 11.403 17.806 -18.116 1.00 41.07 331 LEU B CA 1
ATOM 5445 C C . LEU B 1 331 ? 12.760 17.944 -18.814 1.00 41.01 331 LEU B C 1
ATOM 5446 O O . LEU B 1 331 ? 12.971 18.849 -19.623 1.00 40.89 331 LEU B O 1
ATOM 5451 N N . ILE B 1 332 ? 13.676 17.043 -18.462 1.00 41.04 332 ILE B N 1
ATOM 5452 C CA . ILE B 1 332 ? 15.013 16.974 -19.056 1.00 40.98 332 ILE B CA 1
ATOM 5453 C C . ILE B 1 332 ? 15.265 15.552 -19.558 1.00 40.95 332 ILE B C 1
ATOM 5454 O O . ILE B 1 332 ? 15.315 14.606 -18.762 1.00 40.82 332 ILE B O 1
ATOM 5459 N N . THR B 1 333 ? 15.420 15.404 -20.873 1.00 40.96 333 THR B N 1
ATOM 5460 C CA . THR B 1 333 ? 15.572 14.078 -21.475 1.00 41.11 333 THR B CA 1
ATOM 5461 C C . THR B 1 333 ? 16.494 14.001 -22.697 1.00 41.24 333 THR B C 1
ATOM 5462 O O . THR B 1 333 ? 17.109 12.963 -22.947 1.00 41.38 333 THR B O 1
ATOM 5466 N N . GLY B 1 334 ? 16.594 15.091 -23.452 1.00 41.31 334 GLY B N 1
ATOM 5467 C CA . GLY B 1 334 ? 17.317 15.076 -24.726 1.00 41.36 334 GLY B CA 1
ATOM 5468 C C . GLY B 1 334 ? 18.738 14.546 -24.681 1.00 41.32 334 GLY B C 1
ATOM 5469 O O . GLY B 1 334 ? 19.228 13.995 -25.667 1.00 41.32 334 GLY B O 1
ATOM 5470 N N . LEU B 1 335 ? 19.389 14.710 -23.531 1.00 41.34 335 LEU B N 1
ATOM 5471 C CA . LEU B 1 335 ? 20.787 14.317 -23.334 1.00 41.37 335 LEU B CA 1
ATOM 5472 C C . LEU B 1 335 ? 21.164 13.022 -24.045 1.00 41.38 335 LEU B C 1
ATOM 5473 O O . LEU B 1 335 ? 20.795 11.926 -23.616 1.00 41.48 335 LEU B O 1
ATOM 5478 N N . SER B 1 336 ? 21.899 13.171 -25.144 1.00 41.31 336 SER B N 1
ATOM 5479 C CA . SER B 1 336 ? 22.226 12.056 -26.025 1.00 41.09 336 SER B CA 1
ATOM 5480 C C . SER B 1 336 ? 23.698 11.674 -25.913 1.00 40.98 336 SER B C 1
ATOM 5481 O O . SER B 1 336 ? 24.523 12.087 -26.724 1.00 41.05 336 SER B O 1
ATOM 5484 N N . GLY B 1 337 ? 24.026 10.892 -24.892 1.00 40.83 337 GLY B N 1
ATOM 5485 C CA . GLY B 1 337 ? 25.390 10.405 -24.722 1.00 40.84 337 GLY B CA 1
ATOM 5486 C C . GLY B 1 337 ? 26.351 11.403 -24.109 1.00 40.79 337 GLY B C 1
ATOM 5487 O O . GLY B 1 337 ? 27.368 11.016 -23.531 1.00 40.82 337 GLY B O 1
ATOM 5488 N N . HIS B 1 338 ? 26.037 12.687 -24.237 1.00 40.63 338 HIS B N 1
ATOM 5489 C CA . HIS B 1 338 ? 26.885 13.734 -23.684 1.00 40.59 338 HIS B CA 1
ATOM 5490 C C . HIS B 1 338 ? 26.159 14.534 -22.600 1.00 40.49 338 HIS B C 1
ATOM 5491 O O . HIS B 1 338 ? 26.238 15.764 -22.552 1.00 40.57 338 HIS B O 1
ATOM 5498 N N . GLY B 1 339 ? 25.477 13.815 -21.711 1.00 40.30 339 GLY B N 1
ATOM 5499 C CA . GLY B 1 339 ? 24.580 14.435 -20.745 1.00 40.09 339 GLY B CA 1
ATOM 5500 C C . GLY B 1 339 ? 25.040 14.548 -19.305 1.00 39.98 339 GLY B C 1
ATOM 5501 O O . GLY B 1 339 ? 24.518 15.378 -18.563 1.00 39.99 339 GLY B O 1
ATOM 5502 N N . PHE B 1 340 ? 26.006 13.731 -18.894 1.00 39.90 340 PHE B N 1
ATOM 5503 C CA . PHE B 1 340 ? 26.418 13.735 -17.490 1.00 39.83 340 PHE B CA 1
ATOM 5504 C C . PHE B 1 340 ? 27.218 14.953 -17.055 1.00 39.82 340 PHE B C 1
ATOM 5505 O O . PHE B 1 340 ? 27.006 15.466 -15.956 1.00 39.79 340 PHE B O 1
ATOM 5513 N N . LYS B 1 341 ? 28.142 15.413 -17.897 1.00 39.87 341 LYS B N 1
ATOM 5514 C CA . LYS B 1 341 ? 28.950 16.594 -17.567 1.00 39.90 341 LYS B CA 1
ATOM 5515 C C . LYS B 1 341 ? 28.079 17.821 -17.278 1.00 39.89 341 LYS B C 1
ATOM 5516 O O . LYS B 1 341 ? 28.531 18.782 -16.660 1.00 39.86 341 LYS B O 1
ATOM 5522 N N . PHE B 1 342 ? 26.823 17.758 -17.718 1.00 39.90 342 PHE B N 1
ATOM 5523 C CA . PHE B 1 342 ? 25.854 18.826 -17.512 1.00 39.87 342 PHE B CA 1
ATOM 5524 C C . PHE B 1 342 ? 24.982 18.614 -16.272 1.00 39.90 342 PHE B C 1
ATOM 5525 O O . PHE B 1 342 ? 24.238 19.511 -15.880 1.00 39.95 342 PHE B O 1
ATOM 5533 N N . ALA B 1 343 ? 25.087 17.442 -15.649 1.00 39.92 343 ALA B N 1
ATOM 5534 C CA . ALA B 1 343 ? 24.231 17.074 -14.511 1.00 39.94 343 ALA B CA 1
ATOM 5535 C C . ALA B 1 343 ? 24.150 18.134 -13.412 1.00 39.91 343 ALA B C 1
ATOM 5536 O O . ALA B 1 343 ? 23.059 18.453 -12.938 1.00 39.91 343 ALA B O 1
ATOM 5538 N N . SER B 1 344 ? 25.300 18.681 -13.023 1.00 39.92 344 SER B N 1
ATOM 5539 C CA . SER B 1 344 ? 25.356 19.732 -12.006 1.00 39.89 344 SER B CA 1
ATOM 5540 C C . SER B 1 344 ? 24.585 20.987 -12.424 1.00 39.93 344 SER B C 1
ATOM 5541 O O . SER B 1 344 ? 23.717 21.448 -11.684 1.00 40.03 344 SER B O 1
ATOM 5544 N N . VAL B 1 345 ? 24.885 21.519 -13.610 1.00 39.92 345 VAL B N 1
ATOM 5545 C CA . VAL B 1 345 ? 24.191 22.710 -14.122 1.00 39.86 345 VAL B CA 1
ATOM 5546 C C . VAL B 1 345 ? 22.704 22.457 -14.407 1.00 39.89 345 VAL B C 1
ATOM 5547 O O . VAL B 1 345 ? 21.876 23.347 -14.201 1.00 39.83 345 VAL B O 1
ATOM 5551 N N . LEU B 1 346 ? 22.373 21.247 -14.861 1.00 39.95 346 LEU B N 1
ATOM 5552 C CA . LEU B 1 346 ? 20.983 20.881 -15.138 1.00 40.02 346 LEU B CA 1
ATOM 5553 C C . LEU B 1 346 ? 20.172 20.848 -13.851 1.00 40.21 346 LEU B C 1
ATOM 5554 O O . LEU B 1 346 ? 19.004 21.246 -13.834 1.00 40.26 346 LEU B O 1
ATOM 5559 N N . GLY B 1 347 ? 20.808 20.385 -12.775 1.00 40.35 347 GLY B N 1
ATOM 5560 C CA . GLY B 1 347 ? 20.208 20.400 -11.445 1.00 40.45 347 GLY B CA 1
ATOM 5561 C C . GLY B 1 347 ? 19.850 21.803 -10.992 1.00 40.56 347 GLY B C 1
ATOM 5562 O O . GLY B 1 347 ? 18.759 22.030 -10.469 1.00 40.59 347 GLY B O 1
ATOM 5563 N N . GLU B 1 348 ? 20.768 22.741 -11.212 1.00 40.71 348 GLU B N 1
ATOM 5564 C CA . GLU B 1 348 ? 20.587 24.135 -10.802 1.00 40.90 348 GLU B CA 1
ATOM 5565 C C . GLU B 1 348 ? 19.444 24.837 -11.538 1.00 41.02 348 GLU B C 1
ATOM 5566 O O . GLU B 1 348 ? 18.649 25.546 -10.913 1.00 41.00 348 GLU B O 1
ATOM 5572 N N . ILE B 1 349 ? 19.362 24.645 -12.855 1.00 41.20 349 ILE B N 1
ATOM 5573 C CA . ILE B 1 349 ? 18.313 25.297 -13.652 1.00 41.37 349 ILE B CA 1
ATOM 5574 C C . ILE B 1 349 ? 16.921 24.761 -13.289 1.00 41.44 349 ILE B C 1
ATOM 5575 O O . ILE B 1 349 ? 15.929 25.489 -13.363 1.00 41.47 349 ILE B O 1
ATOM 5580 N N . ALA B 1 350 ? 16.870 23.490 -12.892 1.00 41.51 350 ALA B N 1
ATOM 5581 C CA . ALA B 1 350 ? 15.655 22.870 -12.376 1.00 41.50 350 ALA B CA 1
ATOM 5582 C C . ALA B 1 350 ? 15.315 23.440 -11.000 1.00 41.55 350 ALA B C 1
ATOM 5583 O O . ALA B 1 350 ? 14.153 23.726 -10.712 1.00 41.58 350 ALA B O 1
ATOM 5585 N N . ALA B 1 351 ? 16.343 23.606 -10.164 1.00 41.66 351 ALA B N 1
ATOM 5586 C CA . ALA B 1 351 ? 16.208 24.210 -8.836 1.00 41.69 351 ALA B CA 1
ATOM 5587 C C . ALA B 1 351 ? 15.824 25.686 -8.911 1.00 41.74 351 ALA B C 1
ATOM 5588 O O . ALA B 1 351 ? 15.193 26.207 -7.996 1.00 41.77 351 ALA B O 1
ATOM 5590 N N . ASP B 1 352 ? 16.220 26.353 -9.994 1.00 41.82 352 ASP B N 1
ATOM 5591 C CA . ASP B 1 352 ? 15.767 27.712 -10.284 1.00 41.87 352 ASP B CA 1
ATOM 5592 C C . ASP B 1 352 ? 14.312 27.690 -10.738 1.00 41.84 352 ASP B C 1
ATOM 5593 O O . ASP B 1 352 ? 13.489 28.456 -10.235 1.00 41.85 352 ASP B O 1
ATOM 5598 N N . PHE B 1 353 ? 14.008 26.796 -11.683 1.00 41.83 353 PHE B N 1
ATOM 5599 C CA . PHE B 1 353 ? 12.652 26.599 -12.201 1.00 41.68 353 PHE B CA 1
ATOM 5600 C C . PHE B 1 353 ? 11.654 26.384 -11.074 1.00 41.57 353 PHE B C 1
ATOM 5601 O O . PHE B 1 353 ? 10.557 26.936 -11.094 1.00 41.62 353 PHE B O 1
ATOM 5609 N N . ALA B 1 354 ? 12.057 25.582 -10.096 1.00 41.54 354 ALA B N 1
ATOM 5610 C CA . ALA B 1 354 ? 11.225 25.226 -8.951 1.00 41.58 354 ALA B CA 1
ATOM 5611 C C . ALA B 1 354 ? 10.823 26.414 -8.073 1.00 41.53 354 ALA B C 1
ATOM 5612 O O . ALA B 1 354 ? 9.772 26.388 -7.429 1.00 41.45 354 ALA B O 1
ATOM 5614 N N . GLN B 1 355 ? 11.663 27.444 -8.048 1.00 41.52 355 GLN B N 1
ATOM 5615 C CA . GLN B 1 355 ? 11.410 28.628 -7.234 1.00 41.57 355 GLN B CA 1
ATOM 5616 C C . GLN B 1 355 ? 11.110 29.876 -8.076 1.00 41.67 355 GLN B C 1
ATOM 5617 O O . GLN B 1 355 ? 11.403 31.004 -7.665 1.00 41.74 355 GLN B O 1
ATOM 5623 N N . ASP B 1 356 ? 10.517 29.657 -9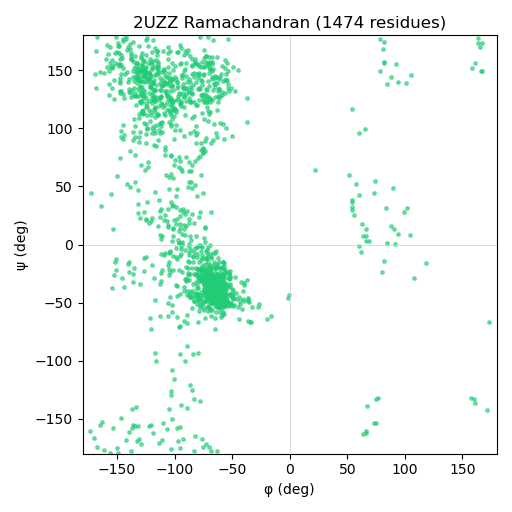.251 1.00 41.75 356 ASP B N 1
ATOM 5624 C CA . ASP B 1 356 ? 10.094 30.727 -10.178 1.00 41.82 356 ASP B CA 1
ATOM 5625 C C . ASP B 1 356 ? 11.206 31.645 -10.702 1.00 41.84 356 ASP B C 1
ATOM 5626 O O . ASP B 1 356 ? 10.942 32.552 -11.500 1.00 41.72 356 ASP B O 1
ATOM 5631 N N . LYS B 1 357 ? 12.438 31.406 -10.252 1.00 41.89 357 LYS B N 1
ATOM 5632 C CA . LYS B 1 357 ? 13.611 32.101 -10.773 1.00 41.95 357 LYS B CA 1
ATOM 5633 C C . LYS B 1 357 ? 13.857 31.676 -12.214 1.00 41.99 357 LYS B C 1
ATOM 5634 O O . LYS B 1 357 ? 13.429 30.596 -12.633 1.00 41.83 357 LYS B O 1
ATOM 5640 N N . LYS B 1 358 ? 14.552 32.520 -12.971 1.00 42.18 358 LYS B N 1
ATOM 5641 C CA . LYS B 1 358 ? 14.743 32.246 -14.391 1.00 42.46 358 LYS B CA 1
ATOM 5642 C C . LYS B 1 358 ? 16.140 31.720 -14.753 1.00 42.67 358 LYS B C 1
ATOM 5643 O O . LYS B 1 358 ? 16.778 30.986 -13.981 1.00 42.89 358 LYS B O 1
ATOM 5649 N N . SER B 1 359 ? 16.795 32.346 -15.669 1.00 20.00 359 SER B N 1
ATOM 5650 C CA . SER B 1 359 ? 17.363 31.678 -16.834 1.00 20.00 359 SER B CA 1
ATOM 5651 C C . SER B 1 359 ? 18.686 31.001 -16.491 1.00 20.00 359 SER B C 1
ATOM 5652 O O . SER B 1 359 ? 18.827 29.826 -17.142 1.00 42.88 359 SER B O 1
ATOM 5655 N N . ASP B 1 360 ? 19.562 31.571 -15.787 1.00 42.66 360 ASP B N 1
ATOM 5656 C CA . ASP B 1 360 ? 20.762 32.243 -16.369 1.00 42.57 360 ASP B CA 1
ATOM 5657 C C . ASP B 1 360 ? 20.969 32.230 -17.879 1.00 42.34 360 ASP B C 1
ATOM 5658 O O . ASP B 1 360 ? 21.328 33.256 -18.438 1.00 42.16 360 ASP B O 1
ATOM 5663 N N . PHE B 1 361 ? 20.816 31.098 -18.557 1.00 42.21 361 PHE B N 1
ATOM 5664 C CA . PHE B 1 361 ? 21.152 31.126 -19.988 1.00 42.11 361 PHE B CA 1
ATOM 5665 C C . PHE B 1 361 ? 20.006 31.371 -20.956 1.00 41.98 361 PHE B C 1
ATOM 5666 O O . PHE B 1 361 ? 18.968 31.905 -20.594 1.00 42.07 361 PHE B O 1
ATOM 5674 N N . ASP B 1 362 ? 20.179 30.939 -22.193 1.00 41.73 362 ASP B N 1
ATOM 5675 C CA . ASP B 1 362 ? 19.057 30.703 -23.051 1.00 41.60 362 ASP B CA 1
ATOM 5676 C C . ASP B 1 362 ? 18.898 29.285 -23.484 1.00 41.50 362 ASP B C 1
ATOM 5677 O O . ASP B 1 362 ? 19.777 28.739 -24.119 1.00 41.46 362 ASP B O 1
ATOM 5682 N N . LEU B 1 363 ? 17.798 28.663 -23.110 1.00 41.42 363 LEU B N 1
ATOM 5683 C CA . LEU B 1 363 ? 17.637 27.255 -23.449 1.00 41.28 363 LEU B CA 1
ATOM 5684 C C . LEU B 1 363 ? 16.778 27.097 -24.704 1.00 41.25 363 LEU B C 1
ATOM 5685 O O . LEU B 1 363 ? 16.204 26.035 -24.950 1.00 41.20 363 LEU B O 1
ATOM 5690 N N . THR B 1 364 ? 16.719 28.167 -25.495 1.00 41.28 364 THR B N 1
ATOM 5691 C CA . THR B 1 364 ? 15.949 28.217 -26.739 1.00 41.30 364 THR B CA 1
ATOM 5692 C C . THR B 1 364 ? 16.318 27.101 -27.736 1.00 41.32 364 THR B C 1
ATOM 5693 O O . THR B 1 364 ? 15.422 26.523 -28.346 1.00 41.26 364 THR B O 1
ATOM 5697 N N . PRO B 1 365 ? 17.627 26.801 -27.919 1.00 41.38 365 PRO B N 1
ATOM 5698 C CA . PRO B 1 365 ? 17.974 25.659 -28.780 1.00 41.40 365 PRO B CA 1
ATOM 5699 C C . PRO B 1 365 ? 17.547 24.295 -28.232 1.00 41.41 365 PRO B C 1
ATOM 5700 O O . PRO B 1 365 ? 17.666 23.292 -28.937 1.00 41.32 365 PRO B O 1
ATOM 5704 N N . PHE B 1 366 ? 17.058 24.267 -26.993 1.00 41.50 366 PHE B N 1
ATOM 5705 C CA . PHE B 1 366 ? 16.589 23.028 -26.367 1.00 41.58 366 PHE B CA 1
ATOM 5706 C C . PHE B 1 366 ? 15.064 23.003 -26.236 1.00 41.73 366 PHE B C 1
ATOM 5707 O O . PHE B 1 366 ? 14.512 22.331 -25.367 1.00 41.75 366 PHE B O 1
ATOM 5715 N N . ARG B 1 367 ? 14.407 23.751 -27.122 1.00 41.95 367 ARG B N 1
ATOM 5716 C CA . ARG B 1 367 ? 12.957 23.734 -27.306 1.00 42.05 367 ARG B CA 1
ATOM 5717 C C . ARG B 1 367 ? 12.443 22.339 -27.616 1.00 42.08 367 ARG B C 1
ATOM 5718 O O . ARG B 1 367 ? 13.156 21.518 -28.200 1.00 42.08 367 ARG B O 1
ATOM 5726 N N . LEU B 1 368 ? 11.198 22.082 -27.234 1.00 42.15 368 LEU B N 1
ATOM 5727 C CA . LEU B 1 368 ? 10.506 20.863 -27.637 1.00 42.25 368 LEU B CA 1
ATOM 5728 C C . LEU B 1 368 ? 9.796 21.095 -28.977 1.00 42.37 368 LEU B C 1
ATOM 5729 O O . LEU B 1 368 ? 9.394 20.144 -29.654 1.00 42.41 368 LEU B O 1
ATOM 5734 N N . SER B 1 369 ? 9.677 22.369 -29.355 1.00 42.49 369 SER B N 1
ATOM 5735 C CA . SER B 1 369 ? 9.056 22.792 -30.614 1.00 42.58 369 SER B CA 1
ATOM 5736 C C . SER B 1 369 ? 9.878 22.421 -31.851 1.00 42.71 369 SER B C 1
ATOM 5737 O O . SER B 1 369 ? 9.316 22.262 -32.936 1.00 42.70 369 SER B O 1
ATOM 5740 N N . ARG B 1 370 ? 11.198 22.298 -31.679 1.00 42.90 370 ARG B N 1
ATOM 5741 C CA . ARG B 1 370 ? 12.139 21.964 -32.761 1.00 43.04 370 ARG B CA 1
ATOM 5742 C C . ARG B 1 370 ? 11.584 20.914 -33.705 1.00 43.41 370 ARG B C 1
ATOM 5743 O O . ARG B 1 370 ? 11.860 20.931 -34.904 1.00 43.52 370 ARG B O 1
ATOM 5751 N N . PHE B 1 371 ? 10.820 19.989 -33.139 1.00 43.85 371 PHE B N 1
ATOM 5752 C CA . PHE B 1 371 ? 10.176 18.938 -33.895 1.00 44.30 371 PHE B CA 1
ATOM 5753 C C . PHE B 1 371 ? 8.695 19.281 -33.895 1.00 44.62 371 PHE B C 1
ATOM 5754 O O . PHE B 1 371 ? 7.899 18.716 -33.135 1.00 44.66 371 PHE B O 1
ATOM 5762 N N . GLN B 1 372 ? 8.368 20.256 -34.747 1.00 44.90 372 GLN B N 1
ATOM 5763 C CA . GLN B 1 372 ? 7.034 20.862 -34.871 1.00 45.15 372 GLN B CA 1
ATOM 5764 C C . GLN B 1 372 ? 5.865 19.987 -34.424 1.00 45.16 372 GLN B C 1
ATOM 5765 O O . GLN B 1 372 ? 5.345 20.162 -33.321 1.00 45.14 372 GLN B O 1
ATOM 5771 N N . LYS C 1 2 ? 10.560 -17.747 -42.919 1.00 43.07 2 LYS C N 1
ATOM 5772 C CA . LYS C 1 2 ? 9.925 -19.034 -42.500 1.00 43.05 2 LYS C CA 1
ATOM 5773 C C . LYS C 1 2 ? 9.980 -19.272 -40.988 1.00 42.87 2 LYS C C 1
ATOM 5774 O O . LYS C 1 2 ? 10.996 -19.013 -40.340 1.00 42.93 2 LYS C O 1
ATOM 5780 N N . TYR C 1 3 ? 8.871 -19.771 -40.446 1.00 42.61 3 TYR C N 1
ATOM 5781 C CA . TYR C 1 3 ? 8.712 -19.972 -39.009 1.00 42.26 3 TYR C CA 1
ATOM 5782 C C . TYR C 1 3 ? 8.007 -21.298 -38.717 1.00 42.18 3 TYR C C 1
ATOM 5783 O O . TYR C 1 3 ? 7.488 -21.948 -39.624 1.00 42.15 3 TYR C O 1
ATOM 5792 N N . ASP C 1 4 ? 8.010 -21.706 -37.452 1.00 42.05 4 ASP C N 1
ATOM 5793 C CA . ASP C 1 4 ? 7.243 -22.872 -37.028 1.00 41.95 4 ASP C CA 1
ATOM 5794 C C . ASP C 1 4 ? 5.769 -22.504 -36.975 1.00 41.92 4 ASP C C 1
ATOM 5795 O O . ASP C 1 4 ? 4.905 -23.326 -37.285 1.00 42.02 4 ASP C O 1
ATOM 5800 N N . LEU C 1 5 ? 5.494 -21.258 -36.593 1.00 41.84 5 LEU C N 1
ATOM 5801 C CA . LEU C 1 5 ? 4.130 -20.780 -36.403 1.00 41.73 5 LEU C CA 1
ATOM 5802 C C . LEU C 1 5 ? 3.966 -19.303 -36.754 1.00 41.71 5 LEU C C 1
ATOM 5803 O O . LEU C 1 5 ? 4.744 -18.450 -36.311 1.00 41.70 5 LEU C O 1
ATOM 5808 N N . ILE C 1 6 ? 2.948 -19.017 -37.558 1.00 41.65 6 ILE C N 1
ATOM 5809 C CA . ILE C 1 6 ? 2.530 -17.650 -37.830 1.00 41.64 6 ILE C CA 1
ATOM 5810 C C . ILE C 1 6 ? 1.161 -17.415 -37.188 1.00 41.63 6 ILE C C 1
ATOM 5811 O O . ILE C 1 6 ? 0.282 -18.279 -37.244 1.00 41.69 6 ILE C O 1
ATOM 5816 N N . ILE C 1 7 ? 0.999 -16.254 -36.558 1.00 41.52 7 ILE C N 1
ATOM 5817 C CA . ILE C 1 7 ? -0.270 -15.871 -35.939 1.00 41.44 7 ILE C CA 1
ATOM 5818 C C . ILE C 1 7 ? -0.825 -14.628 -36.641 1.00 41.43 7 ILE C C 1
ATOM 5819 O O . ILE C 1 7 ? -0.238 -13.544 -36.571 1.00 41.26 7 ILE C O 1
ATOM 5824 N N . ILE C 1 8 ? -1.957 -14.803 -37.320 1.00 41.56 8 ILE C N 1
ATOM 5825 C CA . ILE C 1 8 ? -2.574 -13.729 -38.099 1.00 41.78 8 ILE C CA 1
ATOM 5826 C C . ILE C 1 8 ? -2.990 -12.544 -37.219 1.00 41.98 8 ILE C C 1
ATOM 5827 O O . ILE C 1 8 ? -2.629 -11.397 -37.508 1.00 42.25 8 ILE C O 1
ATOM 5832 N N . GLY C 1 9 ? -3.735 -12.819 -36.150 1.00 41.93 9 GLY C N 1
ATOM 5833 C CA . GLY C 1 9 ? -4.187 -11.764 -35.250 1.00 41.75 9 GLY C CA 1
ATOM 5834 C C . GLY C 1 9 ? -3.588 -11.922 -33.873 1.00 41.66 9 GLY C C 1
ATOM 5835 O O . GLY C 1 9 ? -3.913 -12.870 -33.165 1.00 41.61 9 GLY C O 1
ATOM 5836 N N . SER C 1 10 ? -2.707 -10.999 -33.496 1.00 41.63 10 SER C N 1
ATOM 5837 C CA . SER C 1 10 ? -2.100 -11.021 -32.164 1.00 41.58 10 SER C CA 1
ATOM 5838 C C . SER C 1 10 ? -2.856 -10.101 -31.200 1.00 41.52 10 SER C C 1
ATOM 5839 O O . SER C 1 10 ? -2.329 -9.077 -30.751 1.00 41.55 10 SER C O 1
ATOM 5842 N N . GLY C 1 11 ? -4.100 -10.478 -30.904 1.00 41.45 11 GLY C N 1
ATOM 5843 C CA . GLY C 1 11 ? -4.959 -9.731 -29.983 1.00 41.27 11 GLY C CA 1
ATOM 5844 C C . GLY C 1 11 ? -5.042 -10.403 -28.626 1.00 41.20 11 GLY C C 1
ATOM 5845 O O . GLY C 1 11 ? -4.015 -10.739 -28.034 1.00 41.25 11 GLY C O 1
ATOM 5846 N N . SER C 1 12 ? -6.262 -10.605 -28.134 1.00 41.02 12 SER C N 1
ATOM 5847 C CA . SER C 1 12 ? -6.477 -11.262 -26.842 1.00 40.80 12 SER C CA 1
ATOM 5848 C C . SER C 1 12 ? -6.124 -12.747 -26.891 1.00 40.68 12 SER C C 1
ATOM 5849 O O . SER C 1 12 ? -5.496 -13.272 -25.973 1.00 40.62 12 SER C O 1
ATOM 5852 N N . VAL C 1 13 ? -6.536 -13.417 -27.963 1.00 40.63 13 VAL C N 1
ATOM 5853 C CA . VAL C 1 13 ? -6.166 -14.815 -28.185 1.00 40.60 13 VAL C CA 1
ATOM 5854 C C . VAL C 1 13 ? -4.789 -14.898 -28.854 1.00 40.52 13 VAL C C 1
ATOM 5855 O O . VAL C 1 13 ? -4.014 -15.824 -28.591 1.00 40.51 13 VAL C O 1
ATOM 5859 N N . GLY C 1 14 ? -4.487 -13.918 -29.705 1.00 40.41 14 GLY C N 1
ATOM 5860 C CA . GLY C 1 14 ? -3.212 -13.868 -30.414 1.00 40.22 14 GLY C CA 1
ATOM 5861 C C . GLY C 1 14 ? -2.014 -13.784 -29.494 1.00 40.11 14 GLY C C 1
ATOM 5862 O O . GLY C 1 14 ? -1.133 -14.643 -29.534 1.00 40.11 14 GLY C O 1
ATOM 5863 N N . ALA C 1 15 ? -1.994 -12.751 -28.655 1.00 40.06 15 ALA C N 1
ATOM 5864 C CA . ALA C 1 15 ? -0.911 -12.535 -27.695 1.00 40.02 15 ALA C CA 1
ATOM 5865 C C . ALA C 1 15 ? -0.738 -13.704 -26.726 1.00 40.00 15 ALA C C 1
ATOM 5866 O O . ALA C 1 15 ? 0.359 -13.942 -26.219 1.00 39.99 15 ALA C O 1
ATOM 5868 N N . ALA C 1 16 ? -1.824 -14.427 -26.473 1.00 40.02 16 ALA C N 1
ATOM 5869 C CA . ALA C 1 16 ? -1.772 -15.634 -25.660 1.00 40.12 16 ALA C CA 1
ATOM 5870 C C . ALA C 1 16 ? -1.078 -16.762 -26.425 1.00 40.25 16 ALA C C 1
ATOM 5871 O O . ALA C 1 16 ? -0.235 -17.468 -25.870 1.00 40.27 16 ALA C O 1
ATOM 5873 N N . ALA C 1 17 ? -1.427 -16.911 -27.702 1.00 40.36 17 ALA C N 1
ATOM 5874 C CA . ALA C 1 17 ? -0.828 -17.925 -28.567 1.00 40.42 17 ALA C CA 1
ATOM 5875 C C . ALA C 1 17 ? 0.648 -17.635 -28.821 1.00 40.52 17 ALA C C 1
ATOM 5876 O O . ALA C 1 17 ? 1.465 -18.558 -28.887 1.00 40.56 17 ALA C O 1
ATOM 5878 N N . GLY C 1 18 ? 0.979 -16.353 -28.961 1.00 40.56 18 GLY C N 1
ATOM 5879 C CA . GLY C 1 18 ? 2.362 -15.922 -29.141 1.00 40.69 18 GLY C CA 1
ATOM 5880 C C . GLY C 1 18 ? 3.244 -16.362 -27.990 1.00 40.79 18 GLY C C 1
ATOM 5881 O O . GLY C 1 18 ? 4.221 -17.087 -28.188 1.00 40.70 18 GLY C O 1
ATOM 5882 N N . TYR C 1 19 ? 2.875 -15.935 -26.784 1.00 40.92 19 TYR C N 1
ATOM 5883 C CA . TYR C 1 19 ? 3.640 -16.215 -25.570 1.00 41.06 19 TYR C CA 1
ATOM 5884 C C . TYR C 1 19 ? 3.833 -17.707 -25.309 1.00 41.13 19 TYR C C 1
ATOM 5885 O O . TYR C 1 19 ? 4.947 -18.146 -25.020 1.00 41.11 19 TYR C O 1
ATOM 5894 N N . TYR C 1 20 ? 2.748 -18.473 -25.418 1.00 41.16 20 TYR C N 1
ATOM 5895 C CA . TYR C 1 20 ? 2.764 -19.893 -25.078 1.00 41.24 20 TYR C CA 1
ATOM 5896 C C . TYR C 1 20 ? 3.556 -20.751 -26.062 1.00 41.38 20 TYR C C 1
ATOM 5897 O O . TYR C 1 20 ? 4.197 -21.727 -25.659 1.00 41.38 20 TYR C O 1
ATOM 5906 N N . ALA C 1 21 ? 3.520 -20.380 -27.342 1.00 41.54 21 ALA C N 1
ATOM 5907 C CA . ALA C 1 21 ? 4.319 -21.053 -28.369 1.00 41.63 21 ALA C CA 1
ATOM 5908 C C . ALA C 1 21 ? 5.813 -20.762 -28.190 1.00 41.66 21 ALA C C 1
ATOM 5909 O O . ALA C 1 21 ? 6.618 -21.684 -28.041 1.00 41.54 21 ALA C O 1
ATOM 5911 N N . THR C 1 22 ? 6.157 -19.473 -28.180 1.00 41.78 22 THR C N 1
ATOM 5912 C CA . THR C 1 22 ? 7.535 -19.002 -28.024 1.00 41.90 22 THR C CA 1
ATOM 5913 C C . THR C 1 22 ? 8.181 -19.508 -26.734 1.00 41.99 22 THR C C 1
ATOM 5914 O O . THR C 1 22 ? 9.389 -19.752 -26.695 1.00 42.07 22 THR C O 1
ATOM 5918 N N . ARG C 1 23 ? 7.375 -19.671 -25.688 1.00 42.09 23 ARG C N 1
ATOM 5919 C CA . ARG C 1 23 ? 7.878 -20.159 -24.408 1.00 42.22 23 ARG C CA 1
ATOM 5920 C C . ARG C 1 23 ? 8.287 -21.625 -24.507 1.00 42.29 23 ARG C C 1
ATOM 5921 O O . ARG C 1 23 ? 9.239 -22.053 -23.846 1.00 42.24 23 ARG C O 1
ATOM 5929 N N . ALA C 1 24 ? 7.570 -22.378 -25.346 1.00 42.40 24 ALA C N 1
ATOM 5930 C CA . ALA C 1 24 ? 7.860 -23.797 -25.583 1.00 42.33 24 ALA C CA 1
ATOM 5931 C C . ALA C 1 24 ? 8.887 -24.011 -26.703 1.00 42.27 24 ALA C C 1
ATOM 5932 O O . ALA C 1 24 ? 8.991 -25.104 -27.263 1.00 42.24 24 ALA C O 1
ATOM 5934 N N . GLY C 1 25 ? 9.634 -22.955 -27.018 1.00 42.30 25 GLY C N 1
ATOM 5935 C CA . GLY C 1 25 ? 10.796 -23.031 -27.905 1.00 42.26 25 GLY C CA 1
ATOM 5936 C C . GLY C 1 25 ? 10.501 -23.216 -29.381 1.00 42.17 25 GLY C C 1
ATOM 5937 O O . GLY C 1 25 ? 11.147 -24.024 -30.051 1.00 42.24 25 GLY C O 1
ATOM 5938 N N . LEU C 1 26 ? 9.533 -22.465 -29.890 1.00 41.96 26 LEU C N 1
ATOM 5939 C CA . LEU C 1 26 ? 9.199 -22.521 -31.304 1.00 41.91 26 LEU C CA 1
ATOM 5940 C C . LEU C 1 26 ? 9.513 -21.195 -31.982 1.00 41.98 26 LEU C C 1
ATOM 5941 O O . LEU C 1 26 ? 9.416 -20.132 -31.366 1.00 42.03 26 LEU C O 1
ATOM 5946 N N . ASN C 1 27 ? 9.913 -21.272 -33.247 1.00 42.04 27 ASN C N 1
ATOM 5947 C CA . ASN C 1 27 ? 10.168 -20.089 -34.054 1.00 42.10 27 ASN C CA 1
ATOM 5948 C C . ASN C 1 27 ? 8.823 -19.503 -34.467 1.00 42.02 27 ASN C C 1
ATOM 5949 O O . ASN C 1 27 ? 8.075 -20.131 -35.214 1.00 42.12 27 ASN C O 1
ATOM 5954 N N . VAL C 1 28 ? 8.506 -18.311 -33.964 1.00 41.90 28 VAL C N 1
ATOM 5955 C CA . VAL C 1 28 ? 7.152 -17.757 -34.101 1.00 41.80 28 VAL C CA 1
ATOM 5956 C C . VAL C 1 28 ? 7.124 -16.362 -34.729 1.00 41.80 28 VAL C C 1
ATOM 5957 O O . VAL C 1 28 ? 7.981 -15.520 -34.441 1.00 41.91 28 VAL C O 1
ATOM 5961 N N . LEU C 1 29 ? 6.133 -16.129 -35.587 1.00 41.65 29 LEU C N 1
ATOM 5962 C CA . LEU C 1 29 ? 5.854 -14.784 -36.082 1.00 41.57 29 LEU C CA 1
ATOM 5963 C C . LEU C 1 29 ? 4.498 -14.310 -35.565 1.00 41.52 29 LEU C C 1
ATOM 5964 O O . LEU C 1 29 ? 3.482 -14.984 -35.749 1.00 41.53 29 LEU C O 1
ATOM 5969 N N . MET C 1 30 ? 4.500 -13.152 -34.911 1.00 41.47 30 MET C N 1
ATOM 5970 C CA . MET C 1 30 ? 3.274 -12.502 -34.462 1.00 41.43 30 MET C CA 1
ATOM 5971 C C . MET C 1 30 ? 2.979 -11.300 -35.356 1.00 41.44 30 MET C C 1
ATOM 5972 O O . MET C 1 30 ? 3.838 -10.430 -35.542 1.00 41.45 30 MET C O 1
ATOM 5977 N N . THR C 1 31 ? 1.772 -11.264 -35.916 1.00 41.43 31 THR C N 1
ATOM 5978 C CA . THR C 1 31 ? 1.340 -10.147 -36.761 1.00 41.49 31 THR C CA 1
ATOM 5979 C C . THR C 1 31 ? 0.020 -9.547 -36.287 1.00 41.55 31 THR C C 1
ATOM 5980 O O . THR C 1 31 ? -0.827 -10.249 -35.729 1.00 41.57 31 THR C O 1
ATOM 5984 N N . ASP C 1 32 ? -0.137 -8.244 -36.507 1.00 41.64 32 ASP C N 1
ATOM 5985 C CA . ASP C 1 32 ? -1.399 -7.552 -36.239 1.00 41.77 32 ASP C CA 1
ATOM 5986 C C . ASP C 1 32 ? -1.602 -6.377 -37.199 1.00 41.91 32 ASP C C 1
ATOM 5987 O O . ASP C 1 32 ? -0.695 -6.016 -37.947 1.00 41.96 32 ASP C O 1
ATOM 5992 N N . ALA C 1 33 ? -2.794 -5.791 -37.187 1.00 42.04 33 ALA C N 1
ATOM 5993 C CA . ALA C 1 33 ? -3.076 -4.641 -38.035 1.00 42.26 33 ALA C CA 1
ATOM 5994 C C . ALA C 1 33 ? -2.679 -3.331 -37.359 1.00 42.43 33 ALA C C 1
ATOM 5995 O O . ALA C 1 33 ? -2.398 -2.342 -38.039 1.00 42.58 33 ALA C O 1
ATOM 5997 N N . HIS C 1 34 ? -2.653 -3.333 -36.025 1.00 42.58 34 HIS C N 1
ATOM 5998 C CA . HIS C 1 34 ? -2.351 -2.131 -35.238 1.00 42.71 34 HIS C CA 1
ATOM 5999 C C . HIS C 1 34 ? -1.350 -2.419 -34.107 1.00 42.85 34 HIS C C 1
ATOM 6000 O O . HIS C 1 34 ? -0.577 -3.378 -34.188 1.00 42.81 34 HIS C O 1
ATOM 6007 N N . MET C 1 35 ? -1.364 -1.584 -33.066 1.00 42.98 35 MET C N 1
ATOM 6008 C CA . MET C 1 35 ? -0.470 -1.747 -31.916 1.00 43.16 35 MET C CA 1
ATOM 6009 C C . MET C 1 35 ? -1.220 -2.408 -30.744 1.00 43.12 35 MET C C 1
ATOM 6010 O O . MET C 1 35 ? -1.784 -1.714 -29.894 1.00 43.15 35 MET C O 1
ATOM 6015 N N . PRO C 1 36 ? -1.178 -3.755 -30.683 1.00 43.07 36 PRO C N 1
ATOM 6016 C CA . PRO C 1 36 ? -2.106 -4.687 -30.032 1.00 43.05 36 PRO C CA 1
ATOM 6017 C C . PRO C 1 36 ? -3.061 -4.184 -28.933 1.00 43.04 36 PRO C C 1
ATOM 6018 O O . PRO C 1 36 ? -4.273 -4.240 -29.150 1.00 43.27 36 PRO C O 1
ATOM 6022 N N . PRO C 1 37 ? -2.558 -3.709 -27.768 1.00 42.80 37 PRO C N 1
ATOM 6023 C CA . PRO C 1 37 ? -3.563 -3.050 -26.915 1.00 42.45 37 PRO C CA 1
ATOM 6024 C C . PRO C 1 37 ? -4.061 -1.757 -27.582 1.00 42.15 37 PRO C C 1
ATOM 6025 O O . PRO C 1 37 ? -3.482 -0.685 -27.387 1.00 42.21 37 PRO C O 1
ATOM 6029 N N . HIS C 1 38 ? -5.116 -1.886 -28.384 1.00 41.78 38 HIS C N 1
ATOM 6030 C CA . HIS C 1 38 ? -5.651 -0.786 -29.187 1.00 41.59 38 HIS C CA 1
ATOM 6031 C C . HIS C 1 38 ? -7.180 -0.741 -29.126 1.00 41.50 38 HIS C C 1
ATOM 6032 O O . HIS C 1 38 ? -7.800 -1.633 -28.550 1.00 41.57 38 HIS C O 1
ATOM 6039 N N . GLN C 1 39 ? -7.781 0.286 -29.729 1.00 41.34 39 GLN C N 1
ATOM 6040 C CA . GLN C 1 39 ? -9.237 0.489 -29.662 1.00 41.22 39 GLN C CA 1
ATOM 6041 C C . GLN C 1 39 ? -9.984 -0.081 -30.874 1.00 41.10 39 GLN C C 1
ATOM 6042 O O . GLN C 1 39 ? -11.207 0.039 -30.967 1.00 41.02 39 GLN C O 1
ATOM 6048 N N . HIS C 1 40 ? -9.249 -0.700 -31.794 1.00 40.99 40 HIS C N 1
ATOM 6049 C CA . HIS C 1 40 ? -9.830 -1.182 -33.048 1.00 40.90 40 HIS C CA 1
ATOM 6050 C C . HIS C 1 40 ? -10.185 -2.670 -33.009 1.00 40.77 40 HIS C C 1
ATOM 6051 O O . HIS C 1 40 ? -10.636 -3.232 -34.006 1.00 40.75 40 HIS C O 1
ATOM 6058 N N . GLY C 1 41 ? -9.995 -3.295 -31.852 1.00 40.69 41 GLY C N 1
ATOM 6059 C CA . GLY C 1 41 ? -10.337 -4.702 -31.660 1.00 40.60 41 GLY C CA 1
ATOM 6060 C C . GLY C 1 41 ? -11.392 -4.878 -30.587 1.00 40.57 41 GLY C C 1
ATOM 6061 O O . GLY C 1 41 ? -12.068 -3.920 -30.216 1.00 40.63 41 GLY C O 1
ATOM 6062 N N . SER C 1 42 ? -11.522 -6.101 -30.078 1.00 40.48 42 SER C N 1
ATOM 6063 C CA . SER C 1 42 ? -12.545 -6.425 -29.083 1.00 40.41 42 SER C CA 1
ATOM 6064 C C . SER C 1 42 ? -11.998 -6.613 -27.666 1.00 40.39 42 SER C C 1
ATOM 6065 O O . SER C 1 42 ? -12.686 -7.143 -26.791 1.00 40.45 42 SER C O 1
ATOM 6068 N N . HIS C 1 43 ? -10.769 -6.165 -27.438 1.00 40.32 43 HIS C N 1
ATOM 6069 C CA . HIS C 1 43 ? -10.127 -6.338 -26.137 1.00 40.27 43 HIS C CA 1
ATOM 6070 C C . HIS C 1 43 ? -10.054 -5.048 -25.321 1.00 40.25 43 HIS C C 1
ATOM 6071 O O . HIS C 1 43 ? -9.848 -5.098 -24.108 1.00 40.24 43 HIS C O 1
ATOM 6078 N N . HIS C 1 44 ? -10.228 -3.903 -25.985 1.00 40.24 44 HIS C N 1
ATOM 6079 C CA . HIS C 1 44 ? -10.167 -2.590 -25.329 1.00 40.21 44 HIS C CA 1
ATOM 6080 C C . HIS C 1 44 ? -11.264 -2.377 -24.274 1.00 40.30 44 HIS C C 1
ATOM 6081 O O . HIS C 1 44 ? -12.077 -3.267 -24.019 1.00 40.39 44 HIS C O 1
ATOM 6088 N N . GLY C 1 45 ? -11.289 -1.191 -23.672 1.00 40.32 45 GLY C N 1
ATOM 6089 C CA . GLY C 1 45 ? -12.036 -0.990 -22.434 1.00 40.39 45 GLY C CA 1
ATOM 6090 C C . GLY C 1 45 ? -11.158 -1.512 -21.312 1.00 40.45 45 GLY C C 1
ATOM 6091 O O . GLY C 1 45 ? -10.153 -2.178 -21.568 1.00 40.58 45 GLY C O 1
ATOM 6092 N N . ASP C 1 46 ? -11.514 -1.220 -20.069 1.00 40.39 46 ASP C N 1
ATOM 6093 C CA . ASP C 1 46 ? -10.625 -1.557 -18.962 1.00 40.32 46 ASP C CA 1
ATOM 6094 C C . ASP C 1 46 ? -10.645 -3.050 -18.637 1.00 40.17 46 ASP C C 1
ATOM 6095 O O . ASP C 1 46 ? -9.591 -3.689 -18.576 1.00 40.18 46 ASP C O 1
ATOM 6100 N N . THR C 1 47 ? -11.842 -3.602 -18.451 1.00 39.88 47 THR C N 1
ATOM 6101 C CA . THR C 1 47 ? -11.984 -4.910 -17.821 1.00 39.62 47 THR C CA 1
ATOM 6102 C C . THR C 1 47 ? -12.873 -5.898 -18.577 1.00 39.61 47 THR C C 1
ATOM 6103 O O . THR C 1 47 ? -13.812 -5.505 -19.276 1.00 39.66 47 THR C O 1
ATOM 6107 N N . ARG C 1 48 ? -12.556 -7.184 -18.420 1.00 39.41 48 ARG C N 1
ATOM 6108 C CA . ARG C 1 48 ? -13.377 -8.281 -18.927 1.00 39.18 48 ARG C CA 1
ATOM 6109 C C . ARG C 1 48 ? -13.719 -9.243 -17.797 1.00 39.15 48 ARG C C 1
ATOM 6110 O O . ARG C 1 48 ? -12.948 -9.394 -16.855 1.00 39.09 48 ARG C O 1
ATOM 6118 N N . LEU C 1 49 ? -14.871 -9.899 -17.903 1.00 39.16 49 LEU C N 1
ATOM 6119 C CA . LEU C 1 49 ? -15.367 -10.766 -16.837 1.00 39.21 49 LEU C CA 1
ATOM 6120 C C . LEU C 1 49 ? -14.885 -12.206 -16.989 1.00 39.28 49 LEU C C 1
ATOM 6121 O O . LEU C 1 49 ? -14.553 -12.644 -18.090 1.00 39.24 49 LEU C O 1
ATOM 6126 N N . ILE C 1 50 ? -14.851 -12.934 -15.874 1.00 39.43 50 ILE C N 1
ATOM 6127 C CA . ILE C 1 50 ? -14.503 -14.357 -15.873 1.00 39.55 50 ILE C CA 1
ATOM 6128 C C . ILE C 1 50 ? -15.402 -15.142 -14.913 1.00 39.63 50 ILE C C 1
ATOM 6129 O O . ILE C 1 50 ? -15.640 -14.712 -13.787 1.00 39.67 50 ILE C O 1
ATOM 6134 N N . ARG C 1 51 ? -15.914 -16.277 -15.388 1.00 39.75 51 ARG C N 1
ATOM 6135 C CA . ARG C 1 51 ? -16.836 -17.124 -14.631 1.00 39.79 51 ARG C CA 1
ATOM 6136 C C . ARG C 1 51 ? -16.492 -18.593 -14.849 1.00 39.92 51 ARG C C 1
ATOM 6137 O O . ARG C 1 51 ? -16.121 -18.991 -15.954 1.00 39.97 51 ARG C O 1
ATOM 6145 N N . HIS C 1 52 ? -16.615 -19.398 -13.799 1.00 40.10 52 HIS C N 1
ATOM 6146 C CA . HIS C 1 52 ? -16.345 -20.831 -13.905 1.00 40.22 52 HIS C CA 1
ATOM 6147 C C . HIS C 1 52 ? -17.634 -21.607 -14.144 1.00 40.33 52 HIS C C 1
ATOM 6148 O O . HIS C 1 52 ? -17.845 -22.132 -15.241 1.00 40.28 52 HIS C O 1
ATOM 6155 N N . ALA C 1 53 ? -18.483 -21.673 -13.116 1.00 40.45 53 ALA C N 1
ATOM 6156 C CA . ALA C 1 53 ? -19.829 -22.217 -13.246 1.00 40.59 53 ALA C CA 1
ATOM 6157 C C . ALA C 1 53 ? -20.513 -21.448 -14.360 1.00 40.75 53 ALA C C 1
ATOM 6158 O O . ALA C 1 53 ? -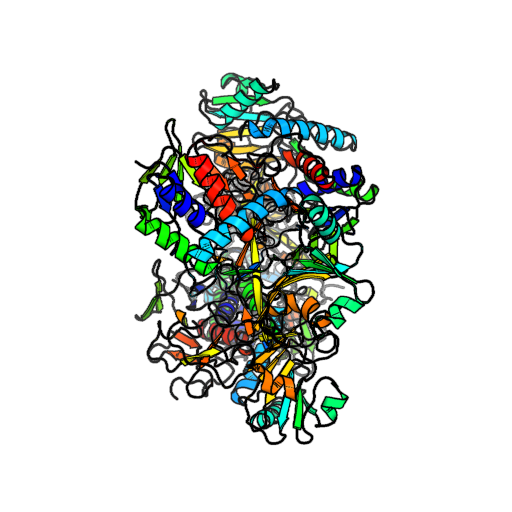20.972 -20.322 -14.166 1.00 40.85 53 ALA C O 1
ATOM 6160 N N . TYR C 1 54 ? -20.551 -22.063 -15.536 1.00 40.98 54 TYR C N 1
ATOM 6161 C CA . TYR C 1 54 ? -20.876 -21.351 -16.759 1.00 41.18 54 TYR C CA 1
ATOM 6162 C C . TYR C 1 54 ? -22.311 -21.588 -17.191 1.00 41.27 54 TYR C C 1
ATOM 6163 O O . TYR C 1 54 ? -22.701 -22.717 -17.496 1.00 41.27 54 TYR C O 1
ATOM 6172 N N . GLY C 1 55 ? -23.090 -20.510 -17.209 1.00 41.38 55 GLY C N 1
ATOM 6173 C CA . GLY C 1 55 ? -24.501 -20.569 -17.585 1.00 41.50 55 GLY C CA 1
ATOM 6174 C C . GLY C 1 55 ? -24.731 -20.818 -19.060 1.00 41.51 55 GLY C C 1
ATOM 6175 O O . GLY C 1 55 ? -25.727 -21.435 -19.442 1.00 41.47 55 GLY C O 1
ATOM 6176 N N . GLU C 1 56 ? -23.804 -20.340 -19.886 1.00 41.56 56 GLU C N 1
ATOM 6177 C CA . GLU C 1 56 ? -23.894 -20.500 -21.334 1.00 41.72 56 GLU C CA 1
ATOM 6178 C C . GLU C 1 56 ? -23.935 -21.972 -21.736 1.00 41.77 56 GLU C C 1
ATOM 6179 O O . GLU C 1 56 ? -24.506 -22.329 -22.769 1.00 41.78 56 GLU C O 1
ATOM 6185 N N . GLY C 1 57 ? -23.333 -22.822 -20.912 1.00 41.81 57 GLY C N 1
ATOM 6186 C CA . GLY C 1 57 ? -23.308 -24.249 -21.187 1.00 41.98 57 GLY C CA 1
ATOM 6187 C C . GLY C 1 57 ? -22.227 -25.002 -20.441 1.00 42.09 57 GLY C C 1
ATOM 6188 O O . GLY C 1 57 ? -21.203 -24.434 -20.050 1.00 42.15 57 GLY C O 1
ATOM 6189 N N . GLU C 1 58 ? -22.473 -26.296 -20.263 1.00 42.13 58 GLU C N 1
ATOM 6190 C CA . GLU C 1 58 ? -21.574 -27.212 -19.567 1.00 42.10 58 GLU C CA 1
ATOM 6191 C C . GLU C 1 58 ? -20.268 -27.425 -20.334 1.00 41.87 58 GLU C C 1
ATOM 6192 O O . GLU C 1 58 ? -19.217 -27.652 -19.734 1.00 41.85 58 GLU C O 1
ATOM 6198 N N . LYS C 1 59 ? -20.354 -27.341 -21.661 1.00 41.62 59 LYS C N 1
ATOM 6199 C CA . LYS C 1 59 ? -19.238 -27.601 -22.573 1.00 41.39 59 LYS C CA 1
ATOM 6200 C C . LYS C 1 59 ? -18.001 -26.742 -22.327 1.00 41.27 59 LYS C C 1
ATOM 6201 O O . LYS C 1 59 ? -16.902 -27.111 -22.733 1.00 41.42 59 LYS C O 1
ATOM 6207 N N . TYR C 1 60 ? -18.189 -25.603 -21.663 1.00 41.06 60 TYR C N 1
ATOM 6208 C CA . TYR C 1 60 ? -17.127 -24.614 -21.466 1.00 40.75 60 TYR C CA 1
ATOM 6209 C C . TYR C 1 60 ? -16.320 -24.793 -20.181 1.00 40.71 60 TYR C C 1
ATOM 6210 O O . TYR C 1 60 ? -15.143 -24.431 -20.135 1.00 40.75 60 TYR C O 1
ATOM 6219 N N . VAL C 1 61 ? -16.962 -25.343 -19.150 1.00 40.63 61 VAL C N 1
ATOM 6220 C CA . VAL C 1 61 ? -16.446 -25.332 -17.772 1.00 40.57 61 VAL C CA 1
ATOM 6221 C C . VAL C 1 61 ? -15.011 -25.849 -17.598 1.00 40.62 61 VAL C C 1
ATOM 6222 O O . VAL C 1 61 ? -14.191 -25.166 -16.980 1.00 40.57 61 VAL C O 1
ATOM 6226 N N . PRO C 1 62 ? -14.697 -27.043 -18.145 1.00 40.72 62 PRO C N 1
ATOM 6227 C CA . PRO C 1 62 ? -13.335 -27.557 -17.964 1.00 40.75 62 PRO C CA 1
ATOM 6228 C C . PRO C 1 62 ? -12.269 -26.612 -18.523 1.00 40.74 62 PRO C C 1
ATOM 6229 O O . PRO C 1 62 ? -11.210 -26.448 -17.915 1.00 40.77 62 PRO C O 1
ATOM 6233 N N . LEU C 1 63 ? -12.571 -25.991 -19.663 1.00 40.71 63 LEU C N 1
ATOM 6234 C CA . LEU C 1 63 ? -11.649 -25.087 -20.350 1.00 40.67 63 LEU C CA 1
ATOM 6235 C C . LEU C 1 63 ? -11.391 -23.810 -19.561 1.00 40.62 63 LEU C C 1
ATOM 6236 O O . LEU C 1 63 ? -10.245 -23.375 -19.440 1.00 40.64 63 LEU C O 1
ATOM 6241 N N . VAL C 1 64 ? -12.456 -23.216 -19.028 1.00 40.57 64 VAL C N 1
ATOM 6242 C CA . VAL C 1 64 ? -12.342 -21.945 -18.316 1.00 40.59 64 VAL C CA 1
ATOM 6243 C C . VAL C 1 64 ? -11.659 -22.129 -16.956 1.00 40.56 64 VAL C C 1
ATOM 6244 O O . VAL C 1 64 ? -11.039 -21.200 -16.429 1.00 40.33 64 VAL C O 1
ATOM 6248 N N . LEU C 1 65 ? -11.771 -23.344 -16.416 1.00 40.62 65 LEU C N 1
ATOM 6249 C CA . LEU C 1 65 ? -11.044 -23.761 -15.218 1.00 40.69 65 LEU C CA 1
ATOM 6250 C C . LEU C 1 65 ? -9.540 -23.760 -15.473 1.00 40.80 65 LEU C C 1
ATOM 6251 O O . LEU C 1 65 ? -8.758 -23.305 -14.630 1.00 40.91 65 LEU C O 1
ATOM 6256 N N . ARG C 1 66 ? -9.145 -24.271 -16.638 1.00 40.78 66 ARG C N 1
ATOM 6257 C CA . ARG C 1 66 ? -7.745 -24.290 -17.037 1.00 40.74 66 ARG C CA 1
ATOM 6258 C C . ARG C 1 66 ? -7.290 -22.871 -17.339 1.00 40.69 66 ARG C C 1
ATOM 6259 O O . ARG C 1 66 ? -6.176 -22.481 -16.995 1.00 40.62 66 ARG C O 1
ATOM 6267 N N . ALA C 1 67 ? -8.173 -22.103 -17.972 1.00 40.77 67 ALA C N 1
ATOM 6268 C CA . ALA C 1 67 ? -7.917 -20.701 -18.266 1.00 40.87 67 ALA C CA 1
ATOM 6269 C C . ALA C 1 67 ? -7.579 -19.950 -16.989 1.00 40.97 67 ALA C C 1
ATOM 6270 O O . ALA C 1 67 ? -6.602 -19.201 -16.949 1.00 41.01 67 ALA C O 1
ATOM 6272 N N . GLN C 1 68 ? -8.381 -20.176 -15.947 1.00 41.07 68 GLN C N 1
ATOM 6273 C CA . GLN C 1 68 ? -8.153 -19.574 -14.634 1.00 41.12 68 GLN C CA 1
ATOM 6274 C C . GLN C 1 68 ? -6.747 -19.860 -14.126 1.00 41.28 68 GLN C C 1
ATOM 6275 O O . GLN C 1 68 ? -6.028 -18.934 -13.753 1.00 41.32 68 GLN C O 1
ATOM 6281 N N . MET C 1 69 ? -6.360 -21.136 -14.133 1.00 41.51 69 MET C N 1
ATOM 6282 C CA . MET C 1 69 ? -5.021 -21.556 -13.706 1.00 41.73 69 MET C CA 1
ATOM 6283 C C . MET C 1 69 ? -3.925 -20.795 -14.442 1.00 41.60 69 MET C C 1
ATOM 6284 O O . MET C 1 69 ? -2.893 -20.462 -13.858 1.00 41.62 69 MET C O 1
ATOM 6289 N N . LEU C 1 70 ? -4.167 -20.512 -15.720 1.00 41.52 70 LEU C N 1
ATOM 6290 C CA . LEU C 1 70 ? -3.210 -19.796 -16.560 1.00 41.45 70 LEU C CA 1
ATOM 6291 C C . LEU C 1 70 ? -3.233 -18.286 -16.325 1.00 41.43 70 LEU C C 1
ATOM 6292 O O . LEU C 1 70 ? -2.215 -17.614 -16.504 1.00 41.45 70 LEU C O 1
ATOM 6297 N N . TRP C 1 71 ? -4.391 -17.761 -15.931 1.00 41.36 71 TRP C N 1
ATOM 6298 C CA . TRP C 1 71 ? -4.509 -16.355 -15.556 1.00 41.34 71 TRP C CA 1
ATOM 6299 C C . TRP C 1 71 ? -3.769 -16.084 -14.249 1.00 41.44 71 TRP C C 1
ATOM 6300 O O . TRP C 1 71 ? -3.113 -15.052 -14.102 1.00 41.46 71 TRP C O 1
ATOM 6311 N N . ASP C 1 72 ? -3.887 -17.017 -13.307 1.00 41.54 72 ASP C N 1
ATOM 6312 C CA . ASP C 1 72 ? -3.178 -16.949 -12.035 1.00 41.73 72 ASP C CA 1
ATOM 6313 C C . ASP C 1 72 ? -1.678 -16.808 -12.276 1.00 41.86 72 ASP C C 1
ATOM 6314 O O . ASP C 1 72 ? -1.031 -15.923 -11.716 1.00 41.95 72 ASP C O 1
ATOM 6319 N N . GLU C 1 73 ? -1.145 -17.683 -13.127 1.00 42.00 73 GLU C N 1
ATOM 6320 C CA . GLU C 1 73 ? 0.279 -17.717 -13.454 1.00 42.14 73 GLU C CA 1
ATOM 6321 C C . GLU C 1 73 ? 0.757 -16.436 -14.127 1.00 42.21 73 GLU C C 1
ATOM 6322 O O . GLU C 1 73 ? 1.848 -15.949 -13.834 1.00 42.31 73 GLU C O 1
ATOM 6328 N N . LEU C 1 74 ? -0.061 -15.906 -15.033 1.00 42.25 74 LEU C N 1
ATOM 6329 C CA . LEU C 1 74 ? 0.239 -14.655 -15.714 1.00 42.32 74 LEU C CA 1
ATOM 6330 C C . LEU C 1 74 ? 0.260 -13.515 -14.699 1.00 42.56 74 LEU C C 1
ATOM 6331 O O . LEU C 1 74 ? 1.086 -12.604 -14.790 1.00 42.61 74 LEU C O 1
ATOM 6336 N N . SER C 1 75 ? -0.649 -13.584 -13.727 1.00 42.78 75 SER C N 1
ATOM 6337 C CA . SER C 1 75 ? -0.777 -12.554 -12.701 1.00 42.94 75 SER C CA 1
ATOM 6338 C C . SER C 1 75 ? 0.412 -12.544 -11.739 1.00 43.13 75 SER C C 1
ATOM 6339 O O . SER C 1 75 ? 0.673 -11.532 -11.087 1.00 43.24 75 SER C O 1
ATOM 6342 N N . ARG C 1 76 ? 1.129 -13.664 -11.657 1.00 43.32 76 ARG C N 1
ATOM 6343 C CA . ARG C 1 76 ? 2.356 -13.736 -10.862 1.00 43.64 76 ARG C CA 1
ATOM 6344 C C . ARG C 1 76 ? 3.516 -12.949 -11.475 1.00 43.79 76 ARG C C 1
ATOM 6345 O O . ARG C 1 76 ? 4.462 -12.586 -10.774 1.00 43.85 76 ARG C O 1
ATOM 6353 N N . HIS C 1 77 ? 3.439 -12.687 -12.778 1.00 44.03 77 HIS C N 1
ATOM 6354 C CA . HIS C 1 77 ? 4.445 -11.880 -13.472 1.00 44.33 77 HIS C CA 1
ATOM 6355 C C . HIS C 1 77 ? 4.358 -10.395 -13.109 1.00 44.51 77 HIS C C 1
ATOM 6356 O O . HIS C 1 77 ? 5.255 -9.618 -13.444 1.00 44.60 77 HIS C O 1
ATOM 6363 N N . ASN C 1 78 ? 3.278 -10.008 -12.434 1.00 44.67 78 ASN C N 1
ATOM 6364 C CA . ASN C 1 78 ? 3.071 -8.620 -12.031 1.00 44.84 78 ASN C CA 1
ATOM 6365 C C . ASN C 1 78 ? 2.323 -8.520 -10.701 1.00 44.92 78 ASN C C 1
ATOM 6366 O O . ASN C 1 78 ? 1.092 -8.611 -10.656 1.00 44.92 78 ASN C O 1
ATOM 6371 N N . GLU C 1 79 ? 3.081 -8.342 -9.622 1.00 45.02 79 GLU C N 1
ATOM 6372 C CA . GLU C 1 79 ? 2.521 -8.225 -8.271 1.00 45.10 79 GLU C CA 1
ATOM 6373 C C . GLU C 1 79 ? 1.855 -6.869 -8.039 1.00 45.02 79 GLU C C 1
ATOM 6374 O O . GLU C 1 79 ? 0.817 -6.779 -7.375 1.00 44.92 79 GLU C O 1
ATOM 6380 N N . ASP C 1 80 ? 2.465 -5.825 -8.599 1.00 44.91 80 ASP C N 1
ATOM 6381 C CA . ASP C 1 80 ? 1.999 -4.445 -8.455 1.00 44.80 80 ASP C CA 1
ATOM 6382 C C . ASP C 1 80 ? 0.620 -4.246 -9.082 1.00 44.46 80 ASP C C 1
ATOM 6383 O O . ASP C 1 80 ? -0.252 -3.609 -8.491 1.00 44.46 80 ASP C O 1
ATOM 6388 N N . ASP C 1 81 ? 0.445 -4.791 -10.284 1.00 44.09 81 ASP C N 1
ATOM 6389 C CA . ASP C 1 81 ? -0.820 -4.734 -11.007 1.00 43.73 81 ASP C CA 1
ATOM 6390 C C . ASP C 1 81 ? -1.311 -6.141 -11.305 1.00 43.43 81 ASP C C 1
ATOM 6391 O O . ASP C 1 81 ? -0.758 -6.821 -12.176 1.00 43.43 81 ASP C O 1
ATOM 6396 N N . PRO C 1 82 ? -2.351 -6.590 -10.581 1.00 43.12 82 PRO C N 1
ATOM 6397 C CA . PRO C 1 82 ? -2.891 -7.924 -10.829 1.00 42.87 82 PRO C CA 1
ATOM 6398 C C . PRO C 1 82 ? -3.730 -7.947 -12.100 1.00 42.51 82 PRO C C 1
ATOM 6399 O O . PRO C 1 82 ? -4.505 -7.023 -12.350 1.00 42.54 82 PRO C O 1
ATOM 6403 N N . ILE C 1 83 ? -3.555 -8.987 -12.905 1.00 42.16 83 ILE C N 1
ATOM 6404 C CA . ILE C 1 83 ? -4.362 -9.164 -14.108 1.00 41.89 83 ILE C CA 1
ATOM 6405 C C . ILE C 1 83 ? -5.727 -9.739 -13.735 1.00 41.76 83 ILE C C 1
ATOM 6406 O O . ILE C 1 83 ? -6.743 -9.365 -14.321 1.00 41.75 83 ILE C O 1
ATOM 6411 N N . PHE C 1 84 ? -5.745 -10.635 -12.751 1.00 41.57 84 PHE C N 1
ATOM 6412 C CA . PHE C 1 84 ? -6.993 -11.194 -12.244 1.00 41.40 84 PHE C CA 1
ATOM 6413 C C . PHE C 1 84 ? -7.341 -10.626 -10.873 1.00 41.40 84 PHE C C 1
ATOM 6414 O O . PHE C 1 84 ? -6.518 -10.646 -9.954 1.00 41.37 84 PHE C O 1
ATOM 6422 N N . VAL C 1 85 ? -8.568 -10.120 -10.753 1.00 41.40 85 VAL C N 1
ATOM 6423 C CA . VAL C 1 85 ? -9.094 -9.630 -9.480 1.00 41.32 85 VAL C CA 1
ATOM 6424 C C . VAL C 1 85 ? -10.215 -10.554 -9.016 1.00 41.31 85 VAL C C 1
ATOM 6425 O O . VAL C 1 85 ? -11.200 -10.743 -9.727 1.00 41.25 85 VAL C O 1
ATOM 6429 N N . ARG C 1 86 ? -10.051 -11.128 -7.827 1.00 41.41 86 ARG C N 1
ATOM 6430 C CA . ARG C 1 86 ? -11.032 -12.061 -7.273 1.00 41.58 86 ARG C CA 1
ATOM 6431 C C . ARG C 1 86 ? -12.149 -11.311 -6.549 1.00 41.46 86 ARG C C 1
ATOM 6432 O O . ARG C 1 86 ? -12.270 -11.371 -5.322 1.00 41.48 86 ARG C O 1
ATOM 6440 N N . SER C 1 87 ? -12.959 -10.600 -7.329 1.00 41.35 87 SER C N 1
ATOM 6441 C CA . SER C 1 87 ? -14.096 -9.852 -6.799 1.00 41.26 87 SER C CA 1
ATOM 6442 C C . SER C 1 87 ? -15.276 -10.776 -6.545 1.00 41.19 87 SER C C 1
ATOM 6443 O O . SER C 1 87 ? -16.183 -10.443 -5.780 1.00 41.32 87 SER C O 1
ATOM 6446 N N . GLY C 1 88 ? -15.264 -11.930 -7.204 1.00 41.03 88 GLY C N 1
ATOM 6447 C CA . GLY C 1 88 ? -16.389 -12.849 -7.168 1.00 40.80 88 GLY C CA 1
ATOM 6448 C C . GLY C 1 88 ? -17.482 -12.374 -8.102 1.00 40.68 88 GLY C C 1
ATOM 6449 O O . GLY C 1 88 ? -17.641 -11.169 -8.331 1.00 40.67 88 GLY C O 1
ATOM 6450 N N . VAL C 1 89 ? -18.230 -13.323 -8.652 1.00 40.51 89 VAL C N 1
ATOM 6451 C CA . VAL C 1 89 ? -19.323 -13.009 -9.557 1.00 40.45 89 VAL C CA 1
ATOM 6452 C C . VAL C 1 89 ? -20.638 -13.508 -8.980 1.00 40.48 89 VAL C C 1
ATOM 6453 O O . VAL C 1 89 ? -20.776 -14.684 -8.653 1.00 40.55 89 VAL C O 1
ATOM 6457 N N . ILE C 1 90 ? -21.597 -12.600 -8.843 1.00 40.54 90 ILE C N 1
ATOM 6458 C CA . ILE C 1 90 ? -22.936 -12.973 -8.426 1.00 40.52 90 ILE C CA 1
ATOM 6459 C C . ILE C 1 90 ? -23.804 -13.113 -9.679 1.00 40.56 90 ILE C C 1
ATOM 6460 O O . ILE C 1 90 ? -23.833 -12.227 -10.535 1.00 40.51 90 ILE C O 1
ATOM 6465 N N . ASN C 1 91 ? -24.466 -14.259 -9.798 1.00 40.63 91 ASN C N 1
ATOM 6466 C CA . ASN C 1 91 ? -25.340 -14.537 -10.932 1.00 40.67 91 ASN C CA 1
ATOM 6467 C C . ASN C 1 91 ? -26.799 -14.359 -10.535 1.00 40.64 91 ASN C C 1
ATOM 6468 O O . ASN C 1 91 ? -27.355 -15.172 -9.793 1.00 40.68 91 ASN C O 1
ATOM 6473 N N . LEU C 1 92 ? -27.407 -13.285 -11.032 1.00 40.59 92 LEU C N 1
ATOM 6474 C CA . LEU C 1 92 ? -28.748 -12.874 -10.617 1.00 40.49 92 LEU C CA 1
ATOM 6475 C C . LEU C 1 92 ? -29.819 -13.190 -11.654 1.00 40.45 92 LEU C C 1
ATOM 6476 O O . LEU C 1 92 ? -29.580 -13.089 -12.854 1.00 40.41 92 LEU C O 1
ATOM 6481 N N . GLY C 1 93 ? -31.001 -13.567 -11.181 1.00 40.47 93 GLY C N 1
ATOM 6482 C CA . GLY C 1 93 ? -32.127 -13.840 -12.068 1.00 40.71 93 GLY C CA 1
ATOM 6483 C C . GLY C 1 93 ? -33.284 -14.541 -11.383 1.00 40.80 93 GLY C C 1
ATOM 6484 O O . GLY C 1 93 ? -33.173 -14.909 -10.213 1.00 40.70 93 GLY C O 1
ATOM 6485 N N . PRO C 1 94 ? -34.414 -14.713 -12.104 1.00 40.93 94 PRO C N 1
ATOM 6486 C CA . PRO C 1 94 ? -35.516 -15.528 -11.597 1.00 41.08 94 PRO C CA 1
ATOM 6487 C C . PRO C 1 94 ? -35.062 -16.965 -11.374 1.00 41.30 94 PRO C C 1
ATOM 6488 O O . PRO C 1 94 ? -34.249 -17.480 -12.143 1.00 41.40 94 PRO C O 1
ATOM 6492 N N . ALA C 1 95 ? -35.588 -17.597 -10.330 1.00 41.57 95 ALA C N 1
ATOM 6493 C CA . ALA C 1 95 ? -35.185 -18.949 -9.933 1.00 41.73 95 ALA C CA 1
ATOM 6494 C C . ALA C 1 95 ? -35.378 -20.010 -11.019 1.00 41.83 95 ALA C C 1
ATOM 6495 O O . ALA C 1 95 ? -34.822 -21.106 -10.920 1.00 41.84 95 ALA C O 1
ATOM 6497 N N . ASP C 1 96 ? -36.151 -19.672 -12.051 1.00 41.97 96 ASP C N 1
ATOM 6498 C CA . ASP C 1 96 ? -36.517 -20.623 -13.103 1.00 42.13 96 ASP C CA 1
ATOM 6499 C C . ASP C 1 96 ? -35.794 -20.420 -14.444 1.00 42.02 96 ASP C C 1
ATOM 6500 O O . ASP C 1 96 ? -36.230 -20.942 -15.474 1.00 42.00 96 ASP C O 1
ATOM 6505 N N . SER C 1 97 ? -34.696 -19.670 -14.431 1.00 41.91 97 SER C N 1
ATOM 6506 C CA . SER C 1 97 ? -33.974 -19.378 -15.667 1.00 41.90 97 SER C CA 1
ATOM 6507 C C . SER C 1 97 ? -33.090 -20.547 -16.094 1.00 41.89 97 SER C C 1
ATOM 6508 O O . SER C 1 97 ? -32.500 -21.229 -15.253 1.00 41.95 97 SER C O 1
ATOM 6511 N N . THR C 1 98 ? -33.006 -20.768 -17.405 1.00 41.77 98 THR C N 1
ATOM 6512 C CA . THR C 1 98 ? -32.179 -21.840 -17.954 1.00 41.62 98 THR C CA 1
ATOM 6513 C C . THR C 1 98 ? -30.697 -21.501 -17.839 1.00 41.53 98 THR C C 1
ATOM 6514 O O . THR C 1 98 ? -29.849 -22.382 -17.950 1.00 41.63 98 THR C O 1
ATOM 6516 N N . PHE C 1 99 ? -30.395 -20.223 -17.612 1.00 41.40 99 PHE C N 1
ATOM 6517 C CA . PHE C 1 99 ? -29.017 -19.773 -17.447 1.00 41.32 99 PHE C CA 1
ATOM 6518 C C . PHE C 1 99 ? -28.472 -20.192 -16.086 1.00 41.27 99 PHE C C 1
ATOM 6519 O O . PHE C 1 99 ? -27.447 -20.867 -16.004 1.00 41.33 99 PHE C O 1
ATOM 6527 N N . LEU C 1 100 ? -29.167 -19.795 -15.024 1.00 41.21 100 LEU C N 1
ATOM 6528 C CA . LEU C 1 100 ? -28.747 -20.098 -13.658 1.00 41.20 100 LEU C CA 1
ATOM 6529 C C . LEU C 1 100 ? -28.854 -21.588 -13.346 1.00 41.30 100 LEU C C 1
ATOM 6530 O O . LEU C 1 100 ? -28.210 -22.083 -12.418 1.00 41.31 100 LEU C O 1
ATOM 6535 N N . ALA C 1 101 ? -29.677 -22.291 -14.129 1.00 41.38 101 ALA C N 1
ATOM 6536 C CA . ALA C 1 101 ? -29.859 -23.737 -14.005 1.00 41.34 101 ALA C CA 1
ATOM 6537 C C . ALA C 1 101 ? -28.571 -24.479 -14.345 1.00 41.32 101 ALA C C 1
ATOM 6538 O O . ALA C 1 101 ? -28.233 -25.482 -13.710 1.00 41.29 101 ALA C O 1
ATOM 6540 N N . ASN C 1 102 ? -27.863 -23.969 -15.351 1.00 41.28 102 ASN C N 1
ATOM 6541 C CA . ASN C 1 102 ? -26.582 -24.515 -15.773 1.00 41.26 102 ASN C CA 1
ATOM 6542 C C . ASN C 1 102 ? -25.464 -24.141 -14.812 1.00 41.25 102 ASN C C 1
ATOM 6543 O O . ASN C 1 102 ? -24.528 -24.914 -14.613 1.00 41.31 102 ASN C O 1
ATOM 6548 N N . VAL C 1 103 ? -25.573 -22.955 -14.219 1.00 41.21 103 VAL C N 1
ATOM 6549 C CA . VAL C 1 103 ? -24.594 -22.476 -13.252 1.00 41.27 103 VAL C CA 1
ATOM 6550 C C . VAL C 1 103 ? -24.516 -23.426 -12.053 1.00 41.45 103 VAL C C 1
ATOM 6551 O O . VAL C 1 103 ? -23.434 -23.899 -11.698 1.00 41.47 103 VAL C O 1
ATOM 6555 N N . ALA C 1 104 ? -25.667 -23.718 -11.453 1.00 41.70 104 ALA C N 1
ATOM 6556 C CA . ALA C 1 104 ? -25.736 -24.617 -10.302 1.00 42.01 104 ALA C CA 1
ATOM 6557 C C . ALA C 1 104 ? -25.350 -26.048 -10.671 1.00 42.28 104 ALA C C 1
ATOM 6558 O O . ALA C 1 104 ? -24.737 -26.754 -9.867 1.00 42.36 104 ALA C O 1
ATOM 6560 N N . HIS C 1 105 ? -25.708 -26.463 -11.886 1.00 42.53 105 HIS C N 1
ATOM 6561 C CA . HIS C 1 105 ? -25.386 -27.797 -12.388 1.00 42.74 105 HIS C CA 1
ATOM 6562 C C . HIS C 1 105 ? -23.887 -27.989 -12.599 1.00 42.74 105 HIS C C 1
ATOM 6563 O O . HIS C 1 105 ? -23.342 -29.051 -12.292 1.00 42.76 105 HIS C O 1
ATOM 6570 N N . SER C 1 106 ? -23.233 -26.960 -13.133 1.00 42.84 106 SER C N 1
ATOM 6571 C CA . SER C 1 106 ? -21.789 -26.979 -13.345 1.00 42.98 106 SER C CA 1
ATOM 6572 C C . SER C 1 106 ? -21.029 -26.890 -12.024 1.00 43.07 106 SER C C 1
ATOM 6573 O O . SER C 1 106 ? -19.974 -27.509 -11.866 1.00 43.12 106 SER C O 1
ATOM 6576 N N . ALA C 1 107 ? -21.574 -26.115 -11.087 1.00 43.09 107 ALA C N 1
ATOM 6577 C CA . ALA C 1 107 ? -21.028 -26.018 -9.738 1.00 43.10 107 ALA C CA 1
ATOM 6578 C C . ALA C 1 107 ? -21.030 -27.386 -9.055 1.00 43.19 107 ALA C C 1
ATOM 6579 O O . ALA C 1 107 ? -20.083 -27.736 -8.349 1.00 43.19 107 ALA C O 1
ATOM 6581 N N . GLU C 1 108 ? -22.094 -28.153 -9.277 1.00 43.33 108 GLU C N 1
ATOM 6582 C CA . GLU C 1 108 ? -22.206 -29.502 -8.735 1.00 43.54 108 GLU C CA 1
ATOM 6583 C C . GLU C 1 108 ? -21.207 -30.442 -9.391 1.00 43.54 108 GLU C C 1
ATOM 6584 O O . GLU C 1 108 ? -20.481 -31.168 -8.707 1.00 43.58 108 GLU C O 1
ATOM 6590 N N . GLN C 1 109 ? -21.174 -30.414 -10.720 1.00 43.56 109 GLN C N 1
ATOM 6591 C CA . GLN C 1 109 ? -20.322 -31.303 -11.494 1.00 43.54 109 GLN C CA 1
ATOM 6592 C C . GLN C 1 109 ? -18.849 -31.144 -11.155 1.00 43.45 109 GLN C C 1
ATOM 6593 O O . GLN C 1 109 ? -18.216 -32.089 -10.683 1.00 43.50 109 GLN C O 1
ATOM 6599 N N . TRP C 1 110 ? -18.319 -29.944 -11.373 1.00 43.31 110 TRP C N 1
ATOM 6600 C CA . TRP C 1 110 ? -16.900 -29.681 -11.158 1.00 43.22 110 TRP C CA 1
ATOM 6601 C C . TRP C 1 110 ? -16.554 -29.143 -9.764 1.00 43.13 110 TRP C C 1
ATOM 6602 O O . TRP C 1 110 ? -15.594 -28.384 -9.611 1.00 43.05 110 TRP C O 1
ATOM 6613 N N . GLN C 1 111 ? -17.338 -29.551 -8.760 1.00 43.07 111 GLN C N 1
ATOM 6614 C CA . GLN C 1 111 ? -17.039 -29.314 -7.332 1.00 43.06 111 GLN C CA 1
ATOM 6615 C C . GLN C 1 111 ? -16.789 -27.846 -6.971 1.00 42.90 111 GLN C C 1
ATOM 6616 O O . GLN C 1 111 ? -16.013 -27.550 -6.058 1.00 42.82 111 GLN C O 1
ATOM 6622 N N . LEU C 1 112 ? -17.454 -26.936 -7.678 1.00 42.81 112 LEU C N 1
ATOM 6623 C CA . LEU C 1 112 ? -17.155 -25.504 -7.579 1.00 42.68 112 LEU C CA 1
ATOM 6624 C C . LEU C 1 112 ? -17.851 -24.807 -6.415 1.00 42.63 112 LEU C C 1
ATOM 6625 O O . LEU C 1 112 ? -19.030 -25.040 -6.145 1.00 42.51 112 LEU C O 1
ATOM 6630 N N . ASN C 1 113 ? -17.096 -23.948 -5.739 1.00 42.69 113 ASN C N 1
ATOM 6631 C CA . ASN C 1 113 ? -17.590 -23.185 -4.604 1.00 42.75 113 ASN C CA 1
ATOM 6632 C C . ASN C 1 113 ? -18.526 -22.069 -5.066 1.00 42.77 113 ASN C C 1
ATOM 6633 O O . ASN C 1 113 ? -18.101 -20.941 -5.348 1.00 42.74 113 ASN C O 1
ATOM 6638 N N . VAL C 1 114 ? -19.805 -22.418 -5.161 1.00 42.82 114 VAL C N 1
ATOM 6639 C CA . VAL C 1 114 ? -20.857 -21.488 -5.554 1.00 42.85 114 VAL C CA 1
ATOM 6640 C C . VAL C 1 114 ? -21.968 -21.522 -4.512 1.00 42.97 114 VAL C C 1
ATOM 6641 O O . VAL C 1 114 ? -22.406 -22.595 -4.087 1.00 42.99 114 VAL C O 1
ATOM 6645 N N . GLU C 1 115 ? -22.412 -20.340 -4.101 1.00 43.12 115 GLU C N 1
ATOM 6646 C CA . GLU C 1 115 ? -23.420 -20.209 -3.059 1.00 43.27 115 GLU C CA 1
ATOM 6647 C C . GLU C 1 115 ? -24.772 -19.880 -3.680 1.00 43.35 115 GLU C C 1
ATOM 6648 O O . GLU C 1 115 ? -24.888 -18.915 -4.439 1.00 43.42 115 GLU C O 1
ATOM 6654 N N . LYS C 1 116 ? -25.780 -20.699 -3.378 1.00 43.43 116 LYS C N 1
ATOM 6655 C CA . LYS C 1 116 ? -27.142 -20.461 -3.860 1.00 43.48 116 LYS C CA 1
ATOM 6656 C C . LYS C 1 116 ? -27.838 -19.497 -2.916 1.00 43.38 116 LYS C C 1
ATOM 6657 O O . LYS C 1 116 ? -28.185 -19.859 -1.794 1.00 43.38 116 LYS C O 1
ATOM 6663 N N . LEU C 1 117 ? -28.046 -18.272 -3.383 1.00 43.39 117 LEU C N 1
ATOM 6664 C CA . LEU C 1 117 ? -28.493 -17.188 -2.518 1.00 43.43 117 LEU C CA 1
ATOM 6665 C C . LEU C 1 117 ? -29.971 -16.846 -2.689 1.00 43.45 117 LEU C C 1
ATOM 6666 O O . LEU C 1 117 ? -30.481 -16.766 -3.804 1.00 43.41 117 LEU C O 1
ATOM 6671 N N . ASP C 1 118 ? -30.640 -16.655 -1.557 1.00 43.64 118 ASP C N 1
ATOM 6672 C CA . ASP C 1 118 ? -32.072 -16.374 -1.494 1.00 43.75 118 ASP C CA 1
ATOM 6673 C C . ASP C 1 118 ? -32.373 -14.953 -1.973 1.00 43.74 118 ASP C C 1
ATOM 6674 O O . ASP C 1 118 ? -31.472 -14.111 -2.035 1.00 43.80 118 ASP C O 1
ATOM 6679 N N . ALA C 1 119 ? -33.636 -14.696 -2.313 1.00 43.67 119 ALA C N 1
ATOM 6680 C CA . ALA C 1 119 ? -34.100 -13.348 -2.673 1.00 43.62 119 ALA C CA 1
ATOM 6681 C C . ALA C 1 119 ? -33.826 -12.336 -1.565 1.00 43.52 119 ALA C C 1
ATOM 6682 O O . ALA C 1 119 ? -33.376 -11.223 -1.828 1.00 43.42 119 ALA C O 1
ATOM 6684 N N . GLN C 1 120 ? -34.113 -12.740 -0.329 1.00 43.55 120 GLN C N 1
ATOM 6685 C CA . GLN C 1 120 ? -33.855 -11.924 0.855 1.00 43.55 120 GLN C CA 1
ATOM 6686 C C . GLN C 1 120 ? -32.378 -11.971 1.231 1.00 43.36 120 GLN C C 1
ATOM 6687 O O . GLN C 1 120 ? -31.844 -11.016 1.800 1.00 43.31 120 GLN C O 1
ATOM 6693 N N . GLY C 1 121 ? -31.733 -13.089 0.900 1.00 43.14 121 GLY C N 1
ATOM 6694 C CA . GLY C 1 121 ? -30.331 -13.326 1.224 1.00 42.99 121 GLY C CA 1
ATOM 6695 C C . GLY C 1 121 ? -29.371 -12.325 0.613 1.00 42.87 121 GLY C C 1
ATOM 6696 O O . GLY C 1 121 ? -28.510 -11.782 1.307 1.00 42.85 121 GLY C O 1
ATOM 6697 N N . ILE C 1 122 ? -29.515 -12.089 -0.689 1.00 42.77 122 ILE C N 1
ATOM 6698 C CA . ILE C 1 122 ? -28.673 -11.123 -1.399 1.00 42.70 122 ILE C CA 1
ATOM 6699 C C . ILE C 1 122 ? -28.844 -9.710 -0.860 1.00 42.58 122 ILE C C 1
ATOM 6700 O O . ILE C 1 122 ? -27.864 -9.009 -0.630 1.00 42.59 122 ILE C O 1
ATOM 6705 N N . MET C 1 123 ? -30.092 -9.309 -0.642 1.00 42.52 123 MET C N 1
ATOM 6706 C CA . MET C 1 123 ? -30.405 -7.964 -0.175 1.00 42.47 123 MET C CA 1
ATOM 6707 C C . MET C 1 123 ? -29.912 -7.710 1.249 1.00 42.47 123 MET C C 1
ATOM 6708 O O . MET C 1 123 ? -29.563 -6.581 1.596 1.00 42.50 123 MET C O 1
ATOM 6713 N N . ALA C 1 124 ? -29.878 -8.765 2.061 1.00 42.42 124 ALA C N 1
ATOM 6714 C CA . ALA C 1 124 ? -29.288 -8.691 3.396 1.00 42.42 124 ALA C CA 1
ATOM 6715 C C . ALA C 1 124 ? -27.763 -8.642 3.317 1.00 42.44 124 ALA C C 1
ATOM 6716 O O . ALA C 1 124 ? -27.107 -8.068 4.190 1.00 42.49 124 ALA C O 1
ATOM 6718 N N . ARG C 1 125 ? -27.213 -9.242 2.261 1.00 42.39 125 ARG C N 1
ATOM 6719 C CA . ARG C 1 125 ? -25.766 -9.361 2.074 1.00 42.31 125 ARG C CA 1
ATOM 6720 C C . ARG C 1 125 ? -25.181 -8.178 1.299 1.00 42.24 125 ARG C C 1
ATOM 6721 O O . ARG C 1 125 ? -24.013 -7.820 1.481 1.00 42.33 125 ARG C O 1
ATOM 6729 N N . TRP C 1 126 ? -25.993 -7.593 0.423 1.00 42.09 126 TRP C N 1
ATOM 6730 C CA . TRP C 1 126 ? -25.637 -6.383 -0.312 1.00 41.94 126 TRP C CA 1
ATOM 6731 C C . TRP C 1 126 ? -26.892 -5.528 -0.455 1.00 41.93 126 TRP C C 1
ATOM 6732 O O . TRP C 1 126 ? -27.675 -5.733 -1.388 1.00 41.98 126 TRP C O 1
ATOM 6743 N N . PRO C 1 127 ? -27.094 -4.566 0.468 1.00 41.91 127 PRO C N 1
ATOM 6744 C CA . PRO C 1 127 ? -28.259 -3.668 0.449 1.00 41.86 127 PRO C CA 1
ATOM 6745 C C . PRO C 1 127 ? -28.413 -2.883 -0.858 1.00 41.79 127 PRO C C 1
ATOM 6746 O O . PRO C 1 127 ? -29.520 -2.473 -1.205 1.00 41.79 127 PRO C O 1
ATOM 6750 N N . GLU C 1 128 ? -27.305 -2.702 -1.571 1.00 41.75 128 GLU C N 1
ATOM 6751 C CA . GLU C 1 128 ? -27.257 -1.898 -2.791 1.00 41.72 128 GLU C CA 1
ATOM 6752 C C . GLU C 1 128 ? -27.888 -2.623 -3.984 1.00 41.72 128 GLU C C 1
ATOM 6753 O O . GLU C 1 128 ? -28.216 -1.998 -5.000 1.00 41.64 128 GLU C O 1
ATOM 6759 N N . ILE C 1 129 ? -28.041 -3.939 -3.854 1.00 41.74 129 ILE C N 1
ATOM 6760 C CA . ILE C 1 129 ? -28.647 -4.764 -4.892 1.00 41.88 129 ILE C CA 1
ATOM 6761 C C . ILE C 1 129 ? -30.082 -5.082 -4.495 1.00 42.06 129 ILE C C 1
ATOM 6762 O O . ILE C 1 129 ? -30.322 -5.651 -3.432 1.00 42.08 129 ILE C O 1
ATOM 6767 N N . ARG C 1 130 ? -31.027 -4.699 -5.352 1.00 42.27 130 ARG C N 1
ATOM 6768 C CA . ARG C 1 130 ? -32.451 -4.890 -5.090 1.00 42.49 130 ARG C CA 1
ATOM 6769 C C . ARG C 1 130 ? -33.075 -5.812 -6.137 1.00 42.41 130 ARG C C 1
ATOM 6770 O O . ARG C 1 130 ? -32.990 -5.550 -7.337 1.00 42.41 130 ARG C O 1
ATOM 6778 N N . VAL C 1 131 ? -33.699 -6.892 -5.673 1.00 42.37 131 VAL C N 1
ATOM 6779 C CA . VAL C 1 131 ? -34.303 -7.891 -6.561 1.00 42.27 131 VAL C CA 1
ATOM 6780 C C . VAL C 1 131 ? -35.762 -8.185 -6.196 1.00 42.28 131 VAL C C 1
ATOM 6781 O O . VAL C 1 131 ? -36.152 -8.009 -5.041 1.00 42.39 131 VAL C O 1
ATOM 6785 N N . PRO C 1 132 ? -36.576 -8.623 -7.180 1.00 42.24 132 PRO C N 1
ATOM 6786 C CA . PRO C 1 132 ? -37.909 -9.140 -6.875 1.00 42.30 132 PRO C CA 1
ATOM 6787 C C . PRO C 1 132 ? -37.871 -10.304 -5.879 1.00 42.39 132 PRO C C 1
ATOM 6788 O O . PRO C 1 132 ? -36.837 -10.962 -5.724 1.00 42.36 132 PRO C O 1
ATOM 6792 N N . ASP C 1 133 ? -38.996 -10.548 -5.214 1.00 42.49 133 ASP C N 1
ATOM 6793 C CA . ASP C 1 133 ? -39.089 -11.586 -4.187 1.00 42.64 133 ASP C CA 1
ATOM 6794 C C . ASP C 1 133 ? -38.979 -13.015 -4.739 1.00 42.55 133 ASP C C 1
ATOM 6795 O O . ASP C 1 133 ? -38.829 -13.967 -3.972 1.00 42.60 133 ASP C O 1
ATOM 6800 N N . ASN C 1 134 ? -39.046 -13.160 -6.061 1.00 42.46 134 ASN C N 1
ATOM 6801 C CA . ASN C 1 134 ? -38.930 -14.473 -6.698 1.00 42.43 134 ASN C CA 1
ATOM 6802 C C . ASN C 1 134 ? -37.526 -14.757 -7.247 1.00 42.39 134 ASN C C 1
ATOM 6803 O O . ASN C 1 134 ? -37.264 -15.843 -7.773 1.00 42.40 134 ASN C O 1
ATOM 6808 N N . TYR C 1 135 ? -36.637 -13.774 -7.126 1.00 42.30 135 TYR C N 1
ATOM 6809 C CA . TYR C 1 135 ? -35.282 -13.877 -7.666 1.00 42.17 135 TYR C CA 1
ATOM 6810 C C . TYR C 1 135 ? -34.368 -14.736 -6.803 1.00 42.09 135 TYR C C 1
ATOM 6811 O O . TYR C 1 135 ? -34.558 -14.856 -5.593 1.00 42.07 135 TYR C O 1
ATOM 6820 N N . ILE C 1 136 ? -33.375 -15.332 -7.452 1.00 41.96 136 ILE C N 1
ATOM 6821 C CA . ILE C 1 136 ? -32.369 -16.140 -6.785 1.00 41.70 136 ILE C CA 1
ATOM 6822 C C . ILE C 1 136 ? -30.982 -15.750 -7.279 1.00 41.50 136 ILE C C 1
ATOM 6823 O O . ILE C 1 136 ? -30.820 -15.311 -8.416 1.00 41.54 136 ILE C O 1
ATOM 6828 N N . GLY C 1 137 ? -29.994 -15.875 -6.402 1.00 41.38 137 GLY C N 1
ATOM 6829 C CA . GLY C 1 137 ? -28.613 -15.569 -6.746 1.00 41.25 137 GLY C CA 1
ATOM 6830 C C . GLY C 1 137 ? -27.691 -16.774 -6.698 1.00 41.18 137 GLY C C 1
ATOM 6831 O O . GLY C 1 137 ? -27.934 -17.739 -5.969 1.00 41.24 137 GLY C O 1
ATOM 6832 N N . LEU C 1 138 ? -26.629 -16.719 -7.491 1.00 41.05 138 LEU C N 1
ATOM 6833 C CA . LEU C 1 138 ? -25.591 -17.738 -7.451 1.00 40.94 138 LEU C CA 1
ATOM 6834 C C . LEU C 1 138 ? -24.237 -17.053 -7.371 1.00 40.81 138 LEU C C 1
ATOM 6835 O O . LEU C 1 138 ? -23.648 -16.686 -8.392 1.00 40.75 138 LEU C O 1
ATOM 6840 N N . PHE C 1 139 ? -23.765 -16.861 -6.142 1.00 40.69 139 PHE C N 1
ATOM 6841 C CA . PHE C 1 139 ? -22.508 -16.167 -5.906 1.00 40.64 139 PHE C CA 1
ATOM 6842 C C . PHE C 1 139 ? -21.324 -17.122 -5.961 1.00 40.72 139 PHE C C 1
ATOM 6843 O O . PHE C 1 139 ? -21.273 -18.118 -5.236 1.00 40.74 139 PHE C O 1
ATOM 6851 N N . GLU C 1 140 ? -20.379 -16.794 -6.836 1.00 40.78 140 GLU C N 1
ATOM 6852 C CA . GLU C 1 140 ? -19.161 -17.563 -7.014 1.00 40.91 140 GLU C CA 1
ATOM 6853 C C . GLU C 1 140 ? -17.983 -16.784 -6.435 1.00 41.00 140 GLU C C 1
ATOM 6854 O O . GLU C 1 140 ? -17.694 -15.669 -6.870 1.00 41.02 140 GLU C O 1
ATOM 6860 N N . THR C 1 141 ? -17.309 -17.379 -5.455 1.00 41.17 141 THR C N 1
ATOM 6861 C CA . THR C 1 141 ? -16.246 -16.696 -4.710 1.00 41.22 141 THR C CA 1
ATOM 6862 C C . THR C 1 141 ? -14.921 -16.631 -5.474 1.00 41.24 141 THR C C 1
ATOM 6863 O O . THR C 1 141 ? -14.258 -15.591 -5.490 1.00 41.19 141 THR C O 1
ATOM 6867 N N . ASP C 1 142 ? -14.551 -17.745 -6.106 1.00 41.23 142 ASP C N 1
ATOM 6868 C CA . ASP C 1 142 ? -13.244 -17.903 -6.748 1.00 41.16 142 ASP C CA 1
ATOM 6869 C C . ASP C 1 142 ? -13.134 -17.190 -8.094 1.00 40.99 142 ASP C C 1
ATOM 6870 O O . ASP C 1 142 ? -12.080 -17.215 -8.737 1.00 40.95 142 ASP C O 1
ATOM 6875 N N . SER C 1 143 ? -14.227 -16.556 -8.504 1.00 40.79 143 SER C N 1
ATOM 6876 C CA . SER C 1 143 ? -14.328 -15.896 -9.802 1.00 40.55 143 SER C CA 1
ATOM 6877 C C . SER C 1 143 ? -13.947 -14.417 -9.700 1.00 40.35 143 SER C C 1
ATOM 6878 O O . SER C 1 143 ? -13.382 -13.983 -8.698 1.00 40.32 143 SER C O 1
ATOM 6881 N N . GLY C 1 144 ? -14.252 -13.649 -10.741 1.00 40.16 144 GLY C N 1
ATOM 6882 C CA . GLY C 1 144 ? -13.994 -12.215 -10.733 1.00 40.09 144 GLY C CA 1
ATOM 6883 C C . GLY C 1 144 ? -13.939 -11.601 -12.117 1.00 40.00 144 GLY C C 1
ATOM 6884 O O . GLY C 1 144 ? -14.807 -11.850 -12.955 1.00 40.00 144 GLY C O 1
ATOM 6885 N N . PHE C 1 145 ? -12.914 -10.789 -12.352 1.00 39.90 145 PHE C N 1
ATOM 6886 C CA . PHE C 1 145 ? -12.719 -10.153 -13.649 1.00 39.86 145 PHE C CA 1
ATOM 6887 C C . PHE C 1 145 ? -11.235 -10.022 -13.997 1.00 39.92 145 PHE C C 1
ATOM 6888 O O . PHE C 1 145 ? -10.366 -10.339 -13.180 1.00 39.97 145 PHE C O 1
ATOM 6896 N N . LEU C 1 146 ? -10.960 -9.550 -15.210 1.00 39.89 146 LEU C N 1
ATOM 6897 C CA . LEU C 1 146 ? -9.602 -9.482 -15.737 1.00 39.90 146 LEU C CA 1
ATOM 6898 C C . LEU C 1 146 ? -9.292 -8.120 -16.347 1.00 39.95 146 LEU C C 1
ATOM 6899 O O . LEU C 1 146 ? -10.184 -7.435 -16.842 1.00 40.04 146 LEU C O 1
ATOM 6904 N N . ARG C 1 147 ? -8.017 -7.744 -16.313 1.00 39.99 147 ARG C N 1
ATOM 6905 C CA . ARG C 1 147 ? -7.537 -6.524 -16.956 1.00 40.02 147 ARG C CA 1
ATOM 6906 C C . ARG C 1 147 ? -7.082 -6.849 -18.383 1.00 40.02 147 ARG C C 1
ATOM 6907 O O . ARG C 1 147 ? -5.936 -7.243 -18.603 1.00 40.00 147 ARG C O 1
ATOM 6915 N N . SER C 1 148 ? -7.989 -6.676 -19.344 1.00 40.05 148 SER C N 1
ATOM 6916 C CA . SER C 1 148 ? -7.789 -7.150 -20.721 1.00 40.08 148 SER C CA 1
ATOM 6917 C C . SER C 1 148 ? -6.655 -6.480 -21.489 1.00 40.17 148 SER C C 1
ATOM 6918 O O . SER C 1 148 ? -5.923 -7.145 -22.226 1.00 40.24 148 SER C O 1
ATOM 6921 N N . GLU C 1 149 ? -6.516 -5.168 -21.322 1.00 40.23 149 GLU C N 1
ATOM 6922 C CA . GLU C 1 149 ? -5.407 -4.427 -21.926 1.00 40.30 149 GLU C CA 1
ATOM 6923 C C . GLU C 1 149 ? -4.056 -4.832 -21.309 1.00 40.29 149 GLU C C 1
ATOM 6924 O O . GLU C 1 149 ? -3.094 -5.111 -22.028 1.00 40.17 149 GLU C O 1
ATOM 6930 N N . LEU C 1 150 ? -4.009 -4.884 -19.977 1.00 40.35 150 LEU C N 1
ATOM 6931 C CA . LEU C 1 150 ? -2.806 -5.264 -19.237 1.00 40.42 150 LEU C CA 1
ATOM 6932 C C . LEU C 1 150 ? -2.366 -6.700 -19.543 1.00 40.46 150 LEU C C 1
ATOM 6933 O O . LEU C 1 150 ? -1.169 -6.987 -19.622 1.00 40.41 150 LEU C O 1
ATOM 6938 N N . ALA C 1 151 ? -3.343 -7.592 -19.708 1.00 40.57 151 ALA C N 1
ATOM 6939 C CA . ALA C 1 151 ? -3.097 -9.000 -20.036 1.00 40.53 151 ALA C CA 1
ATOM 6940 C C . ALA C 1 151 ? -2.414 -9.149 -21.390 1.00 40.56 151 ALA C C 1
ATOM 6941 O O . ALA C 1 151 ? -1.536 -9.996 -21.562 1.00 40.44 151 ALA C O 1
ATOM 6943 N N . ILE C 1 152 ? -2.834 -8.321 -22.343 1.00 40.65 152 ILE C N 1
ATOM 6944 C CA . ILE C 1 152 ? -2.240 -8.296 -23.672 1.00 40.73 152 ILE C CA 1
ATOM 6945 C C . ILE C 1 152 ? -0.859 -7.642 -23.624 1.00 40.78 152 ILE C C 1
ATOM 6946 O O . ILE C 1 152 ? 0.111 -8.193 -24.151 1.00 40.76 152 ILE C O 1
ATOM 6951 N N . LYS C 1 153 ? -0.783 -6.477 -22.980 1.00 40.87 153 LYS C N 1
ATOM 6952 C CA . LYS C 1 153 ? 0.480 -5.771 -22.757 1.00 41.03 153 LYS C CA 1
ATOM 6953 C C . LYS C 1 153 ? 1.572 -6.731 -22.271 1.00 41.16 153 LYS C C 1
ATOM 6954 O O . LYS C 1 153 ? 2.647 -6.812 -22.874 1.00 41.22 153 LYS C O 1
ATOM 6960 N N . THR C 1 154 ? 1.273 -7.465 -21.200 1.00 41.21 154 THR C N 1
ATOM 6961 C CA . THR C 1 154 ? 2.221 -8.395 -20.591 1.00 41.35 154 THR C CA 1
ATOM 6962 C C . THR C 1 154 ? 2.602 -9.533 -21.535 1.00 41.29 154 THR C C 1
ATOM 6963 O O . THR C 1 154 ? 3.778 -9.873 -21.650 1.00 41.40 154 THR C O 1
ATOM 6967 N N . TRP C 1 155 ? 1.606 -10.105 -22.212 1.00 41.29 155 TRP C N 1
ATOM 6968 C CA . TRP C 1 155 ? 1.826 -11.206 -23.156 1.00 41.21 155 TRP C CA 1
ATOM 6969 C C . TRP C 1 155 ? 2.713 -10.813 -24.338 1.00 41.29 155 TRP C C 1
ATOM 6970 O O . TRP C 1 155 ? 3.521 -11.620 -24.795 1.00 41.35 155 TRP C O 1
ATOM 6981 N N . ILE C 1 156 ? 2.552 -9.585 -24.833 1.00 41.34 156 ILE C N 1
ATOM 6982 C CA . ILE C 1 156 ? 3.420 -9.054 -25.889 1.00 41.44 156 ILE C CA 1
ATOM 6983 C C . ILE C 1 156 ? 4.867 -8.944 -25.403 1.00 41.59 156 ILE C C 1
ATOM 6984 O O . ILE C 1 156 ? 5.788 -9.404 -26.081 1.00 41.62 156 ILE C O 1
ATOM 6989 N N . GLN C 1 157 ? 5.046 -8.358 -24.217 1.00 41.79 157 GLN C N 1
ATOM 6990 C CA . GLN C 1 157 ? 6.367 -8.089 -23.644 1.00 41.95 157 GLN C CA 1
ATOM 6991 C C . GLN C 1 157 ? 7.134 -9.372 -23.320 1.00 41.98 157 GLN C C 1
ATOM 6992 O O . GLN C 1 157 ? 8.346 -9.447 -23.542 1.00 42.03 157 GLN C O 1
ATOM 6998 N N . LEU C 1 158 ? 6.422 -10.374 -22.806 1.00 41.99 158 LEU C N 1
ATOM 6999 C CA . LEU C 1 158 ? 7.024 -11.659 -22.443 1.00 41.98 158 LEU C CA 1
ATOM 7000 C C . LEU C 1 158 ? 7.417 -12.483 -23.664 1.00 42.01 158 LEU C C 1
ATOM 7001 O O . LEU C 1 158 ? 8.415 -13.205 -23.638 1.00 42.00 158 LEU C O 1
ATOM 7006 N N . ALA C 1 159 ? 6.625 -12.368 -24.727 1.00 42.08 159 ALA C N 1
ATOM 7007 C CA . ALA C 1 159 ? 6.902 -13.057 -25.983 1.00 42.16 159 ALA C CA 1
ATOM 7008 C C . ALA C 1 159 ? 8.093 -12.426 -26.687 1.00 42.19 159 ALA C C 1
ATOM 7009 O O . ALA C 1 159 ? 8.894 -13.127 -27.302 1.00 42.21 159 ALA C O 1
ATOM 7011 N N . LYS C 1 160 ? 8.204 -11.103 -26.584 1.00 42.31 160 LYS C N 1
ATOM 7012 C CA . LYS C 1 160 ? 9.284 -10.359 -27.226 1.00 42.48 160 LYS C CA 1
ATOM 7013 C C . LYS C 1 160 ? 10.640 -10.785 -26.678 1.00 42.51 160 LYS C C 1
ATOM 7014 O O . LYS C 1 160 ? 11.578 -11.026 -27.440 1.00 42.54 160 LYS C O 1
ATOM 7020 N N . GLU C 1 161 ? 10.724 -10.890 -25.354 1.00 42.57 161 GLU C N 1
ATOM 7021 C CA . GLU C 1 161 ? 11.961 -11.258 -24.672 1.00 42.67 161 GLU C CA 1
ATOM 7022 C C . GLU C 1 161 ? 12.439 -12.645 -25.096 1.00 42.64 161 GLU C C 1
ATOM 7023 O O . GLU C 1 161 ? 13.631 -12.850 -25.342 1.00 42.74 161 GLU C O 1
ATOM 7029 N N . ALA C 1 162 ? 11.497 -13.581 -25.201 1.00 42.47 162 ALA C N 1
ATOM 7030 C CA . ALA C 1 162 ? 11.796 -14.972 -25.529 1.00 42.33 162 ALA C CA 1
ATOM 7031 C C . ALA C 1 162 ? 12.172 -15.199 -27.001 1.00 42.32 162 ALA C C 1
ATOM 7032 O O . ALA C 1 162 ? 12.193 -16.337 -27.474 1.00 42.33 162 ALA C O 1
ATOM 7034 N N . GLY C 1 163 ? 12.469 -14.117 -27.717 1.00 42.32 163 GLY C N 1
ATOM 7035 C CA . GLY C 1 163 ? 13.005 -14.205 -29.077 1.00 42.34 163 GLY C CA 1
ATOM 7036 C C . GLY C 1 163 ? 11.977 -14.377 -30.179 1.00 42.36 163 GLY C C 1
ATOM 7037 O O . GLY C 1 163 ? 12.251 -15.003 -31.207 1.00 42.44 163 GLY C O 1
ATOM 7038 N N . CYS C 1 164 ? 10.790 -13.818 -29.973 1.00 42.31 164 CYS C N 1
ATOM 7039 C CA . CYS C 1 164 ? 9.746 -13.870 -30.985 1.00 42.29 164 CYS C CA 1
ATOM 7040 C C . CYS C 1 164 ? 9.808 -12.639 -31.891 1.00 42.25 164 CYS C C 1
ATOM 7041 O O . CYS C 1 164 ? 10.224 -11.556 -31.461 1.00 42.20 164 CYS C O 1
ATOM 7044 N N . ALA C 1 165 ? 9.401 -12.819 -33.146 1.00 42.19 165 ALA C N 1
ATOM 7045 C CA . ALA C 1 165 ? 9.331 -11.723 -34.107 1.00 42.12 165 ALA C CA 1
ATOM 7046 C C . ALA C 1 165 ? 7.936 -11.116 -34.090 1.00 42.04 165 ALA C C 1
ATOM 7047 O O . ALA C 1 165 ? 6.941 -11.838 -34.041 1.00 42.09 165 ALA C O 1
ATOM 7049 N N . GLN C 1 166 ? 7.872 -9.788 -34.134 1.00 41.94 166 GLN C N 1
ATOM 7050 C CA . GLN C 1 166 ? 6.609 -9.071 -33.982 1.00 42.02 166 GLN C CA 1
ATOM 7051 C C . GLN C 1 166 ? 6.419 -7.960 -35.019 1.00 42.10 166 GLN C C 1
ATOM 7052 O O . GLN C 1 166 ? 6.990 -6.867 -34.899 1.00 42.09 166 GLN C O 1
ATOM 7058 N N . LEU C 1 167 ? 5.605 -8.249 -36.031 1.00 42.08 167 LEU C N 1
ATOM 7059 C CA . LEU C 1 167 ? 5.302 -7.296 -37.092 1.00 42.08 167 LEU C CA 1
ATOM 7060 C C . LEU C 1 167 ? 3.914 -6.729 -36.830 1.00 42.14 167 LEU C C 1
ATOM 7061 O O . LEU C 1 167 ? 2.912 -7.402 -37.079 1.00 42.20 167 LEU C O 1
ATOM 7066 N N . PHE C 1 168 ? 3.851 -5.496 -36.333 1.00 42.18 168 PHE C N 1
ATOM 7067 C CA . PHE C 1 168 ? 2.614 -5.022 -35.701 1.00 42.29 168 PHE C CA 1
ATOM 7068 C C . PHE C 1 168 ? 1.686 -4.088 -36.477 1.00 42.41 168 PHE C C 1
ATOM 7069 O O . PHE C 1 168 ? 0.516 -4.418 -36.654 1.00 42.45 168 PHE C O 1
ATOM 7077 N N . ASN C 1 169 ? 2.169 -2.931 -36.918 1.00 42.49 169 ASN C N 1
ATOM 7078 C CA . ASN C 1 169 ? 1.301 -2.032 -37.685 1.00 42.65 169 ASN C CA 1
ATOM 7079 C C . ASN C 1 169 ? 1.177 -2.447 -39.153 1.00 42.82 169 ASN C C 1
ATOM 7080 O O . ASN C 1 169 ? 1.172 -1.604 -40.054 1.00 43.04 169 ASN C O 1
ATOM 7085 N N . CYS C 1 170 ? 1.048 -3.756 -39.371 1.00 42.84 170 CYS C N 1
ATOM 7086 C CA . CYS C 1 170 ? 1.124 -4.353 -40.698 1.00 42.87 170 CYS C CA 1
ATOM 7087 C C . CYS C 1 170 ? -0.051 -5.306 -40.931 1.00 42.73 170 CYS C C 1
ATOM 7088 O O . CYS C 1 170 ? 0.056 -6.505 -40.653 1.00 42.67 170 CYS C O 1
ATOM 7091 N N . PRO C 1 171 ? -1.182 -4.773 -41.441 1.00 42.67 171 PRO C N 1
ATOM 7092 C CA . PRO C 1 171 ? -2.361 -5.610 -41.676 1.00 42.63 171 PRO C CA 1
ATOM 7093 C C . PRO C 1 171 ? -2.073 -6.701 -42.699 1.00 42.68 171 PRO C C 1
ATOM 7094 O O . PRO C 1 171 ? -1.563 -6.413 -43.787 1.00 42.82 171 PRO C O 1
ATOM 7098 N N . VAL C 1 172 ? -2.369 -7.945 -42.330 1.00 42.66 172 VAL C N 1
ATOM 7099 C CA . VAL C 1 172 ? -2.275 -9.072 -43.251 1.00 42.64 172 VAL C CA 1
ATOM 7100 C C . VAL C 1 172 ? -3.402 -8.936 -44.268 1.00 42.78 172 VAL C C 1
ATOM 7101 O O . VAL C 1 172 ? -4.516 -8.541 -43.911 1.00 42.78 172 VAL C O 1
ATOM 7105 N N . THR C 1 173 ? -3.106 -9.245 -45.529 1.00 42.95 173 THR C N 1
ATOM 7106 C CA . THR C 1 173 ? -4.056 -9.016 -46.623 1.00 43.18 173 THR C CA 1
ATOM 7107 C C . THR C 1 173 ? -4.637 -10.289 -47.253 1.00 43.32 173 THR C C 1
ATOM 7108 O O . THR C 1 173 ? -5.703 -10.238 -47.874 1.00 43.29 173 THR C O 1
ATOM 7112 N N . ALA C 1 174 ? -3.942 -11.417 -47.096 1.00 43.56 174 ALA C N 1
ATOM 7113 C CA . ALA C 1 174 ? -4.414 -12.707 -47.623 1.00 43.85 174 ALA C CA 1
ATOM 7114 C C . ALA C 1 174 ? -3.608 -13.914 -47.124 1.00 44.03 174 ALA C C 1
ATOM 7115 O O . ALA C 1 174 ? -2.397 -13.819 -46.895 1.00 43.97 174 ALA C O 1
ATOM 7117 N N . ILE C 1 175 ? -4.304 -15.038 -46.956 1.00 44.33 175 ILE C N 1
ATOM 7118 C CA . ILE C 1 175 ? -3.688 -16.327 -46.622 1.00 44.67 175 ILE C CA 1
ATOM 7119 C C . ILE C 1 175 ? -3.608 -17.186 -47.878 1.00 45.02 175 ILE C C 1
ATOM 7120 O O . ILE C 1 175 ? -4.521 -17.169 -48.707 1.00 45.16 175 ILE C O 1
ATOM 7125 N N . ARG C 1 176 ? -2.517 -17.935 -48.009 1.00 45.45 176 ARG C N 1
ATOM 7126 C CA . ARG C 1 176 ? -2.312 -18.813 -49.155 1.00 45.89 176 ARG C CA 1
ATOM 7127 C C . ARG C 1 176 ? -1.859 -20.195 -48.684 1.00 46.12 176 ARG C C 1
ATOM 7128 O O . ARG C 1 176 ? -1.119 -20.315 -47.699 1.00 46.10 176 ARG C O 1
ATOM 7136 N N . HIS C 1 177 ? -2.312 -21.231 -49.385 1.00 46.43 177 HIS C N 1
ATOM 7137 C CA . HIS C 1 177 ? -1.922 -22.607 -49.066 1.00 46.82 177 HIS C CA 1
ATOM 7138 C C . HIS C 1 177 ? -1.209 -23.285 -50.230 1.00 47.07 177 HIS C C 1
ATOM 7139 O O . HIS C 1 177 ? -1.656 -23.209 -51.382 1.00 47.21 177 HIS C O 1
ATOM 7146 N N . ASP C 1 178 ? -0.100 -23.950 -49.918 1.00 47.28 178 ASP C N 1
ATOM 7147 C CA . ASP C 1 178 ? 0.681 -24.662 -50.926 1.00 47.49 178 ASP C CA 1
ATOM 7148 C C . ASP C 1 178 ? 0.666 -26.155 -50.636 1.00 47.57 178 ASP C C 1
ATOM 7149 O O . ASP C 1 178 ? -0.315 -26.837 -50.946 1.00 47.60 178 ASP C O 1
ATOM 7154 N N . ASP C 1 179 ? 1.742 -26.657 -50.034 1.00 47.63 179 ASP C N 1
ATOM 7155 C CA . ASP C 1 179 ? 1.840 -28.072 -49.703 1.00 47.69 179 ASP C CA 1
ATOM 7156 C C . ASP C 1 179 ? 2.573 -28.291 -48.386 1.00 47.66 179 ASP C C 1
ATOM 7157 O O . ASP C 1 179 ? 2.227 -29.191 -47.613 1.00 47.72 179 ASP C O 1
ATOM 7162 N N . ASP C 1 180 ? 3.583 -27.463 -48.139 1.00 47.54 180 ASP C N 1
ATOM 7163 C CA . ASP C 1 180 ? 4.432 -27.613 -46.963 1.00 47.45 180 ASP C CA 1
ATOM 7164 C C . ASP C 1 180 ? 3.876 -26.839 -45.765 1.00 47.23 180 ASP C C 1
ATOM 7165 O O . ASP C 1 180 ? 3.843 -27.357 -44.643 1.00 47.27 180 ASP C O 1
ATOM 7170 N N . GLY C 1 181 ? 3.425 -25.609 -46.010 1.00 46.91 181 GLY C N 1
ATOM 7171 C CA . GLY C 1 181 ? 2.872 -24.768 -44.950 1.00 46.39 181 GLY C CA 1
ATOM 7172 C C . GLY C 1 181 ? 2.056 -23.585 -45.437 1.00 46.05 181 GLY C C 1
ATOM 7173 O O . GLY C 1 181 ? 1.475 -23.618 -46.527 1.00 45.97 181 GLY C O 1
ATOM 7174 N N . VAL C 1 182 ? 2.021 -22.536 -44.618 1.00 45.71 182 VAL C N 1
ATOM 7175 C CA . VAL C 1 182 ? 1.159 -21.379 -44.857 1.00 45.40 182 VAL C CA 1
ATOM 7176 C C . VAL C 1 182 ? 1.956 -20.142 -45.229 1.00 45.22 182 VAL C C 1
ATOM 7177 O O . VAL C 1 182 ? 2.972 -19.844 -44.605 1.00 45.14 182 VAL C O 1
ATOM 7181 N N . THR C 1 183 ? 1.470 -19.422 -46.236 1.00 45.02 183 THR C N 1
ATOM 7182 C CA . THR C 1 183 ? 2.005 -18.115 -46.614 1.00 44.82 183 THR C CA 1
ATOM 7183 C C . THR C 1 183 ? 0.989 -17.020 -46.286 1.00 44.72 183 THR C C 1
ATOM 7184 O O . THR C 1 183 ? -0.222 -17.255 -46.339 1.00 44.62 183 THR C O 1
ATOM 7188 N N . ILE C 1 184 ? 1.488 -15.832 -45.942 1.00 44.60 184 ILE C N 1
ATOM 7189 C CA . ILE C 1 184 ? 0.630 -14.707 -45.552 1.00 44.56 184 ILE C CA 1
ATOM 7190 C C . ILE C 1 184 ? 1.096 -13.369 -46.129 1.00 44.56 184 ILE C C 1
ATOM 7191 O O . ILE C 1 184 ? 1.732 -12.569 -45.437 1.00 44.61 184 ILE C O 1
ATOM 7196 N N . GLU C 1 185 ? 0.769 -13.123 -47.395 1.00 44.60 185 GLU C N 1
ATOM 7197 C CA . GLU C 1 185 ? 1.128 -11.858 -48.043 1.00 44.70 185 GLU C CA 1
ATOM 7198 C C . GLU C 1 185 ? 0.577 -10.660 -47.269 1.00 44.68 185 GLU C C 1
ATOM 7199 O O . GLU C 1 185 ? -0.601 -10.631 -46.904 1.00 44.77 185 GLU C O 1
ATOM 7205 N N . THR C 1 186 ? 1.449 -9.692 -47.003 1.00 44.66 186 THR C N 1
ATOM 7206 C CA . THR C 1 186 ? 1.077 -8.485 -46.266 1.00 44.71 186 THR C CA 1
ATOM 7207 C C . THR C 1 186 ? 1.278 -7.240 -47.127 1.00 44.72 186 THR C C 1
ATOM 7208 O O . THR C 1 186 ? 1.768 -7.333 -48.253 1.00 44.72 186 THR C O 1
ATOM 7212 N N . ALA C 1 187 ? 0.900 -6.079 -46.592 1.00 44.84 187 ALA C N 1
ATOM 7213 C CA . ALA C 1 187 ? 1.092 -4.791 -47.273 1.00 44.95 187 ALA C CA 1
ATOM 7214 C C . ALA C 1 187 ? 2.573 -4.439 -47.449 1.00 44.93 187 ALA C C 1
ATOM 7215 O O . ALA C 1 187 ? 2.915 -3.465 -48.122 1.00 44.92 187 ALA C O 1
ATOM 7217 N N . ASP C 1 188 ? 3.440 -5.249 -46.849 1.00 45.04 188 ASP C N 1
ATOM 7218 C CA . ASP C 1 188 ? 4.876 -5.009 -46.860 1.00 45.13 188 ASP C CA 1
ATOM 7219 C C . ASP C 1 188 ? 5.629 -6.074 -47.667 1.00 45.10 188 ASP C C 1
ATOM 7220 O O . ASP C 1 188 ? 6.280 -5.755 -48.667 1.00 45.14 188 ASP C O 1
ATOM 7225 N N . GLY C 1 189 ? 5.536 -7.329 -47.229 1.00 45.00 189 GLY C N 1
ATOM 7226 C CA . GLY C 1 189 ? 6.193 -8.445 -47.911 1.00 44.94 189 GLY C CA 1
ATOM 7227 C C . GLY C 1 189 ? 5.493 -9.777 -47.694 1.00 44.96 189 GLY C C 1
ATOM 7228 O O . GLY C 1 189 ? 4.302 -9.818 -47.363 1.00 45.02 189 GLY C O 1
ATOM 7229 N N . GLU C 1 190 ? 6.239 -10.866 -47.880 1.00 44.86 190 GLU C N 1
ATOM 7230 C CA . GLU C 1 190 ? 5.709 -12.223 -47.728 1.00 44.72 190 GLU C CA 1
ATOM 7231 C C . GLU C 1 190 ? 6.469 -13.023 -46.676 1.00 44.59 190 GLU C C 1
ATOM 7232 O O . GLU C 1 190 ? 7.694 -12.923 -46.578 1.00 44.60 190 GLU C O 1
ATOM 7238 N N . TYR C 1 191 ? 5.734 -13.818 -45.898 1.00 44.43 191 TYR C N 1
ATOM 7239 C CA . TYR C 1 191 ? 6.321 -14.702 -44.885 1.00 44.26 191 TYR C CA 1
ATOM 7240 C C . TYR C 1 191 ? 5.567 -16.023 -44.850 1.00 44.21 191 TYR C C 1
ATOM 7241 O O . TYR C 1 191 ? 4.360 -16.061 -45.111 1.00 44.14 191 TYR C O 1
ATOM 7250 N N . GLN C 1 192 ? 6.277 -17.101 -44.525 1.00 44.20 192 GLN C N 1
ATOM 7251 C CA . GLN C 1 192 ? 5.657 -18.425 -44.462 1.00 44.20 192 GLN C CA 1
ATOM 7252 C C . GLN C 1 192 ? 6.033 -19.241 -43.220 1.00 44.02 192 GLN C C 1
ATOM 7253 O O . GLN C 1 192 ? 7.016 -18.940 -42.547 1.00 43.95 192 GLN C O 1
ATOM 7259 N N . ALA C 1 193 ? 5.229 -20.263 -42.929 1.00 43.90 193 ALA C N 1
ATOM 7260 C CA . ALA C 1 193 ? 5.403 -21.092 -41.738 1.00 43.79 193 ALA C CA 1
ATOM 7261 C C . ALA C 1 193 ? 4.881 -22.512 -41.948 1.00 43.74 193 ALA C C 1
ATOM 7262 O O . ALA C 1 193 ? 4.135 -22.769 -42.894 1.00 43.74 193 ALA C O 1
ATOM 7264 N N . LYS C 1 194 ? 5.273 -23.419 -41.053 1.00 43.61 194 LYS C N 1
ATOM 7265 C CA . LYS C 1 194 ? 4.871 -24.829 -41.116 1.00 43.56 194 LYS C CA 1
ATOM 7266 C C . LYS C 1 194 ? 3.437 -25.060 -40.633 1.00 43.35 194 LYS C C 1
ATOM 7267 O O . LYS C 1 194 ? 2.769 -26.006 -41.062 1.00 43.37 194 LYS C O 1
ATOM 7273 N N . LYS C 1 195 ? 2.991 -24.208 -39.716 1.00 43.04 195 LYS C N 1
ATOM 7274 C CA . LYS C 1 195 ? 1.602 -24.170 -39.268 1.00 42.76 195 LYS C CA 1
ATOM 7275 C C . LYS C 1 195 ? 1.205 -22.709 -39.078 1.00 42.64 195 LYS C C 1
ATOM 7276 O O . LYS C 1 195 ? 2.059 -21.814 -39.140 1.00 42.64 195 LYS C O 1
ATOM 7282 N N . ALA C 1 196 ? -0.087 -22.464 -38.862 1.00 42.40 196 ALA C N 1
ATOM 7283 C CA . ALA C 1 196 ? -0.570 -21.115 -38.546 1.00 42.14 196 ALA C CA 1
ATOM 7284 C C . ALA C 1 196 ? -1.803 -21.126 -37.646 1.00 41.94 196 ALA C C 1
ATOM 7285 O O . ALA C 1 196 ? -2.550 -22.110 -37.609 1.00 41.93 196 ALA C O 1
ATOM 7287 N N . ILE C 1 197 ? -1.991 -20.027 -36.915 1.00 41.67 197 ILE C N 1
ATOM 7288 C CA . ILE C 1 197 ? -3.211 -19.788 -36.143 1.00 41.33 197 ILE C CA 1
ATOM 7289 C C . ILE C 1 197 ? -3.926 -18.512 -36.618 1.00 41.13 197 ILE C C 1
ATOM 7290 O O . ILE C 1 197 ? -3.319 -17.437 -36.701 1.00 40.97 197 ILE C O 1
ATOM 7295 N N . VAL C 1 198 ? -5.209 -18.655 -36.949 1.00 40.93 198 VAL C N 1
ATOM 7296 C CA . VAL C 1 198 ? -6.019 -17.534 -37.428 1.00 40.89 198 VAL C CA 1
ATOM 7297 C C . VAL C 1 198 ? -6.964 -17.050 -36.329 1.00 40.84 198 VAL C C 1
ATOM 7298 O O . VAL C 1 198 ? -7.892 -17.760 -35.935 1.00 40.86 198 VAL C O 1
ATOM 7302 N N . CYS C 1 199 ? -6.720 -15.835 -35.847 1.00 40.76 199 CYS C N 1
ATOM 7303 C CA . CYS C 1 199 ? -7.485 -15.261 -34.744 1.00 40.69 199 CYS C CA 1
ATOM 7304 C C . CYS C 1 199 ? -7.552 -13.741 -34.861 1.00 40.70 199 CYS C C 1
ATOM 7305 O O . CYS C 1 199 ? -7.133 -13.011 -33.960 1.00 40.68 199 CYS C O 1
ATOM 7308 N N . ALA C 1 200 ? -8.099 -13.274 -35.979 1.00 40.76 200 ALA C N 1
ATOM 7309 C CA . ALA C 1 200 ? -8.157 -11.847 -36.287 1.00 40.81 200 ALA C CA 1
ATOM 7310 C C . ALA C 1 200 ? -9.269 -11.096 -35.541 1.00 40.84 200 ALA C C 1
ATOM 7311 O O . ALA C 1 200 ? -9.415 -9.879 -35.695 1.00 40.95 200 ALA C O 1
ATOM 7313 N N . GLY C 1 201 ? -10.039 -11.811 -34.726 1.00 40.77 201 GLY C N 1
ATOM 7314 C CA . GLY C 1 201 ? -11.174 -11.211 -34.038 1.00 40.81 201 GLY C CA 1
ATOM 7315 C C . GLY C 1 201 ? -12.343 -10.994 -34.980 1.00 40.92 201 GLY C C 1
ATOM 7316 O O . GLY C 1 201 ? -12.465 -11.676 -36.001 1.00 40.86 201 GLY C O 1
ATOM 7317 N N . THR C 1 202 ? -13.183 -10.014 -34.654 1.00 41.02 202 THR C N 1
ATOM 7318 C CA . THR C 1 202 ? -14.474 -9.833 -35.331 1.00 41.08 202 THR C CA 1
ATOM 7319 C C . THR C 1 202 ? -14.393 -9.264 -36.755 1.00 41.15 202 THR C C 1
ATOM 7320 O O . THR C 1 202 ? -15.403 -8.812 -37.297 1.00 41.17 202 THR C O 1
ATOM 7324 N N . TRP C 1 203 ? -13.205 -9.283 -37.357 1.00 41.32 203 TRP C N 1
ATOM 7325 C CA . TRP C 1 203 ? -13.048 -8.843 -38.752 1.00 41.48 203 TRP C CA 1
ATOM 7326 C C . TRP C 1 203 ? -12.294 -9.840 -39.631 1.00 41.58 203 TRP C C 1
ATOM 7327 O O . TRP C 1 203 ? -11.739 -9.469 -40.670 1.00 41.60 203 TRP C O 1
ATOM 7338 N N . VAL C 1 204 ? -12.296 -11.106 -39.215 1.00 41.70 204 VAL C N 1
ATOM 7339 C CA . VAL C 1 204 ? -11.711 -12.191 -40.003 1.00 41.86 204 VAL C CA 1
ATOM 7340 C C . VAL C 1 204 ? -12.460 -12.366 -41.329 1.00 41.98 204 VAL C C 1
ATOM 7341 O O . VAL C 1 204 ? -11.947 -12.978 -42.267 1.00 42.02 204 VAL C O 1
ATOM 7345 N N . LYS C 1 205 ? -13.666 -11.802 -41.392 1.00 42.15 205 LYS C N 1
ATOM 7346 C CA . LYS C 1 205 ? -14.552 -11.908 -42.554 1.00 42.20 205 LYS C CA 1
ATOM 7347 C C . LYS C 1 205 ? -13.887 -11.418 -43.847 1.00 42.12 205 LYS C C 1
ATOM 7348 O O . LYS C 1 205 ? -13.987 -12.074 -44.884 1.00 42.00 205 LYS C O 1
ATOM 7354 N N . ASP C 1 206 ? -13.200 -10.277 -43.778 1.00 42.07 206 ASP C N 1
ATOM 7355 C CA . ASP C 1 206 ? -12.508 -9.737 -44.954 1.00 42.06 206 ASP C CA 1
ATOM 7356 C C . ASP C 1 206 ? -11.119 -10.359 -45.173 1.00 42.05 206 ASP C C 1
ATOM 7357 O O . ASP C 1 206 ? -10.282 -9.798 -45.888 1.00 42.04 206 ASP C O 1
ATOM 7362 N N . LEU C 1 207 ? -10.892 -11.514 -44.551 1.00 41.97 207 LEU C N 1
ATOM 7363 C CA . LEU C 1 207 ? -9.673 -12.295 -44.749 1.00 41.90 207 LEU C CA 1
ATOM 7364 C C . LEU C 1 207 ? -10.044 -13.744 -45.059 1.00 41.87 207 LEU C C 1
ATOM 7365 O O . LEU C 1 207 ? -9.352 -14.416 -45.818 1.00 41.93 207 LEU C O 1
ATOM 7370 N N . LEU C 1 208 ? -11.135 -14.210 -44.452 1.00 41.88 208 LEU C N 1
ATOM 7371 C CA . LEU C 1 208 ? -11.749 -15.505 -44.746 1.00 41.89 208 LEU C CA 1
ATOM 7372 C C . LEU C 1 208 ? -13.265 -15.303 -44.827 1.00 42.04 208 LEU C C 1
ATOM 7373 O O . LEU C 1 208 ? -13.955 -15.413 -43.809 1.00 42.13 208 LEU C O 1
ATOM 7378 N N . PRO C 1 209 ? -13.789 -14.996 -46.035 1.00 42.11 209 PRO C N 1
ATOM 7379 C CA . PRO C 1 209 ? -15.176 -14.525 -46.192 1.00 42.08 209 PRO C CA 1
ATOM 7380 C C . PRO C 1 209 ? -16.259 -15.601 -46.082 1.00 42.08 209 PRO C C 1
ATOM 7381 O O . PRO C 1 209 ? -17.417 -15.278 -45.807 1.00 42.05 209 PRO C O 1
ATOM 7385 N N . GLU C 1 210 ? -15.883 -16.860 -46.283 1.00 42.16 210 GLU C N 1
ATOM 7386 C CA . GLU C 1 210 ? -16.835 -17.975 -46.260 1.00 42.34 210 GLU C CA 1
ATOM 7387 C C . GLU C 1 210 ? -17.319 -18.349 -44.854 1.00 42.19 210 GLU C C 1
ATOM 7388 O O . GLU C 1 210 ? -18.269 -19.119 -44.705 1.00 42.15 210 GLU C O 1
ATOM 7394 N N . LEU C 1 211 ? -16.657 -17.806 -43.834 1.00 42.12 211 LEU C N 1
ATOM 7395 C CA . LEU C 1 211 ? -16.956 -18.131 -42.437 1.00 42.05 211 LEU C CA 1
ATOM 7396 C C . LEU C 1 211 ? -18.333 -17.633 -41.969 1.00 41.94 211 LEU C C 1
ATOM 7397 O O . LEU C 1 211 ? -18.764 -16.543 -42.358 1.00 42.05 211 LEU C O 1
ATOM 7402 N N . PRO C 1 212 ? -19.026 -18.436 -41.135 1.00 41.73 212 PRO C N 1
ATOM 7403 C CA . PRO C 1 212 ? -20.354 -18.085 -40.640 1.00 41.64 212 PRO C CA 1
ATOM 7404 C C . PRO C 1 212 ? -20.327 -17.211 -39.378 1.00 41.61 212 PRO C C 1
ATOM 7405 O O . PRO C 1 212 ? -20.948 -17.556 -38.368 1.00 41.72 212 PRO C O 1
ATOM 7409 N N . VAL C 1 213 ? -19.618 -16.090 -39.437 1.00 41.49 213 VAL C N 1
ATOM 7410 C CA . VAL C 1 213 ? -19.563 -15.163 -38.307 1.00 41.36 213 VAL C CA 1
ATOM 7411 C C . VAL C 1 213 ? -20.123 -13.789 -38.662 1.00 41.35 213 VAL C C 1
ATOM 7412 O O . VAL C 1 213 ? -19.900 -13.275 -39.760 1.00 41.33 213 VAL C O 1
ATOM 7416 N N . GLN C 1 214 ? -20.858 -13.203 -37.723 1.00 41.29 214 GLN C N 1
ATOM 7417 C CA . GLN C 1 214 ? -21.393 -11.864 -37.903 1.00 41.20 214 GLN C CA 1
ATOM 7418 C C . GLN C 1 214 ? -20.898 -10.900 -36.821 1.00 41.16 214 GLN C C 1
ATOM 7419 O O . GLN C 1 214 ? -21.251 -11.043 -35.641 1.00 41.07 214 GLN C O 1
ATOM 7425 N N . PRO C 1 215 ? -20.052 -9.929 -37.223 1.00 41.04 215 PRO C N 1
ATOM 7426 C CA . PRO C 1 215 ? -19.661 -8.813 -36.368 1.00 40.95 215 PRO C CA 1
ATOM 7427 C C . PRO C 1 215 ? -20.875 -7.975 -35.963 1.00 40.90 215 PRO C C 1
ATOM 7428 O O . PRO C 1 215 ? -21.639 -7.528 -36.826 1.00 40.93 215 PRO C O 1
ATOM 7432 N N . VAL C 1 216 ? -21.050 -7.784 -34.658 1.00 40.75 216 VAL C N 1
ATOM 7433 C CA . VAL C 1 216 ? -22.166 -7.003 -34.124 1.00 40.66 216 VAL C CA 1
ATOM 7434 C C . VAL C 1 216 ? -21.654 -5.902 -33.192 1.00 40.55 216 VAL C C 1
ATOM 7435 O O . VAL C 1 216 ? -20.881 -6.170 -32.273 1.00 40.49 216 VAL C O 1
ATOM 7439 N N . ARG C 1 217 ? -22.086 -4.668 -33.445 1.00 40.47 217 ARG C N 1
ATOM 7440 C CA . ARG C 1 217 ? -21.724 -3.529 -32.601 1.00 40.42 217 ARG C CA 1
ATOM 7441 C C . ARG C 1 217 ? -22.375 -3.617 -31.224 1.00 40.47 217 ARG C C 1
ATOM 7442 O O . ARG C 1 217 ? -23.599 -3.527 -31.091 1.00 40.48 217 ARG C O 1
ATOM 7450 N N . LYS C 1 218 ? -21.542 -3.791 -30.205 1.00 40.52 218 LYS C N 1
ATOM 7451 C CA . LYS C 1 218 ? -22.006 -3.827 -28.825 1.00 40.55 218 LYS C CA 1
ATOM 7452 C C . LYS C 1 218 ? -21.381 -2.706 -28.005 1.00 40.61 218 LYS C C 1
ATOM 7453 O O . LYS C 1 218 ? -20.325 -2.174 -28.354 1.00 40.64 218 LYS C O 1
ATOM 7459 N N . VAL C 1 219 ? -22.041 -2.353 -26.908 1.00 40.66 219 VAL C N 1
ATOM 7460 C CA . VAL C 1 219 ? -21.666 -1.180 -26.131 1.00 40.65 219 VAL C CA 1
ATOM 7461 C C . VAL C 1 219 ? -21.747 -1.420 -24.620 1.00 40.62 219 VAL C C 1
ATOM 7462 O O . VAL C 1 219 ? -22.741 -1.949 -24.113 1.00 40.59 219 VAL C O 1
ATOM 7466 N N . PHE C 1 220 ? -20.682 -1.047 -23.917 1.00 40.60 220 PHE C N 1
ATOM 7467 C CA . PHE C 1 220 ? -20.732 -0.933 -22.463 1.00 40.70 220 PHE C CA 1
ATOM 7468 C C . PHE C 1 220 ? -20.462 0.501 -22.016 1.00 40.67 220 PHE C C 1
ATOM 7469 O O . PHE C 1 220 ? -19.803 1.268 -22.718 1.00 40.61 220 PHE C O 1
ATOM 7477 N N . ALA C 1 221 ? -20.987 0.858 -20.849 1.00 40.65 221 ALA C N 1
ATOM 7478 C CA . ALA C 1 221 ? -20.853 2.212 -20.333 1.00 40.61 221 ALA C CA 1
ATOM 7479 C C . ALA C 1 221 ? -20.540 2.231 -18.840 1.00 40.60 221 ALA C C 1
ATOM 7480 O O . ALA C 1 221 ? -20.715 1.228 -18.143 1.00 40.52 221 ALA C O 1
ATOM 7482 N N . TRP C 1 222 ? -20.062 3.380 -18.369 1.00 40.65 222 TRP C N 1
ATOM 7483 C CA . TRP C 1 222 ? -19.792 3.609 -16.956 1.00 40.72 222 TRP C CA 1
ATOM 7484 C C . TRP C 1 222 ? -20.849 4.539 -16.364 1.00 40.88 222 TRP C C 1
ATOM 7485 O O . TRP C 1 222 ? -21.242 5.525 -16.993 1.00 40.95 222 TRP C O 1
ATOM 7496 N N . TYR C 1 223 ? -21.306 4.219 -15.154 1.00 41.07 223 TYR C N 1
ATOM 7497 C CA . TYR C 1 223 ? -22.372 4.975 -14.493 1.00 41.24 223 TYR C CA 1
ATOM 7498 C C . TYR C 1 223 ? -21.965 5.394 -13.086 1.00 41.40 223 TYR C C 1
ATOM 7499 O O . TYR C 1 223 ? -21.437 4.583 -12.324 1.00 41.47 223 TYR C O 1
ATOM 7508 N N . GLN C 1 224 ? -22.241 6.652 -12.742 1.00 41.57 224 GLN C N 1
ATOM 7509 C CA . GLN C 1 224 ? -21.729 7.268 -11.509 1.00 41.72 224 GLN C CA 1
ATOM 7510 C C . GLN C 1 224 ? -22.086 6.535 -10.218 1.00 41.70 224 GLN C C 1
ATOM 7511 O O . GLN C 1 224 ? -23.117 6.790 -9.605 1.00 41.81 224 GLN C O 1
ATOM 7517 N N . ALA C 1 225 ? -21.218 5.616 -9.815 1.00 41.72 225 ALA C N 1
ATOM 7518 C CA . ALA C 1 225 ? -21.390 4.903 -8.560 1.00 41.83 225 ALA C CA 1
ATOM 7519 C C . ALA C 1 225 ? -20.545 5.556 -7.464 1.00 41.93 225 ALA C C 1
ATOM 7520 O O . ALA C 1 225 ? -20.019 6.654 -7.651 1.00 41.92 225 ALA C O 1
ATOM 7522 N N . ASP C 1 226 ? -20.427 4.880 -6.323 1.00 42.07 226 ASP C N 1
ATOM 7523 C CA . ASP C 1 226 ? -19.623 5.372 -5.206 1.00 42.19 226 ASP C CA 1
ATOM 7524 C C . ASP C 1 226 ? -19.013 4.231 -4.385 1.00 42.21 226 ASP C C 1
ATOM 7525 O O . ASP C 1 226 ? -19.220 3.055 -4.693 1.00 42.18 226 ASP C O 1
ATOM 7530 N N . GLY C 1 227 ? -18.276 4.599 -3.336 1.00 42.25 227 GLY C N 1
ATOM 7531 C CA . GLY C 1 227 ? -17.537 3.658 -2.487 1.00 42.27 227 GLY C CA 1
ATOM 7532 C C . GLY C 1 227 ? -18.173 2.324 -2.124 1.00 42.23 227 GLY C C 1
ATOM 7533 O O . GLY C 1 227 ? -17.471 1.325 -1.986 1.00 42.29 227 GLY C O 1
ATOM 7534 N N . ARG C 1 228 ? -19.495 2.302 -1.971 1.00 42.22 228 ARG C N 1
ATOM 7535 C CA . ARG C 1 228 ? -20.203 1.107 -1.496 1.00 42.29 228 ARG C CA 1
ATOM 7536 C C . ARG C 1 228 ? -20.373 0.022 -2.564 1.00 42.11 228 ARG C C 1
ATOM 7537 O O . ARG C 1 228 ? -20.628 -1.140 -2.243 1.00 41.91 228 ARG C O 1
ATOM 7545 N N . TYR C 1 229 ? -20.235 0.416 -3.827 1.00 42.13 229 TYR C N 1
ATOM 7546 C CA . TYR C 1 229 ? -20.327 -0.504 -4.962 1.00 42.14 229 TYR C CA 1
ATOM 7547 C C . TYR C 1 229 ? -18.941 -0.996 -5.408 1.00 42.21 229 TYR C C 1
ATOM 7548 O O . TYR C 1 229 ? -18.788 -1.509 -6.520 1.00 42.27 229 TYR C O 1
ATOM 7557 N N . SER C 1 230 ? -17.940 -0.847 -4.542 1.00 42.22 230 SER C N 1
ATOM 7558 C CA . SER C 1 230 ? -16.558 -1.173 -4.895 1.00 42.26 230 SER C CA 1
ATOM 7559 C C . SER C 1 230 ? -16.066 -2.466 -4.249 1.00 42.33 230 SER C C 1
ATOM 7560 O O . SER C 1 230 ? -16.673 -2.970 -3.298 1.00 42.34 230 SER C O 1
ATOM 7563 N N . VAL C 1 231 ? -14.947 -2.977 -4.765 1.00 42.36 231 VAL C N 1
ATOM 7564 C CA . VAL C 1 231 ? -14.297 -4.182 -4.236 1.00 42.39 231 VAL C CA 1
ATOM 7565 C C . VAL C 1 231 ? -13.945 -4.026 -2.753 1.00 42.46 231 VAL C C 1
ATOM 7566 O O . VAL C 1 231 ? -13.881 -5.016 -2.018 1.00 42.45 231 VAL C O 1
ATOM 7570 N N . LYS C 1 232 ? -13.726 -2.781 -2.328 1.00 42.49 232 LYS C N 1
ATOM 7571 C CA . LYS C 1 232 ? -13.469 -2.456 -0.925 1.00 42.57 232 LYS C CA 1
ATOM 7572 C C . LYS C 1 232 ? -14.664 -2.777 -0.022 1.00 42.46 232 LYS C C 1
ATOM 7573 O O . LYS C 1 232 ? -14.488 -3.080 1.163 1.00 42.44 232 LYS C O 1
ATOM 7579 N N . ASN C 1 233 ? -15.870 -2.709 -0.585 1.00 42.21 233 ASN C N 1
ATOM 7580 C CA . ASN C 1 233 ? -17.090 -3.008 0.163 1.00 41.97 233 ASN C CA 1
ATOM 7581 C C . ASN C 1 233 ? -17.700 -4.366 -0.199 1.00 41.86 233 ASN C C 1
ATOM 7582 O O . ASN C 1 233 ? -18.921 -4.553 -0.135 1.00 41.76 233 ASN C O 1
ATOM 7587 N N . LYS C 1 234 ? -16.839 -5.312 -0.578 1.00 41.68 234 LYS C N 1
ATOM 7588 C CA . LYS C 1 234 ? -17.249 -6.689 -0.873 1.00 41.57 234 LYS C CA 1
ATOM 7589 C C . LYS C 1 234 ? -18.203 -6.812 -2.070 1.00 41.39 234 LYS C C 1
ATOM 7590 O O . LYS C 1 234 ? -18.716 -7.901 -2.344 1.00 41.40 234 LYS C O 1
ATOM 7596 N N . PHE C 1 235 ? -18.431 -5.706 -2.779 1.00 41.16 235 PHE C N 1
ATOM 7597 C CA . PHE C 1 235 ? -19.346 -5.689 -3.923 1.00 40.89 235 PHE C CA 1
ATOM 7598 C C . PHE C 1 235 ? -18.784 -6.485 -5.098 1.00 40.69 235 PHE C C 1
ATOM 7599 O O . PHE C 1 235 ? -17.670 -6.218 -5.546 1.00 40.73 235 PHE C O 1
ATOM 7607 N N . PRO C 1 236 ? -19.561 -7.460 -5.604 1.00 40.51 236 PRO C N 1
ATOM 7608 C CA . PRO C 1 236 ? -19.080 -8.397 -6.615 1.00 40.44 236 PRO C CA 1
ATOM 7609 C C . PRO C 1 236 ? -19.324 -7.953 -8.057 1.00 40.42 236 PRO C C 1
ATOM 7610 O O . PRO C 1 236 ? -20.090 -7.020 -8.309 1.00 40.38 236 PRO C O 1
ATOM 7614 N N . ALA C 1 237 ? -18.666 -8.631 -8.993 1.00 40.37 237 ALA C N 1
ATOM 7615 C CA . ALA C 1 237 ? -19.033 -8.540 -10.401 1.00 40.36 237 ALA C CA 1
ATOM 7616 C C . ALA C 1 237 ? -20.337 -9.313 -10.581 1.00 40.30 237 ALA C C 1
ATOM 7617 O O . ALA C 1 237 ? -20.711 -10.115 -9.725 1.00 40.31 237 ALA C O 1
ATOM 7619 N N . PHE C 1 238 ? -21.042 -9.072 -11.677 1.00 40.24 238 PHE C N 1
ATOM 7620 C CA . PHE C 1 238 ? -22.364 -9.657 -11.810 1.00 40.24 238 PHE C CA 1
ATOM 7621 C C . PHE C 1 238 ? -22.838 -9.890 -13.230 1.00 40.38 238 PHE C C 1
ATOM 7622 O O . PHE C 1 238 ? -22.416 -9.215 -14.165 1.00 40.42 238 PHE C O 1
ATOM 7630 N N . THR C 1 239 ? -23.723 -10.870 -13.358 1.00 40.51 239 THR C N 1
ATOM 7631 C CA . THR C 1 239 ? -24.529 -11.064 -14.546 1.00 40.69 239 THR C CA 1
ATOM 7632 C C . THR C 1 239 ? -25.953 -11.223 -14.049 1.00 40.77 239 THR C C 1
ATOM 7633 O O . THR C 1 239 ? -26.178 -11.787 -12.977 1.00 40.74 239 THR C O 1
ATOM 7637 N N . GLY C 1 240 ? -26.911 -10.716 -14.817 1.00 40.98 240 GLY C N 1
ATOM 7638 C CA . GLY C 1 240 ? -28.303 -10.703 -14.382 1.00 41.25 240 GLY C CA 1
ATOM 7639 C C . GLY C 1 240 ? -29.319 -10.627 -15.500 1.00 41.40 240 GLY C C 1
ATOM 7640 O O . GLY C 1 240 ? -29.148 -9.873 -16.454 1.00 41.35 240 GLY C O 1
ATOM 7641 N N . GLU C 1 241 ? -30.384 -11.410 -15.363 1.00 41.68 241 GLU C N 1
ATOM 7642 C CA . GLU C 1 241 ? -31.471 -11.450 -16.338 1.00 41.92 241 GLU C CA 1
ATOM 7643 C C . GLU C 1 241 ? -32.702 -10.746 -15.787 1.00 42.03 241 GLU C C 1
ATOM 7644 O O . GLU C 1 241 ? -32.992 -10.821 -14.589 1.00 41.97 241 GLU C O 1
ATOM 7650 N N . LEU C 1 242 ? -33.422 -10.066 -16.674 1.00 42.25 242 LEU C N 1
ATOM 7651 C CA . LEU C 1 242 ? -34.710 -9.459 -16.341 1.00 42.45 242 LEU C CA 1
ATOM 7652 C C . LEU C 1 242 ? -35.853 -10.424 -16.704 1.00 42.62 242 LEU C C 1
ATOM 7653 O O . LEU C 1 242 ? -35.612 -11.447 -17.348 1.00 42.60 242 LEU C O 1
ATOM 7658 N N . PRO C 1 243 ? -37.093 -10.130 -16.260 1.00 42.76 243 PRO C N 1
ATOM 7659 C CA . PRO C 1 243 ? -38.236 -10.956 -16.672 1.00 42.86 243 PRO C CA 1
ATOM 7660 C C . PRO C 1 243 ? -38.354 -11.148 -18.192 1.00 42.94 243 PRO C C 1
ATOM 7661 O O . PRO C 1 243 ? -38.778 -12.214 -18.644 1.00 43.15 243 PRO C O 1
ATOM 7665 N N . ASN C 1 244 ? -37.975 -10.134 -18.969 1.00 42.89 244 ASN C N 1
ATOM 7666 C CA . ASN C 1 244 ? -37.914 -10.261 -20.430 1.00 42.77 244 ASN C CA 1
ATOM 7667 C C . ASN C 1 244 ? -36.679 -11.045 -20.897 1.00 42.68 244 ASN C C 1
ATOM 7668 O O . ASN C 1 244 ? -36.551 -11.376 -22.079 1.00 42.64 244 ASN C O 1
ATOM 7673 N N . GLY C 1 245 ? -35.771 -11.316 -19.957 1.00 42.57 245 GLY C N 1
ATOM 7674 C CA . GLY C 1 245 ? -34.629 -12.203 -20.180 1.00 42.48 245 GLY C CA 1
ATOM 7675 C C . GLY C 1 245 ? -33.524 -11.596 -21.041 1.00 42.34 245 GLY C C 1
ATOM 7676 O O . GLY C 1 245 ? -33.100 -12.195 -22.056 1.00 42.44 245 GLY C O 1
ATOM 7677 N N . ASP C 1 246 ? -33.034 -10.426 -20.630 1.00 42.21 246 ASP C N 1
ATOM 7678 C CA . ASP C 1 246 ? -32.118 -9.677 -21.495 1.00 42.15 246 ASP C CA 1
ATOM 7679 C C . ASP C 1 246 ? -30.616 -9.744 -21.172 1.00 42.02 246 ASP C C 1
ATOM 7680 O O . ASP C 1 246 ? -29.804 -9.300 -21.982 1.00 42.03 246 ASP C O 1
ATOM 7685 N N . GLN C 1 247 ? -30.248 -10.305 -20.017 1.00 41.77 247 GLN C N 1
ATOM 7686 C CA . GLN C 1 247 ? -28.829 -10.463 -19.614 1.00 41.57 247 GLN C CA 1
ATOM 7687 C C . GLN C 1 247 ? -27.989 -9.181 -19.625 1.00 41.38 247 GLN C C 1
ATOM 7688 O O . GLN C 1 247 ? -27.765 -8.569 -20.673 1.00 41.29 247 GLN C O 1
ATOM 7694 N N . TYR C 1 248 ? -27.515 -8.797 -18.444 1.00 41.21 248 TYR C N 1
ATOM 7695 C CA . TYR C 1 248 ? -26.647 -7.637 -18.281 1.00 41.00 248 TYR C CA 1
ATOM 7696 C C . TYR C 1 248 ? -25.438 -8.065 -17.466 1.00 40.84 248 TYR C C 1
ATOM 7697 O O . TYR C 1 248 ? -25.576 -8.790 -16.484 1.00 40.85 248 TYR C O 1
ATOM 7706 N N . TYR C 1 249 ? -24.254 -7.634 -17.884 1.00 40.68 249 TYR C N 1
ATOM 7707 C CA . TYR C 1 249 ? -23.027 -7.965 -17.167 1.00 40.56 249 TYR C CA 1
ATOM 7708 C C . TYR C 1 249 ? -22.481 -6.723 -16.484 1.00 40.50 249 TYR C C 1
ATOM 7709 O O . TYR C 1 249 ? -22.693 -5.609 -16.967 1.00 40.63 249 TYR C O 1
ATOM 7718 N N . GLY C 1 250 ? -21.780 -6.909 -15.367 1.00 40.37 250 GLY C N 1
ATOM 7719 C CA . GLY C 1 250 ? -21.305 -5.771 -14.589 1.00 40.34 250 GLY C CA 1
ATOM 7720 C C . GLY C 1 250 ? -20.048 -5.946 -13.766 1.00 40.28 250 GLY C C 1
ATOM 7721 O O . GLY C 1 250 ? -19.692 -7.057 -13.372 1.00 40.17 250 GLY C O 1
ATOM 7722 N N . PHE C 1 251 ? -19.397 -4.818 -13.491 1.00 40.30 251 PHE C N 1
ATOM 7723 C CA . PHE C 1 251 ? -18.129 -4.781 -12.777 1.00 40.40 251 PHE C CA 1
ATOM 7724 C C . PHE C 1 251 ? -18.214 -3.861 -11.567 1.00 40.46 251 PHE C C 1
ATOM 7725 O O . PHE C 1 251 ? -18.948 -2.876 -11.598 1.00 40.33 251 PHE C O 1
ATOM 7733 N N . PRO C 1 252 ? -17.456 -4.174 -10.497 1.00 40.61 252 PRO C N 1
ATOM 7734 C CA . PRO C 1 252 ? -17.365 -3.275 -9.348 1.00 40.82 252 PRO C CA 1
ATOM 7735 C C . PRO C 1 252 ? -16.919 -1.869 -9.752 1.00 41.05 252 PRO C C 1
ATOM 7736 O O . PRO C 1 252 ? -16.140 -1.713 -10.696 1.00 41.02 252 PRO C O 1
ATOM 7740 N N . ALA C 1 253 ? -17.423 -0.865 -9.040 1.00 41.37 253 ALA C N 1
ATOM 7741 C CA . ALA C 1 253 ? -17.118 0.534 -9.324 1.00 41.68 253 ALA C CA 1
ATOM 7742 C C . ALA C 1 253 ? -15.632 0.807 -9.162 1.00 41.98 253 ALA C C 1
ATOM 7743 O O . ALA C 1 253 ? -15.058 0.575 -8.096 1.00 42.00 253 ALA C O 1
ATOM 7745 N N . GLU C 1 254 ? -15.020 1.298 -10.235 1.00 42.40 254 GLU C N 1
ATOM 7746 C CA . GLU C 1 254 ? -13.578 1.504 -10.289 1.00 42.68 254 GLU C CA 1
ATOM 7747 C C . GLU C 1 254 ? -13.207 2.849 -9.667 1.00 42.83 254 GLU C C 1
ATOM 7748 O O . GLU C 1 254 ? -13.033 2.944 -8.448 1.00 42.92 254 GLU C O 1
ATOM 7754 N N . ASN C 1 255 ? -13.094 3.883 -10.501 1.00 42.99 255 ASN C N 1
ATOM 7755 C CA . ASN C 1 255 ? -12.799 5.234 -10.030 1.00 43.14 255 ASN C CA 1
ATOM 7756 C C . ASN C 1 255 ? -13.953 5.737 -9.179 1.00 43.06 255 ASN C C 1
ATOM 7757 O O . ASN C 1 255 ? -13.835 5.832 -7.959 1.00 43.16 255 ASN C O 1
ATOM 7762 N N . ASP C 1 256 ? -15.065 6.049 -9.838 1.00 42.92 256 ASP C N 1
ATOM 7763 C CA . ASP C 1 256 ? -16.348 6.275 -9.180 1.00 42.79 256 ASP C CA 1
ATOM 7764 C C . ASP C 1 256 ? -17.463 5.994 -10.180 1.00 42.66 256 ASP C C 1
ATOM 7765 O O . ASP C 1 256 ? -18.444 6.737 -10.281 1.00 42.69 256 ASP C O 1
ATOM 7770 N N . ALA C 1 257 ? -17.292 4.898 -10.915 1.00 42.41 257 ALA C N 1
ATOM 7771 C CA . ALA C 1 257 ? -18.195 4.526 -11.989 1.00 42.12 257 ALA C CA 1
ATOM 7772 C C . ALA C 1 257 ? -18.355 3.011 -12.098 1.00 41.94 257 ALA C C 1
ATOM 7773 O O . ALA C 1 257 ? -17.372 2.268 -12.137 1.00 41.99 257 ALA C O 1
ATOM 7775 N N . LEU C 1 258 ? -19.608 2.573 -12.143 1.00 41.67 258 LEU C N 1
ATOM 7776 C CA . LEU C 1 258 ? -19.963 1.171 -12.302 1.00 41.44 258 LEU C CA 1
ATOM 7777 C C . LEU C 1 258 ? -20.084 0.879 -13.792 1.00 41.32 258 LEU C C 1
ATOM 7778 O O . LEU C 1 258 ? -20.775 1.602 -14.509 1.00 41.31 258 LEU C O 1
ATOM 7783 N N . LYS C 1 259 ? -19.417 -0.175 -14.257 1.00 41.16 259 LYS C N 1
ATOM 7784 C CA . LYS C 1 259 ? -19.456 -0.538 -15.673 1.00 40.95 259 LYS C CA 1
ATOM 7785 C C . LYS C 1 259 ? -20.527 -1.593 -15.958 1.00 41.04 259 LYS C C 1
ATOM 7786 O O . LYS C 1 259 ? -20.509 -2.682 -15.375 1.00 40.96 259 LYS C O 1
ATOM 7792 N N . ILE C 1 260 ? -21.459 -1.257 -16.851 1.00 41.11 260 ILE C N 1
ATOM 7793 C CA . ILE C 1 260 ? -22.541 -2.167 -17.246 1.00 41.20 260 ILE C CA 1
ATOM 7794 C C . ILE C 1 260 ? -22.593 -2.293 -18.759 1.00 41.23 260 ILE C C 1
ATOM 7795 O O . ILE C 1 260 ? -22.214 -1.369 -19.477 1.00 41.31 260 ILE C O 1
ATOM 7800 N N . GLY C 1 261 ? -23.076 -3.439 -19.230 1.00 41.19 261 GLY C N 1
ATOM 7801 C CA . GLY C 1 261 ? -23.371 -3.640 -20.639 1.00 41.15 261 GLY C CA 1
ATOM 7802 C C . GLY C 1 261 ? -24.552 -4.571 -20.811 1.00 41.20 261 GLY C C 1
ATOM 7803 O O . GLY C 1 261 ? -24.701 -5.538 -20.059 1.00 41.21 261 GLY C O 1
ATOM 7804 N N . LYS C 1 262 ? -25.408 -4.262 -21.783 1.00 41.22 262 LYS C N 1
ATOM 7805 C CA . LYS C 1 262 ? -26.464 -5.174 -22.203 1.00 41.26 262 LYS C CA 1
ATOM 7806 C C . LYS C 1 262 ? -25.817 -6.175 -23.145 1.00 41.28 262 LYS C C 1
ATOM 7807 O O . LYS C 1 262 ? -24.963 -5.803 -23.953 1.00 41.27 262 LYS C O 1
ATOM 7813 N N . HIS C 1 263 ? -26.207 -7.441 -23.036 1.00 41.37 263 HIS C N 1
ATOM 7814 C CA . HIS C 1 263 ? -25.576 -8.494 -23.827 1.00 41.51 263 HIS C CA 1
ATOM 7815 C C . HIS C 1 263 ? -26.358 -8.869 -25.077 1.00 41.57 263 HIS C C 1
ATOM 7816 O O . HIS C 1 263 ? -25.774 -9.033 -26.148 1.00 41.65 263 HIS C O 1
ATOM 7823 N N . ASN C 1 264 ? -27.671 -9.012 -24.935 1.00 41.67 264 ASN C N 1
ATOM 7824 C CA . ASN C 1 264 ? -28.484 -9.690 -25.947 1.00 41.88 264 ASN C CA 1
ATOM 7825 C C . ASN C 1 264 ? -28.821 -8.903 -27.222 1.00 41.81 264 ASN C C 1
ATOM 7826 O O . ASN C 1 264 ? -29.135 -9.506 -28.251 1.00 41.84 264 ASN C O 1
ATOM 7831 N N . GLY C 1 265 ? -28.740 -7.575 -27.159 1.00 41.74 265 GLY C N 1
ATOM 7832 C CA . GLY C 1 265 ? -29.064 -6.722 -28.310 1.00 41.66 265 GLY C CA 1
ATOM 7833 C C . GLY C 1 265 ? -27.929 -6.550 -29.308 1.00 41.54 265 GLY C C 1
ATOM 7834 O O . GLY C 1 265 ? -27.290 -7.522 -29.714 1.00 41.44 265 GLY C O 1
ATOM 7835 N N . GLY C 1 266 ? -27.695 -5.302 -29.712 1.00 41.51 266 GLY C N 1
ATOM 7836 C CA . GLY C 1 266 ? -26.583 -4.951 -30.596 1.00 41.41 266 GLY C CA 1
ATOM 7837 C C . GLY C 1 266 ? -26.985 -4.756 -32.042 1.00 41.33 266 GLY C C 1
ATOM 7838 O O . GLY C 1 266 ? -27.789 -5.521 -32.572 1.00 41.35 266 GLY C O 1
ATOM 7839 N N . GLN C 1 267 ? -26.416 -3.734 -32.678 1.00 41.27 267 GLN C N 1
ATOM 7840 C CA . GLN C 1 267 ? -26.738 -3.409 -34.071 1.00 41.38 267 GLN C CA 1
ATOM 7841 C C . GLN C 1 267 ? -25.752 -4.030 -35.070 1.00 41.45 267 GLN C C 1
ATOM 7842 O O . GLN C 1 267 ? -24.533 -3.881 -34.935 1.00 41.45 267 GLN C O 1
ATOM 7848 N N . VAL C 1 268 ? -26.306 -4.714 -36.073 1.00 41.47 268 VAL C N 1
ATOM 7849 C CA . VAL C 1 268 ? -25.531 -5.484 -37.049 1.00 41.46 268 VAL C CA 1
ATOM 7850 C C . VAL C 1 268 ? -24.768 -4.582 -38.015 1.00 41.53 268 VAL C C 1
ATOM 7851 O O . VAL C 1 268 ? -25.370 -3.751 -38.696 1.00 41.61 268 VAL C O 1
ATOM 7855 N N . ILE C 1 269 ? -23.446 -4.752 -38.064 1.00 41.68 269 ILE C N 1
ATOM 7856 C CA . ILE C 1 269 ? -22.579 -3.988 -38.981 1.00 41.71 269 ILE C CA 1
ATOM 7857 C C . ILE C 1 269 ? -21.729 -4.905 -39.868 1.00 41.81 269 ILE C C 1
ATOM 7858 O O . ILE C 1 269 ? -21.572 -6.094 -39.574 1.00 41.78 269 ILE C O 1
ATOM 7863 N N . HIS C 1 270 ? -21.183 -4.345 -40.947 1.00 41.97 270 HIS C N 1
ATOM 7864 C CA . HIS C 1 270 ? -20.451 -5.138 -41.943 1.00 42.24 270 HIS C CA 1
ATOM 7865 C C . HIS C 1 270 ? -19.033 -4.632 -42.243 1.00 42.38 270 HIS C C 1
ATOM 7866 O O . HIS C 1 270 ? -18.179 -5.397 -42.706 1.00 42.48 270 HIS C O 1
ATOM 7873 N N . SER C 1 271 ? -18.791 -3.350 -41.979 1.00 42.44 271 SER C N 1
ATOM 7874 C CA . SER C 1 271 ? -17.467 -2.760 -42.146 1.00 42.58 271 SER C CA 1
ATOM 7875 C C . SER C 1 271 ? -16.945 -2.189 -40.829 1.00 42.58 271 SER C C 1
ATOM 7876 O O . SER C 1 271 ? -17.714 -1.658 -40.026 1.00 42.56 271 SER C O 1
ATOM 7879 N N . ALA C 1 272 ? -15.632 -2.295 -40.626 1.00 42.65 272 ALA C N 1
ATOM 7880 C CA . ALA C 1 272 ? -14.968 -1.783 -39.424 1.00 42.66 272 ALA C CA 1
ATOM 7881 C C . ALA C 1 272 ? -15.241 -0.296 -39.220 1.00 42.73 272 ALA C C 1
ATOM 7882 O O . ALA C 1 272 ? -15.136 0.222 -38.105 1.00 42.77 272 ALA C O 1
ATOM 7884 N N . ASP C 1 273 ? -15.608 0.366 -40.315 1.00 42.81 273 ASP C N 1
ATOM 7885 C CA . ASP C 1 273 ? -15.907 1.792 -40.345 1.00 42.88 273 ASP C CA 1
ATOM 7886 C C . ASP C 1 273 ? -17.219 2.118 -39.631 1.00 42.70 273 ASP C C 1
ATOM 7887 O O . ASP C 1 273 ? -17.447 3.257 -39.226 1.00 42.56 273 ASP C O 1
ATOM 7892 N N . GLU C 1 274 ? -18.067 1.105 -39.473 1.00 42.71 274 GLU C N 1
ATOM 7893 C CA . GLU C 1 274 ? -19.437 1.283 -38.988 1.00 42.65 274 GLU C CA 1
ATOM 7894 C C . GLU C 1 274 ? -19.609 1.118 -37.479 1.00 42.62 274 GLU C C 1
ATOM 7895 O O . GLU C 1 274 ? -20.729 1.204 -36.970 1.00 42.65 274 GLU C O 1
ATOM 7901 N N . ARG C 1 275 ? -18.511 0.877 -36.768 1.00 42.55 275 ARG C N 1
ATOM 7902 C CA . ARG C 1 275 ? -18.548 0.848 -35.311 1.00 42.46 275 ARG C CA 1
ATOM 7903 C C . ARG C 1 275 ? -18.472 2.284 -34.785 1.00 42.46 275 ARG C C 1
ATOM 7904 O O . ARG C 1 275 ? -17.448 2.715 -34.245 1.00 42.48 275 ARG C O 1
ATOM 7912 N N . VAL C 1 276 ? -19.571 3.013 -34.968 1.00 42.50 276 VAL C N 1
ATOM 7913 C CA . VAL C 1 276 ? -19.683 4.427 -34.598 1.00 42.65 276 VAL C CA 1
ATOM 7914 C C . VAL C 1 276 ? -19.370 4.612 -33.111 1.00 42.70 276 VAL C C 1
ATOM 7915 O O . VAL C 1 276 ? -19.749 3.765 -32.296 1.00 42.66 276 VAL C O 1
ATOM 7919 N N . PRO C 1 277 ? -18.667 5.709 -32.751 1.00 42.80 277 PRO C N 1
ATOM 7920 C CA . PRO C 1 277 ? -18.310 5.952 -31.344 1.00 42.91 277 PRO C CA 1
ATOM 7921 C C . PRO C 1 277 ? -19.518 5.933 -30.401 1.00 42.97 277 PRO C C 1
ATOM 7922 O O . PRO C 1 277 ? -20.649 6.178 -30.834 1.00 42.98 277 PRO C O 1
ATOM 7926 N N . PHE C 1 278 ? -19.256 5.655 -29.124 1.00 43.01 278 PHE C N 1
ATOM 7927 C CA . PHE C 1 278 ? -20.288 5.400 -28.108 1.00 43.10 278 PHE C CA 1
ATOM 7928 C C . PHE C 1 278 ? -21.608 6.184 -28.235 1.00 43.34 278 PHE C C 1
ATOM 7929 O O . PHE C 1 278 ? -22.656 5.594 -28.504 1.00 43.41 278 PHE C O 1
ATOM 7937 N N . ALA C 1 279 ? -21.564 7.500 -28.047 1.00 43.47 279 ALA C N 1
ATOM 7938 C CA . ALA C 1 279 ? -22.798 8.284 -27.968 1.00 43.63 279 ALA C CA 1
ATOM 7939 C C . ALA C 1 279 ? -23.498 8.540 -29.315 1.00 43.82 279 ALA C C 1
ATOM 7940 O O . ALA C 1 279 ? -24.575 9.142 -29.341 1.00 43.99 279 ALA C O 1
ATOM 7942 N N . GLU C 1 280 ? -22.914 8.068 -30.418 1.00 43.94 280 GLU C N 1
ATOM 7943 C CA . GLU C 1 280 ? -23.395 8.447 -31.758 1.00 44.11 280 GLU C CA 1
ATOM 7944 C C . GLU C 1 280 ? -24.709 7.813 -32.215 1.00 44.09 280 GLU C C 1
ATOM 7945 O O . GLU C 1 280 ? -25.557 8.503 -32.781 1.00 44.23 280 GLU C O 1
ATOM 7951 N N . VAL C 1 281 ? -24.871 6.509 -31.993 1.00 44.03 281 VAL C N 1
ATOM 7952 C CA . VAL C 1 281 ? -26.186 5.867 -32.139 1.00 43.98 281 VAL C CA 1
ATOM 7953 C C . VAL C 1 281 ? -26.870 5.863 -30.770 1.00 44.04 281 VAL C C 1
ATOM 7954 O O . VAL C 1 281 ? -26.244 5.553 -29.755 1.00 44.08 281 VAL C O 1
ATOM 7958 N N . VAL C 1 282 ? -28.152 6.220 -30.754 1.00 44.09 282 VAL C N 1
ATOM 7959 C CA . VAL C 1 282 ? -28.813 6.656 -29.520 1.00 44.09 282 VAL C CA 1
ATOM 7960 C C . VAL C 1 282 ? -29.703 5.638 -28.812 1.00 43.95 282 VAL C C 1
ATOM 7961 O O . VAL C 1 282 ? -30.892 5.868 -28.591 1.00 43.97 282 VAL C O 1
ATOM 7965 N N . SER C 1 283 ? -29.107 4.503 -28.471 1.00 43.78 283 SER C N 1
ATOM 7966 C CA . SER C 1 283 ? -29.657 3.603 -27.470 1.00 43.57 283 SER C CA 1
ATOM 7967 C C . SER C 1 283 ? -28.605 3.504 -26.382 1.00 43.54 283 SER C C 1
ATOM 7968 O O . SER C 1 283 ? -28.900 3.125 -25.248 1.00 43.63 283 SER C O 1
ATOM 7971 N N . ASP C 1 284 ? -27.385 3.895 -26.749 1.00 43.42 284 ASP C N 1
ATOM 7972 C CA . ASP C 1 284 ? -26.162 3.595 -26.009 1.00 43.33 284 ASP C CA 1
ATOM 7973 C C . ASP C 1 284 ? -26.092 4.199 -24.612 1.00 43.22 284 ASP C C 1
ATOM 7974 O O . ASP C 1 284 ? -25.760 3.503 -23.650 1.00 43.23 284 ASP C O 1
ATOM 7979 N N . GLY C 1 285 ? -26.412 5.485 -24.509 1.00 43.12 285 GLY C N 1
ATOM 7980 C CA . GLY C 1 285 ? -26.350 6.204 -23.237 1.00 43.10 285 GLY C CA 1
ATOM 7981 C C . GLY C 1 285 ? -27.233 5.647 -22.133 1.00 43.03 285 GLY C C 1
ATOM 7982 O O . GLY C 1 285 ? -26.895 5.747 -20.953 1.00 42.99 285 GLY C O 1
ATOM 7983 N N . SER C 1 286 ? -28.362 5.056 -22.518 1.00 43.01 286 SER C N 1
ATOM 7984 C CA . SER C 1 286 ? -29.338 4.539 -21.561 1.00 43.05 286 SER C CA 1
ATOM 7985 C C . SER C 1 286 ? -29.698 3.070 -21.805 1.00 43.01 286 SER C C 1
ATOM 7986 O O . SER C 1 286 ? -30.791 2.625 -21.454 1.00 43.00 286 SER C O 1
ATOM 7989 N N . GLU C 1 287 ? -28.759 2.322 -22.383 1.00 43.12 287 GLU C N 1
ATOM 7990 C CA . GLU C 1 287 ? -28.949 0.900 -22.702 1.00 43.11 287 GLU C CA 1
ATOM 7991 C C . GLU C 1 287 ? -28.997 0.043 -21.435 1.00 43.05 287 GLU C C 1
ATOM 7992 O O . GLU C 1 287 ? -29.639 -1.009 -21.411 1.00 42.99 287 GLU C O 1
ATOM 7998 N N . ALA C 1 288 ? -28.318 0.511 -20.387 1.00 43.07 288 ALA C N 1
ATOM 7999 C CA . ALA C 1 288 ? -28.211 -0.213 -19.118 1.00 43.01 288 ALA C CA 1
ATOM 8000 C C . ALA C 1 288 ? -29.256 0.217 -18.085 1.00 42.98 288 ALA C C 1
ATOM 8001 O O . ALA C 1 288 ? -29.307 -0.333 -16.984 1.00 42.91 288 ALA C O 1
ATOM 8003 N N . PHE C 1 289 ? -30.090 1.190 -18.451 1.00 43.04 289 PHE C N 1
ATOM 8004 C CA . PHE C 1 289 ? -31.132 1.720 -17.563 1.00 43.08 289 PHE C CA 1
ATOM 8005 C C . PHE C 1 289 ? -32.180 0.709 -17.084 1.00 42.89 289 PHE C C 1
ATOM 8006 O O . PHE C 1 289 ? -32.494 0.693 -15.894 1.00 43.02 289 PHE C O 1
ATOM 8014 N N . PRO C 1 290 ? -32.719 -0.140 -17.992 1.00 42.73 290 PRO C N 1
ATOM 8015 C CA . PRO C 1 290 ? -33.718 -1.121 -17.549 1.00 42.53 290 PRO C CA 1
ATOM 8016 C C . PRO C 1 290 ? -33.219 -1.985 -16.399 1.00 42.33 290 PRO C C 1
ATOM 8017 O O . PRO C 1 290 ? -33.998 -2.327 -15.509 1.00 42.30 290 PRO C O 1
ATOM 8021 N N . PHE C 1 291 ? -31.931 -2.318 -16.421 1.00 42.12 291 PHE C N 1
ATOM 8022 C CA . PHE C 1 291 ? -31.317 -3.101 -15.359 1.00 42.02 291 PHE C CA 1
ATOM 8023 C C . PHE C 1 291 ? -30.989 -2.236 -14.146 1.00 42.08 291 PHE C C 1
ATOM 8024 O O . PHE C 1 291 ? -31.258 -2.628 -13.007 1.00 42.09 291 PHE C O 1
ATOM 8032 N N . LEU C 1 292 ? -30.410 -1.064 -14.399 1.00 42.12 292 LEU C N 1
ATOM 8033 C CA . LEU C 1 292 ? -29.887 -0.208 -13.336 1.00 42.09 292 LEU C CA 1
ATOM 8034 C C . LEU C 1 292 ? -30.950 0.413 -12.454 1.00 42.18 292 LEU C C 1
ATOM 8035 O O . LEU C 1 292 ? -30.695 0.667 -11.282 1.00 42.22 292 LEU C O 1
ATOM 8040 N N . ARG C 1 293 ? -32.132 0.662 -13.006 1.00 42.29 293 ARG C N 1
ATOM 8041 C CA . ARG C 1 293 ? -33.193 1.276 -12.219 1.00 42.51 293 ARG C CA 1
ATOM 8042 C C . ARG C 1 293 ? -33.866 0.248 -11.321 1.00 42.45 293 ARG C C 1
ATOM 8043 O O . ARG C 1 293 ? -34.321 0.582 -10.226 1.00 42.58 293 ARG C O 1
ATOM 8051 N N . ASN C 1 294 ? -33.914 -1.000 -11.781 1.00 42.38 294 ASN C N 1
ATOM 8052 C CA . ASN C 1 294 ? -34.552 -2.078 -11.027 1.00 42.26 294 ASN C CA 1
ATOM 8053 C C . ASN C 1 294 ? -33.652 -2.708 -9.973 1.00 42.16 294 ASN C C 1
ATOM 8054 O O . ASN C 1 294 ? -34.082 -2.932 -8.842 1.00 42.21 294 ASN C O 1
ATOM 8059 N N . VAL C 1 295 ? -32.406 -2.982 -10.345 1.00 42.04 295 VAL C N 1
ATOM 8060 C CA . VAL C 1 295 ? -31.502 -3.763 -9.498 1.00 41.97 295 VAL C CA 1
ATOM 8061 C C . VAL C 1 295 ? -30.540 -2.899 -8.675 1.00 41.93 295 VAL C C 1
ATOM 8062 O O . VAL C 1 295 ? -30.214 -3.234 -7.532 1.00 41.89 295 VAL C O 1
ATOM 8066 N N . LEU C 1 296 ? -30.094 -1.791 -9.259 1.00 41.85 296 LEU C N 1
ATOM 8067 C CA . LEU C 1 296 ? -29.129 -0.913 -8.605 1.00 41.71 296 LEU C CA 1
ATOM 8068 C C . LEU C 1 296 ? -29.619 0.537 -8.634 1.00 41.76 296 LEU C C 1
ATOM 8069 O O . LEU C 1 296 ? -29.027 1.380 -9.309 1.00 41.70 296 LEU C O 1
ATOM 8074 N N . PRO C 1 297 ? -30.698 0.832 -7.878 1.00 41.83 297 PRO C N 1
ATOM 8075 C CA . PRO C 1 297 ? -31.452 2.087 -7.991 1.00 41.91 297 PRO C CA 1
ATOM 8076 C C . PRO C 1 297 ? -30.690 3.368 -7.618 1.00 42.05 297 PRO C C 1
ATOM 8077 O O . PRO C 1 297 ? -31.092 4.457 -8.035 1.00 42.15 297 PRO C O 1
ATOM 8081 N N . GLY C 1 298 ? -29.615 3.246 -6.842 1.00 42.12 298 GLY C N 1
ATOM 8082 C CA . GLY C 1 298 ? -28.813 4.408 -6.458 1.00 42.13 298 GLY C CA 1
ATOM 8083 C C . GLY C 1 298 ? -27.526 4.484 -7.252 1.00 42.15 298 GLY C C 1
ATOM 8084 O O . GLY C 1 298 ? -26.433 4.457 -6.681 1.00 42.18 298 GLY C O 1
ATOM 8085 N N . ILE C 1 299 ? -27.660 4.597 -8.572 1.00 42.15 299 ILE C N 1
ATOM 8086 C CA . ILE C 1 299 ? -26.514 4.479 -9.467 1.00 42.21 299 ILE C CA 1
ATOM 8087 C C . ILE C 1 299 ? -26.301 5.675 -10.409 1.00 42.19 299 ILE C C 1
ATOM 8088 O O . ILE C 1 299 ? -25.266 5.762 -11.078 1.00 42.37 299 ILE C O 1
ATOM 8093 N N . GLY C 1 300 ? -27.278 6.577 -10.468 1.00 42.08 300 GLY C N 1
ATOM 8094 C CA . GLY C 1 300 ? -27.140 7.825 -11.222 1.00 41.96 300 GLY C CA 1
ATOM 8095 C C . GLY C 1 300 ? -27.016 7.690 -12.731 1.00 41.89 300 GLY C C 1
ATOM 8096 O O . GLY C 1 300 ? -27.375 6.660 -13.310 1.00 41.93 300 GLY C O 1
ATOM 8097 N N . CYS C 1 301 ? -26.492 8.740 -13.360 1.00 41.75 301 CYS C N 1
ATOM 8098 C CA . CYS C 1 301 ? -26.452 8.846 -14.816 1.00 41.63 301 CYS C CA 1
ATOM 8099 C C . CYS C 1 301 ? -25.279 8.114 -15.461 1.00 41.63 301 CYS C C 1
ATOM 8100 O O . CYS C 1 301 ? -24.484 7.464 -14.783 1.00 41.53 301 CYS C O 1
ATOM 8103 N N . CYS C 1 302 ? -25.199 8.243 -16.784 1.00 41.73 302 CYS C N 1
ATOM 8104 C CA . CYS C 1 302 ? -24.147 7.658 -17.606 1.00 41.76 302 CYS C CA 1
ATOM 8105 C C . CYS C 1 302 ? -23.010 8.657 -17.789 1.00 41.68 302 CYS C C 1
ATOM 8106 O O . CYS C 1 302 ? -23.251 9.833 -18.073 1.00 41.71 302 CYS C O 1
ATOM 8109 N N . LEU C 1 303 ? -21.774 8.188 -17.639 1.00 41.59 303 LEU C N 1
ATOM 8110 C CA . LEU C 1 303 ? -20.610 9.078 -17.683 1.00 41.51 303 LEU C CA 1
ATOM 8111 C C . LEU C 1 303 ? -19.824 8.995 -18.994 1.00 41.52 303 LEU C C 1
ATOM 8112 O O . LEU C 1 303 ? -19.455 10.025 -19.561 1.00 41.59 303 LEU C O 1
ATOM 8117 N N . TYR C 1 304 ? -19.570 7.777 -19.468 1.00 41.45 304 TYR C N 1
ATOM 8118 C CA . TYR C 1 304 ? -18.827 7.557 -20.713 1.00 41.43 304 TYR C CA 1
ATOM 8119 C C . TYR C 1 304 ? -18.932 6.102 -21.174 1.00 41.42 304 TYR C C 1
ATOM 8120 O O . TYR C 1 304 ? -19.363 5.238 -20.410 1.00 41.44 304 TYR C O 1
ATOM 8129 N N . GLY C 1 305 ? -18.538 5.830 -22.417 1.00 41.38 305 GLY C N 1
ATOM 8130 C CA . GLY C 1 305 ? -18.819 4.533 -23.020 1.00 41.47 305 GLY C CA 1
ATOM 8131 C C . GLY C 1 305 ? -17.734 3.846 -23.825 1.00 41.58 305 GLY C C 1
ATOM 8132 O O . GLY C 1 305 ? -16.547 4.147 -23.679 1.00 41.65 305 GLY C O 1
ATOM 8133 N N . ALA C 1 306 ? -18.164 2.940 -24.703 1.00 41.58 306 ALA C N 1
ATOM 8134 C CA . ALA C 1 306 ? -17.297 1.882 -25.215 1.00 41.59 306 ALA C CA 1
ATOM 8135 C C . ALA C 1 306 ? -17.079 1.835 -26.725 1.00 41.62 306 ALA C C 1
ATOM 8136 O O . ALA C 1 306 ? -15.981 2.154 -27.207 1.00 41.82 306 ALA C O 1
ATOM 8138 N N . ALA C 1 307 ? -18.111 1.406 -27.461 1.00 41.41 307 ALA C N 1
ATOM 8139 C CA . ALA C 1 307 ? -17.980 0.973 -28.863 1.00 41.20 307 ALA C CA 1
ATOM 8140 C C . ALA C 1 307 ? -17.019 -0.216 -28.990 1.00 41.09 307 ALA C C 1
ATOM 8141 O O . ALA C 1 307 ? -15.799 -0.042 -29.051 1.00 41.11 307 ALA C O 1
ATOM 8143 N N . CYS C 1 308 ? -17.590 -1.419 -29.005 1.00 40.88 308 CYS C N 1
ATOM 8144 C CA . CYS C 1 308 ? -16.849 -2.667 -29.196 1.00 40.67 308 CYS C CA 1
ATOM 8145 C C . CYS C 1 308 ? -17.674 -3.568 -30.120 1.00 40.65 308 CYS C C 1
ATOM 8146 O O . CYS C 1 308 ? -18.807 -3.226 -30.461 1.00 40.64 308 CYS C O 1
ATOM 8149 N N . THR C 1 309 ? -17.113 -4.698 -30.548 1.00 40.58 309 THR C N 1
ATOM 8150 C CA . THR C 1 309 ? -17.850 -5.618 -31.421 1.00 40.55 309 THR C CA 1
ATOM 8151 C C . THR C 1 309 ? -17.832 -7.065 -30.943 1.00 40.55 309 THR C C 1
ATOM 8152 O O . THR C 1 309 ? -16.816 -7.552 -30.451 1.00 40.63 309 THR C O 1
ATOM 8156 N N . TYR C 1 310 ? -18.969 -7.738 -31.096 1.00 40.50 310 TYR C N 1
ATOM 8157 C CA . TYR C 1 310 ? -19.090 -9.164 -30.811 1.00 40.50 310 TYR C CA 1
ATOM 8158 C C . TYR C 1 310 ? -18.774 -9.971 -32.062 1.00 40.59 310 TYR C C 1
ATOM 8159 O O . TYR C 1 310 ? -19.085 -9.543 -33.175 1.00 40.70 310 TYR C O 1
ATOM 8168 N N . ASP C 1 311 ? -18.154 -11.133 -31.873 1.00 40.67 311 ASP C N 1
ATOM 8169 C CA . ASP C 1 311 ? -17.831 -12.040 -32.976 1.00 40.85 311 ASP C CA 1
ATOM 8170 C C . ASP C 1 311 ? -18.818 -13.213 -32.989 1.00 40.95 311 ASP C C 1
ATOM 8171 O O . ASP C 1 311 ? -18.483 -14.333 -32.580 1.00 41.01 311 ASP C O 1
ATOM 8176 N N . ASN C 1 312 ? -20.029 -12.946 -33.476 1.00 40.99 312 ASN C N 1
ATOM 8177 C CA . ASN C 1 312 ? -21.159 -13.862 -33.296 1.00 40.95 312 ASN C CA 1
ATOM 8178 C C . ASN C 1 312 ? -21.314 -14.974 -34.333 1.00 41.01 312 ASN C C 1
ATOM 8179 O O . ASN C 1 312 ? -21.432 -14.720 -35.535 1.00 41.02 312 ASN C O 1
ATOM 8184 N N . SER C 1 313 ? -21.307 -16.208 -33.839 1.00 41.01 313 SER C N 1
ATOM 8185 C CA . SER C 1 313 ? -21.669 -17.377 -34.629 1.00 41.01 313 SER C CA 1
ATOM 8186 C C . SER C 1 313 ? -23.201 -17.538 -34.598 1.00 41.22 313 SER C C 1
ATOM 8187 O O . SER C 1 313 ? -23.858 -16.992 -33.699 1.00 41.31 313 SER C O 1
ATOM 8190 N N . PRO C 1 314 ? -23.780 -18.273 -35.575 1.00 41.23 314 PRO C N 1
ATOM 8191 C CA . PRO C 1 314 ? -25.236 -18.442 -35.604 1.00 41.21 314 PRO C CA 1
ATOM 8192 C C . PRO C 1 314 ? -25.837 -19.125 -34.368 1.00 41.22 314 PRO C C 1
ATOM 8193 O O . PRO C 1 314 ? -27.035 -18.980 -34.123 1.00 41.36 314 PRO C O 1
ATOM 8197 N N . ASP C 1 315 ? -25.026 -19.852 -33.601 1.00 41.23 315 ASP C N 1
ATOM 8198 C CA . ASP C 1 315 ? -25.512 -20.499 -32.374 1.00 41.27 315 ASP C CA 1
ATOM 8199 C C . ASP C 1 315 ? -24.930 -19.881 -31.106 1.00 41.31 315 ASP C C 1
ATOM 8200 O O . ASP C 1 315 ? -25.170 -20.381 -30.006 1.00 41.42 315 ASP C O 1
ATOM 8205 N N . GLU C 1 316 ? -24.161 -18.803 -31.279 1.00 41.30 316 GLU C N 1
ATOM 8206 C CA . GLU C 1 316 ? -23.512 -18.060 -30.181 1.00 41.22 316 GLU C CA 1
ATOM 8207 C C . GLU C 1 316 ? -22.417 -18.821 -29.420 1.00 41.17 316 GLU C C 1
ATOM 8208 O O . GLU C 1 316 ? -21.909 -18.335 -28.408 1.00 41.27 316 GLU C O 1
ATOM 8214 N N . ASP C 1 317 ? -22.057 -20.005 -29.915 1.00 41.06 317 ASP C N 1
ATOM 8215 C CA . ASP C 1 317 ? -20.945 -20.782 -29.365 1.00 40.95 317 ASP C CA 1
ATOM 8216 C C . ASP C 1 317 ? -19.651 -20.527 -30.142 1.00 40.95 317 ASP C C 1
ATOM 8217 O O . ASP C 1 317 ? -19.671 -19.867 -31.183 1.00 41.00 317 ASP C O 1
ATOM 8222 N N . PHE C 1 318 ? -18.532 -21.042 -29.637 1.00 40.92 318 PHE C N 1
ATOM 8223 C CA . PHE C 1 318 ? -17.226 -20.801 -30.264 1.00 40.82 318 PHE C CA 1
ATOM 8224 C C . PHE C 1 318 ? -17.000 -21.679 -31.496 1.00 40.84 318 PHE C C 1
ATOM 8225 O O . PHE C 1 318 ? -17.572 -22.768 -31.611 1.00 40.87 318 PHE C O 1
ATOM 8233 N N . ILE C 1 319 ? -16.158 -21.194 -32.407 1.00 40.83 319 ILE C N 1
ATOM 8234 C CA . ILE C 1 319 ? -15.689 -21.978 -33.550 1.00 40.82 319 ILE C CA 1
ATOM 8235 C C . ILE C 1 319 ? -14.180 -22.216 -33.421 1.00 40.84 319 ILE C C 1
ATOM 8236 O O . ILE C 1 319 ? -13.366 -21.411 -33.882 1.00 40.82 319 ILE C O 1
ATOM 8241 N N . ILE C 1 320 ? -13.823 -23.316 -32.766 1.00 40.89 320 ILE C N 1
ATOM 8242 C CA . ILE C 1 320 ? -12.430 -23.718 -32.635 1.00 41.02 320 ILE C CA 1
ATOM 8243 C C . ILE C 1 320 ? -12.236 -24.992 -33.434 1.00 41.20 320 ILE C C 1
ATOM 8244 O O . ILE C 1 320 ? -12.519 -26.092 -32.955 1.00 41.30 320 ILE C O 1
ATOM 8249 N N . ASP C 1 321 ? -11.767 -24.830 -34.665 1.00 41.43 321 ASP C N 1
ATOM 8250 C CA . ASP C 1 321 ? -11.544 -25.956 -35.561 1.00 41.64 321 ASP C CA 1
ATOM 8251 C C . ASP C 1 321 ? -10.355 -25.664 -36.473 1.00 41.71 321 ASP C C 1
ATOM 8252 O O . ASP C 1 321 ? -9.954 -24.505 -36.652 1.00 41.56 321 ASP C O 1
ATOM 8257 N N . THR C 1 322 ? -9.782 -26.729 -37.026 1.00 41.82 322 THR C N 1
ATOM 8258 C CA . THR C 1 322 ? -8.797 -26.605 -38.087 1.00 41.87 322 THR C CA 1
ATOM 8259 C C . THR C 1 322 ? -9.516 -26.275 -39.393 1.00 41.98 322 THR C C 1
ATOM 8260 O O . THR C 1 322 ? -10.710 -26.558 -39.536 1.00 42.01 322 THR C O 1
ATOM 8264 N N . LEU C 1 323 ? -8.795 -25.671 -40.335 1.00 42.12 323 LEU C N 1
ATOM 8265 C CA . LEU C 1 323 ? -9.396 -25.225 -41.594 1.00 42.28 323 LEU C CA 1
ATOM 8266 C C . LEU C 1 323 ? -9.836 -26.420 -42.463 1.00 42.40 323 LEU C C 1
ATOM 8267 O O . LEU C 1 323 ? -9.167 -27.464 -42.462 1.00 42.24 323 LEU C O 1
ATOM 8272 N N . PRO C 1 324 ? -10.970 -26.272 -43.189 1.00 42.52 324 PRO C N 1
ATOM 8273 C CA . PRO C 1 324 ? -11.568 -27.343 -43.992 1.00 42.62 324 PRO C CA 1
ATOM 8274 C C . PRO C 1 324 ? -10.561 -28.277 -44.684 1.00 42.69 324 PRO C C 1
ATOM 8275 O O . PRO C 1 324 ? -10.492 -29.463 -44.348 1.00 42.76 324 PRO C O 1
ATOM 8279 N N . GLY C 1 325 ? -9.790 -27.748 -45.633 1.00 42.67 325 GLY C N 1
ATOM 8280 C CA . GLY C 1 325 ? -8.875 -28.574 -46.418 1.00 42.62 325 GLY C CA 1
ATOM 8281 C C . GLY C 1 325 ? -7.422 -28.390 -46.039 1.00 42.58 325 GLY C C 1
ATOM 8282 O O . GLY C 1 325 ? -6.525 -28.702 -46.826 1.00 42.55 325 GLY C O 1
ATOM 8283 N N . HIS C 1 326 ? -7.190 -27.880 -44.831 1.00 42.57 326 HIS C N 1
ATOM 8284 C CA . HIS C 1 326 ? -5.841 -27.583 -44.359 1.00 42.52 326 HIS C CA 1
ATOM 8285 C C . HIS C 1 326 ? -5.714 -27.810 -42.853 1.00 42.49 326 HIS C C 1
ATOM 8286 O O . HIS C 1 326 ? -5.995 -26.904 -42.063 1.00 42.48 326 HIS C O 1
ATOM 8293 N N . ASP C 1 327 ? -5.298 -29.017 -42.461 1.00 42.53 327 ASP C N 1
ATOM 8294 C CA . ASP C 1 327 ? -4.897 -29.293 -41.068 1.00 42.66 327 ASP C CA 1
ATOM 8295 C C . ASP C 1 327 ? -3.704 -28.399 -40.713 1.00 42.65 327 ASP C C 1
ATOM 8296 O O . ASP C 1 327 ? -3.331 -28.246 -39.547 1.00 42.60 327 ASP C O 1
ATOM 8301 N N . ASN C 1 328 ? -3.115 -27.840 -41.767 1.00 42.66 328 ASN C N 1
ATOM 8302 C CA . ASN C 1 328 ? -2.107 -26.795 -41.728 1.00 42.61 328 ASN C CA 1
ATOM 8303 C C . ASN C 1 328 ? -2.447 -25.656 -40.758 1.00 42.51 328 ASN C C 1
ATOM 8304 O O . ASN C 1 328 ? -1.599 -25.240 -39.967 1.00 42.60 328 ASN C O 1
ATOM 8309 N N . THR C 1 329 ? -3.684 -25.161 -40.820 1.00 42.30 329 THR C N 1
ATOM 8310 C CA . THR C 1 329 ? -4.097 -24.024 -39.988 1.00 42.21 329 THR C CA 1
ATOM 8311 C C . THR C 1 329 ? -5.283 -24.304 -39.057 1.00 42.06 329 THR C C 1
ATOM 8312 O O . THR C 1 329 ? -6.287 -24.903 -39.459 1.00 41.98 329 THR C O 1
ATOM 8316 N N . LEU C 1 330 ? -5.141 -23.846 -37.813 1.00 41.84 330 LEU C N 1
ATOM 8317 C CA . LEU C 1 330 ? -6.194 -23.872 -36.801 1.00 41.56 330 LEU C CA 1
ATOM 8318 C C . LEU C 1 330 ? -6.754 -22.459 -36.668 1.00 41.45 330 LEU C C 1
ATOM 8319 O O . LEU C 1 330 ? -5.994 -21.488 -36.715 1.00 41.39 330 LEU C O 1
ATOM 8324 N N . LEU C 1 331 ? -8.071 -22.333 -36.511 1.00 41.38 331 LEU C N 1
ATOM 8325 C CA . LEU C 1 331 ? -8.668 -21.001 -36.322 1.00 41.32 331 LEU C CA 1
ATOM 8326 C C . LEU C 1 331 ? -9.704 -20.903 -35.193 1.00 41.21 331 LEU C C 1
ATOM 8327 O O . LEU C 1 331 ? -10.464 -21.841 -34.938 1.00 41.11 331 LEU C O 1
ATOM 8332 N N . ILE C 1 332 ? -9.693 -19.748 -34.527 1.00 41.14 332 ILE C N 1
ATOM 8333 C CA . ILE C 1 332 ? -10.525 -19.466 -33.359 1.00 41.08 332 ILE C CA 1
ATOM 8334 C C . ILE C 1 332 ? -11.264 -18.156 -33.607 1.00 41.11 332 ILE C C 1
ATOM 8335 O O . ILE C 1 332 ? -10.633 -17.096 -33.668 1.00 41.16 332 ILE C O 1
ATOM 8340 N N . THR C 1 333 ? -12.589 -18.220 -33.748 1.00 41.14 333 THR C N 1
ATOM 8341 C CA . THR C 1 333 ? -13.356 -17.027 -34.117 1.00 41.21 333 THR C CA 1
ATOM 8342 C C . THR C 1 333 ? -14.811 -16.965 -33.643 1.00 41.23 333 THR C C 1
ATOM 8343 O O . THR C 1 333 ? -15.424 -15.900 -33.675 1.00 41.25 333 THR C O 1
ATOM 8347 N N . GLY C 1 334 ? -15.367 -18.088 -33.207 1.00 41.26 334 GLY C N 1
ATOM 8348 C CA . GLY C 1 334 ? -16.773 -18.110 -32.799 1.00 41.37 334 GLY C CA 1
ATOM 8349 C C . GLY C 1 334 ? -17.104 -17.382 -31.504 1.00 41.44 334 GLY C C 1
ATOM 8350 O O . GLY C 1 334 ? -18.273 -17.316 -31.112 1.00 41.41 334 GLY C O 1
ATOM 8351 N N . LEU C 1 335 ? -16.082 -16.828 -30.849 1.00 41.50 335 LEU C N 1
ATOM 8352 C CA . LEU C 1 335 ? -16.222 -16.238 -29.508 1.00 41.43 335 LEU C CA 1
ATOM 8353 C C . LEU C 1 335 ? -17.149 -15.029 -29.453 1.00 41.36 335 LEU C C 1
ATOM 8354 O O . LEU C 1 335 ? -16.747 -13.893 -29.709 1.00 41.37 335 LEU C O 1
ATOM 8359 N N . SER C 1 336 ? -18.397 -15.308 -29.091 1.00 41.28 336 SER C N 1
ATOM 8360 C CA . SER C 1 336 ? -19.492 -14.366 -29.230 1.00 41.19 336 SER C CA 1
ATOM 8361 C C . SER C 1 336 ? -19.768 -13.606 -27.941 1.00 41.15 336 SER C C 1
ATOM 8362 O O . SER C 1 336 ? -20.739 -13.892 -27.236 1.00 41.18 336 SER C O 1
ATOM 8365 N N . GLY C 1 337 ? -18.903 -12.644 -27.636 1.00 41.08 337 GLY C N 1
ATOM 8366 C CA . GLY C 1 337 ? -19.090 -11.763 -26.483 1.00 40.98 337 GLY C CA 1
ATOM 8367 C C . GLY C 1 337 ? -18.661 -12.295 -25.123 1.00 40.92 337 GLY C C 1
ATOM 8368 O O . GLY C 1 337 ? -18.550 -11.528 -24.166 1.00 40.95 337 GLY C O 1
ATOM 8369 N N . HIS C 1 338 ? -18.428 -13.601 -25.032 1.00 40.82 338 HIS C N 1
ATOM 8370 C CA . HIS C 1 338 ? -18.000 -14.221 -23.778 1.00 40.78 338 HIS C CA 1
ATOM 8371 C C . HIS C 1 338 ? -16.689 -14.989 -23.945 1.00 40.67 338 HIS C C 1
ATOM 8372 O O . HIS C 1 338 ? -16.482 -16.031 -23.316 1.00 40.65 338 HIS C O 1
ATOM 8379 N N . GLY C 1 339 ? -15.797 -14.443 -24.770 1.00 40.50 339 GLY C N 1
ATOM 8380 C CA . GLY C 1 339 ? -14.598 -15.159 -25.194 1.00 40.33 339 GLY C CA 1
ATOM 8381 C C . GLY C 1 339 ? -13.265 -14.770 -24.580 1.00 40.23 339 GLY C C 1
ATOM 8382 O O . GLY C 1 339 ? -12.298 -15.526 -24.702 1.00 40.17 339 GLY C O 1
ATOM 8383 N N . PHE C 1 340 ? -13.193 -13.611 -23.924 1.00 40.15 340 PHE C N 1
ATOM 8384 C CA . PHE C 1 340 ? -11.921 -13.164 -23.342 1.00 40.08 340 PHE C CA 1
ATOM 8385 C C . PHE C 1 340 ? -11.440 -14.019 -22.180 1.00 40.09 340 PHE C C 1
ATOM 8386 O O . PHE C 1 340 ? -10.238 -14.260 -22.047 1.00 40.09 340 PHE C O 1
ATOM 8394 N N . LYS C 1 341 ? -12.365 -14.459 -21.332 1.00 40.11 341 LYS C N 1
ATOM 8395 C CA . LYS C 1 341 ? -12.004 -15.317 -20.203 1.00 40.16 341 LYS C CA 1
ATOM 8396 C C . LYS C 1 341 ? -11.302 -16.594 -20.670 1.00 40.14 341 LYS C C 1
ATOM 8397 O O . LYS C 1 341 ? -10.474 -17.149 -19.950 1.00 40.19 341 LYS C O 1
ATOM 8403 N N . PHE C 1 342 ? -11.615 -17.022 -21.893 1.00 40.15 342 PHE C N 1
ATOM 8404 C CA . PHE C 1 342 ? -11.028 -18.221 -22.501 1.00 40.14 342 PHE C CA 1
ATOM 8405 C C . PHE C 1 342 ? -9.709 -17.973 -23.250 1.00 40.14 342 PHE C C 1
ATOM 8406 O O . PHE C 1 342 ? -9.037 -18.926 -23.654 1.00 40.18 342 PHE C O 1
ATOM 8414 N N . ALA C 1 343 ? -9.341 -16.704 -23.426 1.00 40.08 343 ALA C N 1
ATOM 8415 C CA . ALA C 1 343 ? -8.151 -16.324 -24.199 1.00 40.06 343 ALA C CA 1
ATOM 8416 C C . ALA C 1 343 ? -6.884 -17.090 -23.817 1.00 40.02 343 ALA C C 1
ATOM 8417 O O . ALA C 1 343 ? -6.172 -17.579 -24.691 1.00 40.02 343 ALA C O 1
ATOM 8419 N N . SER C 1 344 ? -6.620 -17.189 -22.515 1.00 39.97 344 SER C N 1
ATOM 8420 C CA . SER C 1 344 ? -5.415 -17.839 -22.006 1.00 39.98 344 SER C CA 1
ATOM 8421 C C . SER C 1 344 ? -5.363 -19.328 -22.347 1.00 39.99 344 SER C C 1
ATOM 8422 O O . SER C 1 344 ? -4.324 -19.836 -22.769 1.00 39.97 344 SER C O 1
ATOM 8425 N N . VAL C 1 345 ? -6.485 -20.020 -22.167 1.00 40.07 345 VAL C N 1
ATOM 8426 C CA . VAL C 1 345 ? -6.559 -21.444 -22.492 1.00 40.09 345 VAL C CA 1
ATOM 8427 C C . VAL C 1 345 ? -6.615 -21.660 -24.008 1.00 40.11 345 VAL C C 1
ATOM 8428 O O . VAL C 1 345 ? -6.135 -22.676 -24.513 1.00 40.15 345 VAL C O 1
ATOM 8432 N N . LEU C 1 346 ? -7.181 -20.690 -24.724 1.00 40.11 346 LEU C N 1
ATOM 8433 C CA . LEU C 1 346 ? -7.208 -20.734 -26.182 1.00 40.23 346 LEU C CA 1
ATOM 8434 C C . LEU C 1 346 ? -5.805 -20.610 -26.765 1.00 40.40 346 LEU C C 1
ATOM 8435 O O . LEU C 1 346 ? -5.479 -21.258 -27.760 1.00 40.55 346 LEU C O 1
ATOM 8440 N N . GLY C 1 347 ? -4.981 -19.774 -26.139 1.00 40.49 347 GLY C N 1
ATOM 8441 C CA . GLY C 1 347 ? -3.587 -19.633 -26.529 1.00 40.60 347 GLY C CA 1
ATOM 8442 C C . GLY C 1 347 ? -2.843 -20.933 -26.315 1.00 40.78 347 GLY C C 1
ATOM 8443 O O . GLY C 1 347 ? -2.113 -21.389 -27.198 1.00 40.81 347 GLY C O 1
ATOM 8444 N N . GLU C 1 348 ? -3.053 -21.539 -25.147 1.00 40.91 348 GLU C N 1
ATOM 8445 C CA . GLU C 1 348 ? -2.381 -22.786 -24.776 1.00 41.07 348 GLU C CA 1
ATOM 8446 C C . GLU C 1 348 ? -2.756 -23.969 -25.675 1.00 41.26 348 GLU C C 1
ATOM 8447 O O . GLU C 1 348 ? -1.943 -24.875 -25.867 1.00 41.30 348 GLU C O 1
ATOM 8453 N N . ILE C 1 349 ? -3.975 -23.967 -26.215 1.00 41.42 349 ILE C N 1
ATOM 8454 C CA . ILE C 1 349 ? -4.381 -25.016 -27.164 1.00 41.54 349 ILE C CA 1
ATOM 8455 C C . ILE C 1 349 ? -3.863 -24.735 -28.579 1.00 41.50 349 ILE C C 1
ATOM 8456 O O . ILE C 1 349 ? -3.751 -25.646 -29.402 1.00 41.46 349 ILE C O 1
ATOM 8461 N N . ALA C 1 350 ? -3.549 -23.469 -28.846 1.00 41.53 350 ALA C N 1
ATOM 8462 C CA . ALA C 1 350 ? -2.912 -23.078 -30.098 1.00 41.64 350 ALA C CA 1
ATOM 8463 C C . ALA C 1 350 ? -1.449 -23.504 -30.097 1.00 41.66 350 ALA C C 1
ATOM 8464 O O . ALA C 1 350 ? -0.935 -23.972 -31.112 1.00 41.68 350 ALA C O 1
ATOM 8466 N N . ALA C 1 351 ? -0.791 -23.351 -28.949 1.00 41.72 351 ALA C N 1
ATOM 8467 C CA . ALA C 1 351 ? 0.607 -23.751 -28.788 1.00 41.81 351 ALA C CA 1
ATOM 8468 C C . ALA C 1 351 ? 0.766 -25.267 -28.849 1.00 41.94 351 ALA C C 1
ATOM 8469 O O . ALA C 1 351 ? 1.756 -25.766 -29.382 1.00 42.04 351 ALA C O 1
ATOM 8471 N N . ASP C 1 352 ? -0.209 -25.989 -28.299 1.00 42.07 352 ASP C N 1
ATOM 8472 C CA . ASP C 1 352 ? -0.239 -27.451 -28.373 1.00 42.17 352 ASP C CA 1
ATOM 8473 C C . ASP C 1 352 ? -0.398 -27.923 -29.824 1.00 42.20 352 ASP C C 1
ATOM 8474 O O . ASP C 1 352 ? 0.372 -28.762 -30.298 1.00 42.23 352 ASP C O 1
ATOM 8479 N N . PHE C 1 353 ? -1.386 -27.363 -30.522 1.00 42.15 353 PHE C N 1
ATOM 8480 C CA . PHE C 1 353 ? -1.580 -27.592 -31.957 1.00 42.07 353 PHE C CA 1
ATOM 8481 C C . PHE C 1 353 ? -0.290 -27.359 -32.760 1.00 42.05 353 PHE C C 1
ATOM 8482 O O . PHE C 1 353 ? 0.041 -28.136 -33.663 1.00 41.99 353 PHE C O 1
ATOM 8490 N N . ALA C 1 354 ? 0.423 -26.288 -32.411 1.00 42.05 354 ALA C N 1
ATOM 8491 C CA . ALA C 1 354 ? 1.660 -25.884 -33.078 1.00 42.00 354 ALA C CA 1
ATOM 8492 C C . ALA C 1 354 ? 2.763 -26.937 -32.981 1.00 41.97 354 ALA C C 1
ATOM 8493 O O . ALA C 1 354 ? 3.322 -27.348 -34.001 1.00 42.04 354 ALA C O 1
ATOM 8495 N N . GLN C 1 355 ? 3.070 -27.373 -31.762 1.00 41.88 355 GLN C N 1
ATOM 8496 C CA . GLN C 1 355 ? 4.063 -28.430 -31.562 1.00 41.92 355 GLN C CA 1
ATOM 8497 C C . GLN C 1 355 ? 3.436 -29.830 -31.601 1.00 41.88 355 GLN C C 1
ATOM 8498 O O . GLN C 1 355 ? 3.933 -30.764 -30.963 1.00 41.80 355 GLN C O 1
ATOM 8504 N N . ASP C 1 356 ? 2.337 -29.944 -32.350 1.00 41.90 356 ASP C N 1
ATOM 8505 C CA . ASP C 1 356 ? 1.706 -31.220 -32.713 1.00 41.95 356 ASP C CA 1
ATOM 8506 C C . ASP C 1 356 ? 1.104 -31.988 -31.528 1.00 41.89 356 ASP C C 1
ATOM 8507 O O . ASP C 1 356 ? 0.753 -33.165 -31.655 1.00 41.78 356 ASP C O 1
ATOM 8512 N N . LYS C 1 357 ? 0.978 -31.310 -30.389 1.00 41.93 357 LYS C N 1
ATOM 8513 C CA . LYS C 1 357 ? 0.418 -31.899 -29.168 1.00 42.00 357 LYS C CA 1
ATOM 8514 C C . LYS C 1 357 ? -1.097 -32.075 -29.210 1.00 42.06 357 LYS C C 1
ATOM 8515 O O . LYS C 1 357 ? -1.784 -31.522 -30.074 1.00 41.98 357 LYS C O 1
ATOM 8521 N N . LYS C 1 358 ? -1.597 -32.840 -28.242 1.00 42.29 358 LYS C N 1
ATOM 8522 C CA . LYS C 1 358 ? -2.999 -33.230 -28.169 1.00 42.48 358 LYS C CA 1
ATOM 8523 C C . LYS C 1 358 ? -3.751 -32.425 -27.120 1.00 42.57 358 LYS C C 1
ATOM 8524 O O . LYS C 1 358 ? -3.348 -32.377 -25.952 1.00 42.63 358 LYS C O 1
ATOM 8530 N N . SER C 1 359 ? -4.847 -31.800 -27.543 1.00 20.00 359 SER C N 1
ATOM 8531 C CA . SER C 1 359 ? -5.676 -31.011 -26.640 1.00 20.00 359 SER C CA 1
ATOM 8532 C C . SER C 1 359 ? -6.454 -31.907 -25.681 1.00 20.00 359 SER C C 1
ATOM 8533 O O . SER C 1 359 ? -7.137 -32.845 -26.105 1.00 42.72 359 SER C O 1
ATOM 8536 N N . ASP C 1 360 ? -6.327 -31.624 -24.391 1.00 42.65 360 ASP C N 1
ATOM 8537 C CA . ASP C 1 360 ? -6.912 -32.457 -23.350 1.00 42.64 360 ASP C CA 1
ATOM 8538 C C . ASP C 1 360 ? -8.448 -32.445 -23.378 1.00 42.51 360 ASP C C 1
ATOM 8539 O O . ASP C 1 360 ? -9.085 -33.497 -23.283 1.00 42.48 360 ASP C O 1
ATOM 8544 N N . PHE C 1 361 ? -9.028 -31.254 -23.516 1.00 42.32 361 PHE C N 1
ATOM 8545 C CA . PHE C 1 361 ? -10.477 -31.084 -23.610 1.00 42.14 361 PHE C CA 1
ATOM 8546 C C . PHE C 1 361 ? -10.950 -31.527 -24.985 1.00 42.05 361 PHE C C 1
ATOM 8547 O O . PHE C 1 361 ? -10.186 -31.464 -25.951 1.00 42.07 361 PHE C O 1
ATOM 8555 N N . ASP C 1 362 ? -12.202 -31.967 -25.082 1.00 41.86 362 ASP C N 1
ATOM 8556 C CA . ASP C 1 362 ? -12.775 -32.274 -26.388 1.00 41.72 362 ASP C CA 1
ATOM 8557 C C . ASP C 1 362 ? -13.438 -31.026 -26.959 1.00 41.66 362 ASP C C 1
ATOM 8558 O O . ASP C 1 362 ? -14.157 -30.309 -26.259 1.00 41.58 362 ASP C O 1
ATOM 8563 N N . LEU C 1 363 ? -13.167 -30.777 -28.235 1.00 41.60 363 LEU C N 1
ATOM 8564 C CA . LEU C 1 363 ? -13.605 -29.563 -28.910 1.00 41.53 363 LEU C CA 1
ATOM 8565 C C . LEU C 1 363 ? -14.652 -29.863 -29.985 1.00 41.61 363 LEU C C 1
ATOM 8566 O O . LEU C 1 363 ? -14.831 -29.083 -30.930 1.00 41.58 363 LEU C O 1
ATOM 8571 N N . THR C 1 364 ? -15.344 -30.991 -29.823 1.00 41.66 364 THR C N 1
ATOM 8572 C CA . THR C 1 364 ? -16.403 -31.411 -30.749 1.00 41.74 364 THR C CA 1
ATOM 8573 C C . THR C 1 364 ? -17.541 -30.383 -30.844 1.00 41.68 364 THR C C 1
ATOM 8574 O O . THR C 1 364 ? -17.988 -30.074 -31.948 1.00 41.57 364 THR C O 1
ATOM 8578 N N . PRO C 1 365 ? -18.015 -29.849 -29.695 1.00 41.67 365 PRO C N 1
ATOM 8579 C CA . PRO C 1 365 ? -19.082 -28.846 -29.790 1.00 41.69 365 PRO C CA 1
ATOM 8580 C C . PRO C 1 365 ? -18.664 -27.564 -30.517 1.00 41.69 365 PRO C C 1
ATOM 8581 O O . PRO C 1 365 ? -19.508 -26.702 -30.772 1.00 41.66 365 PRO C O 1
ATOM 8585 N N . PHE C 1 366 ? -17.380 -27.459 -30.861 1.00 41.76 366 PHE C N 1
ATOM 8586 C CA . PHE C 1 366 ? -16.851 -26.274 -31.541 1.00 41.87 366 PHE C CA 1
ATOM 8587 C C . PHE C 1 366 ? -16.397 -26.544 -32.990 1.00 42.05 366 PHE C C 1
ATOM 8588 O O . PHE C 1 366 ? -15.506 -25.862 -33.506 1.00 42.07 366 PHE C O 1
ATOM 8596 N N . ARG C 1 367 ? -17.026 -27.529 -33.635 1.00 42.26 367 ARG C N 1
ATOM 8597 C CA . ARG C 1 367 ? -16.777 -27.843 -35.049 1.00 42.40 367 ARG C CA 1
ATOM 8598 C C . ARG C 1 367 ? -17.304 -26.754 -35.970 1.00 42.41 367 ARG C C 1
ATOM 8599 O O . ARG C 1 367 ? -18.287 -26.084 -35.657 1.00 42.50 367 ARG C O 1
ATOM 8607 N N . LEU C 1 368 ? -16.655 -26.603 -37.119 1.00 42.39 368 LEU C N 1
ATOM 8608 C CA . LEU C 1 368 ? -17.151 -25.737 -38.175 1.00 42.42 368 LEU C CA 1
ATOM 8609 C C . LEU C 1 368 ? -18.235 -26.480 -38.969 1.00 42.55 368 LEU C C 1
ATOM 8610 O O . LEU C 1 368 ? -18.960 -25.882 -39.771 1.00 42.54 368 LEU C O 1
ATOM 8615 N N . SER C 1 369 ? -18.342 -27.784 -38.712 1.00 42.68 369 SER C N 1
ATOM 8616 C CA . SER C 1 369 ? -19.290 -28.680 -39.380 1.00 42.82 369 SER C CA 1
ATOM 8617 C C . SER C 1 369 ? -20.766 -28.328 -39.134 1.00 42.91 369 SER C C 1
ATOM 8618 O O . SER C 1 369 ? -21.610 -28.517 -40.016 1.00 42.98 369 SER C O 1
ATOM 8621 N N . ARG C 1 370 ? -21.071 -27.840 -37.933 1.00 42.96 370 ARG C N 1
ATOM 8622 C CA . ARG C 1 370 ? -22.421 -27.386 -37.587 1.00 42.89 370 ARG C CA 1
ATOM 8623 C C . ARG C 1 370 ? -22.722 -26.029 -38.215 1.00 42.97 370 ARG C C 1
ATOM 8624 O O . ARG C 1 370 ? -23.435 -25.940 -39.215 1.00 43.04 370 ARG C O 1
ATOM 8632 N N . LYS D 1 2 ? -0.258 39.678 -55.636 1.00 42.96 2 LYS D N 1
ATOM 8633 C CA . LYS D 1 2 ? -1.513 39.102 -56.229 1.00 42.84 2 LYS D CA 1
ATOM 8634 C C . LYS D 1 2 ? -2.754 39.326 -55.357 1.00 42.71 2 LYS D C 1
ATOM 8635 O O . LYS D 1 2 ? -3.867 39.439 -55.877 1.00 42.80 2 LYS D O 1
ATOM 8641 N N . TYR D 1 3 ? -2.559 39.396 -54.041 1.00 42.45 3 TYR D N 1
ATOM 8642 C CA . TYR D 1 3 ? -3.624 39.809 -53.124 1.00 42.15 3 TYR D CA 1
ATOM 8643 C C . TYR D 1 3 ? -3.154 40.918 -52.185 1.00 42.09 3 TYR D C 1
ATOM 8644 O O . TYR D 1 3 ? -1.951 41.127 -52.006 1.00 42.06 3 TYR D O 1
ATOM 8653 N N . ASP D 1 4 ? -4.114 41.634 -51.605 1.00 41.93 4 ASP D N 1
ATOM 8654 C CA . ASP D 1 4 ? -3.834 42.643 -50.588 1.00 41.81 4 ASP D CA 1
ATOM 8655 C C . ASP D 1 4 ? -3.649 41.977 -49.238 1.00 41.73 4 ASP D C 1
ATOM 8656 O O . ASP D 1 4 ? -2.883 42.454 -48.398 1.00 41.71 4 ASP D O 1
ATOM 8661 N N . LEU D 1 5 ? -4.369 40.874 -49.042 1.00 41.69 5 LEU D N 1
ATOM 8662 C CA . LEU D 1 5 ? -4.374 40.157 -47.777 1.00 41.59 5 LEU D CA 1
ATOM 8663 C C . LEU D 1 5 ? -4.691 38.685 -47.989 1.00 41.52 5 LEU D C 1
ATOM 8664 O O . LEU D 1 5 ? -5.514 38.332 -48.836 1.00 41.48 5 LEU D O 1
ATOM 8669 N N . ILE D 1 6 ? -4.021 37.835 -47.223 1.00 41.47 6 ILE D N 1
ATOM 8670 C CA . ILE D 1 6 ? -4.374 36.424 -47.156 1.00 41.48 6 ILE D CA 1
ATOM 8671 C C . ILE D 1 6 ? -4.795 36.107 -45.729 1.00 41.48 6 ILE D C 1
ATOM 8672 O O . ILE D 1 6 ? -4.120 36.504 -44.773 1.00 41.59 6 ILE D O 1
ATOM 8677 N N . ILE D 1 7 ? -5.917 35.406 -45.587 1.00 41.33 7 ILE D N 1
ATOM 8678 C CA . ILE D 1 7 ? -6.390 34.984 -44.275 1.00 41.24 7 ILE D CA 1
ATOM 8679 C C . ILE D 1 7 ? -6.228 33.475 -44.121 1.00 41.31 7 ILE D C 1
ATOM 8680 O O . ILE D 1 7 ? -6.887 32.693 -44.812 1.00 41.22 7 ILE D O 1
ATOM 8685 N N . ILE D 1 8 ? -5.333 33.085 -43.213 1.00 41.44 8 ILE D N 1
ATOM 8686 C CA . ILE D 1 8 ? -4.959 31.684 -43.010 1.00 41.64 8 ILE D CA 1
ATOM 8687 C C . ILE D 1 8 ? -6.093 30.839 -42.416 1.00 41.79 8 ILE D C 1
ATOM 8688 O O . ILE D 1 8 ? -6.377 29.742 -42.909 1.00 41.94 8 ILE D O 1
ATOM 8693 N N . GLY D 1 9 ? -6.741 31.349 -41.371 1.00 41.70 9 GLY D N 1
ATOM 8694 C CA . GLY D 1 9 ? -7.819 30.610 -40.726 1.00 41.69 9 GLY D CA 1
ATOM 8695 C C . GLY D 1 9 ? -9.168 31.292 -40.818 1.00 41.69 9 GLY D C 1
ATOM 8696 O O . GLY D 1 9 ? -9.572 31.995 -39.892 1.00 41.87 9 GLY D O 1
ATOM 8697 N N . SER D 1 10 ? -9.877 31.073 -41.924 1.00 41.52 10 SER D N 1
ATOM 8698 C CA . SER D 1 10 ? -11.195 31.678 -42.127 1.00 41.37 10 SER D CA 1
ATOM 8699 C C . SER D 1 10 ? -12.301 30.976 -41.321 1.00 41.28 10 SER D C 1
ATOM 8700 O O . SER D 1 10 ? -13.271 30.455 -41.880 1.00 41.13 10 SER D O 1
ATOM 8703 N N . GLY D 1 11 ? -12.137 30.978 -39.998 1.00 41.26 11 GLY D N 1
ATOM 8704 C CA . GLY D 1 11 ? -13.100 30.381 -39.077 1.00 41.02 11 GLY D CA 1
ATOM 8705 C C . GLY D 1 11 ? -13.980 31.440 -38.450 1.00 40.89 11 GLY D C 1
ATOM 8706 O O . GLY D 1 11 ? -14.741 32.106 -39.144 1.00 40.90 11 GLY D O 1
ATOM 8707 N N . SER D 1 12 ? -13.874 31.603 -37.135 1.00 40.74 12 SER D N 1
ATOM 8708 C CA . SER D 1 12 ? -14.696 32.582 -36.425 1.00 40.59 12 SER D CA 1
ATOM 8709 C C . SER D 1 12 ? -14.106 33.988 -36.457 1.00 40.43 12 SER D C 1
ATOM 8710 O O . SER D 1 12 ? -14.834 34.969 -36.606 1.00 40.33 12 SER D O 1
ATOM 8713 N N . VAL D 1 13 ? -12.787 34.075 -36.316 1.00 40.37 13 VAL D N 1
ATOM 8714 C CA . VAL D 1 13 ? -12.065 35.336 -36.451 1.00 40.27 13 VAL D CA 1
ATOM 8715 C C . VAL D 1 13 ? -11.851 35.638 -37.928 1.00 40.19 13 VAL D C 1
ATOM 8716 O O . VAL D 1 13 ? -12.020 36.775 -38.372 1.00 40.21 13 VAL D O 1
ATOM 8720 N N . GLY D 1 14 ? -11.489 34.601 -38.679 1.00 40.13 14 GLY D N 1
ATOM 8721 C CA . GLY D 1 14 ? -11.166 34.726 -40.094 1.00 40.03 14 GLY D CA 1
ATOM 8722 C C . GLY D 1 14 ? -12.292 35.282 -40.930 1.00 39.93 14 GLY D C 1
ATOM 8723 O O . GLY D 1 14 ? -12.103 36.259 -41.646 1.00 39.92 14 GLY D O 1
ATOM 8724 N N . ALA D 1 15 ? -13.464 34.659 -40.824 1.00 39.98 15 ALA D N 1
ATOM 8725 C CA . ALA D 1 15 ? -14.642 35.052 -41.597 1.00 39.93 15 ALA D CA 1
ATOM 8726 C C . ALA D 1 15 ? -14.995 36.515 -41.385 1.00 39.93 15 ALA D C 1
ATOM 8727 O O . ALA D 1 15 ? -15.313 37.220 -42.340 1.00 39.93 15 ALA D O 1
ATOM 8729 N N . ALA D 1 16 ? -14.933 36.956 -40.130 1.00 39.96 16 ALA D N 1
ATOM 8730 C CA . ALA D 1 16 ? -15.122 38.358 -39.770 1.00 40.04 16 ALA D CA 1
ATOM 8731 C C . ALA D 1 16 ? -14.136 39.252 -40.515 1.00 40.12 16 ALA D C 1
ATOM 8732 O O . ALA D 1 16 ? -14.536 40.213 -41.171 1.00 40.07 16 ALA D O 1
ATOM 8734 N N . ALA D 1 17 ? -12.851 38.914 -40.420 1.00 40.28 17 ALA D N 1
ATOM 8735 C CA . ALA D 1 17 ? -11.789 39.643 -41.111 1.00 40.34 17 ALA D CA 1
ATOM 8736 C C . ALA D 1 17 ? -11.986 39.630 -42.622 1.00 40.39 17 ALA D C 1
ATOM 8737 O O . ALA D 1 17 ? -11.658 40.599 -43.298 1.00 40.43 17 ALA D O 1
ATOM 8739 N N . GLY D 1 18 ? -12.536 38.532 -43.136 1.00 40.50 18 GLY D N 1
ATOM 8740 C CA . GLY D 1 18 ? -12.744 38.343 -44.569 1.00 40.62 18 GLY D CA 1
ATOM 8741 C C . GLY D 1 18 ? -13.804 39.253 -45.143 1.00 40.72 18 GLY D C 1
ATOM 8742 O O . GLY D 1 18 ? -13.555 39.977 -46.107 1.00 40.68 18 GLY D O 1
ATOM 8743 N N . TYR D 1 19 ? -14.990 39.212 -44.544 1.00 40.87 19 TYR D N 1
ATOM 8744 C CA . TYR D 1 19 ? -16.088 40.092 -44.928 1.00 41.06 19 TYR D CA 1
ATOM 8745 C C . TYR D 1 19 ? -15.720 41.571 -44.750 1.00 41.15 19 TYR D C 1
ATOM 8746 O O . TYR D 1 19 ? -15.954 42.376 -45.652 1.00 41.13 19 TYR D O 1
ATOM 8755 N N . TYR D 1 20 ? -15.134 41.909 -43.599 1.00 41.27 20 TYR D N 1
ATOM 8756 C CA . TYR D 1 20 ? -14.770 43.294 -43.268 1.00 41.28 20 TYR D CA 1
ATOM 8757 C C . TYR D 1 20 ? -13.695 43.889 -44.173 1.00 41.33 20 TYR D C 1
ATOM 8758 O O . TYR D 1 20 ? -13.771 45.069 -44.526 1.00 41.33 20 TYR D O 1
ATOM 8767 N N . ALA D 1 21 ? -12.699 43.079 -44.533 1.00 41.36 21 ALA D N 1
ATOM 8768 C CA . ALA D 1 21 ? -11.631 43.513 -45.436 1.00 41.47 21 ALA D CA 1
ATOM 8769 C C . ALA D 1 21 ? -12.149 43.686 -46.859 1.00 41.60 21 ALA D C 1
ATOM 8770 O O . ALA D 1 21 ? -11.800 44.655 -47.539 1.00 41.55 21 ALA D O 1
ATOM 8772 N N . THR D 1 22 ? -12.987 42.742 -47.289 1.00 41.75 22 THR D N 1
ATOM 8773 C CA . THR D 1 22 ? -13.573 42.743 -48.630 1.00 41.85 22 THR D CA 1
ATOM 8774 C C . THR D 1 22 ? -14.591 43.874 -48.805 1.00 41.95 22 THR D C 1
ATOM 8775 O O . THR D 1 22 ? -14.628 44.523 -49.853 1.00 42.02 22 THR D O 1
ATOM 8779 N N . ARG D 1 23 ? -15.403 44.106 -47.773 1.00 42.05 23 ARG D N 1
ATOM 8780 C CA . ARG D 1 23 ? -16.356 45.218 -47.738 1.00 42.16 23 ARG D CA 1
ATOM 8781 C C . ARG D 1 23 ? -15.644 46.570 -47.826 1.00 42.15 23 ARG D C 1
ATOM 8782 O O . ARG D 1 23 ? -16.158 47.511 -48.437 1.00 42.10 23 ARG D O 1
ATOM 8790 N N . ALA D 1 24 ? -14.455 46.644 -47.225 1.00 42.27 24 ALA D N 1
ATOM 8791 C CA . ALA D 1 24 ? -13.628 47.860 -47.218 1.00 42.26 24 ALA D CA 1
ATOM 8792 C C . ALA D 1 24 ? -12.851 48.072 -48.521 1.00 42.16 24 ALA D C 1
ATOM 8793 O O . ALA D 1 24 ? -12.120 49.051 -48.654 1.00 42.10 24 ALA D O 1
ATOM 8795 N N . GLY D 1 25 ? -13.005 47.143 -49.463 1.00 42.13 25 GLY D N 1
ATOM 8796 C CA . GLY D 1 25 ? -12.456 47.287 -50.809 1.00 42.08 25 GLY D CA 1
ATOM 8797 C C . GLY D 1 25 ? -11.053 46.749 -50.999 1.00 42.04 25 GLY D C 1
ATOM 8798 O O . GLY D 1 25 ? -10.198 47.430 -51.561 1.00 42.13 25 GLY D O 1
ATOM 8799 N N . LEU D 1 26 ? -10.818 45.523 -50.539 1.00 41.96 26 LEU D N 1
ATOM 8800 C CA . LEU D 1 26 ? -9.509 44.881 -50.666 1.00 41.80 26 LEU D CA 1
ATOM 8801 C C . LEU D 1 26 ? -9.595 43.547 -51.400 1.00 41.80 26 LEU D C 1
ATOM 8802 O O . LEU D 1 26 ? -10.555 42.789 -51.226 1.00 41.68 26 LEU D O 1
ATOM 8807 N N . ASN D 1 27 ? -8.585 43.269 -52.221 1.00 41.86 27 ASN D N 1
ATOM 8808 C CA . ASN D 1 27 ? -8.496 41.999 -52.936 1.00 41.97 27 ASN D CA 1
ATOM 8809 C C . ASN D 1 27 ? -7.921 40.921 -52.026 1.00 41.93 27 ASN D C 1
ATOM 8810 O O . ASN D 1 27 ? -6.709 40.864 -51.801 1.00 42.09 27 ASN D O 1
ATOM 8815 N N . VAL D 1 28 ? -8.800 40.068 -51.505 1.00 41.83 28 VAL D N 1
ATOM 8816 C CA . VAL D 1 28 ? -8.449 39.164 -50.409 1.00 41.68 28 VAL D CA 1
ATOM 8817 C C . VAL D 1 28 ? -8.605 37.682 -50.767 1.00 41.60 28 VAL D C 1
ATOM 8818 O O . VAL D 1 28 ? -9.424 37.314 -51.613 1.00 41.65 28 VAL D O 1
ATOM 8822 N N . LEU D 1 29 ? -7.796 36.848 -50.118 1.00 41.44 29 LEU D N 1
ATOM 8823 C CA . LEU D 1 29 ? -7.918 35.402 -50.203 1.00 41.29 29 LEU D CA 1
ATOM 8824 C C . LEU D 1 29 ? -8.191 34.858 -48.807 1.00 41.24 29 LEU D C 1
ATOM 8825 O O . LEU D 1 29 ? -7.408 35.087 -47.881 1.00 41.25 29 LEU D O 1
ATOM 8830 N N . MET D 1 30 ? -9.308 34.151 -48.660 1.00 41.17 30 MET D N 1
ATOM 8831 C CA . MET D 1 30 ? -9.652 33.486 -47.405 1.00 41.10 30 MET D CA 1
ATOM 8832 C C . MET D 1 30 ? -9.398 31.994 -47.530 1.00 41.14 30 MET D C 1
ATOM 8833 O O . MET D 1 30 ? -9.981 31.327 -48.387 1.00 41.20 30 MET D O 1
ATOM 8838 N N . THR D 1 31 ? -8.521 31.477 -46.680 1.00 41.16 31 THR D N 1
ATOM 8839 C CA . THR D 1 31 ? -8.183 30.060 -46.711 1.00 41.20 31 THR D CA 1
ATOM 8840 C C . THR D 1 31 ? -8.590 29.365 -45.421 1.00 41.31 31 THR D C 1
ATOM 8841 O O . THR D 1 31 ? -8.765 30.006 -44.382 1.00 41.31 31 THR D O 1
ATOM 8845 N N . ASP D 1 32 ? -8.744 28.047 -45.508 1.00 41.42 32 ASP D N 1
ATOM 8846 C CA . ASP D 1 32 ? -9.093 27.216 -44.367 1.00 41.50 32 ASP D CA 1
ATOM 8847 C C . ASP D 1 32 ? -8.495 25.822 -44.565 1.00 41.68 32 ASP D C 1
ATOM 8848 O O . ASP D 1 32 ? -7.752 25.587 -45.523 1.00 41.71 32 ASP D O 1
ATOM 8853 N N . ALA D 1 33 ? -8.809 24.904 -43.657 1.00 41.89 33 ALA D N 1
ATOM 8854 C CA . ALA D 1 33 ? -8.447 23.501 -43.828 1.00 42.10 33 ALA D CA 1
ATOM 8855 C C . ALA D 1 33 ? -9.672 22.684 -44.239 1.00 42.25 33 ALA D C 1
ATOM 8856 O O . ALA D 1 33 ? -9.551 21.625 -44.860 1.00 42.29 33 ALA D O 1
ATOM 8858 N N . HIS D 1 34 ? -10.851 23.197 -43.896 1.00 42.37 34 HIS D N 1
ATOM 8859 C CA . HIS D 1 34 ? -12.101 22.479 -44.099 1.00 42.50 34 HIS D CA 1
ATOM 8860 C C . HIS D 1 34 ? -13.179 23.401 -44.669 1.00 42.60 34 HIS D C 1
ATOM 8861 O O . HIS D 1 34 ? -12.859 24.395 -45.319 1.00 42.54 34 HIS D O 1
ATOM 8868 N N . MET D 1 35 ? -14.447 23.050 -44.440 1.00 42.76 35 MET D N 1
ATOM 8869 C CA . MET D 1 35 ? -15.590 23.880 -44.832 1.00 42.92 35 MET D CA 1
ATOM 8870 C C . MET D 1 35 ? -16.057 24.754 -43.661 1.00 42.99 35 MET D C 1
ATOM 8871 O O . MET D 1 35 ? -16.824 24.293 -42.816 1.00 43.08 35 MET D O 1
ATOM 8876 N N . PRO D 1 36 ? -15.619 26.031 -43.643 1.00 42.97 36 PRO D N 1
ATOM 8877 C CA . PRO D 1 36 ? -15.577 26.982 -42.529 1.00 42.86 36 PRO D CA 1
ATOM 8878 C C . PRO D 1 36 ? -16.575 26.827 -41.376 1.00 42.77 36 PRO D C 1
ATOM 8879 O O . PRO D 1 36 ? -16.136 26.842 -40.226 1.00 43.04 36 PRO D O 1
ATOM 8883 N N . PRO D 1 37 ? -17.895 26.712 -41.649 1.00 42.44 37 PRO D N 1
ATOM 8884 C CA . PRO D 1 37 ? -18.731 26.284 -40.518 1.00 42.21 37 PRO D CA 1
ATOM 8885 C C . PRO D 1 37 ? -18.690 24.755 -40.327 1.00 41.99 37 PRO D C 1
ATOM 8886 O O . PRO D 1 37 ? -19.530 24.039 -40.869 1.00 42.06 37 PRO D O 1
ATOM 8890 N N . HIS D 1 38 ? -17.709 24.272 -39.564 1.00 41.70 38 HIS D N 1
ATOM 8891 C CA . HIS D 1 38 ? -17.456 22.832 -39.420 1.00 41.50 38 HIS D CA 1
ATOM 8892 C C . HIS D 1 38 ? -17.266 22.349 -37.967 1.00 41.44 38 HIS D C 1
ATOM 8893 O O . HIS D 1 38 ? -17.519 23.089 -37.017 1.00 41.38 38 HIS D O 1
ATOM 8900 N N . GLN D 1 39 ? -16.813 21.102 -37.816 1.00 41.32 39 GLN D N 1
ATOM 8901 C CA . GLN D 1 39 ? -16.677 20.448 -36.508 1.00 41.21 39 GLN D CA 1
ATOM 8902 C C . GLN D 1 39 ? -15.223 20.270 -36.064 1.00 41.06 39 GLN D C 1
ATOM 8903 O O . GLN D 1 39 ? -14.962 19.853 -34.931 1.00 40.94 39 GLN D O 1
ATOM 8909 N N . HIS D 1 40 ? -14.289 20.572 -36.961 1.00 40.88 40 HIS D N 1
ATOM 8910 C CA . HIS D 1 40 ? -12.869 20.349 -36.708 1.00 40.77 40 HIS D CA 1
ATOM 8911 C C . HIS D 1 40 ? -12.199 21.568 -36.074 1.00 40.64 40 HIS D C 1
ATOM 8912 O O . HIS D 1 40 ? -11.022 21.525 -35.707 1.00 40.48 40 HIS D O 1
ATOM 8919 N N . GLY D 1 41 ? -12.964 22.648 -35.941 1.00 40.56 41 GLY D N 1
ATOM 8920 C CA . GLY D 1 41 ? -12.473 23.874 -35.330 1.00 40.40 41 GLY D CA 1
ATOM 8921 C C . GLY D 1 41 ? -12.954 24.034 -33.906 1.00 40.25 41 GLY D C 1
ATOM 8922 O O . GLY D 1 41 ? -13.181 23.052 -33.201 1.00 40.17 41 GLY D O 1
ATOM 8923 N N . SER D 1 42 ? -13.103 25.285 -33.488 1.00 40.22 42 SER D N 1
ATOM 8924 C CA . SER D 1 42 ? -13.563 25.608 -32.145 1.00 40.19 42 SER D CA 1
ATOM 8925 C C . SER D 1 42 ? -14.828 26.460 -32.201 1.00 40.18 42 SER D C 1
ATOM 8926 O O . SER D 1 42 ? -15.189 27.115 -31.223 1.00 40.32 42 SER D O 1
ATOM 8929 N N . HIS D 1 43 ? -15.503 26.437 -33.347 1.00 40.07 43 HIS D N 1
ATOM 8930 C CA . HIS D 1 43 ? -16.685 27.265 -33.567 1.00 40.04 43 HIS D CA 1
ATOM 8931 C C . HIS D 1 43 ? -17.976 26.452 -33.680 1.00 39.99 43 HIS D C 1
ATOM 8932 O O . HIS D 1 43 ? -19.068 27.020 -33.715 1.00 40.01 43 HIS D O 1
ATOM 8939 N N . HIS D 1 44 ? -17.852 25.128 -33.737 1.00 39.97 44 HIS D N 1
ATOM 8940 C CA . HIS D 1 44 ? -19.018 24.243 -33.802 1.00 39.93 44 HIS D CA 1
ATOM 8941 C C . HIS D 1 44 ? -19.816 24.252 -32.495 1.00 40.08 44 HIS D C 1
ATOM 8942 O O . HIS D 1 44 ? -19.478 24.970 -31.551 1.00 40.01 44 HIS D O 1
ATOM 8949 N N . GLY D 1 45 ? -20.868 23.441 -32.441 1.00 40.21 45 GLY D N 1
ATOM 8950 C CA . GLY D 1 45 ? -21.856 23.554 -31.373 1.00 40.36 45 GLY D CA 1
ATOM 8951 C C . GLY D 1 45 ? -22.806 24.669 -31.762 1.00 40.46 45 GLY D C 1
ATOM 8952 O O . GLY D 1 45 ? -22.587 25.358 -32.763 1.00 40.62 45 GLY D O 1
ATOM 8953 N N . ASP D 1 46 ? -23.863 24.861 -30.986 1.00 40.37 46 ASP D N 1
ATOM 8954 C CA . ASP D 1 46 ? -24.910 25.789 -31.394 1.00 40.32 46 ASP D CA 1
ATOM 8955 C C . ASP D 1 46 ? -24.583 27.235 -31.037 1.00 40.05 46 ASP D C 1
ATOM 8956 O O . ASP D 1 46 ? -24.681 28.129 -31.879 1.00 39.93 46 ASP D O 1
ATOM 8961 N N . THR D 1 47 ? -24.180 27.451 -29.789 1.00 39.85 47 THR D N 1
ATOM 8962 C CA . THR D 1 47 ? -24.175 28.788 -29.208 1.00 39.62 47 THR D CA 1
ATOM 8963 C C . THR D 1 47 ? -22.881 29.153 -28.487 1.00 39.42 47 THR D C 1
ATOM 8964 O O . THR D 1 47 ? -22.177 28.287 -27.969 1.00 39.29 47 THR D O 1
ATOM 8968 N N . ARG D 1 48 ? -22.579 30.447 -28.469 1.00 39.30 48 ARG D N 1
ATOM 8969 C CA . ARG D 1 48 ? -21.468 30.988 -27.691 1.00 39.21 48 ARG D CA 1
ATOM 8970 C C . ARG D 1 48 ? -21.961 32.134 -26.821 1.00 39.20 48 ARG D C 1
ATOM 8971 O O . ARG D 1 48 ? -22.840 32.892 -27.223 1.00 39.12 48 ARG D O 1
ATOM 8979 N N . LEU D 1 49 ? -21.388 32.254 -25.629 1.00 39.24 49 LEU D N 1
ATOM 8980 C CA . LEU D 1 49 ? -21.813 33.263 -24.668 1.00 39.21 49 LEU D CA 1
ATOM 8981 C C . LEU D 1 49 ? -21.207 34.623 -24.989 1.00 39.26 49 LEU D C 1
ATOM 8982 O O . LEU D 1 49 ? -20.090 34.700 -25.501 1.00 39.21 49 LEU D O 1
ATOM 8987 N N . ILE D 1 50 ? -21.955 35.686 -24.699 1.00 39.40 50 ILE D N 1
ATOM 8988 C CA . ILE D 1 50 ? -21.453 37.064 -24.810 1.00 39.51 50 ILE D CA 1
ATOM 8989 C C . ILE D 1 50 ? -21.796 37.903 -23.571 1.00 39.58 50 ILE D C 1
ATOM 8990 O O . ILE D 1 50 ? -22.966 38.078 -23.226 1.00 39.59 50 ILE D O 1
ATOM 8995 N N . ARG D 1 51 ? -20.755 38.407 -22.913 1.00 39.71 51 ARG D N 1
ATOM 8996 C CA . ARG D 1 51 ? -20.887 39.200 -21.690 1.00 39.91 51 ARG D CA 1
ATOM 8997 C C . ARG D 1 51 ? -20.199 40.551 -21.850 1.00 40.03 51 ARG D C 1
ATOM 8998 O O . ARG D 1 51 ? -19.252 40.680 -22.624 1.00 40.02 51 ARG D O 1
ATOM 9006 N N . HIS D 1 52 ? -20.669 41.555 -21.116 1.00 40.19 52 HIS D N 1
ATOM 9007 C CA . HIS D 1 52 ? -20.078 42.887 -21.208 1.00 40.37 52 HIS D CA 1
ATOM 9008 C C . HIS D 1 52 ? -19.222 43.236 -19.989 1.00 40.52 52 HIS D C 1
ATOM 9009 O O . HIS D 1 52 ? -18.016 43.456 -20.122 1.00 40.56 52 HIS D O 1
ATOM 9016 N N . ALA D 1 53 ? -19.837 43.273 -18.809 1.00 40.71 53 ALA D N 1
ATOM 9017 C CA . ALA D 1 53 ? -19.111 43.532 -17.566 1.00 40.84 53 ALA D CA 1
ATOM 9018 C C . ALA D 1 53 ? -18.199 42.349 -17.273 1.00 40.96 53 ALA D C 1
ATOM 9019 O O . ALA D 1 53 ? -18.574 41.414 -16.558 1.00 41.04 53 ALA D O 1
ATOM 9021 N N . TYR D 1 54 ? -16.996 42.408 -17.837 1.00 41.10 54 TYR D N 1
ATOM 9022 C CA . TYR D 1 54 ? -16.116 41.250 -17.906 1.00 41.31 54 TYR D CA 1
ATOM 9023 C C . TYR D 1 54 ? -15.388 40.966 -16.598 1.00 41.43 54 TYR D C 1
ATOM 9024 O O . TYR D 1 54 ? -14.852 41.875 -15.956 1.00 41.40 54 TYR D O 1
ATOM 9033 N N . GLY D 1 55 ? -15.381 39.690 -16.219 1.00 41.60 55 GLY D N 1
ATOM 9034 C CA . GLY D 1 55 ? -14.766 39.240 -14.971 1.00 41.77 55 GLY D CA 1
ATOM 9035 C C . GLY D 1 55 ? -13.366 38.684 -15.139 1.00 41.81 55 GLY D C 1
ATOM 9036 O O . GLY D 1 55 ? -12.656 38.470 -14.153 1.00 41.79 55 GLY D O 1
ATOM 9037 N N . GLU D 1 56 ? -12.979 38.438 -16.388 1.00 41.94 56 GLU D N 1
ATOM 9038 C CA . GLU D 1 56 ? -11.619 38.008 -16.715 1.00 42.04 56 GLU D CA 1
ATOM 9039 C C . GLU D 1 56 ? -10.649 39.187 -16.633 1.00 42.08 56 GLU D C 1
ATOM 9040 O O . GLU D 1 56 ? -9.460 39.004 -16.366 1.00 42.06 56 GLU D O 1
ATOM 9046 N N . GLY D 1 57 ? -11.166 40.394 -16.860 1.00 42.10 57 GLY D N 1
ATOM 9047 C CA . GLY D 1 57 ? -10.346 41.598 -16.814 1.00 42.24 57 GLY D CA 1
ATOM 9048 C C . GLY D 1 57 ? -10.995 42.837 -17.402 1.00 42.30 57 GLY D C 1
ATOM 9049 O O . GLY D 1 57 ? -11.805 42.758 -18.332 1.00 42.36 57 GLY D O 1
ATOM 9050 N N . GLU D 1 58 ? -10.618 43.987 -16.850 1.00 42.25 58 GLU D N 1
ATOM 9051 C CA . GLU D 1 58 ? -11.083 45.290 -17.309 1.00 42.17 58 GLU D CA 1
ATOM 9052 C C . GLU D 1 58 ? -10.629 45.583 -18.745 1.00 41.96 58 GLU D C 1
ATOM 9053 O O . GLU D 1 58 ? -11.298 46.316 -19.479 1.00 41.94 58 GLU D O 1
ATOM 9059 N N . LYS D 1 59 ? -9.499 44.993 -19.133 1.00 41.69 59 LYS D N 1
ATOM 9060 C CA . LYS D 1 59 ? -8.858 45.256 -20.427 1.00 41.42 59 LYS D CA 1
ATOM 9061 C C . LYS D 1 59 ? -9.687 44.870 -21.652 1.00 41.26 59 LYS D C 1
ATOM 9062 O O . LYS D 1 59 ? -9.427 45.351 -22.759 1.00 41.31 59 LYS D O 1
ATOM 9068 N N . TYR D 1 60 ? -10.682 44.010 -21.448 1.00 40.96 60 TYR D N 1
ATOM 9069 C CA . TYR D 1 60 ? -11.503 43.493 -22.540 1.00 40.70 60 TYR D CA 1
ATOM 9070 C C . TYR D 1 60 ? -12.717 44.360 -22.862 1.00 40.67 60 TYR D C 1
ATOM 9071 O O . TYR D 1 60 ? -13.210 44.343 -23.991 1.00 40.67 60 TYR D O 1
ATOM 9080 N N . VAL D 1 61 ? -13.196 45.106 -21.867 1.00 40.57 61 VAL D N 1
ATOM 9081 C CA . VAL D 1 61 ? -14.495 45.786 -21.949 1.00 40.48 61 VAL D CA 1
ATOM 9082 C C . VAL D 1 61 ? -14.683 46.697 -23.177 1.00 40.53 61 VAL D C 1
ATOM 9083 O O . VAL D 1 61 ? -15.694 46.572 -23.875 1.00 40.56 61 VAL D O 1
ATOM 9087 N N . PRO D 1 62 ? -13.723 47.607 -23.453 1.00 40.53 62 PRO D N 1
ATOM 9088 C CA . PRO D 1 62 ? -13.918 48.458 -24.626 1.00 40.57 62 PRO D CA 1
ATOM 9089 C C . PRO D 1 62 ? -14.018 47.665 -25.931 1.00 40.61 62 PRO D C 1
ATOM 9090 O O . PRO D 1 62 ? -14.736 48.080 -26.845 1.00 40.66 62 PRO D O 1
ATOM 9094 N N . LEU D 1 63 ? -13.320 46.531 -25.998 1.00 40.62 63 LEU D N 1
ATOM 9095 C CA . LEU D 1 63 ? -13.330 45.667 -27.181 1.00 40.65 63 LEU D CA 1
ATOM 9096 C C . LEU D 1 63 ? -14.661 44.936 -27.352 1.00 40.68 63 LEU D C 1
ATOM 9097 O O . LEU D 1 63 ? -15.225 44.919 -28.446 1.00 40.77 63 LEU D O 1
ATOM 9102 N N . VAL D 1 64 ? -15.159 44.337 -26.272 1.00 40.65 64 VAL D N 1
ATOM 9103 C CA . VAL D 1 64 ? -16.407 43.578 -26.331 1.00 40.69 64 VAL D CA 1
ATOM 9104 C C . VAL D 1 64 ? -17.621 44.474 -26.606 1.00 40.67 64 VAL D C 1
ATOM 9105 O O . VAL D 1 64 ? -18.606 44.029 -27.200 1.00 40.69 64 VAL D O 1
ATOM 9109 N N . LEU D 1 65 ? -17.535 45.731 -26.178 1.00 40.67 65 LEU D N 1
ATOM 9110 C CA . LEU D 1 65 ? -18.569 46.719 -26.472 1.00 40.69 65 LEU D CA 1
ATOM 9111 C C . LEU D 1 65 ? -18.645 46.991 -27.974 1.00 40.72 65 LEU D C 1
ATOM 9112 O O . LEU D 1 65 ? -19.737 47.101 -28.541 1.00 40.74 65 LEU D O 1
ATOM 9117 N N . ARG D 1 66 ? -17.477 47.082 -28.607 1.00 40.68 66 ARG D N 1
ATOM 9118 C CA . ARG D 1 66 ? -17.382 47.283 -30.049 1.00 40.72 66 ARG D CA 1
ATOM 9119 C C . ARG D 1 66 ? -17.869 46.033 -30.777 1.00 40.69 66 ARG D C 1
ATOM 9120 O O . ARG D 1 66 ? -18.494 46.125 -31.836 1.00 40.66 66 ARG D O 1
ATOM 9128 N N . ALA D 1 67 ? -17.583 44.870 -30.197 1.00 40.69 67 ALA D N 1
ATOM 9129 C CA . ALA D 1 67 ? -18.014 43.600 -30.760 1.00 40.75 67 ALA D CA 1
ATOM 9130 C C . ALA D 1 67 ? -19.535 43.540 -30.827 1.00 40.85 67 ALA D C 1
ATOM 9131 O O . ALA D 1 67 ? -20.104 43.315 -31.898 1.00 40.83 67 ALA D O 1
ATOM 9133 N N . GLN D 1 68 ? -20.180 43.771 -29.682 1.00 40.99 68 GLN D N 1
ATOM 9134 C CA . GLN D 1 68 ? -21.639 43.774 -29.576 1.00 41.13 68 GLN D CA 1
ATOM 9135 C C . GLN D 1 68 ? -22.306 44.645 -30.647 1.00 41.33 68 GLN D C 1
ATOM 9136 O O . GLN D 1 68 ? -23.288 44.230 -31.265 1.00 41.30 68 GLN D O 1
ATOM 9142 N N . MET D 1 69 ? -21.764 45.844 -30.858 1.00 41.61 69 MET D N 1
ATOM 9143 C CA . MET D 1 69 ? -22.196 46.728 -31.937 1.00 41.89 69 MET D CA 1
ATOM 9144 C C . MET D 1 69 ? -22.214 46.007 -33.276 1.00 41.84 69 MET D C 1
ATOM 9145 O O . MET D 1 69 ? -23.208 46.058 -34.005 1.00 42.02 69 MET D O 1
ATOM 9150 N N . LEU D 1 70 ? -21.107 45.336 -33.589 1.00 41.72 70 LEU D N 1
ATOM 9151 C CA . LEU D 1 70 ? -20.925 44.684 -34.885 1.00 41.59 70 LEU D CA 1
ATOM 9152 C C . LEU D 1 70 ? -21.822 43.458 -35.044 1.00 41.51 70 LEU D C 1
ATOM 9153 O O . LEU D 1 70 ? -22.273 43.153 -36.153 1.00 41.43 70 LEU D O 1
ATOM 9158 N N . TRP D 1 71 ? -22.079 42.769 -33.931 1.00 41.40 71 TRP D N 1
ATOM 9159 C CA . TRP D 1 71 ? -23.001 41.638 -33.914 1.00 41.34 71 TRP D CA 1
ATOM 9160 C C . TRP D 1 71 ? -24.426 42.085 -34.237 1.00 41.42 71 TRP D C 1
ATOM 9161 O O . TRP D 1 71 ? -25.162 41.373 -34.915 1.00 41.45 71 TRP D O 1
ATOM 9172 N N . ASP D 1 72 ? -24.809 43.262 -33.749 1.00 41.55 72 ASP D N 1
ATOM 9173 C CA . ASP D 1 72 ? -26.117 43.837 -34.048 1.00 41.72 72 ASP D CA 1
ATOM 9174 C C . ASP D 1 72 ? -26.240 44.125 -35.539 1.00 41.92 72 ASP D C 1
ATOM 9175 O O . ASP D 1 72 ? -27.306 43.932 -36.132 1.00 42.03 72 ASP D O 1
ATOM 9180 N N . GLU D 1 73 ? -25.139 44.576 -36.137 1.00 42.12 73 GLU D N 1
ATOM 9181 C CA . GLU D 1 73 ? -25.065 44.823 -37.575 1.00 42.25 73 GLU D CA 1
ATOM 9182 C C . GLU D 1 73 ? -25.124 43.526 -38.369 1.00 42.32 73 GLU D C 1
ATOM 9183 O O . GLU D 1 73 ? -25.792 43.461 -39.401 1.00 42.43 73 GLU D O 1
ATOM 9189 N N . LEU D 1 74 ? -24.418 42.503 -37.889 1.00 42.38 74 LEU D N 1
ATOM 9190 C CA . LEU D 1 74 ? -24.421 41.189 -38.526 1.00 42.49 74 LEU D CA 1
ATOM 9191 C C . LEU D 1 74 ? -25.804 40.556 -38.402 1.00 42.69 74 LEU D C 1
ATOM 9192 O O . LEU D 1 74 ? -26.339 40.020 -39.374 1.00 42.85 74 LEU D O 1
ATOM 9197 N N . SER D 1 75 ? -26.378 40.638 -37.204 1.00 42.84 75 SER D N 1
ATOM 9198 C CA . SER D 1 75 ? -27.692 40.075 -36.915 1.00 43.02 75 SER D CA 1
ATOM 9199 C C . SER D 1 75 ? -28.754 40.679 -37.829 1.00 43.17 75 SER D C 1
ATOM 9200 O O . SER D 1 75 ? -29.780 40.052 -38.100 1.00 43.19 75 SER D O 1
ATOM 9203 N N . ARG D 1 76 ? -28.478 41.890 -38.312 1.00 43.38 76 ARG D N 1
ATOM 9204 C CA . ARG D 1 76 ? -29.383 42.641 -39.177 1.00 43.69 76 ARG D CA 1
ATOM 9205 C C . ARG D 1 76 ? -29.531 42.014 -40.563 1.00 43.78 76 ARG D C 1
ATOM 9206 O O . ARG D 1 76 ? -30.557 42.196 -41.221 1.00 43.85 76 ARG D O 1
ATOM 9214 N N . HIS D 1 77 ? -28.508 41.284 -41.003 1.00 43.94 77 HIS D N 1
ATOM 9215 C CA . HIS D 1 77 ? -28.523 40.637 -42.320 1.00 44.19 77 HIS D CA 1
ATOM 9216 C C . HIS D 1 77 ? -29.494 39.463 -42.417 1.00 44.33 77 HIS D C 1
ATOM 9217 O O . HIS D 1 77 ? -29.868 39.047 -43.518 1.00 44.37 77 HIS D O 1
ATOM 9224 N N . ASN D 1 78 ? -29.893 38.932 -41.265 1.00 44.51 78 ASN D N 1
ATOM 9225 C CA . ASN D 1 78 ? -30.808 37.800 -41.212 1.00 44.73 78 ASN D CA 1
ATOM 9226 C C . ASN D 1 78 ? -31.878 38.006 -40.144 1.00 44.89 78 ASN D C 1
ATOM 9227 O O . ASN D 1 78 ? -31.649 37.742 -38.961 1.00 44.97 78 ASN D O 1
ATOM 9232 N N . GLU D 1 79 ? -33.043 38.490 -40.570 1.00 45.07 79 GLU D N 1
ATOM 9233 C CA . GLU D 1 79 ? -34.169 38.711 -39.655 1.00 45.23 79 GLU D CA 1
ATOM 9234 C C . GLU D 1 79 ? -34.900 37.412 -39.314 1.00 45.11 79 GLU D C 1
ATOM 9235 O O . GLU D 1 79 ? -35.502 37.302 -38.240 1.00 45.09 79 GLU D O 1
ATOM 9241 N N . ASP D 1 80 ? -34.830 36.442 -40.231 1.00 44.93 80 ASP D N 1
ATOM 9242 C CA . ASP D 1 80 ? -35.397 35.101 -40.040 1.00 44.76 80 ASP D CA 1
ATOM 9243 C C . ASP D 1 80 ? -34.776 34.385 -38.831 1.00 44.47 80 ASP D C 1
ATOM 9244 O O . ASP D 1 80 ? -35.487 33.801 -38.014 1.00 44.47 80 ASP D O 1
ATOM 9249 N N . ASP D 1 81 ? -33.451 34.437 -38.727 1.00 44.08 81 ASP D N 1
ATOM 9250 C CA . ASP D 1 81 ? -32.749 33.903 -37.570 1.00 43.71 81 ASP D CA 1
ATOM 9251 C C . ASP D 1 81 ? -31.802 34.931 -36.976 1.00 43.41 81 ASP D C 1
ATOM 9252 O O . ASP D 1 81 ? -30.830 35.326 -37.624 1.00 43.37 81 ASP D O 1
ATOM 9257 N N . PRO D 1 82 ? -32.086 35.379 -35.740 1.00 43.14 82 PRO D N 1
ATOM 9258 C CA . PRO D 1 82 ? -31.162 36.267 -35.047 1.00 42.86 82 PRO D CA 1
ATOM 9259 C C . PRO D 1 82 ? -29.859 35.542 -34.770 1.00 42.57 82 PRO D C 1
ATOM 9260 O O . PRO D 1 82 ? -29.875 34.377 -34.363 1.00 42.57 82 PRO D O 1
ATOM 9264 N N . ILE D 1 83 ? -28.746 36.223 -35.028 1.00 42.26 83 ILE D N 1
ATOM 9265 C CA . ILE D 1 83 ? -27.421 35.721 -34.681 1.00 41.95 83 ILE D CA 1
ATOM 9266 C C . ILE D 1 83 ? -27.162 35.971 -33.193 1.00 41.82 83 ILE D C 1
ATOM 9267 O O . ILE D 1 83 ? -26.728 35.070 -32.475 1.00 41.78 83 ILE D O 1
ATOM 9272 N N . PHE D 1 84 ? -27.444 37.188 -32.736 1.00 41.66 84 PHE D N 1
ATOM 9273 C CA . PHE D 1 84 ? -27.369 37.501 -31.315 1.00 41.51 84 PHE D CA 1
ATOM 9274 C C . PHE D 1 84 ? -28.754 37.501 -30.673 1.00 41.55 84 PHE D C 1
ATOM 9275 O O . PHE D 1 84 ? -29.620 38.307 -31.029 1.00 41.57 84 PHE D O 1
ATOM 9283 N N . VAL D 1 85 ? -28.943 36.588 -29.724 1.00 41.51 85 VAL D N 1
ATOM 9284 C CA . VAL D 1 85 ? -30.186 36.477 -28.975 1.00 41.45 85 VAL D CA 1
ATOM 9285 C C . VAL D 1 85 ? -29.967 37.068 -27.587 1.00 41.52 85 VAL D C 1
ATOM 9286 O O . VAL D 1 85 ? -29.170 36.546 -26.806 1.00 41.53 85 VAL D O 1
ATOM 9290 N N . ARG D 1 86 ? -30.670 38.159 -27.290 1.00 41.67 86 ARG D N 1
ATOM 9291 C CA . ARG D 1 86 ? -30.525 38.860 -26.009 1.00 41.79 86 ARG D CA 1
ATOM 9292 C C . ARG D 1 86 ? -31.271 38.136 -24.879 1.00 41.67 86 ARG D C 1
ATOM 9293 O O . ARG D 1 86 ? -32.349 38.558 -24.453 1.00 41.66 86 ARG D O 1
ATOM 9301 N N . SER D 1 87 ? -30.684 37.037 -24.409 1.00 41.58 87 SER D N 1
ATOM 9302 C CA . SER D 1 87 ? -31.259 36.236 -23.326 1.00 41.48 87 SER D CA 1
ATOM 9303 C C . SER D 1 87 ? -30.967 36.855 -21.966 1.00 41.43 87 SER D C 1
ATOM 9304 O O . SER D 1 87 ? -31.695 36.619 -20.999 1.00 41.51 87 SER D O 1
ATOM 9307 N N . GLY D 1 88 ? -29.886 37.628 -21.898 1.00 41.30 88 GLY D N 1
ATOM 9308 C CA . GLY D 1 88 ? -29.382 38.142 -20.635 1.00 41.08 88 GLY D CA 1
ATOM 9309 C C . GLY D 1 88 ? -28.487 37.111 -19.976 1.00 40.99 88 GLY D C 1
ATOM 9310 O O . GLY D 1 88 ? -28.784 35.914 -19.987 1.00 40.96 88 GLY D O 1
ATOM 9311 N N . VAL D 1 89 ? -27.378 37.574 -19.413 1.00 40.89 89 VAL D N 1
ATOM 9312 C CA . VAL D 1 89 ? -26.465 36.694 -18.702 1.00 40.87 89 VAL D CA 1
ATOM 9313 C C . VAL D 1 89 ? -26.497 37.021 -17.219 1.00 40.87 89 VAL D C 1
ATOM 9314 O O . VAL D 1 89 ? -26.444 38.190 -16.831 1.00 40.94 89 VAL D O 1
ATOM 9318 N N . ILE D 1 90 ? -26.605 35.978 -16.402 1.00 40.86 90 ILE D N 1
ATOM 9319 C CA . ILE D 1 90 ? -26.578 36.125 -14.955 1.00 40.81 90 ILE D CA 1
ATOM 9320 C C . ILE D 1 90 ? -25.286 35.520 -14.407 1.00 40.75 90 ILE D C 1
ATOM 9321 O O . ILE D 1 90 ? -24.999 34.339 -14.616 1.00 40.74 90 ILE D O 1
ATOM 9326 N N . ASN D 1 91 ? -24.503 36.356 -13.731 1.00 40.71 91 ASN D N 1
ATOM 9327 C CA . ASN D 1 91 ? -23.233 35.944 -13.151 1.00 40.73 91 ASN D CA 1
ATOM 9328 C C . ASN D 1 91 ? -23.444 35.493 -11.713 1.00 40.72 91 ASN D C 1
ATOM 9329 O O . ASN D 1 91 ? -23.881 36.279 -10.878 1.00 40.82 91 ASN D O 1
ATOM 9334 N N . LEU D 1 92 ? -23.140 34.230 -11.430 1.00 40.72 92 LEU D N 1
ATOM 9335 C CA . LEU D 1 92 ? -23.337 33.661 -10.093 1.00 40.75 92 LEU D CA 1
ATOM 9336 C C . LEU D 1 92 ? -22.023 33.281 -9.404 1.00 40.86 92 LEU D C 1
ATOM 9337 O O . LEU D 1 92 ? -21.024 32.967 -10.062 1.00 40.88 92 LEU D O 1
ATOM 9342 N N . GLY D 1 93 ? -22.044 33.305 -8.074 1.00 40.91 93 GLY D N 1
ATOM 9343 C CA . GLY D 1 93 ? -20.879 32.959 -7.264 1.00 40.98 93 GLY D CA 1
ATOM 9344 C C . GLY D 1 93 ? -21.021 33.433 -5.827 1.00 41.10 93 GLY D C 1
ATOM 9345 O O . GLY D 1 93 ? -22.033 34.050 -5.473 1.00 40.94 93 GLY D O 1
ATOM 9346 N N . PRO D 1 94 ? -20.018 33.127 -4.978 1.00 41.20 94 PRO D N 1
ATOM 9347 C CA . PRO D 1 94 ? -19.967 33.709 -3.637 1.00 41.29 94 PRO D CA 1
ATOM 9348 C C . PRO D 1 94 ? -19.699 35.208 -3.712 1.00 41.44 94 PRO D C 1
ATOM 9349 O O . PRO D 1 94 ? -19.117 35.681 -4.692 1.00 41.53 94 PRO D O 1
ATOM 9353 N N . ALA D 1 95 ? -20.121 35.939 -2.685 1.00 41.65 95 ALA D N 1
ATOM 9354 C CA . ALA D 1 95 ? -19.975 37.396 -2.650 1.00 41.88 95 ALA D CA 1
ATOM 9355 C C . ALA D 1 95 ? -18.520 37.873 -2.719 1.00 42.02 95 ALA D C 1
ATOM 9356 O O . ALA D 1 95 ? -18.242 38.939 -3.268 1.00 42.08 95 ALA D O 1
ATOM 9358 N N . ASP D 1 96 ? -17.603 37.077 -2.175 1.00 42.17 96 ASP D N 1
ATOM 9359 C CA . ASP D 1 96 ? -16.189 37.457 -2.087 1.00 42.42 96 ASP D CA 1
ATOM 9360 C C . ASP D 1 96 ? -15.302 36.932 -3.233 1.00 42.37 96 ASP D C 1
ATOM 9361 O O . ASP D 1 96 ? -14.101 36.708 -3.044 1.00 42.48 96 ASP D O 1
ATOM 9366 N N . SER D 1 97 ? -15.878 36.752 -4.419 1.00 42.23 97 SER D N 1
ATOM 9367 C CA . SER D 1 97 ? -15.106 36.227 -5.546 1.00 42.11 97 SER D CA 1
ATOM 9368 C C . SER D 1 97 ? -14.374 37.331 -6.309 1.00 41.99 97 SER D C 1
ATOM 9369 O O . SER D 1 97 ? -14.921 38.417 -6.526 1.00 41.94 97 SER D O 1
ATOM 9372 N N . THR D 1 98 ? -13.141 37.038 -6.717 1.00 41.83 98 THR D N 1
ATOM 9373 C CA . THR D 1 98 ? -12.330 37.976 -7.491 1.00 41.73 98 THR D CA 1
ATOM 9374 C C . THR D 1 98 ? -12.969 38.286 -8.846 1.00 41.72 98 THR D C 1
ATOM 9375 O O . THR D 1 98 ? -12.891 39.422 -9.323 1.00 41.71 98 THR D O 1
ATOM 9377 N N . PHE D 1 99 ? -13.607 37.274 -9.442 1.00 41.69 99 PHE D N 1
ATOM 9378 C CA . PHE D 1 99 ? -14.263 37.381 -10.754 1.00 41.57 99 PHE D CA 1
ATOM 9379 C C . PHE D 1 99 ? -15.431 38.374 -10.745 1.00 41.54 99 PHE D C 1
ATOM 9380 O O . PHE D 1 99 ? -15.474 39.300 -11.563 1.00 41.46 99 PHE D O 1
ATOM 9388 N N . LEU D 1 100 ? -16.369 38.173 -9.818 1.00 41.47 100 LEU D N 1
ATOM 9389 C CA . LEU D 1 100 ? -17.542 39.039 -9.692 1.00 41.42 100 LEU D CA 1
ATOM 9390 C C . LEU D 1 100 ? -17.165 40.465 -9.285 1.00 41.46 100 LEU D C 1
ATOM 9391 O O . LEU D 1 100 ? -17.878 41.417 -9.609 1.00 41.48 100 LEU D O 1
ATOM 9396 N N . ALA D 1 101 ? -16.045 40.602 -8.577 1.00 41.49 101 ALA D N 1
ATOM 9397 C CA . ALA D 1 101 ? -15.503 41.910 -8.224 1.00 41.45 101 ALA D CA 1
ATOM 9398 C C . ALA D 1 101 ? -15.199 42.718 -9.483 1.00 41.43 101 ALA D C 1
ATOM 9399 O O . ALA D 1 101 ? -15.535 43.902 -9.565 1.00 41.44 101 ALA D O 1
ATOM 9401 N N . ASN D 1 102 ? -14.576 42.063 -10.463 1.00 41.38 102 ASN D N 1
ATOM 9402 C CA . ASN D 1 102 ? -14.283 42.682 -11.751 1.00 41.40 102 ASN D CA 1
ATOM 9403 C C . ASN D 1 102 ? -15.558 43.027 -12.510 1.00 41.47 102 ASN D C 1
ATOM 9404 O O . ASN D 1 102 ? -15.639 44.072 -13.155 1.00 41.48 102 ASN D O 1
ATOM 9409 N N . VAL D 1 103 ? -16.550 42.143 -12.425 1.00 41.58 103 VAL D N 1
ATOM 9410 C CA . VAL D 1 103 ? -17.843 42.366 -13.069 1.00 41.67 103 VAL D CA 1
ATOM 9411 C C . VAL D 1 103 ? -18.506 43.636 -12.518 1.00 41.82 103 VAL D C 1
ATOM 9412 O O . VAL D 1 103 ? -19.062 44.424 -13.281 1.00 41.95 103 VAL D O 1
ATOM 9416 N N . ALA D 1 104 ? -18.419 43.840 -11.204 1.00 41.95 104 ALA D N 1
ATOM 9417 C CA . ALA D 1 104 ? -18.982 45.034 -10.564 1.00 42.17 104 ALA D CA 1
ATOM 9418 C C . ALA D 1 104 ? -18.202 46.305 -10.913 1.00 42.42 104 ALA D C 1
ATOM 9419 O O . ALA D 1 104 ? -18.793 47.354 -11.179 1.00 42.44 104 ALA D O 1
ATOM 9421 N N . HIS D 1 105 ? -16.874 46.198 -10.914 1.00 42.72 105 HIS D N 1
ATOM 9422 C CA . HIS D 1 105 ? -15.990 47.327 -11.215 1.00 42.92 105 HIS D CA 1
ATOM 9423 C C . HIS D 1 105 ? -16.136 47.785 -12.666 1.00 42.93 105 HIS D C 1
ATOM 9424 O O . HIS D 1 105 ? -16.100 48.985 -12.947 1.00 42.93 105 HIS D O 1
ATOM 9431 N N . SER D 1 106 ? -16.305 46.821 -13.572 1.00 43.00 106 SER D N 1
ATOM 9432 C CA . SER D 1 106 ? -16.468 47.098 -14.999 1.00 43.10 106 SER D CA 1
ATOM 9433 C C . SER D 1 106 ? -17.837 47.698 -15.294 1.00 43.11 106 SER D C 1
ATOM 9434 O O . SER D 1 106 ? -17.959 48.603 -16.120 1.00 43.14 106 SER D O 1
ATOM 9437 N N . ALA D 1 107 ? -18.856 47.189 -14.607 1.00 43.16 107 ALA D N 1
ATOM 9438 C CA . ALA D 1 107 ? -20.223 47.672 -14.757 1.00 43.30 107 ALA D CA 1
ATOM 9439 C C . ALA D 1 107 ? -20.317 49.163 -14.450 1.00 43.45 107 ALA D C 1
ATOM 9440 O O . ALA D 1 107 ? -20.950 49.920 -15.192 1.00 43.44 107 ALA D O 1
ATOM 9442 N N . GLU D 1 108 ? -19.668 49.566 -13.358 1.00 43.62 108 GLU D N 1
ATOM 9443 C CA . GLU D 1 108 ? -19.663 50.947 -12.884 1.00 43.75 108 GLU D CA 1
ATOM 9444 C C . GLU D 1 108 ? -18.960 51.874 -13.874 1.00 43.68 108 GLU D C 1
ATOM 9445 O O . GLU D 1 108 ? -19.501 52.917 -14.249 1.00 43.65 108 GLU D O 1
ATOM 9451 N N . GLN D 1 109 ? -17.762 51.475 -14.297 1.00 43.63 109 GLN D N 1
ATOM 9452 C CA . GLN D 1 109 ? -16.920 52.293 -15.169 1.00 43.70 109 GLN D CA 1
ATOM 9453 C C . GLN D 1 109 ? -17.551 52.630 -16.522 1.00 43.63 109 GLN D C 1
ATOM 9454 O O . GLN D 1 109 ? -17.623 53.802 -16.902 1.00 43.72 109 GLN D O 1
ATOM 9460 N N . TRP D 1 110 ? -18.003 51.606 -17.243 1.00 43.47 110 TRP D N 1
ATOM 9461 C CA . TRP D 1 110 ? -18.533 51.808 -18.591 1.00 43.36 110 TRP D CA 1
ATOM 9462 C C . TRP D 1 110 ? -20.048 52.042 -18.650 1.00 43.33 110 TRP D C 1
ATOM 9463 O O . TRP D 1 110 ? -20.647 52.009 -19.734 1.00 43.26 110 TRP D O 1
ATOM 9474 N N . GLN D 1 111 ? -20.646 52.301 -17.484 1.00 43.27 111 GLN D N 1
ATOM 9475 C CA . GLN D 1 111 ? -22.078 52.599 -17.366 1.00 43.23 111 GLN D CA 1
ATOM 9476 C C . GLN D 1 111 ? -22.928 51.470 -17.931 1.00 43.13 111 GLN D C 1
ATOM 9477 O O . GLN D 1 111 ? -23.802 51.698 -18.773 1.00 43.19 111 GLN D O 1
ATOM 9483 N N . LEU D 1 112 ? -22.662 50.254 -17.461 1.00 42.98 112 LEU D N 1
ATOM 9484 C CA . LEU D 1 112 ? -23.305 49.060 -18.002 1.00 42.77 112 LEU D CA 1
ATOM 9485 C C . LEU D 1 112 ? -24.554 48.681 -17.229 1.00 42.73 112 LEU D C 1
ATOM 9486 O O . LEU D 1 112 ? -24.630 48.866 -16.014 1.00 42.69 112 LEU D O 1
ATOM 9491 N N . ASN D 1 113 ? -25.529 48.145 -17.956 1.00 42.79 113 ASN D N 1
ATOM 9492 C CA . ASN D 1 113 ? -26.805 47.738 -17.386 1.00 42.91 113 ASN D CA 1
ATOM 9493 C C . ASN D 1 113 ? -26.700 46.428 -16.599 1.00 43.01 113 ASN D C 1
ATOM 9494 O O . ASN D 1 113 ? -27.056 45.356 -17.098 1.00 43.13 113 ASN D O 1
ATOM 9499 N N . VAL D 1 114 ? -26.205 46.525 -15.367 1.00 43.05 114 VAL D N 1
ATOM 9500 C CA . VAL D 1 114 ? -26.030 45.359 -14.506 1.00 43.11 114 VAL D CA 1
ATOM 9501 C C . VAL D 1 114 ? -26.806 45.530 -13.201 1.00 43.22 114 VAL D C 1
ATOM 9502 O O . VAL D 1 114 ? -26.703 46.565 -12.537 1.00 43.21 114 VAL D O 1
ATOM 9506 N N . GLU D 1 115 ? -27.585 44.509 -12.852 1.00 43.35 115 GLU D N 1
ATOM 9507 C CA . GLU D 1 115 ? -28.345 44.500 -11.606 1.00 43.43 115 GLU D CA 1
ATOM 9508 C C . GLU D 1 115 ? -27.642 43.653 -10.547 1.00 43.48 115 GLU D C 1
ATOM 9509 O O . GLU D 1 115 ? -27.480 42.441 -10.721 1.00 43.41 115 GLU D O 1
ATOM 9515 N N . LYS D 1 116 ? -27.215 44.296 -9.460 1.00 43.60 116 LYS D N 1
ATOM 9516 C CA . LYS D 1 116 ? -26.685 43.570 -8.306 1.00 43.72 116 LYS D CA 1
ATOM 9517 C C . LYS D 1 116 ? -27.846 42.864 -7.613 1.00 43.68 116 LYS D C 1
ATOM 9518 O O . LYS D 1 116 ? -28.753 43.510 -7.083 1.00 43.66 116 LYS D O 1
ATOM 9524 N N . LEU D 1 117 ? -27.808 41.535 -7.628 1.00 43.68 117 LEU D N 1
ATOM 9525 C CA . LEU D 1 117 ? -28.948 40.739 -7.199 1.00 43.65 117 LEU D CA 1
ATOM 9526 C C . LEU D 1 117 ? -28.675 39.922 -5.937 1.00 43.68 117 LEU D C 1
ATOM 9527 O O . LEU D 1 117 ? -27.542 39.506 -5.668 1.00 43.51 117 LEU D O 1
ATOM 9532 N N . ASP D 1 118 ? -29.745 39.706 -5.177 1.00 43.78 118 ASP D N 1
ATOM 9533 C CA . ASP D 1 118 ? -29.692 39.083 -3.863 1.00 43.83 118 ASP D CA 1
ATOM 9534 C C . ASP D 1 118 ? -29.649 37.562 -3.972 1.00 43.73 118 ASP D C 1
ATOM 9535 O O . ASP D 1 118 ? -30.075 37.001 -4.980 1.00 43.64 118 ASP D O 1
ATOM 9540 N N . ALA D 1 119 ? -29.133 36.906 -2.932 1.00 43.72 119 ALA D N 1
ATOM 9541 C CA . ALA D 1 119 ? -29.204 35.448 -2.818 1.00 43.73 119 ALA D CA 1
ATOM 9542 C C . ALA D 1 119 ? -30.665 35.010 -2.853 1.00 43.74 119 ALA D C 1
ATOM 9543 O O . ALA D 1 119 ? -31.046 34.154 -3.652 1.00 43.68 119 ALA D O 1
ATOM 9545 N N . GLN D 1 120 ? -31.476 35.628 -1.996 1.00 43.81 120 GLN D N 1
ATOM 9546 C CA . GLN D 1 120 ? -32.921 35.385 -1.955 1.00 43.80 120 GLN D CA 1
ATOM 9547 C C . GLN D 1 120 ? -33.628 35.926 -3.196 1.00 43.62 120 GLN D C 1
ATOM 9548 O O . GLN D 1 120 ? -34.689 35.433 -3.573 1.00 43.57 120 GLN D O 1
ATOM 9554 N N . GLY D 1 121 ? -33.024 36.934 -3.825 1.00 43.51 121 GLY D N 1
ATOM 9555 C CA . GLY D 1 121 ? -33.607 37.616 -4.980 1.00 43.35 121 GLY D CA 1
ATOM 9556 C C . GLY D 1 121 ? -33.596 36.818 -6.271 1.00 43.19 121 GLY D C 1
ATOM 9557 O O . GLY D 1 121 ? -34.558 36.867 -7.037 1.00 43.11 121 GLY D O 1
ATOM 9558 N N . ILE D 1 122 ? -32.505 36.094 -6.516 1.00 43.13 122 ILE D N 1
ATOM 9559 C CA . ILE D 1 122 ? -32.385 35.261 -7.718 1.00 43.00 122 ILE D CA 1
ATOM 9560 C C . ILE D 1 122 ? -33.317 34.057 -7.663 1.00 42.92 122 ILE D C 1
ATOM 9561 O O . ILE D 1 122 ? -34.031 33.791 -8.628 1.00 42.97 122 ILE D O 1
ATOM 9566 N N . MET D 1 123 ? -33.319 33.348 -6.532 1.00 42.85 123 MET D N 1
ATOM 9567 C CA . MET D 1 123 ? -34.235 32.219 -6.301 1.00 42.70 123 MET D CA 1
ATOM 9568 C C . MET D 1 123 ? -35.701 32.649 -6.409 1.00 42.60 123 MET D C 1
ATOM 9569 O O . MET D 1 123 ? -36.556 31.857 -6.807 1.00 42.57 123 MET D O 1
ATOM 9574 N N . ALA D 1 124 ? -35.976 33.904 -6.054 1.00 42.51 124 ALA D N 1
ATOM 9575 C CA . ALA D 1 124 ? -37.319 34.468 -6.137 1.00 42.40 124 ALA D CA 1
ATOM 9576 C C . ALA D 1 124 ? -37.659 34.898 -7.558 1.00 42.39 124 ALA D C 1
ATOM 9577 O O . ALA D 1 124 ? -38.829 34.921 -7.934 1.00 42.48 124 ALA D O 1
ATOM 9579 N N . ARG D 1 125 ? -36.639 35.235 -8.343 1.00 42.41 125 ARG D N 1
ATOM 9580 C CA . ARG D 1 125 ? -36.844 35.664 -9.730 1.00 42.39 125 ARG D CA 1
ATOM 9581 C C . ARG D 1 125 ? -36.883 34.469 -10.688 1.00 42.26 125 ARG D C 1
ATOM 9582 O O . ARG D 1 125 ? -37.745 34.399 -11.562 1.00 42.24 125 ARG D O 1
ATOM 9590 N N . TRP D 1 126 ? -35.939 33.546 -10.516 1.00 42.15 126 TRP D N 1
ATOM 9591 C CA . TRP D 1 126 ? -35.897 32.305 -11.285 1.00 42.03 126 TRP D CA 1
ATOM 9592 C C . TRP D 1 126 ? -35.868 31.125 -10.317 1.00 41.97 126 TRP D C 1
ATOM 9593 O O . TRP D 1 126 ? -34.796 30.733 -9.848 1.00 41.94 126 TRP D O 1
ATOM 9604 N N . PRO D 1 127 ? -37.048 30.550 -10.020 1.00 41.97 127 PRO D N 1
ATOM 9605 C CA . PRO D 1 127 ? -37.205 29.498 -9.010 1.00 41.89 127 PRO D CA 1
ATOM 9606 C C . PRO D 1 127 ? -36.350 28.255 -9.244 1.00 41.75 127 PRO D C 1
ATOM 9607 O O . PRO D 1 127 ? -36.050 27.542 -8.288 1.00 41.68 127 PRO D O 1
ATOM 9611 N N . GLU D 1 128 ? -35.960 28.006 -10.494 1.00 41.64 128 GLU D N 1
ATOM 9612 C CA . GLU D 1 128 ? -35.184 26.810 -10.835 1.00 41.65 128 GLU D CA 1
ATOM 9613 C C . GLU D 1 128 ? -33.687 26.959 -10.586 1.00 41.65 128 GLU D C 1
ATOM 9614 O O . GLU D 1 128 ? -32.932 25.992 -10.717 1.00 41.65 128 GLU D O 1
ATOM 9620 N N . ILE D 1 129 ? -33.269 28.168 -10.222 1.00 41.73 129 ILE D N 1
ATOM 9621 C CA . ILE D 1 129 ? -31.900 28.410 -9.779 1.00 41.91 129 ILE D CA 1
ATOM 9622 C C . ILE D 1 129 ? -31.829 28.276 -8.255 1.00 42.10 129 ILE D C 1
ATOM 9623 O O . ILE D 1 129 ? -32.639 28.860 -7.531 1.00 42.13 129 ILE D O 1
ATOM 9628 N N . ARG D 1 130 ? -30.863 27.491 -7.782 1.00 42.35 130 ARG D N 1
ATOM 9629 C CA . ARG D 1 130 ? -30.719 27.195 -6.360 1.00 42.59 130 ARG D CA 1
ATOM 9630 C C . ARG D 1 130 ? -29.308 27.517 -5.881 1.00 42.51 130 ARG D C 1
ATOM 9631 O O . ARG D 1 130 ? -28.361 26.778 -6.154 1.00 42.51 130 ARG D O 1
ATOM 9639 N N . VAL D 1 131 ? -29.183 28.629 -5.164 1.00 42.48 131 VAL D N 1
ATOM 9640 C CA . VAL D 1 131 ? -27.895 29.093 -4.650 1.00 42.46 131 VAL D CA 1
ATOM 9641 C C . VAL D 1 131 ? -27.854 29.067 -3.124 1.00 42.42 131 VAL D C 1
ATOM 9642 O O . VAL D 1 131 ? -28.886 29.261 -2.480 1.00 42.49 131 VAL D O 1
ATOM 9646 N N . PRO D 1 132 ? -26.666 28.820 -2.538 1.00 42.42 132 PRO D N 1
ATOM 9647 C CA . PRO D 1 132 ? -26.499 28.951 -1.088 1.00 42.49 132 PRO D CA 1
ATOM 9648 C C . PRO D 1 132 ? -26.717 30.393 -0.613 1.00 42.55 132 PRO D C 1
ATOM 9649 O O . PRO D 1 132 ? -26.651 31.328 -1.418 1.00 42.48 132 PRO D O 1
ATOM 9653 N N . ASP D 1 133 ? -26.972 30.559 0.684 1.00 42.65 133 ASP D N 1
ATOM 9654 C CA . ASP D 1 133 ? -27.348 31.860 1.255 1.00 42.74 133 ASP D CA 1
ATOM 9655 C C . ASP D 1 133 ? -26.243 32.929 1.220 1.00 42.65 133 ASP D C 1
ATOM 9656 O O . ASP D 1 133 ? -26.545 34.126 1.189 1.00 42.62 133 ASP D O 1
ATOM 9661 N N . ASN D 1 134 ? -24.980 32.500 1.216 1.00 42.52 134 ASN D N 1
ATOM 9662 C CA . ASN D 1 134 ? -23.847 33.433 1.127 1.00 42.49 134 ASN D CA 1
ATOM 9663 C C . ASN D 1 134 ? -23.542 33.915 -0.305 1.00 42.44 134 ASN D C 1
ATOM 9664 O O . ASN D 1 134 ? -22.729 34.825 -0.503 1.00 42.32 134 ASN D O 1
ATOM 9669 N N . TYR D 1 135 ? -24.209 33.303 -1.284 1.00 42.41 135 TYR D N 1
ATOM 9670 C CA . TYR D 1 135 ? -24.009 33.602 -2.708 1.00 42.40 135 TYR D CA 1
ATOM 9671 C C . TYR D 1 135 ? -24.604 34.935 -3.170 1.00 42.32 135 TYR D C 1
ATOM 9672 O O . TYR D 1 135 ? -25.570 35.435 -2.587 1.00 42.26 135 TYR D O 1
ATOM 9681 N N . ILE D 1 136 ? -24.013 35.490 -4.230 1.00 42.20 136 ILE D N 1
ATOM 9682 C CA . ILE D 1 136 ? -24.438 36.765 -4.816 1.00 42.02 136 ILE D CA 1
ATOM 9683 C C . ILE D 1 136 ? -24.386 36.725 -6.350 1.00 41.87 136 ILE D C 1
ATOM 9684 O O . ILE D 1 136 ? -23.460 36.152 -6.931 1.00 41.98 136 ILE D O 1
ATOM 9689 N N . GLY D 1 137 ? -25.392 37.319 -6.993 1.00 41.58 137 GLY D N 1
ATOM 9690 C CA . GLY D 1 137 ? -25.487 37.320 -8.451 1.00 41.30 137 GLY D CA 1
ATOM 9691 C C . GLY D 1 137 ? -25.533 38.694 -9.097 1.00 41.17 137 GLY D C 1
ATOM 9692 O O . GLY D 1 137 ? -26.140 39.621 -8.564 1.00 41.17 137 GLY D O 1
ATOM 9693 N N . LEU D 1 138 ? -24.885 38.824 -10.250 1.00 41.04 138 LEU D N 1
ATOM 9694 C CA . LEU D 1 138 ? -24.939 40.054 -11.034 1.00 40.91 138 LEU D CA 1
ATOM 9695 C C . LEU D 1 138 ? -25.579 39.775 -12.389 1.00 40.84 138 LEU D C 1
ATOM 9696 O O . LEU D 1 138 ? -25.045 39.009 -13.191 1.00 40.76 138 LEU D O 1
ATOM 9701 N N . PHE D 1 139 ? -26.725 40.401 -12.632 1.00 40.82 139 PHE D N 1
ATOM 9702 C CA . PHE D 1 139 ? -27.513 40.127 -13.826 1.00 40.78 139 PHE D CA 1
ATOM 9703 C C . PHE D 1 139 ? -27.354 41.190 -14.911 1.00 40.90 139 PHE D C 1
ATOM 9704 O O . PHE D 1 139 ? -27.729 42.356 -14.732 1.00 40.86 139 PHE D O 1
ATOM 9712 N N . GLU D 1 140 ? -26.797 40.764 -16.039 1.00 40.98 140 GLU D N 1
ATOM 9713 C CA . GLU D 1 140 ? -26.616 41.634 -17.186 1.00 41.17 140 GLU D CA 1
ATOM 9714 C C . GLU D 1 140 ? -27.797 41.465 -18.132 1.00 41.23 140 GLU D C 1
ATOM 9715 O O . GLU D 1 140 ? -28.098 40.355 -18.574 1.00 41.28 140 GLU D O 1
ATOM 9721 N N . THR D 1 141 ? -28.469 42.572 -18.427 1.00 41.31 141 THR D N 1
ATOM 9722 C CA . THR D 1 141 ? -29.686 42.543 -19.226 1.00 41.39 141 THR D CA 1
ATOM 9723 C C . THR D 1 141 ? -29.373 42.590 -20.714 1.00 41.39 141 THR D C 1
ATOM 9724 O O . THR D 1 141 ? -29.941 41.821 -21.495 1.00 41.46 141 THR D O 1
ATOM 9728 N N . ASP D 1 142 ? -28.465 43.487 -21.095 1.00 41.35 142 ASP D N 1
ATOM 9729 C CA . ASP D 1 142 ? -28.117 43.700 -22.505 1.00 41.26 142 ASP D CA 1
ATOM 9730 C C . ASP D 1 142 ? -27.348 42.528 -23.131 1.00 41.06 142 ASP D C 1
ATOM 9731 O O . ASP D 1 142 ? -27.289 42.405 -24.357 1.00 41.03 142 ASP D O 1
ATOM 9736 N N . SER D 1 143 ? -26.776 41.671 -22.285 1.00 40.83 143 SER D N 1
ATOM 9737 C CA . SER D 1 143 ? -26.025 40.492 -22.725 1.00 40.59 143 SER D CA 1
ATOM 9738 C C . SER D 1 143 ? -26.927 39.387 -23.280 1.00 40.45 143 SER D C 1
ATOM 9739 O O . SER D 1 143 ? -28.127 39.587 -23.471 1.00 40.44 143 SER D O 1
ATOM 9742 N N . GLY D 1 144 ? -26.333 38.222 -23.532 1.00 40.31 144 GLY D N 1
ATOM 9743 C CA . GLY D 1 144 ? -27.056 37.072 -24.068 1.00 40.18 144 GLY D CA 1
ATOM 9744 C C . GLY D 1 144 ? -26.110 36.059 -24.681 1.00 40.09 144 GLY D C 1
ATOM 9745 O O . GLY D 1 144 ? -25.068 35.748 -24.100 1.00 40.06 144 GLY D O 1
ATOM 9746 N N . PHE D 1 145 ? -26.471 35.545 -25.856 1.00 40.03 145 PHE D N 1
ATOM 9747 C CA . PHE D 1 145 ? -25.627 34.581 -26.571 1.00 39.98 145 PHE D CA 1
ATOM 9748 C C . PHE D 1 145 ? -25.612 34.766 -28.096 1.00 39.97 145 PHE D C 1
ATOM 9749 O O . PHE D 1 145 ? -26.309 35.625 -28.640 1.00 39.96 145 PHE D O 1
ATOM 9757 N N . LEU D 1 146 ? -24.806 33.947 -28.768 1.00 39.91 146 LEU D N 1
ATOM 9758 C CA . LEU D 1 146 ? -24.555 34.091 -30.196 1.00 39.91 146 LEU D CA 1
ATOM 9759 C C . LEU D 1 146 ? -24.680 32.766 -30.942 1.00 39.94 146 LEU D C 1
ATOM 9760 O O . LEU D 1 146 ? -24.240 31.724 -30.455 1.00 39.96 146 LEU D O 1
ATOM 9765 N N . ARG D 1 147 ? -25.288 32.819 -32.124 1.00 39.94 147 ARG D N 1
ATOM 9766 C CA . ARG D 1 147 ? -25.326 31.683 -33.033 1.00 39.99 147 ARG D CA 1
ATOM 9767 C C . ARG D 1 147 ? -23.994 31.654 -33.779 1.00 40.08 147 ARG D C 1
ATOM 9768 O O . ARG D 1 147 ? -23.821 32.334 -34.795 1.00 39.96 147 ARG D O 1
ATOM 9776 N N . SER D 1 148 ? -23.053 30.870 -33.258 1.00 40.24 148 SER D N 1
ATOM 9777 C CA . SER D 1 148 ? -21.685 30.833 -33.779 1.00 40.28 148 SER D CA 1
ATOM 9778 C C . SER D 1 148 ? -21.580 30.286 -35.206 1.00 40.36 148 SER D C 1
ATOM 9779 O O . SER D 1 148 ? -20.942 30.909 -36.060 1.00 40.34 148 SER D O 1
ATOM 9782 N N . GLU D 1 149 ? -22.212 29.138 -35.455 1.00 40.37 149 GLU D N 1
ATOM 9783 C CA . GLU D 1 149 ? -22.181 28.498 -36.773 1.00 40.39 149 GLU D CA 1
ATOM 9784 C C . GLU D 1 149 ? -22.781 29.394 -37.860 1.00 40.36 149 GLU D C 1
ATOM 9785 O O . GLU D 1 149 ? -22.190 29.563 -38.927 1.00 40.30 149 GLU D O 1
ATOM 9791 N N . LEU D 1 150 ? -23.939 29.983 -37.564 1.00 40.39 150 LEU D N 1
ATOM 9792 C CA . LEU D 1 150 ? -24.628 30.891 -38.481 1.00 40.40 150 LEU D CA 1
ATOM 9793 C C . LEU D 1 150 ? -23.766 32.104 -38.828 1.00 40.45 150 LEU D C 1
ATOM 9794 O O . LEU D 1 150 ? -23.742 32.542 -39.979 1.00 40.44 150 LEU D O 1
ATOM 9799 N N . ALA D 1 151 ? -23.068 32.637 -37.824 1.00 40.53 151 ALA D N 1
ATOM 9800 C CA . ALA D 1 151 ? -22.223 33.822 -37.980 1.00 40.46 151 ALA D CA 1
ATOM 9801 C C . ALA D 1 151 ? -21.124 33.596 -39.008 1.00 40.50 151 ALA D C 1
ATOM 9802 O O . ALA D 1 151 ? -20.879 34.455 -39.847 1.00 40.59 151 ALA D O 1
ATOM 9804 N N . ILE D 1 152 ? -20.474 32.436 -38.942 1.00 40.61 152 ILE D N 1
ATOM 9805 C CA . ILE D 1 152 ? -19.484 32.039 -39.942 1.00 40.71 152 ILE D CA 1
ATOM 9806 C C . ILE D 1 152 ? -20.165 31.914 -41.303 1.00 40.79 152 ILE D C 1
ATOM 9807 O O . ILE D 1 152 ? -19.677 32.450 -42.299 1.00 40.77 152 ILE D O 1
ATOM 9812 N N . LYS D 1 153 ? -21.299 31.211 -41.322 1.00 40.89 153 LYS D N 1
ATOM 9813 C CA . LYS D 1 153 ? -22.073 30.959 -42.539 1.00 40.97 153 LYS D CA 1
ATOM 9814 C C . LYS D 1 153 ? -22.418 32.252 -43.272 1.00 40.95 153 LYS D C 1
ATOM 9815 O O . LYS D 1 153 ? -22.201 32.356 -44.480 1.00 41.00 153 LYS D O 1
ATOM 9821 N N . THR D 1 154 ? -22.933 33.234 -42.536 1.00 40.97 154 THR D N 1
ATOM 9822 C CA . THR D 1 154 ? -23.344 34.504 -43.131 1.00 41.14 154 THR D CA 1
ATOM 9823 C C . THR D 1 154 ? -22.169 35.403 -43.506 1.00 41.10 154 THR D C 1
ATOM 9824 O O . THR D 1 154 ? -22.256 36.143 -44.486 1.00 41.17 154 THR D O 1
ATOM 9828 N N . TRP D 1 155 ? -21.080 35.339 -42.739 1.00 41.11 155 TRP D N 1
ATOM 9829 C CA . TRP D 1 155 ? -19.857 36.083 -43.077 1.00 41.06 155 TRP D CA 1
ATOM 9830 C C . TRP D 1 155 ? -19.230 35.565 -44.360 1.00 41.11 155 TRP D C 1
ATOM 9831 O O . TRP D 1 155 ? -18.893 36.348 -45.242 1.00 41.12 155 TRP D O 1
ATOM 9842 N N . ILE D 1 156 ? -19.078 34.246 -44.453 1.00 41.26 156 ILE D N 1
ATOM 9843 C CA . ILE D 1 156 ? -18.596 33.606 -45.670 1.00 41.49 156 ILE D CA 1
ATOM 9844 C C . ILE D 1 156 ? -19.433 34.043 -46.873 1.00 41.74 156 ILE D C 1
ATOM 9845 O O . ILE D 1 156 ? -18.881 34.540 -47.858 1.00 41.97 156 ILE D O 1
ATOM 9850 N N . GLN D 1 157 ? -20.756 33.894 -46.768 1.00 41.85 157 GLN D N 1
ATOM 9851 C CA . GLN D 1 157 ? -21.663 34.166 -47.885 1.00 42.00 157 GLN D CA 1
ATOM 9852 C C . GLN D 1 157 ? -21.707 35.638 -48.294 1.00 42.02 157 GLN D C 1
ATOM 9853 O O . GLN D 1 157 ? -21.825 35.951 -49.483 1.00 42.06 157 GLN D O 1
ATOM 9859 N N . LEU D 1 158 ? -21.607 36.534 -47.316 1.00 42.02 158 LEU D N 1
ATOM 9860 C CA . LEU D 1 158 ? -21.493 37.958 -47.610 1.00 42.10 158 LEU D CA 1
ATOM 9861 C C . LEU D 1 158 ? -20.132 38.307 -48.202 1.00 42.17 158 LEU D C 1
ATOM 9862 O O . LEU D 1 158 ? -20.037 39.189 -49.059 1.00 42.33 158 LEU D O 1
ATOM 9867 N N . ALA D 1 159 ? -19.088 37.617 -47.744 1.00 42.17 159 ALA D N 1
ATOM 9868 C CA . ALA D 1 159 ? -17.734 37.837 -48.252 1.00 42.25 159 ALA D CA 1
ATOM 9869 C C . ALA D 1 159 ? -17.608 37.368 -49.695 1.00 42.35 159 ALA D C 1
ATOM 9870 O O . ALA D 1 159 ? -17.002 38.054 -50.521 1.00 42.36 159 ALA D O 1
ATOM 9872 N N . LYS D 1 160 ? -18.196 36.209 -49.990 1.00 42.43 160 LYS D N 1
ATOM 9873 C CA . LYS D 1 160 ? -18.103 35.588 -51.311 1.00 42.55 160 LYS D CA 1
ATOM 9874 C C . LYS D 1 160 ? -18.759 36.442 -52.394 1.00 42.57 160 LYS D C 1
ATOM 9875 O O . LYS D 1 160 ? -18.213 36.589 -53.488 1.00 42.63 160 LYS D O 1
ATOM 9881 N N . GLU D 1 161 ? -19.919 37.010 -52.076 1.00 42.61 161 GLU D N 1
ATOM 9882 C CA . GLU D 1 161 ? -20.670 37.824 -53.030 1.00 42.64 161 GLU D CA 1
ATOM 9883 C C . GLU D 1 161 ? -20.005 39.169 -53.296 1.00 42.50 161 GLU D C 1
ATOM 9884 O O . GLU D 1 161 ? -20.097 39.702 -54.402 1.00 42.48 161 GLU D O 1
ATOM 9890 N N . ALA D 1 162 ? -19.324 39.704 -52.284 1.00 42.35 162 ALA D N 1
ATOM 9891 C CA . ALA D 1 162 ? -18.629 40.985 -52.408 1.00 42.29 162 ALA D CA 1
ATOM 9892 C C . ALA D 1 162 ? -17.353 40.887 -53.254 1.00 42.30 162 ALA D C 1
ATOM 9893 O O . ALA D 1 162 ? -16.632 41.874 -53.419 1.00 42.31 162 ALA D O 1
ATOM 9895 N N . GLY D 1 163 ? -17.084 39.690 -53.777 1.00 42.33 163 GLY D N 1
ATOM 9896 C CA . GLY D 1 163 ? -15.994 39.463 -54.726 1.00 42.20 163 GLY D CA 1
ATOM 9897 C C . GLY D 1 163 ? -14.745 38.783 -54.191 1.00 42.13 163 GLY D C 1
ATOM 9898 O O . GLY D 1 163 ? -13.746 38.692 -54.902 1.00 42.26 163 GLY D O 1
ATOM 9899 N N . CYS D 1 164 ? -14.796 38.297 -52.953 1.00 42.06 164 CYS D N 1
ATOM 9900 C CA . CYS D 1 164 ? -13.622 37.701 -52.301 1.00 42.01 164 CYS D CA 1
ATOM 9901 C C . CYS D 1 164 ? -13.300 36.285 -52.783 1.00 41.98 164 CYS D C 1
ATOM 9902 O O . CYS D 1 164 ? -14.200 35.475 -53.022 1.00 41.98 164 CYS D O 1
ATOM 9905 N N . ALA D 1 165 ? -12.007 35.999 -52.914 1.00 41.92 165 ALA D N 1
ATOM 9906 C CA . ALA D 1 165 ? -11.530 34.685 -53.331 1.00 41.89 165 ALA D CA 1
ATOM 9907 C C . ALA D 1 165 ? -11.424 33.751 -52.130 1.00 41.90 165 ALA D C 1
ATOM 9908 O O . ALA D 1 165 ? -10.842 34.110 -51.105 1.00 41.90 165 ALA D O 1
ATOM 9910 N N . GLN D 1 166 ? -11.991 32.553 -52.262 1.00 41.92 166 GLN D N 1
ATOM 9911 C CA . GLN D 1 166 ? -12.057 31.600 -51.152 1.00 41.82 166 GLN D CA 1
ATOM 9912 C C . GLN D 1 166 ? -11.581 30.205 -51.549 1.00 41.81 166 GLN D C 1
ATOM 9913 O O . GLN D 1 166 ? -12.224 29.515 -52.345 1.00 41.79 166 GLN D O 1
ATOM 9919 N N . LEU D 1 167 ? -10.443 29.808 -50.987 1.00 41.82 167 LEU D N 1
ATOM 9920 C CA . LEU D 1 167 ? -9.904 28.466 -51.161 1.00 41.90 167 LEU D CA 1
ATOM 9921 C C . LEU D 1 167 ? -9.977 27.765 -49.815 1.00 41.96 167 LEU D C 1
ATOM 9922 O O . LEU D 1 167 ? -9.173 28.042 -48.925 1.00 42.03 167 LEU D O 1
ATOM 9927 N N . PHE D 1 168 ? -10.934 26.856 -49.663 1.00 42.04 168 PHE D N 1
ATOM 9928 C CA . PHE D 1 168 ? -11.262 26.355 -48.329 1.00 42.14 168 PHE D CA 1
ATOM 9929 C C . PHE D 1 168 ? -10.615 25.051 -47.875 1.00 42.29 168 PHE D C 1
ATOM 9930 O O . PHE D 1 168 ? -9.750 25.068 -47.004 1.00 42.32 168 PHE D O 1
ATOM 9938 N N . ASN D 1 169 ? -11.020 23.922 -48.447 1.00 42.40 169 ASN D N 1
ATOM 9939 C CA . ASN D 1 169 ? -10.498 22.627 -47.999 1.00 42.58 169 ASN D CA 1
ATOM 9940 C C . ASN D 1 169 ? -9.015 22.387 -48.320 1.00 42.65 169 ASN D C 1
ATOM 9941 O O . ASN D 1 169 ? -8.573 21.246 -48.461 1.00 42.63 169 ASN D O 1
ATOM 9946 N N . CYS D 1 170 ? -8.250 23.470 -48.411 1.00 42.76 170 CYS D N 1
ATOM 9947 C CA . CYS D 1 170 ? -6.837 23.396 -48.756 1.00 42.96 170 CYS D CA 1
ATOM 9948 C C . CYS D 1 170 ? -5.972 23.942 -47.613 1.00 42.77 170 CYS D C 1
ATOM 9949 O O . CYS D 1 170 ? -5.611 25.124 -47.619 1.00 42.71 170 CYS D O 1
ATOM 9952 N N . PRO D 1 171 ? -5.640 23.080 -46.625 1.00 42.66 171 PRO D N 1
ATOM 9953 C CA . PRO D 1 171 ? -4.853 23.472 -45.457 1.00 42.59 171 PRO D CA 1
ATOM 9954 C C . PRO D 1 171 ? -3.544 24.146 -45.845 1.00 42.64 171 PRO D C 1
ATOM 9955 O O . PRO D 1 171 ? -2.873 23.697 -46.781 1.00 42.75 171 PRO D O 1
ATOM 9959 N N . VAL D 1 172 ? -3.200 25.219 -45.134 1.00 42.62 172 VAL D N 1
ATOM 9960 C CA . VAL D 1 172 ? -1.935 25.927 -45.337 1.00 42.59 172 VAL D CA 1
ATOM 9961 C C . VAL D 1 172 ? -0.830 25.188 -44.596 1.00 42.68 172 VAL D C 1
ATOM 9962 O O . VAL D 1 172 ? -0.900 25.021 -43.377 1.00 42.70 172 VAL D O 1
ATOM 9966 N N . THR D 1 173 ? 0.180 24.747 -45.342 1.00 42.78 173 THR D N 1
ATOM 9967 C CA . THR D 1 173 ? 1.278 23.957 -44.786 1.00 42.87 173 THR D CA 1
ATOM 9968 C C . THR D 1 173 ? 2.427 24.819 -44.266 1.00 43.00 173 THR D C 1
ATOM 9969 O O . THR D 1 173 ? 3.115 24.426 -43.326 1.00 42.99 173 THR D O 1
ATOM 9973 N N . ALA D 1 174 ? 2.630 25.987 -44.879 1.00 43.30 174 ALA D N 1
ATOM 9974 C CA . ALA D 1 174 ? 3.689 26.917 -44.460 1.00 43.57 174 ALA D CA 1
ATOM 9975 C C . ALA D 1 174 ? 3.429 28.381 -44.840 1.00 43.73 174 ALA D C 1
ATOM 9976 O O . ALA D 1 174 ? 2.679 28.674 -45.774 1.00 43.64 174 ALA D O 1
ATOM 9978 N N . ILE D 1 175 ? 4.059 29.286 -44.092 1.00 43.97 175 ILE D N 1
ATOM 9979 C CA . ILE D 1 175 ? 4.034 30.715 -44.380 1.00 44.29 175 ILE D CA 1
ATOM 9980 C C . ILE D 1 175 ? 5.460 31.194 -44.625 1.00 44.59 175 ILE D C 1
ATOM 9981 O O . ILE D 1 175 ? 6.351 30.943 -43.811 1.00 44.62 175 ILE D O 1
ATOM 9986 N N . ARG D 1 176 ? 5.661 31.885 -45.747 1.00 45.00 176 ARG D N 1
ATOM 9987 C CA . ARG D 1 176 ? 6.988 32.322 -46.180 1.00 45.40 176 ARG D CA 1
ATOM 9988 C C . ARG D 1 176 ? 7.073 33.842 -46.312 1.00 45.61 176 ARG D C 1
ATOM 9989 O O . ARG D 1 176 ? 6.058 34.516 -46.495 1.00 45.59 176 ARG D O 1
ATOM 9997 N N . HIS D 1 177 ? 8.292 34.372 -46.229 1.00 46.06 177 HIS D N 1
ATOM 9998 C CA . HIS D 1 177 ? 8.516 35.819 -46.240 1.00 46.44 177 HIS D CA 1
ATOM 9999 C C . HIS D 1 177 ? 9.599 36.284 -47.214 1.00 46.67 177 HIS D C 1
ATOM 10000 O O . HIS D 1 177 ? 10.566 35.565 -47.484 1.00 46.72 177 HIS D O 1
ATOM 10007 N N . ASP D 1 178 ? 9.404 37.495 -47.738 1.00 46.94 178 ASP D N 1
ATOM 10008 C CA . ASP D 1 178 ? 10.444 38.252 -48.443 1.00 47.18 178 ASP D CA 1
ATOM 10009 C C . ASP D 1 178 ? 10.449 39.698 -47.928 1.00 47.27 178 ASP D C 1
ATOM 10010 O O . ASP D 1 178 ? 10.298 39.924 -46.725 1.00 47.33 178 ASP D O 1
ATOM 10015 N N . ASP D 1 179 ? 10.621 40.671 -48.822 1.00 47.31 179 ASP D N 1
ATOM 10016 C CA . ASP D 1 179 ? 10.606 42.076 -48.426 1.00 47.28 179 ASP D CA 1
ATOM 10017 C C . ASP D 1 179 ? 9.240 42.706 -48.622 1.00 47.26 179 ASP D C 1
ATOM 10018 O O . ASP D 1 179 ? 8.761 43.448 -47.763 1.00 47.32 179 ASP D O 1
ATOM 10023 N N . ASP D 1 180 ? 8.616 42.398 -49.755 1.00 47.21 180 ASP D N 1
ATOM 10024 C CA . ASP D 1 180 ? 7.384 43.063 -50.166 1.00 47.05 180 ASP D CA 1
ATOM 10025 C C . ASP D 1 180 ? 6.130 42.519 -49.481 1.00 46.82 180 ASP D C 1
ATOM 10026 O O . ASP D 1 180 ? 5.226 43.287 -49.147 1.00 46.87 180 ASP D O 1
ATOM 10031 N N . GLY D 1 181 ? 6.076 41.208 -49.261 1.00 46.50 181 GLY D N 1
ATOM 10032 C CA . GLY D 1 181 ? 4.908 40.613 -48.625 1.00 46.03 181 GLY D CA 1
ATOM 10033 C C . GLY D 1 181 ? 5.050 39.204 -48.089 1.00 45.72 181 GLY D C 1
ATOM 10034 O O . GLY D 1 181 ? 6.147 38.751 -47.771 1.00 45.74 181 GLY D O 1
ATOM 10035 N N . VAL D 1 182 ? 3.912 38.524 -47.994 1.00 45.43 182 VAL D N 1
ATOM 10036 C CA . VAL D 1 182 ? 3.809 37.184 -47.433 1.00 45.08 182 VAL D CA 1
ATOM 10037 C C . VAL D 1 182 ? 3.329 36.223 -48.519 1.00 44.96 182 VAL D C 1
ATOM 10038 O O . VAL D 1 182 ? 2.375 36.523 -49.245 1.00 44.89 182 VAL D O 1
ATOM 10042 N N . THR D 1 183 ? 4.000 35.079 -48.636 1.00 44.78 183 THR D N 1
ATOM 10043 C CA . THR D 1 183 ? 3.566 34.021 -49.547 1.00 44.62 183 THR D CA 1
ATOM 10044 C C . THR D 1 183 ? 3.225 32.760 -48.750 1.00 44.53 183 THR D C 1
ATOM 10045 O O . THR D 1 183 ? 3.988 32.349 -47.874 1.00 44.51 183 THR D O 1
ATOM 10049 N N . ILE D 1 184 ? 2.075 32.160 -49.046 1.00 44.48 184 ILE D N 1
ATOM 10050 C CA . ILE D 1 184 ? 1.627 30.954 -48.341 1.00 44.36 184 ILE D CA 1
ATOM 10051 C C . ILE D 1 184 ? 1.510 29.766 -49.285 1.00 44.34 184 ILE D C 1
ATOM 10052 O O . ILE D 1 184 ? 0.747 29.792 -50.251 1.00 44.39 184 ILE D O 1
ATOM 10057 N N . GLU D 1 185 ? 2.292 28.732 -49.005 1.00 44.40 185 GLU D N 1
ATOM 10058 C CA . GLU D 1 185 ? 2.261 27.509 -49.798 1.00 44.41 185 GLU D CA 1
ATOM 10059 C C . GLU D 1 185 ? 1.274 26.510 -49.210 1.00 44.41 185 GLU D C 1
ATOM 10060 O O . GLU D 1 185 ? 1.235 26.291 -47.997 1.00 44.40 185 GLU D O 1
ATOM 10066 N N . THR D 1 186 ? 0.466 25.924 -50.084 1.00 44.43 186 THR D N 1
ATOM 10067 C CA . THR D 1 186 ? -0.467 24.877 -49.697 1.00 44.52 186 THR D CA 1
ATOM 10068 C C . THR D 1 186 ? -0.048 23.567 -50.352 1.00 44.55 186 THR D C 1
ATOM 10069 O O . THR D 1 186 ? 1.028 23.480 -50.942 1.00 44.56 186 THR D O 1
ATOM 10073 N N . ALA D 1 187 ? -0.899 22.552 -50.246 1.00 44.68 187 ALA D N 1
ATOM 10074 C CA . ALA D 1 187 ? -0.664 21.282 -50.922 1.00 44.84 187 ALA D CA 1
ATOM 10075 C C . ALA D 1 187 ? -0.873 21.408 -52.431 1.00 44.92 187 ALA D C 1
ATOM 10076 O O . ALA D 1 187 ? -0.268 20.671 -53.213 1.00 44.99 187 ALA D O 1
ATOM 10078 N N . ASP D 1 188 ? -1.719 22.356 -52.831 1.00 45.02 188 ASP D N 1
ATOM 10079 C CA . ASP D 1 188 ? -2.105 22.518 -54.234 1.00 45.10 188 ASP D CA 1
ATOM 10080 C C . ASP D 1 188 ? -1.451 23.695 -54.954 1.00 45.02 188 ASP D C 1
ATOM 10081 O O . ASP D 1 188 ? -1.313 23.666 -56.177 1.00 44.98 188 ASP D O 1
ATOM 10086 N N . GLY D 1 189 ? -1.068 24.730 -54.207 1.00 44.90 189 GLY D N 1
ATOM 10087 C CA . GLY D 1 189 ? -0.526 25.937 -54.822 1.00 44.85 189 GLY D CA 1
ATOM 10088 C C . GLY D 1 189 ? 0.270 26.873 -53.933 1.00 44.81 189 GLY D C 1
ATOM 10089 O O . GLY D 1 189 ? 0.500 26.591 -52.756 1.00 44.90 189 GLY D O 1
ATOM 10090 N N . GLU D 1 190 ? 0.695 27.989 -54.523 1.00 44.67 190 GLU D N 1
ATOM 10091 C CA . GLU D 1 190 ? 1.445 29.035 -53.837 1.00 44.53 190 GLU D CA 1
ATOM 10092 C C . GLU D 1 190 ? 0.833 30.395 -54.149 1.00 44.46 190 GLU D C 1
ATOM 10093 O O . GLU D 1 190 ? 0.647 30.752 -55.319 1.00 44.56 190 GLU D O 1
ATOM 10099 N N . TYR D 1 191 ? 0.531 31.156 -53.103 1.00 44.25 191 TYR D N 1
ATOM 10100 C CA . TYR D 1 191 ? -0.122 32.452 -53.252 1.00 44.05 191 TYR D CA 1
ATOM 10101 C C . TYR D 1 191 ? 0.659 33.509 -52.484 1.00 44.00 191 TYR D C 1
ATOM 10102 O O . TYR D 1 191 ? 1.473 33.168 -51.627 1.00 43.90 191 TYR D O 1
ATOM 10111 N N . GLN D 1 192 ? 0.424 34.784 -52.801 1.00 43.96 192 GLN D N 1
ATOM 10112 C CA . GLN D 1 192 ? 1.153 35.887 -52.162 1.00 43.94 192 GLN D CA 1
ATOM 10113 C C . GLN D 1 192 ? 0.344 37.169 -52.002 1.00 43.79 192 GLN D C 1
ATOM 10114 O O . GLN D 1 192 ? -0.453 37.527 -52.868 1.00 43.84 192 GLN D O 1
ATOM 10120 N N . ALA D 1 193 ? 0.566 37.852 -50.881 1.00 43.62 193 ALA D N 1
ATOM 10121 C CA . ALA D 1 193 ? -0.062 39.142 -50.599 1.00 43.44 193 ALA D CA 1
ATOM 10122 C C . ALA D 1 193 ? 0.924 40.077 -49.909 1.00 43.34 193 ALA D C 1
ATOM 10123 O O . ALA D 1 193 ? 1.979 39.641 -49.456 1.00 43.26 193 ALA D O 1
ATOM 10125 N N . LYS D 1 194 ? 0.578 41.361 -49.835 1.00 43.24 194 LYS D N 1
ATOM 10126 C CA . LYS D 1 194 ? 1.428 42.359 -49.176 1.00 43.15 194 LYS D CA 1
ATOM 10127 C C . LYS D 1 194 ? 1.340 42.266 -47.656 1.00 42.86 194 LYS D C 1
ATOM 10128 O O . LYS D 1 194 ? 2.265 42.669 -46.948 1.00 42.75 194 LYS D O 1
ATOM 10134 N N . LYS D 1 195 ? 0.216 41.737 -47.175 1.00 42.65 195 LYS D N 1
ATOM 10135 C CA . LYS D 1 195 ? -0.055 41.559 -45.750 1.00 42.39 195 LYS D CA 1
ATOM 10136 C C . LYS D 1 195 ? -0.886 40.300 -45.526 1.00 42.15 195 LYS D C 1
ATOM 10137 O O . LYS D 1 195 ? -1.621 39.874 -46.416 1.00 42.15 195 LYS D O 1
ATOM 10143 N N . ALA D 1 196 ? -0.779 39.710 -44.339 1.00 41.90 196 ALA D N 1
ATOM 10144 C CA . ALA D 1 196 ? -1.507 38.474 -44.029 1.00 41.69 196 ALA D CA 1
ATOM 10145 C C . ALA D 1 196 ? -1.964 38.411 -42.581 1.00 41.44 196 ALA D C 1
ATOM 10146 O O . ALA D 1 196 ? -1.345 39.011 -41.707 1.00 41.45 196 ALA D O 1
ATOM 10148 N N . ILE D 1 197 ? -3.054 37.686 -42.336 1.00 41.18 197 ILE D N 1
ATOM 10149 C CA . ILE D 1 197 ? -3.512 37.423 -40.969 1.00 40.96 197 ILE D CA 1
ATOM 10150 C C . ILE D 1 197 ? -3.511 35.928 -40.656 1.00 40.80 197 ILE D C 1
ATOM 10151 O O . ILE D 1 197 ? -4.013 35.115 -41.436 1.00 40.71 197 ILE D O 1
ATOM 10156 N N . VAL D 1 198 ? -2.918 35.582 -39.517 1.00 40.66 198 VAL D N 1
ATOM 10157 C CA . VAL D 1 198 ? -2.832 34.201 -39.061 1.00 40.52 198 VAL D CA 1
ATOM 10158 C C . VAL D 1 198 ? -3.832 33.982 -37.928 1.00 40.51 198 VAL D C 1
ATOM 10159 O O . VAL D 1 198 ? -3.624 34.441 -36.800 1.00 40.55 198 VAL D O 1
ATOM 10163 N N . CYS D 1 199 ? -4.920 33.286 -38.242 1.00 40.45 199 CYS D N 1
ATOM 10164 C CA . CYS D 1 199 ? -5.987 33.034 -37.277 1.00 40.22 199 CYS D CA 1
ATOM 10165 C C . CYS D 1 199 ? -6.501 31.600 -37.383 1.00 40.30 199 CYS D C 1
ATOM 10166 O O . CYS D 1 199 ? -7.709 31.359 -37.439 1.00 40.27 199 CYS D O 1
ATOM 10169 N N . ALA D 1 200 ? -5.567 30.651 -37.390 1.00 40.37 200 ALA D N 1
ATOM 10170 C CA . ALA D 1 200 ? -5.887 29.231 -37.558 1.00 40.47 200 ALA D CA 1
ATOM 10171 C C . ALA D 1 200 ? -6.626 28.625 -36.361 1.00 40.56 200 ALA D C 1
ATOM 10172 O O . ALA D 1 200 ? -7.102 27.490 -36.429 1.00 40.64 200 ALA D O 1
ATOM 10174 N N . GLY D 1 201 ? -6.732 29.389 -35.277 1.00 40.63 201 GLY D N 1
ATOM 10175 C CA . GLY D 1 201 ? -7.362 28.905 -34.059 1.00 40.71 201 GLY D CA 1
ATOM 10176 C C . GLY D 1 201 ? -6.479 27.933 -33.298 1.00 40.84 201 GLY D C 1
ATOM 10177 O O . GLY D 1 201 ? -5.285 28.180 -33.106 1.00 40.87 201 GLY D O 1
ATOM 10178 N N . THR D 1 202 ? -7.070 26.815 -32.886 1.00 40.86 202 THR D N 1
ATOM 10179 C CA . THR D 1 202 ? -6.437 25.865 -31.975 1.00 40.86 202 THR D CA 1
ATOM 10180 C C . THR D 1 202 ? -5.200 25.187 -32.547 1.00 40.94 202 THR D C 1
ATOM 10181 O O . THR D 1 202 ? -4.237 24.937 -31.824 1.00 41.01 202 THR D O 1
ATOM 10185 N N . TRP D 1 203 ? -5.234 24.890 -33.843 1.00 41.09 203 TRP D N 1
ATOM 10186 C CA . TRP D 1 203 ? -4.177 24.110 -34.486 1.00 41.18 203 TRP D CA 1
ATOM 10187 C C . TRP D 1 203 ? -3.215 24.969 -35.300 1.00 41.23 203 TRP D C 1
ATOM 10188 O O . TRP D 1 203 ? -2.683 24.533 -36.319 1.00 41.28 203 TRP D O 1
ATOM 10199 N N . VAL D 1 204 ? -2.990 26.191 -34.831 1.00 41.34 204 VAL D N 1
ATOM 10200 C CA . VAL D 1 204 ? -2.010 27.079 -35.441 1.00 41.48 204 VAL D CA 1
ATOM 10201 C C . VAL D 1 204 ? -0.592 26.578 -35.152 1.00 41.63 204 VAL D C 1
ATOM 10202 O O . VAL D 1 204 ? 0.329 26.822 -35.931 1.00 41.67 204 VAL D O 1
ATOM 10206 N N . LYS D 1 205 ? -0.442 25.849 -34.045 1.00 41.79 205 LYS D N 1
ATOM 10207 C CA . LYS D 1 205 ? 0.867 25.461 -33.528 1.00 41.87 205 LYS D CA 1
ATOM 10208 C C . LYS D 1 205 ? 1.665 24.566 -34.480 1.00 41.94 205 LYS D C 1
ATOM 10209 O O . LYS D 1 205 ? 2.893 24.570 -34.440 1.00 42.07 205 LYS D O 1
ATOM 10215 N N . ASP D 1 206 ? 0.978 23.803 -35.330 1.00 41.89 206 ASP D N 1
ATOM 10216 C CA . ASP D 1 206 ? 1.670 22.977 -36.326 1.00 41.76 206 ASP D CA 1
ATOM 10217 C C . ASP D 1 206 ? 1.855 23.705 -37.666 1.00 41.71 206 ASP D C 1
ATOM 10218 O O . ASP D 1 206 ? 2.115 23.081 -38.698 1.00 41.71 206 ASP D O 1
ATOM 10223 N N . LEU D 1 207 ? 1.704 25.028 -37.628 1.00 41.64 207 LEU D N 1
ATOM 10224 C CA . LEU D 1 207 ? 2.086 25.915 -38.724 1.00 41.52 207 LEU D CA 1
ATOM 10225 C C . LEU D 1 207 ? 3.185 26.853 -38.225 1.00 41.46 207 LEU D C 1
ATOM 10226 O O . LEU D 1 207 ? 4.203 27.039 -38.884 1.00 41.45 207 LEU D O 1
ATOM 10231 N N . LEU D 1 208 ? 2.957 27.438 -37.055 1.00 41.49 208 LEU D N 1
ATOM 10232 C CA . LEU D 1 208 ? 3.969 28.185 -36.327 1.00 41.57 208 LEU D CA 1
ATOM 10233 C C . LEU D 1 208 ? 4.206 27.453 -35.006 1.00 41.61 208 LEU D C 1
ATOM 10234 O O . LEU D 1 208 ? 3.461 27.657 -34.046 1.00 41.54 208 LEU D O 1
ATOM 10239 N N . PRO D 1 209 ? 5.234 26.584 -34.960 1.00 41.68 209 PRO D N 1
ATOM 10240 C CA . PRO D 1 209 ? 5.517 25.711 -33.813 1.00 41.79 209 PRO D CA 1
ATOM 10241 C C . PRO D 1 209 ? 6.023 26.445 -32.573 1.00 41.93 209 PRO D C 1
ATOM 10242 O O . PRO D 1 209 ? 5.864 25.953 -31.451 1.00 41.89 209 PRO D O 1
ATOM 10246 N N . GLU D 1 210 ? 6.616 27.615 -32.789 1.00 42.07 210 GLU D N 1
ATOM 10247 C CA . GLU D 1 210 ? 7.248 28.403 -31.733 1.00 42.19 210 GLU D CA 1
ATOM 10248 C C . GLU D 1 210 ? 6.252 28.926 -30.709 1.00 42.08 210 GLU D C 1
ATOM 10249 O O . GLU D 1 210 ? 6.587 29.085 -29.535 1.00 42.19 210 GLU D O 1
ATOM 10255 N N . LEU D 1 211 ? 5.029 29.181 -31.170 1.00 41.94 211 LEU D N 1
ATOM 10256 C CA . LEU D 1 211 ? 4.013 29.898 -30.401 1.00 41.68 211 LEU D CA 1
ATOM 10257 C C . LEU D 1 211 ? 3.713 29.304 -29.030 1.00 41.52 211 LEU D C 1
ATOM 10258 O O . LEU D 1 211 ? 3.686 28.085 -28.876 1.00 41.48 211 LEU D O 1
ATOM 10263 N N . PRO D 1 212 ? 3.492 30.174 -28.027 1.00 41.42 212 PRO D N 1
ATOM 10264 C CA . PRO D 1 212 ? 3.150 29.725 -26.688 1.00 41.39 212 PRO D CA 1
ATOM 10265 C C . PRO D 1 212 ? 1.641 29.543 -26.526 1.00 41.29 212 PRO D C 1
ATOM 10266 O O . PRO D 1 212 ? 1.007 30.241 -25.740 1.00 41.38 212 PRO D O 1
ATOM 10270 N N . VAL D 1 213 ? 1.079 28.616 -27.292 1.00 41.17 213 VAL D N 1
ATOM 10271 C CA . VAL D 1 213 ? -0.326 28.239 -27.154 1.00 41.05 213 VAL D CA 1
ATOM 10272 C C . VAL D 1 213 ? -0.450 26.721 -27.074 1.00 41.01 213 VAL D C 1
ATOM 10273 O O . VAL D 1 213 ? 0.278 25.996 -27.756 1.00 40.99 213 VAL D O 1
ATOM 10277 N N . GLN D 1 214 ? -1.358 26.242 -26.230 1.00 40.90 214 GLN D N 1
ATOM 10278 C CA . GLN D 1 214 ? -1.585 24.808 -26.114 1.00 40.87 214 GLN D CA 1
ATOM 10279 C C . GLN D 1 214 ? -3.046 24.448 -26.335 1.00 40.76 214 GLN D C 1
ATOM 10280 O O . GLN D 1 214 ? -3.920 24.951 -25.627 1.00 40.77 214 GLN D O 1
ATOM 10286 N N . PRO D 1 215 ? -3.314 23.590 -27.338 1.00 40.61 215 PRO D N 1
ATOM 10287 C CA . PRO D 1 215 ? -4.625 22.990 -27.528 1.00 40.49 215 PRO D CA 1
ATOM 10288 C C . PRO D 1 215 ? -5.011 22.104 -26.348 1.00 40.38 215 PRO D C 1
ATOM 10289 O O . PRO D 1 215 ? -4.350 21.103 -26.073 1.00 40.33 215 PRO D O 1
ATOM 10293 N N . VAL D 1 216 ? -6.066 22.497 -25.647 1.00 40.31 216 VAL D N 1
ATOM 10294 C CA . VAL D 1 216 ? -6.613 21.686 -24.574 1.00 40.37 216 VAL D CA 1
ATOM 10295 C C . VAL D 1 216 ? -7.983 21.185 -25.014 1.00 40.39 216 VAL D C 1
ATOM 10296 O O . VAL D 1 216 ? -8.832 21.975 -25.440 1.00 40.31 216 VAL D O 1
ATOM 10300 N N . ARG D 1 217 ? -8.184 19.871 -24.932 1.00 40.39 217 ARG D N 1
ATOM 10301 C CA . ARG D 1 217 ? -9.472 19.275 -25.254 1.00 40.43 217 ARG D CA 1
ATOM 10302 C C . ARG D 1 217 ? -10.508 19.690 -24.221 1.00 40.60 217 ARG D C 1
ATOM 10303 O O . ARG D 1 217 ? -10.322 19.503 -23.015 1.00 40.76 217 ARG D O 1
ATOM 10311 N N . LYS D 1 218 ? -11.594 20.273 -24.710 1.00 40.66 218 LYS D N 1
ATOM 10312 C CA . LYS D 1 218 ? -12.683 20.708 -23.859 1.00 40.61 218 LYS D CA 1
ATOM 10313 C C . LYS D 1 218 ? -14.004 20.139 -24.340 1.00 40.65 218 LYS D C 1
ATOM 10314 O O . LYS D 1 218 ? -14.136 19.748 -25.498 1.00 40.66 218 LYS D O 1
ATOM 10320 N N . VAL D 1 219 ? -14.977 20.080 -23.439 1.00 40.71 219 VAL D N 1
ATOM 10321 C CA . VAL D 1 219 ? -16.254 19.447 -23.740 1.00 40.70 219 VAL D CA 1
ATOM 10322 C C . VAL D 1 219 ? -17.438 20.255 -23.220 1.00 40.76 219 VAL D C 1
ATOM 10323 O O . VAL D 1 219 ? -17.427 20.729 -22.077 1.00 40.83 219 VAL D O 1
ATOM 10327 N N . PHE D 1 220 ? -18.437 20.435 -24.083 1.00 40.73 220 PHE D N 1
ATOM 10328 C CA . PHE D 1 220 ? -19.743 20.916 -23.644 1.00 40.78 220 PHE D CA 1
ATOM 10329 C C . PHE D 1 220 ? -20.852 19.926 -23.994 1.00 40.73 220 PHE D C 1
ATOM 10330 O O . PHE D 1 220 ? -20.800 19.258 -25.026 1.00 40.64 220 PHE D O 1
ATOM 10338 N N . ALA D 1 221 ? -21.839 19.824 -23.111 1.00 40.72 221 ALA D N 1
ATOM 10339 C CA . ALA D 1 221 ? -22.872 18.803 -23.230 1.00 40.75 221 ALA D CA 1
ATOM 10340 C C . ALA D 1 221 ? -24.281 19.360 -23.057 1.00 40.75 221 ALA D C 1
ATOM 10341 O O . ALA D 1 221 ? -24.477 20.400 -22.425 1.00 40.70 221 ALA D O 1
ATOM 10343 N N . TRP D 1 222 ? -25.253 18.650 -23.626 1.00 40.72 222 TRP D N 1
ATOM 10344 C CA . TRP D 1 222 ? -26.662 18.989 -23.479 1.00 40.77 222 TRP D CA 1
ATOM 10345 C C . TRP D 1 222 ? -27.359 18.027 -22.514 1.00 40.91 222 TRP D C 1
ATOM 10346 O O . TRP D 1 222 ? -27.283 16.805 -22.678 1.00 40.95 222 TRP D O 1
ATOM 10357 N N . TYR D 1 223 ? -28.038 18.592 -21.517 1.00 40.98 223 TYR D N 1
ATOM 10358 C CA . TYR D 1 223 ? -28.716 17.816 -20.479 1.00 41.05 223 TYR D CA 1
ATOM 10359 C C . TYR D 1 223 ? -30.228 18.000 -20.559 1.00 41.19 223 TYR D C 1
ATOM 10360 O O . TYR D 1 223 ? -30.708 19.021 -21.046 1.00 41.27 223 TYR D O 1
ATOM 10369 N N . GLN D 1 224 ? -30.973 17.017 -20.062 1.00 41.37 224 GLN D N 1
ATOM 10370 C CA . GLN D 1 224 ? -32.426 16.981 -20.238 1.00 41.59 224 GLN D CA 1
ATOM 10371 C C . GLN D 1 224 ? -33.214 17.997 -19.397 1.00 41.60 224 GLN D C 1
ATOM 10372 O O . GLN D 1 224 ? -33.615 17.718 -18.266 1.00 41.58 224 GLN D O 1
ATOM 10378 N N . ALA D 1 225 ? -33.443 19.170 -19.981 1.00 41.65 225 ALA D N 1
ATOM 10379 C CA . ALA D 1 225 ? -34.223 20.224 -19.342 1.00 41.75 225 ALA D CA 1
ATOM 10380 C C . ALA D 1 225 ? -35.635 20.313 -19.930 1.00 41.79 225 ALA D C 1
ATOM 10381 O O . ALA D 1 225 ? -36.014 19.497 -20.769 1.00 41.70 225 ALA D O 1
ATOM 10383 N N . ASP D 1 226 ? -36.411 21.298 -19.478 1.00 41.93 226 ASP D N 1
ATOM 10384 C CA . ASP D 1 226 ? -37.764 21.518 -20.000 1.00 42.06 226 ASP D CA 1
ATOM 10385 C C . ASP D 1 226 ? -38.123 23.003 -20.131 1.00 42.08 226 ASP D C 1
ATOM 10386 O O . ASP D 1 226 ? -37.323 23.874 -19.790 1.00 42.12 226 ASP D O 1
ATOM 10391 N N . GLY D 1 227 ? -39.339 23.265 -20.611 1.00 42.16 227 GLY D N 1
ATOM 10392 C CA . GLY D 1 227 ? -39.833 24.610 -20.923 1.00 42.22 227 GLY D CA 1
ATOM 10393 C C . GLY D 1 227 ? -39.540 25.752 -19.969 1.00 42.29 227 GLY D C 1
ATOM 10394 O O . GLY D 1 227 ? -39.387 26.890 -20.407 1.00 42.37 227 GLY D O 1
ATOM 10395 N N . ARG D 1 228 ? -39.463 25.469 -18.671 1.00 42.34 228 ARG D N 1
ATOM 10396 C CA . ARG D 1 228 ? -39.211 26.526 -17.684 1.00 42.41 228 ARG D CA 1
ATOM 10397 C C . ARG D 1 228 ? -37.739 26.949 -17.642 1.00 42.32 228 ARG D C 1
ATOM 10398 O O . ARG D 1 228 ? -37.372 27.901 -16.945 1.00 42.34 228 ARG D O 1
ATOM 10406 N N . TYR D 1 229 ? -36.912 26.238 -18.402 1.00 42.20 229 TYR D N 1
ATOM 10407 C CA . TYR D 1 229 ? -35.511 26.592 -18.583 1.00 42.12 229 TYR D CA 1
ATOM 10408 C C . TYR D 1 229 ? -35.276 27.285 -19.931 1.00 42.10 229 TYR D C 1
ATOM 10409 O O . TYR D 1 229 ? -34.132 27.450 -20.353 1.00 42.14 229 TYR D O 1
ATOM 10418 N N . SER D 1 230 ? -36.357 27.700 -20.591 1.00 42.04 230 SER D N 1
ATOM 10419 C CA . SER D 1 230 ? -36.274 28.299 -21.926 1.00 42.13 230 SER D CA 1
ATOM 10420 C C . SER D 1 230 ? -36.303 29.828 -21.905 1.00 42.16 230 SER D C 1
ATOM 10421 O O . SER D 1 230 ? -36.662 30.432 -20.895 1.00 42.26 230 SER D O 1
ATOM 10424 N N . VAL D 1 231 ? -35.935 30.438 -23.034 1.00 42.24 231 VAL D N 1
ATOM 10425 C CA . VAL D 1 231 ? -35.968 31.899 -23.215 1.00 42.27 231 VAL D CA 1
ATOM 10426 C C . VAL D 1 231 ? -37.376 32.477 -23.013 1.00 42.41 231 VAL D C 1
ATOM 10427 O O . VAL D 1 231 ? -37.530 33.593 -22.509 1.00 42.41 231 VAL D O 1
ATOM 10431 N N . LYS D 1 232 ? -38.391 31.711 -23.413 1.00 42.62 232 LYS D N 1
ATOM 10432 C CA . LYS D 1 232 ? -39.794 32.096 -23.222 1.00 42.77 232 LYS D CA 1
ATOM 10433 C C . LYS D 1 232 ? -40.124 32.309 -21.746 1.00 42.69 232 LYS D C 1
ATOM 10434 O O . LYS D 1 232 ? -40.735 33.320 -21.381 1.00 42.82 232 LYS D O 1
ATOM 10440 N N . ASN D 1 233 ? -39.696 31.367 -20.906 1.00 42.43 233 ASN D N 1
ATOM 10441 C CA . ASN D 1 233 ? -39.887 31.467 -19.461 1.00 42.19 233 ASN D CA 1
ATOM 10442 C C . ASN D 1 233 ? -38.870 32.407 -18.797 1.00 42.01 233 ASN D C 1
ATOM 10443 O O . ASN D 1 233 ? -38.587 32.291 -17.605 1.00 41.99 233 ASN D O 1
ATOM 10448 N N . LYS D 1 234 ? -38.330 33.339 -19.581 1.00 41.88 234 LYS D N 1
ATOM 10449 C CA . LYS D 1 234 ? -37.380 34.346 -19.097 1.00 41.80 234 LYS D CA 1
ATOM 10450 C C . LYS D 1 234 ? -36.165 33.764 -18.368 1.00 41.59 234 LYS D C 1
ATOM 10451 O O . LYS D 1 234 ? -35.680 34.341 -17.392 1.00 41.64 234 LYS D O 1
ATOM 10457 N N . PHE D 1 235 ? -35.678 32.622 -18.845 1.00 41.35 235 PHE D N 1
ATOM 10458 C CA . PHE D 1 235 ? -34.490 32.004 -18.264 1.00 41.14 235 PHE D CA 1
ATOM 10459 C C . PHE D 1 235 ? -33.223 32.559 -18.923 1.00 41.00 235 PHE D C 1
ATOM 10460 O O . PHE D 1 235 ? -33.138 32.628 -20.152 1.00 41.00 235 PHE D O 1
ATOM 10468 N N . PRO D 1 236 ? -32.240 32.971 -18.103 1.00 40.83 236 PRO D N 1
ATOM 10469 C CA . PRO D 1 236 ? -31.034 33.611 -18.617 1.00 40.74 236 PRO D CA 1
ATOM 10470 C C . PRO D 1 236 ? -29.851 32.669 -18.837 1.00 40.62 236 PRO D C 1
ATOM 10471 O O . PRO D 1 236 ? -29.762 31.617 -18.202 1.00 40.56 236 PRO D O 1
ATOM 10475 N N . ALA D 1 237 ? -28.952 33.067 -19.735 1.00 40.51 237 ALA D N 1
ATOM 10476 C CA . ALA D 1 237 ? -27.644 32.437 -19.867 1.00 40.37 237 ALA D CA 1
ATOM 10477 C C . ALA D 1 237 ? -26.840 32.800 -18.627 1.00 40.30 237 ALA D C 1
ATOM 10478 O O . ALA D 1 237 ? -27.125 33.809 -17.987 1.00 40.33 237 ALA D O 1
ATOM 10480 N N . PHE D 1 238 ? -25.843 31.992 -18.278 1.00 40.23 238 PHE D N 1
ATOM 10481 C CA . PHE D 1 238 ? -25.204 32.140 -16.971 1.00 40.23 238 PHE D CA 1
ATOM 10482 C C . PHE D 1 238 ? -23.721 31.783 -16.893 1.00 40.40 238 PHE D C 1
ATOM 10483 O O . PHE D 1 238 ? -23.214 30.980 -17.678 1.00 40.44 238 PHE D O 1
ATOM 10491 N N . THR D 1 239 ? -23.041 32.403 -15.930 1.00 40.55 239 THR D N 1
ATOM 10492 C CA . THR D 1 239 ? -21.702 31.996 -15.511 1.00 40.77 239 THR D CA 1
ATOM 10493 C C . THR D 1 239 ? -21.708 31.801 -14.002 1.00 40.96 239 THR D C 1
ATOM 10494 O O . THR D 1 239 ? -22.107 32.702 -13.263 1.00 41.02 239 THR D O 1
ATOM 10498 N N . GLY D 1 240 ? -21.271 30.628 -13.550 1.00 41.12 240 GLY D N 1
ATOM 10499 C CA . GLY D 1 240 ? -21.324 30.283 -12.133 1.00 41.31 240 GLY D CA 1
ATOM 10500 C C . GLY D 1 240 ? -20.025 29.750 -11.567 1.00 41.54 240 GLY D C 1
ATOM 10501 O O . GLY D 1 240 ? -19.368 28.909 -12.184 1.00 41.62 240 GLY D O 1
ATOM 10502 N N . GLU D 1 241 ? -19.661 30.251 -10.386 1.00 41.74 241 GLU D N 1
ATOM 10503 C CA . GLU D 1 241 ? -18.499 29.771 -9.640 1.00 41.90 241 GLU D CA 1
ATOM 10504 C C . GLU D 1 241 ? -18.913 28.895 -8.467 1.00 42.02 241 GLU D C 1
ATOM 10505 O O . GLU D 1 241 ? -19.790 29.260 -7.687 1.00 42.02 241 GLU D O 1
ATOM 10511 N N . LEU D 1 242 ? -18.266 27.744 -8.338 1.00 42.27 242 LEU D N 1
ATOM 10512 C CA . LEU D 1 242 ? -18.378 26.933 -7.131 1.00 42.48 242 LEU D CA 1
ATOM 10513 C C . LEU D 1 242 ? -17.365 27.438 -6.093 1.00 42.65 242 LEU D C 1
ATOM 10514 O O . LEU D 1 242 ? -16.347 28.038 -6.459 1.00 42.68 242 LEU D O 1
ATOM 10519 N N . PRO D 1 243 ? -17.643 27.214 -4.793 1.00 42.77 243 PRO D N 1
ATOM 10520 C CA . PRO D 1 243 ? -16.789 27.758 -3.729 1.00 42.85 243 PRO D CA 1
ATOM 10521 C C . PRO D 1 243 ? -15.312 27.320 -3.781 1.00 42.89 243 PRO D C 1
ATOM 10522 O O . PRO D 1 243 ? -14.455 27.984 -3.188 1.00 42.91 243 PRO D O 1
ATOM 10526 N N . ASN D 1 244 ? -15.019 26.223 -4.480 1.00 42.93 244 ASN D N 1
ATOM 10527 C CA . ASN D 1 244 ? -13.634 25.780 -4.672 1.00 42.90 244 ASN D CA 1
ATOM 10528 C C . ASN D 1 244 ? -12.936 26.477 -5.843 1.00 42.92 244 ASN D C 1
ATOM 10529 O O . ASN D 1 244 ? -11.718 26.354 -6.010 1.00 43.02 244 ASN D O 1
ATOM 10534 N N . GLY D 1 245 ? -13.713 27.202 -6.648 1.00 42.82 245 GLY D N 1
ATOM 10535 C CA . GLY D 1 245 ? -13.163 28.010 -7.736 1.00 42.69 245 GLY D CA 1
ATOM 10536 C C . GLY D 1 245 ? -13.617 27.637 -9.136 1.00 42.58 245 GLY D C 1
ATOM 10537 O O . GLY D 1 245 ? -13.442 28.421 -10.073 1.00 42.61 245 GLY D O 1
ATOM 10538 N N . ASP D 1 246 ? -14.198 26.446 -9.279 1.00 42.38 246 ASP D N 1
ATOM 10539 C CA . ASP D 1 246 ? -14.622 25.924 -10.578 1.00 42.12 246 ASP D CA 1
ATOM 10540 C C . ASP D 1 246 ? -15.636 26.835 -11.272 1.00 41.99 246 ASP D C 1
ATOM 10541 O O . ASP D 1 246 ? -16.633 27.230 -10.672 1.00 42.04 246 ASP D O 1
ATOM 10546 N N . GLN D 1 247 ? -15.367 27.172 -12.532 1.00 41.83 247 GLN D N 1
ATOM 10547 C CA . GLN D 1 247 ? -16.247 28.048 -13.314 1.00 41.64 247 GLN D CA 1
ATOM 10548 C C . GLN D 1 247 ? -17.088 27.281 -14.316 1.00 41.40 247 GLN D C 1
ATOM 10549 O O . GLN D 1 247 ? -16.624 26.315 -14.918 1.00 41.44 247 GLN D O 1
ATOM 10555 N N . TYR D 1 248 ? -18.325 27.728 -14.495 1.00 41.17 248 TYR D N 1
ATOM 10556 C CA . TYR D 1 248 ? -19.250 27.083 -15.416 1.00 40.99 248 TYR D CA 1
ATOM 10557 C C . TYR D 1 248 ? -19.980 28.117 -16.261 1.00 40.84 248 TYR D C 1
ATOM 10558 O O . TYR D 1 248 ? -20.435 29.136 -15.748 1.00 40.82 248 TYR D O 1
ATOM 10567 N N . TYR D 1 249 ? -20.059 27.856 -17.560 1.00 40.72 249 TYR D N 1
ATOM 10568 C CA . TYR D 1 249 ? -20.846 28.670 -18.479 1.00 40.59 249 TYR D CA 1
ATOM 10569 C C . TYR D 1 249 ? -22.055 27.860 -18.932 1.00 40.50 249 TYR D C 1
ATOM 10570 O O . TYR D 1 249 ? -21.989 26.629 -19.008 1.00 40.40 249 TYR D O 1
ATOM 10579 N N . GLY D 1 250 ? -23.154 28.548 -19.232 1.00 40.45 250 GLY D N 1
ATOM 10580 C CA . GLY D 1 250 ? -24.400 27.869 -19.577 1.00 40.43 250 GLY D CA 1
ATOM 10581 C C . GLY D 1 250 ? -25.413 28.664 -20.373 1.00 40.39 250 GLY D C 1
ATOM 10582 O O . GLY D 1 250 ? -25.338 29.891 -20.449 1.00 40.35 250 GLY D O 1
ATOM 10583 N N . PHE D 1 251 ? -26.376 27.945 -20.948 1.00 40.43 251 PHE D N 1
ATOM 10584 C CA . PHE D 1 251 ? -27.316 28.508 -21.915 1.00 40.49 251 PHE D CA 1
ATOM 10585 C C . PHE D 1 251 ? -28.764 28.116 -21.612 1.00 40.50 251 PHE D C 1
ATOM 10586 O O . PHE D 1 251 ? -29.007 27.043 -21.064 1.00 40.30 251 PHE D O 1
ATOM 10594 N N . PRO D 1 252 ? -29.730 28.997 -21.951 1.00 40.67 252 PRO D N 1
ATOM 10595 C CA . PRO D 1 252 ? -31.150 28.668 -21.825 1.00 40.89 252 PRO D CA 1
ATOM 10596 C C . PRO D 1 252 ? -31.531 27.497 -22.722 1.00 41.13 252 PRO D C 1
ATOM 10597 O O . PRO D 1 252 ? -31.173 27.485 -23.901 1.00 41.19 252 PRO D O 1
ATOM 10601 N N . ALA D 1 253 ? -32.248 26.527 -22.155 1.00 41.46 253 ALA D N 1
ATOM 10602 C CA . ALA D 1 253 ? -32.623 25.295 -22.853 1.00 41.77 253 ALA D CA 1
ATOM 10603 C C . ALA D 1 253 ? -33.202 25.558 -24.242 1.00 42.08 253 ALA D C 1
ATOM 10604 O O . ALA D 1 253 ? -34.068 26.422 -24.412 1.00 42.18 253 ALA D O 1
ATOM 10606 N N . GLU D 1 254 ? -32.708 24.817 -25.231 1.00 42.39 254 GLU D N 1
ATOM 10607 C CA . GLU D 1 254 ? -33.111 25.029 -26.613 1.00 42.65 254 GLU D CA 1
ATOM 10608 C C . GLU D 1 254 ? -34.309 24.159 -26.972 1.00 42.82 254 GLU D C 1
ATOM 10609 O O . GLU D 1 254 ? -35.443 24.506 -26.632 1.00 42.94 254 GLU D O 1
ATOM 10615 N N . ASN D 1 255 ? -34.066 23.035 -27.646 1.00 42.96 255 ASN D N 1
ATOM 10616 C CA . ASN D 1 255 ? -35.157 22.157 -28.073 1.00 43.10 255 ASN D CA 1
ATOM 10617 C C . ASN D 1 255 ? -35.869 21.517 -26.893 1.00 43.07 255 ASN D C 1
ATOM 10618 O O . ASN D 1 255 ? -37.105 21.462 -26.853 1.00 43.26 255 ASN D O 1
ATOM 10623 N N . ASP D 1 256 ? -35.076 20.999 -25.952 1.00 42.93 256 ASP D N 1
ATOM 10624 C CA . ASP D 1 256 ? -35.498 20.816 -24.553 1.00 42.74 256 ASP D CA 1
ATOM 10625 C C . ASP D 1 256 ? -34.269 20.372 -23.778 1.00 42.63 256 ASP D C 1
ATOM 10626 O O . ASP D 1 256 ? -34.317 19.450 -22.961 1.00 42.69 256 ASP D O 1
ATOM 10631 N N . ALA D 1 257 ? -33.162 21.052 -24.061 1.00 42.39 257 ALA D N 1
ATOM 10632 C CA . ALA D 1 257 ? -31.865 20.674 -23.535 1.00 42.16 257 ALA D CA 1
ATOM 10633 C C . ALA D 1 257 ? -31.080 21.889 -23.046 1.00 42.05 257 ALA D C 1
ATOM 10634 O O . ALA D 1 257 ? -30.929 22.878 -23.771 1.00 42.18 257 ALA D O 1
ATOM 10636 N N . LEU D 1 258 ? -30.593 21.801 -21.809 1.00 41.75 258 LEU D N 1
ATOM 10637 C CA . LEU D 1 258 ? -29.717 22.812 -21.226 1.00 41.48 258 LEU D CA 1
ATOM 10638 C C . LEU D 1 258 ? -28.269 22.478 -21.594 1.00 41.37 258 LEU D C 1
ATOM 10639 O O . LEU D 1 258 ? -27.837 21.332 -21.440 1.00 41.35 258 LEU D O 1
ATOM 10644 N N . LYS D 1 259 ? -27.527 23.470 -22.088 1.00 41.17 259 LYS D N 1
ATOM 10645 C CA . LYS D 1 259 ? -26.113 23.281 -22.420 1.00 40.97 259 LYS D CA 1
ATOM 10646 C C . LYS D 1 259 ? -25.180 23.871 -21.355 1.00 40.98 259 LYS D C 1
ATOM 10647 O O . LYS D 1 259 ? -25.198 25.076 -21.102 1.00 40.89 259 LYS D O 1
ATOM 10653 N N . ILE D 1 260 ? -24.364 23.012 -20.747 1.00 41.03 260 ILE D N 1
ATOM 10654 C CA . ILE D 1 260 ? -23.408 23.425 -19.718 1.00 41.18 260 ILE D CA 1
ATOM 10655 C C . ILE D 1 260 ? -21.981 23.150 -20.186 1.00 41.35 260 ILE D C 1
ATOM 10656 O O . ILE D 1 260 ? -21.766 22.465 -21.192 1.00 41.49 260 ILE D O 1
ATOM 10661 N N . GLY D 1 261 ? -21.009 23.674 -19.444 1.00 41.39 261 GLY D N 1
ATOM 10662 C CA . GLY D 1 261 ? -19.604 23.389 -19.696 1.00 41.38 261 GLY D CA 1
ATOM 10663 C C . GLY D 1 261 ? -18.728 23.872 -18.559 1.00 41.44 261 GLY D C 1
ATOM 10664 O O . GLY D 1 261 ? -18.909 24.984 -18.059 1.00 41.51 261 GLY D O 1
ATOM 10665 N N . LYS D 1 262 ? -17.790 23.027 -18.136 1.00 41.43 262 LYS D N 1
ATOM 10666 C CA . LYS D 1 262 ? -16.783 23.433 -17.165 1.00 41.38 262 LYS D CA 1
ATOM 10667 C C . LYS D 1 262 ? -15.727 24.222 -17.927 1.00 41.45 262 LYS D C 1
ATOM 10668 O O . LYS D 1 262 ? -15.300 23.809 -19.008 1.00 41.54 262 LYS D O 1
ATOM 10674 N N . HIS D 1 263 ? -15.318 25.362 -17.379 1.00 41.50 263 HIS D N 1
ATOM 10675 C CA . HIS D 1 263 ? -14.322 26.191 -18.045 1.00 41.57 263 HIS D CA 1
ATOM 10676 C C . HIS D 1 263 ? -12.887 25.810 -17.694 1.00 41.67 263 HIS D C 1
ATOM 10677 O O . HIS D 1 263 ? -12.030 25.742 -18.575 1.00 41.76 263 HIS D O 1
ATOM 10684 N N . ASN D 1 264 ? -12.629 25.564 -16.414 1.00 41.71 264 ASN D N 1
ATOM 10685 C CA . ASN D 1 264 ? -11.258 25.539 -15.908 1.00 41.88 264 ASN D CA 1
ATOM 10686 C C . ASN D 1 264 ? -10.500 24.210 -15.978 1.00 41.85 264 ASN D C 1
ATOM 10687 O O . ASN D 1 264 ? -9.302 24.173 -15.687 1.00 42.03 264 ASN D O 1
ATOM 10692 N N . GLY D 1 265 ? -11.178 23.133 -16.367 1.00 41.76 265 GLY D N 1
ATOM 10693 C CA . GLY D 1 265 ? -10.540 21.813 -16.449 1.00 41.63 265 GLY D CA 1
ATOM 10694 C C . GLY D 1 265 ? -9.904 21.537 -17.798 1.00 41.52 265 GLY D C 1
ATOM 10695 O O . GLY D 1 265 ? -9.287 22.422 -18.394 1.00 41.32 265 GLY D O 1
ATOM 10696 N N . GLY D 1 266 ? -10.047 20.298 -18.269 1.00 41.57 266 GLY D N 1
ATOM 10697 C CA . GLY D 1 266 ? -9.657 19.926 -19.631 1.00 41.52 266 GLY D CA 1
ATOM 10698 C C . GLY D 1 266 ? -8.376 19.124 -19.757 1.00 41.44 266 GLY D C 1
ATOM 10699 O O . GLY D 1 266 ? -7.425 19.331 -19.007 1.00 41.40 266 GLY D O 1
ATOM 10700 N N . GLN D 1 267 ? -8.359 18.217 -20.731 1.00 41.47 267 GLN D N 1
ATOM 10701 C CA . GLN D 1 267 ? -7.200 17.359 -20.998 1.00 41.43 267 GLN D CA 1
ATOM 10702 C C . GLN D 1 267 ? -6.318 17.905 -22.116 1.00 41.34 267 GLN D C 1
ATOM 10703 O O . GLN D 1 267 ? -6.818 18.343 -23.154 1.00 41.21 267 GLN D O 1
ATOM 10709 N N . VAL D 1 268 ? -5.007 17.857 -21.890 1.00 41.26 268 VAL D N 1
ATOM 10710 C CA . VAL D 1 268 ? -4.022 18.396 -22.824 1.00 41.27 268 VAL D CA 1
ATOM 10711 C C . VAL D 1 268 ? -3.743 17.427 -23.972 1.00 41.25 268 VAL D C 1
ATOM 10712 O O . VAL D 1 268 ? -3.301 16.299 -23.751 1.00 41.26 268 VAL D O 1
ATOM 10716 N N . ILE D 1 269 ? -4.008 17.886 -25.193 1.00 41.27 269 ILE D N 1
ATOM 10717 C CA . ILE D 1 269 ? -3.771 17.105 -26.410 1.00 41.36 269 ILE D CA 1
ATOM 10718 C C . ILE D 1 269 ? -2.815 17.841 -27.358 1.00 41.54 269 ILE D C 1
ATOM 10719 O O . ILE D 1 269 ? -2.654 19.060 -27.255 1.00 41.58 269 ILE D O 1
ATOM 10724 N N . HIS D 1 270 ? -2.189 17.101 -28.276 1.00 41.70 270 HIS D N 1
ATOM 10725 C CA . HIS D 1 270 ? -1.121 17.648 -29.127 1.00 41.85 270 HIS D CA 1
ATOM 10726 C C . HIS D 1 270 ? -1.444 17.641 -30.619 1.00 41.94 270 HIS D C 1
ATOM 10727 O O . HIS D 1 270 ? -0.944 18.479 -31.369 1.00 41.94 270 HIS D O 1
ATOM 10734 N N . SER D 1 271 ? -2.266 16.684 -31.042 1.00 42.12 271 SER D N 1
ATOM 10735 C CA . SER D 1 271 ? -2.613 16.519 -32.451 1.00 42.24 271 SER D CA 1
ATOM 10736 C C . SER D 1 271 ? -4.123 16.551 -32.649 1.00 42.22 271 SER D C 1
ATOM 10737 O O . SER D 1 271 ? -4.875 16.114 -31.778 1.00 42.20 271 SER D O 1
ATOM 10740 N N . ALA D 1 272 ? -4.557 17.061 -33.801 1.00 42.28 272 ALA D N 1
ATOM 10741 C CA . ALA D 1 272 ? -5.982 17.177 -34.131 1.00 42.34 272 ALA D CA 1
ATOM 10742 C C . ALA D 1 272 ? -6.750 15.867 -33.964 1.00 42.42 272 ALA D C 1
ATOM 10743 O O . ALA D 1 272 ? -7.944 15.876 -33.672 1.00 42.43 272 ALA D O 1
ATOM 10745 N N . ASP D 1 273 ? -6.049 14.751 -34.144 1.00 42.55 273 ASP D N 1
ATOM 10746 C CA . ASP D 1 273 ? -6.623 13.417 -34.003 1.00 42.76 273 ASP D CA 1
ATOM 10747 C C . ASP D 1 273 ? -6.902 13.041 -32.540 1.00 42.68 273 ASP D C 1
ATOM 10748 O O . ASP D 1 273 ? -7.801 12.247 -32.256 1.00 42.63 273 ASP D O 1
ATOM 10753 N N . GLU D 1 274 ? -6.133 13.621 -31.620 1.00 42.65 274 GLU D N 1
ATOM 10754 C CA . GLU D 1 274 ? -6.195 13.265 -30.200 1.00 42.55 274 GLU D CA 1
ATOM 10755 C C . GLU D 1 274 ? -7.466 13.735 -29.496 1.00 42.51 274 GLU D C 1
ATOM 10756 O O . GLU D 1 274 ? -7.761 13.285 -28.383 1.00 42.47 274 GLU D O 1
ATOM 10762 N N . ARG D 1 275 ? -8.199 14.647 -30.135 1.00 42.47 275 ARG D N 1
ATOM 10763 C CA . ARG D 1 275 ? -9.469 15.137 -29.603 1.00 42.44 275 ARG D CA 1
ATOM 10764 C C . ARG D 1 275 ? -10.532 14.061 -29.768 1.00 42.59 275 ARG D C 1
ATOM 10765 O O . ARG D 1 275 ? -11.334 14.100 -30.706 1.00 42.71 275 ARG D O 1
ATOM 10773 N N . VAL D 1 276 ? -10.520 13.096 -28.852 1.00 42.67 276 VAL D N 1
ATOM 10774 C CA . VAL D 1 276 ? -11.426 11.948 -28.908 1.00 42.59 276 VAL D CA 1
ATOM 10775 C C . VAL D 1 276 ? -12.888 12.386 -28.748 1.00 42.55 276 VAL D C 1
ATOM 10776 O O . VAL D 1 276 ? -13.169 13.348 -28.023 1.00 42.39 276 VAL D O 1
ATOM 10780 N N . PRO D 1 277 ? -13.814 11.699 -29.451 1.00 42.55 277 PRO D N 1
ATOM 10781 C CA . PRO D 1 277 ? -15.242 12.024 -29.435 1.00 42.64 277 PRO D CA 1
ATOM 10782 C C . PRO D 1 277 ? -15.817 12.192 -28.030 1.00 42.64 277 PRO D C 1
ATOM 10783 O O . PRO D 1 277 ? -15.311 11.599 -27.080 1.00 42.63 277 PRO D O 1
ATOM 10787 N N . PHE D 1 278 ? -16.873 12.996 -27.926 1.00 42.68 278 PHE D N 1
ATOM 10788 C CA . PHE D 1 278 ? -17.444 13.417 -26.646 1.00 42.75 278 PHE D CA 1
ATOM 10789 C C . PHE D 1 278 ? -17.369 12.391 -25.514 1.00 42.92 278 PHE D C 1
ATOM 10790 O O . PHE D 1 278 ? -16.653 12.596 -24.542 1.00 42.86 278 PHE D O 1
ATOM 10798 N N . ALA D 1 279 ? -18.090 11.284 -25.654 1.00 43.13 279 ALA D N 1
ATOM 10799 C CA . ALA D 1 279 ? -18.275 10.349 -24.543 1.00 43.37 279 ALA D CA 1
ATOM 10800 C C . ALA D 1 279 ? -17.186 9.270 -24.409 1.00 43.55 279 ALA D C 1
ATOM 10801 O O . ALA D 1 279 ? -17.413 8.223 -23.795 1.00 43.61 279 ALA D O 1
ATOM 10803 N N . GLU D 1 280 ? -16.006 9.528 -24.968 1.00 43.73 280 GLU D N 1
ATOM 10804 C CA . GLU D 1 280 ? -14.902 8.568 -24.902 1.00 43.86 280 GLU D CA 1
ATOM 10805 C C . GLU D 1 280 ? -13.952 8.796 -23.720 1.00 43.87 280 GLU D C 1
ATOM 10806 O O . GLU D 1 280 ? -13.268 7.862 -23.298 1.00 43.98 280 GLU D O 1
ATOM 10812 N N . VAL D 1 281 ? -13.901 10.019 -23.191 1.00 43.82 281 VAL D N 1
ATOM 10813 C CA . VAL D 1 281 ? -13.157 10.276 -21.946 1.00 43.87 281 VAL D CA 1
ATOM 10814 C C . VAL D 1 281 ? -14.064 10.408 -20.726 1.00 43.91 281 VAL D C 1
ATOM 10815 O O . VAL D 1 281 ? -15.237 10.767 -20.838 1.00 44.03 281 VAL D O 1
ATOM 10819 N N . VAL D 1 282 ? -13.478 10.139 -19.564 1.00 43.98 282 VAL D N 1
ATOM 10820 C CA . VAL D 1 282 ? -14.208 9.801 -18.339 1.00 43.95 282 VAL D CA 1
ATOM 10821 C C . VAL D 1 282 ? -15.016 10.925 -17.702 1.00 43.81 282 VAL D C 1
ATOM 10822 O O . VAL D 1 282 ? -16.072 10.680 -17.117 1.00 43.82 282 VAL D O 1
ATOM 10826 N N . SER D 1 283 ? -14.512 12.149 -17.810 1.00 43.69 283 SER D N 1
ATOM 10827 C CA . SER D 1 283 ? -15.083 13.281 -17.088 1.00 43.60 283 SER D CA 1
ATOM 10828 C C . SER D 1 283 ? -16.302 13.855 -17.799 1.00 43.58 283 SER D C 1
ATOM 10829 O O . SER D 1 283 ? -17.189 14.421 -17.164 1.00 43.58 283 SER D O 1
ATOM 10832 N N . ASP D 1 284 ? -16.341 13.674 -19.116 1.00 43.49 284 ASP D N 1
ATOM 10833 C CA . ASP D 1 284 ? -17.257 14.386 -20.011 1.00 43.47 284 ASP D CA 1
ATOM 10834 C C . ASP D 1 284 ? -18.722 14.405 -19.577 1.00 43.47 284 ASP D C 1
ATOM 10835 O O . ASP D 1 284 ? -19.371 15.456 -19.609 1.00 43.44 284 ASP D O 1
ATOM 10840 N N . GLY D 1 285 ? -19.228 13.245 -19.170 1.00 43.47 285 GLY D N 1
ATOM 10841 C CA . GLY D 1 285 ? -20.604 13.124 -18.696 1.00 43.45 285 GLY D CA 1
ATOM 10842 C C . GLY D 1 285 ? -20.799 13.670 -17.293 1.00 43.41 285 GLY D C 1
ATOM 10843 O O . GLY D 1 285 ? -21.879 14.164 -16.964 1.00 43.49 285 GLY D O 1
ATOM 10844 N N . SER D 1 286 ? -19.745 13.594 -16.478 1.00 43.31 286 SER D N 1
ATOM 10845 C CA . SER D 1 286 ? -19.806 13.949 -15.055 1.00 43.31 286 SER D CA 1
ATOM 10846 C C . SER D 1 286 ? -19.207 15.320 -14.716 1.00 43.29 286 SER D C 1
ATOM 10847 O O . SER D 1 286 ? -19.152 15.714 -13.545 1.00 43.23 286 SER D O 1
ATOM 10850 N N . GLU D 1 287 ? -18.763 16.040 -15.742 1.00 43.31 287 GLU D N 1
ATOM 10851 C CA . GLU D 1 287 ? -18.046 17.300 -15.562 1.00 43.24 287 GLU D CA 1
ATOM 10852 C C . GLU D 1 287 ? -18.972 18.423 -15.081 1.00 43.19 287 GLU D C 1
ATOM 10853 O O . GLU D 1 287 ? -18.580 19.246 -14.252 1.00 43.13 287 GLU D O 1
ATOM 10859 N N . ALA D 1 288 ? -20.199 18.438 -15.597 1.00 43.09 288 ALA D N 1
ATOM 10860 C CA . ALA D 1 288 ? -21.165 19.487 -15.279 1.00 43.11 288 ALA D CA 1
ATOM 10861 C C . ALA D 1 288 ? -21.995 19.186 -14.027 1.00 43.16 288 ALA D C 1
ATOM 10862 O O . ALA D 1 288 ? -22.640 20.080 -13.471 1.00 43.12 288 ALA D O 1
ATOM 10864 N N . PHE D 1 289 ? -21.966 17.930 -13.585 1.00 43.22 289 PHE D N 1
ATOM 10865 C CA . PHE D 1 289 ? -22.792 17.469 -12.463 1.00 43.21 289 PHE D CA 1
ATOM 10866 C C . PHE D 1 289 ? -22.664 18.253 -11.152 1.00 43.05 289 PHE D C 1
ATOM 10867 O O . PHE D 1 289 ? -23.688 18.614 -10.572 1.00 43.17 289 PHE D O 1
ATOM 10875 N N . PRO D 1 290 ? -21.422 18.525 -10.681 1.00 42.83 290 PRO D N 1
ATOM 10876 C CA . PRO D 1 290 ? -21.263 19.326 -9.463 1.00 42.57 290 PRO D CA 1
ATOM 10877 C C . PRO D 1 290 ? -22.080 20.610 -9.484 1.00 42.39 290 PRO D C 1
ATOM 10878 O O . PRO D 1 290 ? -22.653 20.990 -8.464 1.00 42.39 290 PRO D O 1
ATOM 10882 N N . PHE D 1 291 ? -22.140 21.256 -10.645 1.00 42.23 291 PHE D N 1
ATOM 10883 C CA . PHE D 1 291 ? -22.888 22.499 -10.806 1.00 42.12 291 PHE D CA 1
ATOM 10884 C C . PHE D 1 291 ? -24.389 22.256 -10.936 1.00 42.15 291 PHE D C 1
ATOM 10885 O O . PHE D 1 291 ? -25.194 22.937 -10.299 1.00 42.17 291 PHE D O 1
ATOM 10893 N N . LEU D 1 292 ? -24.750 21.287 -11.771 1.00 42.18 292 LEU D N 1
ATOM 10894 C CA . LEU D 1 292 ? -26.148 21.009 -12.099 1.00 42.18 292 LEU D CA 1
ATOM 10895 C C . LEU D 1 292 ? -26.945 20.436 -10.938 1.00 42.26 292 LEU D C 1
ATOM 10896 O O . LEU D 1 292 ? -28.159 20.612 -10.872 1.00 42.30 292 LEU D O 1
ATOM 10901 N N . ARG D 1 293 ? -26.267 19.741 -10.033 1.00 42.26 293 ARG D N 1
ATOM 10902 C CA . ARG D 1 293 ? -26.937 19.162 -8.883 1.00 42.35 293 ARG D CA 1
ATOM 10903 C C . ARG D 1 293 ? -27.286 20.235 -7.857 1.00 42.32 293 ARG D C 1
ATOM 10904 O O . ARG D 1 293 ? -28.425 20.310 -7.402 1.00 42.39 293 ARG D O 1
ATOM 10912 N N . ASN D 1 294 ? -26.315 21.077 -7.516 1.00 42.28 294 ASN D N 1
ATOM 10913 C CA . ASN D 1 294 ? -26.534 22.117 -6.513 1.00 42.29 294 ASN D CA 1
ATOM 10914 C C . ASN D 1 294 ? -27.320 23.315 -7.040 1.00 42.24 294 ASN D C 1
ATOM 10915 O O . ASN D 1 294 ? -28.281 23.763 -6.405 1.00 42.28 294 ASN D O 1
ATOM 10920 N N . VAL D 1 295 ? -26.928 23.814 -8.209 1.00 42.12 295 VAL D N 1
ATOM 10921 C CA . VAL D 1 295 ? -27.501 25.052 -8.732 1.00 42.00 295 VAL D CA 1
ATOM 10922 C C . VAL D 1 295 ? -28.821 24.837 -9.465 1.00 41.96 295 VAL D C 1
ATOM 10923 O O . VAL D 1 295 ? -29.794 25.547 -9.208 1.00 42.02 295 VAL D O 1
ATOM 10927 N N . LEU D 1 296 ? -28.857 23.863 -10.369 1.00 41.86 296 LEU D N 1
ATOM 10928 C CA . LEU D 1 296 ? -30.066 23.596 -11.148 1.00 41.74 296 LEU D CA 1
ATOM 10929 C C . LEU D 1 296 ? -30.504 22.144 -10.954 1.00 41.81 296 LEU D C 1
ATOM 10930 O O . LEU D 1 296 ? -30.395 21.334 -11.880 1.00 41.76 296 LEU D O 1
ATOM 10935 N N . PRO D 1 297 ? -31.024 21.817 -9.749 1.00 41.84 297 PRO D N 1
ATOM 10936 C CA . PRO D 1 297 ? -31.220 20.427 -9.314 1.00 41.85 297 PRO D CA 1
ATOM 10937 C C . PRO D 1 297 ? -32.210 19.623 -10.160 1.00 41.90 297 PRO D C 1
ATOM 10938 O O . PRO D 1 297 ? -32.117 18.394 -10.204 1.00 41.91 297 PRO D O 1
ATOM 10942 N N . GLY D 1 298 ? -33.140 20.312 -10.817 1.00 41.90 298 GLY D N 1
ATOM 10943 C CA . GLY D 1 298 ? -34.132 19.653 -11.654 1.00 42.06 298 GLY D CA 1
ATOM 10944 C C . GLY D 1 298 ? -33.736 19.720 -13.110 1.00 42.18 298 GLY D C 1
ATOM 10945 O O . GLY D 1 298 ? -34.338 20.466 -13.882 1.00 42.37 298 GLY D O 1
ATOM 10946 N N . ILE D 1 299 ? -32.729 18.933 -13.489 1.00 42.19 299 ILE D N 1
ATOM 10947 C CA . ILE D 1 299 ? -32.146 19.015 -14.830 1.00 42.12 299 ILE D CA 1
ATOM 10948 C C . ILE D 1 299 ? -31.806 17.653 -15.453 1.00 42.13 299 ILE D C 1
ATOM 10949 O O . ILE D 1 299 ? -31.551 17.564 -16.657 1.00 42.24 299 ILE D O 1
ATOM 10954 N N . GLY D 1 300 ? -31.785 16.603 -14.634 1.00 42.07 300 GLY D N 1
ATOM 10955 C CA . GLY D 1 300 ? -31.605 15.232 -15.125 1.00 42.05 300 GLY D CA 1
ATOM 10956 C C . GLY D 1 300 ? -30.276 14.924 -15.796 1.00 41.96 300 GLY D C 1
ATOM 10957 O O . GLY D 1 300 ? -29.310 15.674 -15.644 1.00 42.08 300 GLY D O 1
ATOM 10958 N N . CYS D 1 301 ? -30.242 13.819 -16.544 1.00 41.79 301 CYS D N 1
ATOM 10959 C CA . CYS D 1 301 ? -29.010 13.287 -17.135 1.00 41.62 301 CYS D CA 1
ATOM 10960 C C . CYS D 1 301 ? -28.543 14.021 -18.384 1.00 41.65 301 CYS D C 1
ATOM 10961 O O . CYS D 1 301 ? -29.184 14.961 -18.847 1.00 41.70 301 CYS D O 1
ATOM 10964 N N . CYS D 1 302 ? -27.413 13.565 -18.918 1.00 41.69 302 CYS D N 1
ATOM 10965 C CA . CYS D 1 302 ? -26.847 14.070 -20.159 1.00 41.66 302 CYS D CA 1
ATOM 10966 C C . CYS D 1 302 ? -27.517 13.392 -21.342 1.00 41.58 302 CYS D C 1
ATOM 10967 O O . CYS D 1 302 ? -27.858 12.211 -21.274 1.00 41.61 302 CYS D O 1
ATOM 10970 N N . LEU D 1 303 ? -27.701 14.142 -22.424 1.00 41.56 303 LEU D N 1
ATOM 10971 C CA . LEU D 1 303 ? -28.307 13.607 -23.642 1.00 41.47 303 LEU D CA 1
ATOM 10972 C C . LEU D 1 303 ? -27.267 13.400 -24.733 1.00 41.41 303 LEU D C 1
ATOM 10973 O O . LEU D 1 303 ? -27.200 12.330 -25.330 1.00 41.47 303 LEU D O 1
ATOM 10978 N N . TYR D 1 304 ? -26.463 14.429 -24.989 1.00 41.33 304 TYR D N 1
ATOM 10979 C CA . TYR D 1 304 ? -25.385 14.353 -25.975 1.00 41.40 304 TYR D CA 1
ATOM 10980 C C . TYR D 1 304 ? -24.328 15.424 -25.709 1.00 41.47 304 TYR D C 1
ATOM 10981 O O . TYR D 1 304 ? -24.527 16.295 -24.858 1.00 41.52 304 TYR D O 1
ATOM 10990 N N . GLY D 1 305 ? -23.209 15.353 -26.431 1.00 41.46 305 GLY D N 1
ATOM 10991 C CA . GLY D 1 305 ? -22.084 16.250 -26.187 1.00 41.51 305 GLY D CA 1
ATOM 10992 C C . GLY D 1 305 ? -21.329 16.726 -27.413 1.00 41.57 305 GLY D C 1
ATOM 10993 O O . GLY D 1 305 ? -21.771 16.524 -28.546 1.00 41.64 305 GLY D O 1
ATOM 10994 N N . ALA D 1 306 ? -20.172 17.343 -27.177 1.00 41.52 306 ALA D N 1
ATOM 10995 C CA . ALA D 1 306 ? -19.512 18.149 -28.199 1.00 41.50 306 ALA D CA 1
ATOM 10996 C C . ALA D 1 306 ? -18.102 17.718 -28.591 1.00 41.50 306 ALA D C 1
ATOM 10997 O O . ALA D 1 306 ? -17.874 17.361 -29.759 1.00 41.75 306 ALA D O 1
ATOM 10999 N N . ALA D 1 307 ? -17.158 17.781 -27.626 1.00 41.33 307 ALA D N 1
ATOM 11000 C CA . ALA D 1 307 ? -15.726 17.670 -27.966 1.00 41.14 307 ALA D CA 1
ATOM 11001 C C . ALA D 1 307 ? -15.244 18.856 -28.814 1.00 40.99 307 ALA D C 1
ATOM 11002 O O . ALA D 1 307 ? -15.461 18.913 -30.028 1.00 40.88 307 ALA D O 1
ATOM 11004 N N . CYS D 1 308 ? -14.598 19.801 -28.137 1.00 40.84 308 CYS D N 1
ATOM 11005 C CA . CYS D 1 308 ? -14.112 21.041 -28.723 1.00 40.67 308 CYS D CA 1
ATOM 11006 C C . CYS D 1 308 ? -12.718 21.286 -28.149 1.00 40.71 308 CYS D C 1
ATOM 11007 O O . CYS D 1 308 ? -12.206 20.452 -27.399 1.00 40.76 308 CYS D O 1
ATOM 11010 N N . THR D 1 309 ? -12.093 22.405 -28.506 1.00 40.73 309 THR D N 1
ATOM 11011 C CA . THR D 1 309 ? -10.746 22.712 -28.019 1.00 40.66 309 THR D CA 1
ATOM 11012 C C . THR D 1 309 ? -10.577 24.160 -27.573 1.00 40.70 309 THR D C 1
ATOM 11013 O O . THR D 1 309 ? -11.149 25.077 -28.171 1.00 40.69 309 THR D O 1
ATOM 11017 N N . TYR D 1 310 ? -9.783 24.353 -26.521 1.00 40.62 310 TYR D N 1
ATOM 11018 C CA . TYR D 1 310 ? -9.356 25.685 -26.118 1.00 40.51 310 TYR D CA 1
ATOM 11019 C C . TYR D 1 310 ? -8.013 26.025 -26.745 1.00 40.51 310 TYR D C 1
ATOM 11020 O O . TYR D 1 310 ? -7.149 25.163 -26.891 1.00 40.53 310 TYR D O 1
ATOM 11029 N N . ASP D 1 311 ? -7.854 27.290 -27.116 1.00 40.58 311 ASP D N 1
ATOM 11030 C CA . ASP D 1 311 ? -6.605 27.799 -27.664 1.00 40.64 311 ASP D CA 1
ATOM 11031 C C . ASP D 1 311 ? -5.851 28.550 -26.562 1.00 40.63 311 ASP D C 1
ATOM 11032 O O . ASP D 1 311 ? -5.699 29.773 -26.611 1.00 40.62 311 ASP D O 1
ATOM 11037 N N . ASN D 1 312 ? -5.381 27.793 -25.571 1.00 40.64 312 ASN D N 1
ATOM 11038 C CA . ASN D 1 312 ? -4.842 28.344 -24.325 1.00 40.67 312 ASN D CA 1
ATOM 11039 C C . ASN D 1 312 ? -3.477 29.007 -24.400 1.00 40.71 312 ASN D C 1
ATOM 11040 O O . ASN D 1 312 ? -2.490 28.386 -24.795 1.00 40.73 312 ASN D O 1
ATOM 11045 N N . SER D 1 313 ? -3.437 30.274 -23.999 1.00 40.73 313 SER D N 1
ATOM 11046 C CA . SER D 1 313 ? -2.187 30.961 -23.718 1.00 40.76 313 SER D CA 1
ATOM 11047 C C . SER D 1 313 ? -1.871 30.759 -22.233 1.00 40.91 313 SER D C 1
ATOM 11048 O O . SER D 1 313 ? -2.794 30.606 -21.428 1.00 40.91 313 SER D O 1
ATOM 11051 N N . PRO D 1 314 ? -0.572 30.759 -21.862 1.00 41.03 314 PRO D N 1
ATOM 11052 C CA . PRO D 1 314 ? -0.147 30.506 -20.475 1.00 41.07 314 PRO D CA 1
ATOM 11053 C C . PRO D 1 314 ? -0.875 31.340 -19.411 1.00 41.08 314 PRO D C 1
ATOM 11054 O O . PRO D 1 314 ? -1.177 30.820 -18.335 1.00 41.01 314 PRO D O 1
ATOM 11058 N N . ASP D 1 315 ? -1.148 32.609 -19.714 1.00 41.08 315 ASP D N 1
ATOM 11059 C CA . ASP D 1 315 ? -1.854 33.492 -18.784 1.00 41.14 315 ASP D CA 1
ATOM 11060 C C . ASP D 1 315 ? -3.331 33.660 -19.152 1.00 41.13 315 ASP D C 1
ATOM 11061 O O . ASP D 1 315 ? -4.032 34.489 -18.567 1.00 41.13 315 ASP D O 1
ATOM 11066 N N . GLU D 1 316 ? -3.778 32.879 -20.134 1.00 41.13 316 GLU D N 1
ATOM 11067 C CA . GLU D 1 316 ? -5.190 32.812 -20.551 1.00 41.13 316 GLU D CA 1
ATOM 11068 C C . GLU D 1 316 ? -5.768 34.086 -21.188 1.00 41.03 316 GLU D C 1
ATOM 11069 O O . GLU D 1 316 ? -6.955 34.132 -21.520 1.00 40.99 316 GLU D O 1
ATOM 11075 N N . ASP D 1 317 ? -4.930 35.106 -21.359 1.00 40.93 317 ASP D N 1
ATOM 11076 C CA . ASP D 1 317 ? -5.313 36.305 -22.104 1.00 40.91 317 ASP D CA 1
ATOM 11077 C C . ASP D 1 317 ? -5.040 36.113 -23.590 1.00 40.87 317 ASP D C 1
ATOM 11078 O O . ASP D 1 317 ? -4.274 35.226 -23.973 1.00 40.94 317 ASP D O 1
ATOM 11083 N N . PHE D 1 318 ? -5.661 36.947 -24.422 1.00 40.76 318 PHE D N 1
ATOM 11084 C CA . PHE D 1 318 ? -5.492 36.863 -25.873 1.00 40.63 318 PHE D CA 1
ATOM 11085 C C . PHE D 1 318 ? -4.090 37.284 -26.307 1.00 40.67 318 PHE D C 1
ATOM 11086 O O . PHE D 1 318 ? -3.398 38.009 -25.587 1.00 40.76 318 PHE D O 1
ATOM 11094 N N . ILE D 1 319 ? -3.674 36.818 -27.481 1.00 40.61 319 ILE D N 1
ATOM 11095 C CA . ILE D 1 319 ? -2.437 37.285 -28.092 1.00 40.65 319 ILE D CA 1
ATOM 11096 C C . ILE D 1 319 ? -2.789 37.945 -29.415 1.00 40.71 319 ILE D C 1
ATOM 11097 O O . ILE D 1 319 ? -3.074 37.266 -30.402 1.00 40.78 319 ILE D O 1
ATOM 11102 N N . ILE D 1 320 ? -2.806 39.275 -29.411 1.00 40.78 320 ILE D N 1
ATOM 11103 C CA . ILE D 1 320 ? -3.002 40.061 -30.625 1.00 40.72 320 ILE D CA 1
ATOM 11104 C C . ILE D 1 320 ? -1.742 40.886 -30.820 1.00 40.82 320 ILE D C 1
ATOM 11105 O O . ILE D 1 320 ? -1.560 41.928 -30.187 1.00 40.80 320 ILE D O 1
ATOM 11110 N N . ASP D 1 321 ? -0.863 40.388 -31.681 1.00 40.96 321 ASP D N 1
ATOM 11111 C CA . ASP D 1 321 ? 0.422 41.014 -31.934 1.00 41.20 321 ASP D CA 1
ATOM 11112 C C . ASP D 1 321 ? 0.903 40.610 -33.319 1.00 41.38 321 ASP D C 1
ATOM 11113 O O . ASP D 1 321 ? 0.531 39.551 -33.829 1.00 41.46 321 ASP D O 1
ATOM 11118 N N . THR D 1 322 ? 1.712 41.469 -33.930 1.00 41.49 322 THR D N 1
ATOM 11119 C CA . THR D 1 322 ? 2.333 41.170 -35.209 1.00 41.51 322 THR D CA 1
ATOM 11120 C C . THR D 1 322 ? 3.478 40.182 -34.983 1.00 41.53 322 THR D C 1
ATOM 11121 O O . THR D 1 322 ? 4.132 40.222 -33.941 1.00 41.49 322 THR D O 1
ATOM 11125 N N . LEU D 1 323 ? 3.691 39.285 -35.945 1.00 41.71 323 LEU D N 1
ATOM 11126 C CA . LEU D 1 323 ? 4.745 38.261 -35.863 1.00 41.93 323 LEU D CA 1
ATOM 11127 C C . LEU D 1 323 ? 6.125 38.840 -35.510 1.00 42.12 323 LEU D C 1
ATOM 11128 O O . LEU D 1 323 ? 6.526 39.861 -36.078 1.00 42.25 323 LEU D O 1
ATOM 11133 N N . PRO D 1 324 ? 6.850 38.191 -34.569 1.00 42.22 324 PRO D N 1
ATOM 11134 C CA . PRO D 1 324 ? 8.095 38.688 -33.961 1.00 42.37 324 PRO D CA 1
ATOM 11135 C C . PRO D 1 324 ? 9.092 39.375 -34.902 1.00 42.47 324 PRO D C 1
ATOM 11136 O O . PRO D 1 324 ? 9.697 40.382 -34.519 1.00 42.56 324 PRO D O 1
ATOM 11140 N N . GLY D 1 325 ? 9.265 38.849 -36.111 1.00 42.40 325 GLY D N 1
ATOM 11141 C CA . GLY D 1 325 ? 10.154 39.487 -37.074 1.00 42.41 325 GLY D CA 1
ATOM 11142 C C . GLY D 1 325 ? 9.463 39.911 -38.353 1.00 42.40 325 GLY D C 1
ATOM 11143 O O . GLY D 1 325 ? 10.111 40.067 -39.390 1.00 42.41 325 GLY D O 1
ATOM 11144 N N . HIS D 1 326 ? 8.145 40.096 -38.285 1.00 42.33 326 HIS D N 1
ATOM 11145 C CA . HIS D 1 326 ? 7.344 40.315 -39.490 1.00 42.30 326 HIS D CA 1
ATOM 11146 C C . HIS D 1 326 ? 6.180 41.278 -39.262 1.00 42.34 326 HIS D C 1
ATOM 11147 O O . HIS D 1 326 ? 5.154 40.903 -38.690 1.00 42.33 326 HIS D O 1
ATOM 11154 N N . ASP D 1 327 ? 6.349 42.516 -39.722 1.00 42.40 327 ASP D N 1
ATOM 11155 C CA . ASP D 1 327 ? 5.301 43.532 -39.650 1.00 42.44 327 ASP D CA 1
ATOM 11156 C C . ASP D 1 327 ? 4.255 43.335 -40.744 1.00 42.39 327 ASP D C 1
ATOM 11157 O O . ASP D 1 327 ? 3.168 43.913 -40.687 1.00 42.40 327 ASP D O 1
ATOM 11162 N N . ASN D 1 328 ? 4.597 42.515 -41.734 1.00 42.36 328 ASN D N 1
ATOM 11163 C CA . ASN D 1 328 ? 3.684 42.134 -42.809 1.00 42.32 328 ASN D CA 1
ATOM 11164 C C . ASN D 1 328 ? 2.475 41.337 -42.330 1.00 42.13 328 ASN D C 1
ATOM 11165 O O . ASN D 1 328 ? 1.413 41.392 -42.945 1.00 42.20 328 ASN D O 1
ATOM 11170 N N . THR D 1 329 ? 2.638 40.595 -41.239 1.00 41.91 329 THR D N 1
ATOM 11171 C CA . THR D 1 329 ? 1.599 39.669 -40.793 1.00 41.74 329 THR D CA 1
ATOM 11172 C C . THR D 1 329 ? 1.276 39.715 -39.294 1.00 41.61 329 THR D C 1
ATOM 11173 O O . THR D 1 329 ? 2.167 39.646 -38.441 1.00 41.56 329 THR D O 1
ATOM 11177 N N . LEU D 1 330 ? -0.022 39.820 -39.010 1.00 41.41 330 LEU D N 1
ATOM 11178 C CA . LEU D 1 330 ? -0.573 39.925 -37.660 1.00 41.28 330 LEU D CA 1
ATOM 11179 C C . LEU D 1 330 ? -1.256 38.612 -37.296 1.00 41.17 330 LEU D C 1
ATOM 11180 O O . LEU D 1 330 ? -1.932 38.016 -38.133 1.00 41.11 330 LEU D O 1
ATOM 11185 N N . LEU D 1 331 ? -1.080 38.160 -36.056 1.00 41.09 331 LEU D N 1
ATOM 11186 C CA . LEU D 1 331 ? -1.735 36.924 -35.615 1.00 41.08 331 LEU D CA 1
ATOM 11187 C C . LEU D 1 331 ? -2.551 37.076 -34.338 1.00 41.03 331 LEU D C 1
ATOM 11188 O O . LEU D 1 331 ? -2.195 37.845 -33.443 1.00 41.03 331 LEU D O 1
ATOM 11193 N N . ILE D 1 332 ? -3.654 36.336 -34.286 1.00 40.97 332 ILE D N 1
ATOM 11194 C CA . ILE D 1 332 ? -4.589 36.364 -33.171 1.00 40.93 332 ILE D CA 1
ATOM 11195 C C . ILE D 1 332 ? -4.798 34.918 -32.717 1.00 40.91 332 ILE D C 1
ATOM 11196 O O . ILE D 1 332 ? -5.358 34.114 -33.468 1.00 40.96 332 ILE D O 1
ATOM 11201 N N . THR D 1 333 ? -4.343 34.581 -31.508 1.00 40.91 333 THR D N 1
ATOM 11202 C CA . THR D 1 333 ? -4.358 33.176 -31.073 1.00 41.07 333 THR D CA 1
ATOM 11203 C C . THR D 1 333 ? -4.493 32.879 -29.574 1.00 41.12 333 THR D C 1
ATOM 11204 O O . THR D 1 333 ? -4.727 31.733 -29.191 1.00 41.18 333 THR D O 1
ATOM 11208 N N . GLY D 1 334 ? -4.336 33.887 -28.728 1.00 41.22 334 GLY D N 1
ATOM 11209 C CA . GLY D 1 334 ? -4.346 33.648 -27.286 1.00 41.31 334 GLY D CA 1
ATOM 11210 C C . GLY D 1 334 ? -5.704 33.317 -26.686 1.00 41.32 334 GLY D C 1
ATOM 11211 O O . GLY D 1 334 ? -5.799 33.019 -25.493 1.00 41.31 334 GLY D O 1
ATOM 11212 N N . LEU D 1 335 ? -6.748 33.367 -27.512 1.00 41.29 335 LEU D N 1
ATOM 11213 C CA . LEU D 1 335 ? -8.128 33.212 -27.044 1.00 41.29 335 LEU D CA 1
ATOM 11214 C C . LEU D 1 335 ? -8.384 31.868 -26.372 1.00 41.29 335 LEU D C 1
ATOM 11215 O O . LEU D 1 335 ? -8.507 30.836 -27.030 1.00 41.40 335 LEU D O 1
ATOM 11220 N N . SER D 1 336 ? -8.464 31.908 -25.045 1.00 41.22 336 SER D N 1
ATOM 11221 C CA . SER D 1 336 ? -8.403 30.711 -24.218 1.00 41.11 336 SER D CA 1
ATOM 11222 C C . SER D 1 336 ? -9.752 30.347 -23.603 1.00 41.07 336 SER D C 1
ATOM 11223 O O . SER D 1 336 ? -9.897 30.294 -22.377 1.00 41.08 336 SER D O 1
ATOM 11226 N N . GLY D 1 337 ? -10.736 30.094 -24.462 1.00 40.97 337 GLY D N 1
ATOM 11227 C CA . GLY D 1 337 ? -12.055 29.657 -24.010 1.00 40.86 337 GLY D CA 1
ATOM 11228 C C . GLY D 1 337 ? -13.142 30.702 -24.131 1.00 40.78 337 GLY D C 1
ATOM 11229 O O . GLY D 1 337 ? -14.317 30.369 -24.303 1.00 40.78 337 GLY D O 1
ATOM 11230 N N . HIS D 1 338 ? -12.749 31.968 -24.037 1.00 40.62 338 HIS D N 1
ATOM 11231 C CA . HIS D 1 338 ? -13.699 33.071 -24.057 1.00 40.61 338 HIS D CA 1
ATOM 11232 C C . HIS D 1 338 ? -13.533 33.942 -25.306 1.00 40.59 338 HIS D C 1
ATOM 11233 O O . HIS D 1 338 ? -13.690 35.166 -25.259 1.00 40.66 338 HIS D O 1
ATOM 11240 N N . GLY D 1 339 ? -13.250 33.289 -26.429 1.00 40.48 339 GLY D N 1
ATOM 11241 C CA . GLY D 1 339 ? -12.827 33.984 -27.638 1.00 40.29 339 GLY D CA 1
ATOM 11242 C C . GLY D 1 339 ? -13.903 34.490 -28.574 1.00 40.14 339 GLY D C 1
ATOM 11243 O O . GLY D 1 339 ? -13.778 35.591 -29.112 1.00 40.16 339 GLY D O 1
ATOM 11244 N N . PHE D 1 340 ? -14.956 33.700 -28.772 1.00 39.99 340 PHE D N 1
ATOM 11245 C CA . PHE D 1 340 ? -15.920 33.979 -29.839 1.00 39.87 340 PHE D CA 1
ATOM 11246 C C . PHE D 1 340 ? -16.609 35.341 -29.776 1.00 39.83 340 PHE D C 1
ATOM 11247 O O . PHE D 1 340 ? -16.719 36.017 -30.792 1.00 39.87 340 PHE D O 1
ATOM 11255 N N . LYS D 1 341 ? -17.081 35.740 -28.599 1.00 39.82 341 LYS D N 1
ATOM 11256 C CA . LYS D 1 341 ? -17.776 37.022 -28.448 1.00 39.75 341 LYS D CA 1
ATOM 11257 C C . LYS D 1 341 ? -16.961 38.190 -29.015 1.00 39.77 341 LYS D C 1
ATOM 11258 O O . LYS D 1 341 ? -17.520 39.227 -29.372 1.00 39.81 341 LYS D O 1
ATOM 11264 N N . PHE D 1 342 ? -15.647 38.000 -29.112 1.00 39.72 342 PHE D N 1
ATOM 11265 C CA . PHE D 1 342 ? -14.737 39.025 -29.613 1.00 39.68 342 PHE D CA 1
ATOM 11266 C C . PHE D 1 342 ? -14.448 38.879 -31.105 1.00 39.72 342 PHE D C 1
ATOM 11267 O O . PHE D 1 342 ? -13.765 39.718 -31.689 1.00 39.76 342 PHE D O 1
ATOM 11275 N N . ALA D 1 343 ? -14.978 37.822 -31.717 1.00 39.72 343 ALA D N 1
ATOM 11276 C CA . ALA D 1 343 ? -14.680 37.490 -33.114 1.00 39.73 343 ALA D CA 1
ATOM 11277 C C . ALA D 1 343 ? -14.952 38.618 -34.103 1.00 39.74 343 ALA D C 1
ATOM 11278 O O . ALA D 1 343 ? -14.184 38.811 -35.045 1.00 39.76 343 ALA D O 1
ATOM 11280 N N . SER D 1 344 ? -16.041 39.350 -33.892 1.00 39.73 344 SER D N 1
ATOM 11281 C CA . SER D 1 344 ? -16.423 40.429 -34.796 1.00 39.81 344 SER D CA 1
ATOM 11282 C C . SER D 1 344 ? -15.475 41.622 -34.709 1.00 39.81 344 SER D C 1
ATOM 11283 O O . SER D 1 344 ? -15.117 42.205 -35.734 1.00 39.82 344 SER D O 1
ATOM 11286 N N . VAL D 1 345 ? -15.072 41.982 -33.490 1.00 39.84 345 VAL D N 1
ATOM 11287 C CA . VAL D 1 345 ? -14.163 43.118 -33.286 1.00 39.93 345 VAL D CA 1
ATOM 11288 C C . VAL D 1 345 ? -12.730 42.785 -33.712 1.00 39.94 345 VAL D C 1
ATOM 11289 O O . VAL D 1 345 ? -12.013 43.651 -34.215 1.00 39.90 345 VAL D O 1
ATOM 11293 N N . LEU D 1 346 ? -12.331 41.529 -33.524 1.00 39.99 346 LEU D N 1
ATOM 11294 C CA . LEU D 1 346 ? -11.010 41.069 -33.933 1.00 40.04 346 LEU D CA 1
ATOM 11295 C C . LEU D 1 346 ? -10.891 41.064 -35.449 1.00 40.18 346 LEU D C 1
ATOM 11296 O O . LEU D 1 346 ? -9.840 41.398 -35.994 1.00 40.28 346 LEU D O 1
ATOM 11301 N N . GLY D 1 347 ? -11.976 40.689 -36.121 1.00 40.32 347 GLY D N 1
ATOM 11302 C CA . GLY D 1 347 ? -12.051 40.750 -37.575 1.00 40.44 347 GLY D CA 1
ATOM 11303 C C . GLY D 1 347 ? -11.911 42.171 -38.083 1.00 40.56 347 GLY D C 1
ATOM 11304 O O . GLY D 1 347 ? -11.157 42.424 -39.021 1.00 40.62 347 GLY D O 1
ATOM 11305 N N . GLU D 1 348 ? -12.630 43.096 -37.452 1.00 40.69 348 GLU D N 1
ATOM 11306 C CA . GLU D 1 348 ? -12.568 44.514 -37.805 1.00 40.87 348 GLU D CA 1
ATOM 11307 C C . GLU D 1 348 ? -11.158 45.090 -37.635 1.00 41.03 348 GLU D C 1
ATOM 11308 O O . GLU D 1 348 ? -10.673 45.808 -38.511 1.00 41.04 348 GLU D O 1
ATOM 11314 N N . ILE D 1 349 ? -10.506 44.775 -36.516 1.00 41.20 349 ILE D N 1
ATOM 11315 C CA . ILE D 1 349 ? -9.166 45.311 -36.247 1.00 41.41 349 ILE D CA 1
ATOM 11316 C C . ILE D 1 349 ? -8.103 44.629 -37.112 1.00 41.47 349 ILE D C 1
ATOM 11317 O O . ILE D 1 349 ? -7.027 45.190 -37.341 1.00 41.56 349 ILE D O 1
ATOM 11322 N N . ALA D 1 350 ? -8.420 43.427 -37.591 1.00 41.48 350 ALA D N 1
ATOM 11323 C CA . ALA D 1 350 ? -7.580 42.735 -38.557 1.00 41.54 350 ALA D CA 1
ATOM 11324 C C . ALA D 1 350 ? -7.660 43.451 -39.896 1.00 41.63 350 ALA D C 1
ATOM 11325 O O . ALA D 1 350 ? -6.635 43.783 -40.488 1.00 41.66 350 ALA D O 1
ATOM 11327 N N . ALA D 1 351 ? -8.888 43.696 -40.354 1.00 41.75 351 ALA D N 1
ATOM 11328 C CA . ALA D 1 351 ? -9.142 44.436 -41.591 1.00 41.81 351 ALA D CA 1
ATOM 11329 C C . ALA D 1 351 ? -8.640 45.875 -41.496 1.00 41.92 351 ALA D C 1
ATOM 11330 O O . ALA D 1 351 ? -8.268 46.473 -42.509 1.00 41.98 351 ALA D O 1
ATOM 11332 N N . ASP D 1 352 ? -8.638 46.422 -40.280 1.00 41.97 352 ASP D N 1
ATOM 11333 C CA . ASP D 1 352 ? -8.046 47.731 -40.020 1.00 42.12 352 ASP D CA 1
ATOM 11334 C C . ASP D 1 352 ? -6.536 47.681 -40.251 1.00 42.06 352 ASP D C 1
ATOM 11335 O O . ASP D 1 352 ? -5.966 48.577 -40.879 1.00 42.08 352 ASP D O 1
ATOM 11340 N N . PHE D 1 353 ? -5.906 46.616 -39.758 1.00 41.98 353 PHE D N 1
ATOM 11341 C CA . PHE D 1 353 ? -4.471 46.396 -39.931 1.00 41.84 353 PHE D CA 1
ATOM 11342 C C . PHE D 1 353 ? -4.103 46.175 -41.398 1.00 41.76 353 PHE D C 1
ATOM 11343 O O . PHE D 1 353 ? -3.049 46.626 -41.853 1.00 41.75 353 PHE D O 1
ATOM 11351 N N . ALA D 1 354 ? -4.981 45.482 -42.122 1.00 41.70 354 ALA D N 1
ATOM 11352 C CA . ALA D 1 354 ? -4.819 45.231 -43.556 1.00 41.70 354 ALA D CA 1
ATOM 11353 C C . ALA D 1 354 ? -4.744 46.527 -44.353 1.00 41.70 354 ALA D C 1
ATOM 11354 O O . ALA D 1 354 ? -4.017 46.616 -45.342 1.00 41.69 354 ALA D O 1
ATOM 11356 N N . GLN D 1 355 ? -5.501 47.526 -43.908 1.00 41.75 355 GLN D N 1
ATOM 11357 C CA . GLN D 1 355 ? -5.523 48.839 -44.538 1.00 41.79 355 GLN D CA 1
ATOM 11358 C C . GLN D 1 355 ? -4.471 49.758 -43.926 1.00 41.78 355 GLN D C 1
ATOM 11359 O O . GLN D 1 355 ? -4.525 50.976 -44.110 1.00 41.84 355 GLN D O 1
ATOM 11365 N N . ASP D 1 356 ? -3.524 49.165 -43.197 1.00 41.85 356 ASP D N 1
ATOM 11366 C CA . ASP D 1 356 ? -2.471 49.894 -42.468 1.00 41.94 356 ASP D CA 1
ATOM 11367 C C . ASP D 1 356 ? -3.015 50.835 -41.392 1.00 41.92 356 ASP D C 1
ATOM 11368 O O . ASP D 1 356 ? -2.249 51.411 -40.619 1.00 41.89 356 ASP D O 1
ATOM 11373 N N . LYS D 1 357 ? -4.338 50.967 -41.344 1.00 42.02 357 LYS D N 1
ATOM 11374 C CA . LYS D 1 357 ? -5.020 51.835 -40.392 1.00 42.11 357 LYS D CA 1
ATOM 11375 C C . LYS D 1 357 ? -4.783 51.382 -38.948 1.00 42.18 357 LYS D C 1
ATOM 11376 O O . LYS D 1 357 ? -4.696 50.184 -38.661 1.00 42.12 357 LYS D O 1
ATOM 11382 N N . LYS D 1 358 ? -4.673 52.355 -38.050 1.00 42.31 358 LYS D N 1
ATOM 11383 C CA . LYS D 1 358 ? -4.476 52.091 -36.629 1.00 42.48 358 LYS D CA 1
ATOM 11384 C C . LYS D 1 358 ? -5.750 51.504 -36.005 1.00 42.57 358 LYS D C 1
ATOM 11385 O O . LYS D 1 358 ? -6.714 51.213 -36.721 1.00 42.69 358 LYS D O 1
ATOM 11391 N N . SER D 1 359 ? -5.758 51.322 -34.684 1.00 42.60 359 SER D N 1
ATOM 11392 C CA . SER D 1 359 ? -6.932 50.765 -34.010 1.00 42.62 359 SER D CA 1
ATOM 11393 C C . SER D 1 359 ? -7.178 51.384 -32.640 1.00 42.59 359 SER D C 1
ATOM 11394 O O . SER D 1 359 ? -6.288 51.393 -31.791 1.00 42.48 359 SER D O 1
ATOM 11397 N N . ASP D 1 360 ? -8.400 51.880 -32.443 1.00 42.58 360 ASP D N 1
ATOM 11398 C CA . ASP D 1 360 ? -8.799 52.632 -31.243 1.00 42.63 360 ASP D CA 1
ATOM 11399 C C . ASP D 1 360 ? -8.331 52.048 -29.895 1.00 42.49 360 ASP D C 1
ATOM 11400 O O . ASP D 1 360 ? -7.846 52.788 -29.034 1.00 42.49 360 ASP D O 1
ATOM 11405 N N . PHE D 1 361 ? -8.482 50.735 -29.720 1.00 42.30 361 PHE D N 1
ATOM 11406 C CA . PHE D 1 361 ? -8.110 50.049 -28.476 1.00 42.11 361 PHE D CA 1
ATOM 11407 C C . PHE D 1 361 ? -6.611 49.827 -28.416 1.00 42.02 361 PHE D C 1
ATOM 11408 O O . PHE D 1 361 ? -5.981 49.618 -29.454 1.00 42.08 361 PHE D O 1
ATOM 11416 N N . ASP D 1 362 ? -6.039 49.858 -27.212 1.00 41.82 362 ASP D N 1
ATOM 11417 C CA . ASP D 1 362 ? -4.630 49.508 -27.051 1.00 41.78 362 ASP D CA 1
ATOM 11418 C C . ASP D 1 362 ? -4.472 48.010 -26.787 1.00 41.68 362 ASP D C 1
ATOM 11419 O O . ASP D 1 362 ? -5.072 47.463 -25.858 1.00 41.61 362 ASP D O 1
ATOM 11424 N N . LEU D 1 363 ? -3.680 47.354 -27.633 1.00 41.54 363 LEU D N 1
ATOM 11425 C CA . LEU D 1 363 ? -3.521 45.902 -27.579 1.00 41.39 363 LEU D CA 1
ATOM 11426 C C . LEU D 1 363 ? -2.225 45.496 -26.880 1.00 41.40 363 LEU D C 1
ATOM 11427 O O . LEU D 1 363 ? -1.731 44.379 -27.051 1.00 41.32 363 LEU D O 1
ATOM 11432 N N . THR D 1 364 ? -1.692 46.415 -26.083 1.00 41.50 364 THR D N 1
ATOM 11433 C CA . THR D 1 364 ? -0.461 46.187 -25.321 1.00 41.66 364 THR D CA 1
ATOM 11434 C C . THR D 1 364 ? -0.561 45.084 -24.247 1.00 41.66 364 THR D C 1
ATOM 11435 O O . THR D 1 364 ? 0.419 44.372 -24.015 1.00 41.58 364 THR D O 1
ATOM 11439 N N . PRO D 1 365 ? -1.735 44.934 -23.590 1.00 41.70 365 PRO D N 1
ATOM 11440 C CA . PRO D 1 365 ? -1.885 43.778 -22.701 1.00 41.74 365 PRO D CA 1
ATOM 11441 C C . PRO D 1 365 ? -1.872 42.439 -23.446 1.00 41.67 365 PRO D C 1
ATOM 11442 O O . PRO D 1 365 ? -1.659 41.393 -22.831 1.00 41.56 365 PRO D O 1
ATOM 11446 N N . PHE D 1 366 ? -2.100 42.482 -24.756 1.00 41.77 366 PHE D N 1
ATOM 11447 C CA . PHE D 1 366 ? -2.134 41.273 -25.583 1.00 41.90 366 PHE D CA 1
ATOM 11448 C C . PHE D 1 366 ? -0.827 41.078 -26.363 1.00 42.06 366 PHE D C 1
ATOM 11449 O O . PHE D 1 366 ? -0.822 40.560 -27.486 1.00 42.07 366 PHE D O 1
ATOM 11457 N N . ARG D 1 367 ? 0.271 41.496 -25.726 1.00 42.17 367 ARG D N 1
ATOM 11458 C CA . ARG D 1 367 ? 1.640 41.322 -26.215 1.00 42.20 367 ARG D CA 1
ATOM 11459 C C . ARG D 1 367 ? 2.034 39.864 -26.378 1.00 42.10 367 ARG D C 1
ATOM 11460 O O . ARG D 1 367 ? 1.674 39.019 -25.556 1.00 42.00 367 ARG D O 1
ATOM 11468 N N . LEU D 1 368 ? 2.799 39.591 -27.432 1.00 42.08 368 LEU D N 1
ATOM 11469 C CA . LEU D 1 368 ? 3.417 38.284 -27.640 1.00 42.11 368 LEU D CA 1
ATOM 11470 C C . LEU D 1 368 ? 4.701 38.169 -26.810 1.00 42.17 368 LEU D C 1
ATOM 11471 O O . LEU D 1 368 ? 5.175 37.067 -26.519 1.00 42.12 368 LEU D O 1
ATOM 11476 N N . SER D 1 369 ? 5.239 39.325 -26.425 1.00 42.29 369 SER D N 1
ATOM 11477 C CA . SER D 1 369 ? 6.443 39.435 -25.602 1.00 42.30 369 SER D CA 1
ATOM 11478 C C . SER D 1 369 ? 6.308 38.736 -24.246 1.00 42.34 369 SER D C 1
ATOM 11479 O O . SER D 1 369 ? 7.266 38.131 -23.769 1.00 42.30 369 SER D O 1
ATOM 11482 N N . ARG D 1 370 ? 5.119 38.821 -23.643 1.00 42.44 370 ARG D N 1
ATOM 11483 C CA . ARG D 1 370 ? 4.823 38.219 -22.333 1.00 42.36 370 ARG D CA 1
ATOM 11484 C C . ARG D 1 370 ? 5.517 36.875 -22.133 1.00 42.45 370 ARG D C 1
ATOM 11485 O O . ARG D 1 370 ? 6.144 36.639 -21.096 1.00 42.68 370 ARG D O 1
ATOM 11493 N N . PHE D 1 371 ? 5.400 36.003 -23.132 1.00 42.20 371 PHE D N 1
ATOM 11494 C CA . PHE D 1 371 ? 5.957 34.660 -23.054 1.00 41.94 371 PHE D CA 1
ATOM 11495 C C . PHE D 1 371 ? 7.205 34.540 -23.924 1.00 41.91 371 PHE D C 1
ATOM 11496 O O . PHE D 1 371 ? 8.330 34.596 -23.429 1.00 41.82 371 PHE D O 1
#

Sequence (1482 aa):
KYDLIIIGSGSVGAAAGYYATRAGLNVLMTDAHMPPHQHGSHHGDTRLIRHAYGEGEKYVPLVLRAQMLWDELSRHNEDDPIFVRSGVINLGPADSTFLANVAHSAEQWQLNVEKLDAQGIMARWPEIRVPDNYIGLFETDSGFLRSELAIKTWIQLAKEAGCAQLFNCPVTAIRHDDDGVTIETADGEYQAKKAIVCAGTWVKDLLPELPVQPVRKVFAWYQADGRYSVKNKFPAFTGELPNGDQYYGFPAENDALKIGKHNGGQVIHSADERVPFAEVVSDGSEAFPFLRNVLPGIGCCLYGAACTYDNSPDEDFIIDTLPGHDNTLLITGLSGHGFKFASVLGEIAADFAQDKKSDFDLTPFRLSRFQMKYDLIIIGSGSVGAAAGYYATRAGLNVLMTDAHMPPHQHGSHHGDTRLIRHAYGEGEKYVPLVLRAQMLWDELSRHNEDDPIFVRSGVINLGPADSTFLANVAHSAEQWQLNVEKLDAQGIMARWPEIRVPDNYIGLFETDSGFLRSELAIKTWIQLAKEAGCAQLFNCPVTAIRHDDDGVTIETADGEYQAKKAIVCAGTWVKDLLPELPVQPVRKVFAWYQADGRYSVKNKFPAFTGELPNGDQYYGFPAENDALKIGKHNGGQVIHSADERVPFAEVVSDGSEAFPFLRNVLPGIGCCLYGAACTYDNSPDEDFIIDTLPGHDNTLLITGLSGHGFKFASVLGEIAADFAQDKKSDFDLTPFRLSRFQKYDLIIIGSGSVGAAAGYYATRAGLNVLMTDAHMPPHQHGSHHGDTRLIRHAYGEGEKYVPLVLRAQMLWDELSRHNEDDPIFVRSGVINLGPADSTFLANVAHSAEQWQLNVEKLDAQGIMARWPEIRVPDNYIGLFETDSGFLRSELAIKTWIQLAKEAGCAQLFNCPVTAIRHDDDGVTIETADGEYQAKKAIVCAGTWVKDLLPELPVQPVRKVFAWYQADGRYSVKNKFPAFTGELPNGDQYYGFPAENDALKIGKHNGGQVIHSADERVPFAEVVSDGSEAFPFLRNVLPGIGCCLYGAACTYDNSPDEDFIIDTLPGHDNTLLITGLSGHGFKFASVLGEIAADFAQDKKSDFDLTPFRLSRKYDLIIIGSGSVGAAAGYYATRAGLNVLMTDAHMPPHQHGSHHGDTRLIRHAYGEGEKYVPLVLRAQMLWDELSRHNEDDPIFVRSGVINLGPADSTFLANVAHSAEQWQLNVEKLDAQGIMARWPEIRVPDNYIGLFETDSGFLRSELAIKTWIQLAKEAGCAQLFNCPVTAIRHDDDGVTIETADGEYQAKKAIVCAGTWVKDLLPELPVQPVRKVFAWYQADGRYSVKNKFPAFTGELPNGDQYYGFPAENDALKIGKHNGGQVIHSADERVPFAEVVSDGSEAFPFLRNVLPGIGCCLYGAACTYDNSPDEDFIIDTLPGHDNTLLITGLSGHGFKFASVLGEIAADFAQDKKSDFDLTPFRLSRF

CATH classification: 3.50.50.60 (+1 more: 3.30.9.10)